Protein AF-A0A1Q5UCV0-F1 (afdb_monomer_lite)

Sequence (835 aa):
MKFILSGFEKQEELCDQLVTILPVLKEQLCLHGATSSASCKGLSLNFPKIMKTVRSFEDIYGRLDFDNLDSWLEQIKQTIRHHKETLQQNMQLMTDLGLDLNALSDWDWKTGNPETLVEKASRNAPRHKLMRSFYGPNWSSHAYTFNVLYGLTKLLSKKQLPMKIFKPKINTIATEIFDLWETLRRLDSQGRVRSFQAQWSQLHPEARNRWLQQFRELHRRPDLAICILAQNSKTASAQEPFLSPLLNIEDLAQANVLPEFLQNRSAIHPKAFLFADSRFVALGYWHCFFKKIEVEGRISFFSDTDANASNSPYGIQFELDTVKNLHMTNPVTGYYSLMAQKMTYEFLVSCLSAPIEPCVEPTAGPRRDSPNQLLPILSLSAQQQYGRPDHIDWRNLKNISKASADEALDDLWQLRNDAEYWNMRFTDMKKKTLPFLSAVFGRIDVLHTIYRKLDSCRTDQQTSYGDDLSVIQVPSDDAQIKDAIYMHSMFRSILDEMLSSIQNNEWLRRDRENRTLHYLFNLMAENHPTIRLMGFGPMLRTIDRELSDGSDQEALPLPIAQALHDMSVVSACTQATAKHYNLISSIDDNYARLALDATLEWQKRERPWLFPISGFLNKIKSREYEFNRQARIDSVSLVDRHRRFWNSIDDCMLLWDNTNPIVHMIFSQAPVPRASTSKPASIMVEAGWGSPDASSRPTATQKRKSRRQKPSKISESSSLAAVWSTEDEPRIRPNVYITEESDIEYWSRFREKGQESFDTWVTFLSHIGFSWERSLGSIHTFQLEGPEGDAHKILYHGPHGRNGEKLPHDLARRKWVNRLKRHFNVIVSEKGVSV

Organism: NCBI:txid1316194

Foldseek 3Di:
DVVVLVVLVVLVVLLVVCVVPVVVCCVVQVDFFWCPDPSNPVCCVPPVPNVVSQVVLCVPQNTDGSVCNVVSSVSSVVVSVVVSVVVVLVVVVCVLLVFQLVQDDPVCVVPPDQLSSSCRSCVPRLSVVVQCLLQNSCVSVVVVLVCLQLVSSPPDDPDADEVVVLVVLLVVLLVLLLVLLVLLLVCVVVVLLVVLLVQLLLDALVLLLVVLVVDPLAAQDLLVLLVCVLVVDQDLVSCSSQLASPRYSVLCSPRCLLSQLSVQSNQEDLLLLLCLLNLSLSVCSSSVSDDSHGHFWFKDWDFDPPVVDPPTGGDIDTGGDDSVCSVGGRSVSSSSSSSSSSSSSVVSSVSSVDDSDRDPDPDPDDDSPDPPADDFLLSVLNSCSSHHLPDFPLQVLLQLLVQQLLVLLLLLQCLQEPLQSVLLQCVLVVVFDLLSVCLSLVSNLLSVVLNVLSVVLVVPDPDDDDPNNHDLADELPDPNLLSLLLLLLLLSLVLSVLLVSCLPPVVLCDDDPPSSSVVLSVCSNVVGSSCSSSALSSSLVSNQVVVVVDDDPAADRPSVQSSSQSSSSSSSSNSSSVSSCSSHPDNPPSSSVSSVVSSVCSVVDVSVRCVLVVQLSVVCVVVRVVLSCLLPPPVDDSLVSSLVSVVVSLVSSCVRDVPRVVNVVCCVSRNHDHPDCPPDPDDDDDDDDDDDDDDDDDDPPPPPDPDDDDDDDDDDDDDDDDDDPPPPPPPPFAEQEDECVQQVVLVVLLPDWDFDFVVNVQVNLVSSAWDWDDYRHQKIWTWHQDPVRDINIHMDGGDDDRPRDTHGPVVVCVSVVVSCVVRHNYHYDDPDDDD

Structure (mmCIF, N/CA/C/O backbone):
data_AF-A0A1Q5UCV0-F1
#
_entry.id   AF-A0A1Q5UCV0-F1
#
loop_
_atom_site.group_PDB
_atom_site.id
_atom_site.type_symbol
_atom_site.label_atom_id
_atom_site.label_alt_id
_atom_site.label_comp_id
_atom_site.label_asym_id
_atom_site.label_entity_id
_atom_site.label_seq_id
_atom_site.pdbx_PDB_ins_code
_atom_site.Cartn_x
_atom_site.Cartn_y
_atom_site.Cartn_z
_atom_site.occupancy
_atom_site.B_iso_or_equiv
_atom_site.auth_seq_id
_atom_site.auth_comp_id
_atom_site.auth_asym_id
_atom_site.auth_atom_id
_atom_site.pdbx_PDB_model_num
ATOM 1 N N . MET A 1 1 ? 28.681 22.911 12.269 1.00 53.62 1 MET A N 1
ATOM 2 C CA . MET A 1 1 ? 27.843 23.914 12.981 1.00 53.62 1 MET A CA 1
ATOM 3 C C . MET A 1 1 ? 28.446 25.319 12.957 1.00 53.62 1 MET A C 1
ATOM 5 O O . MET A 1 1 ? 27.890 26.165 12.269 1.00 53.62 1 MET A O 1
ATOM 9 N N . LYS A 1 2 ? 29.585 25.573 13.627 1.00 59.94 2 LYS A N 1
ATOM 10 C CA . LYS A 1 2 ? 30.211 26.915 13.686 1.00 59.94 2 LYS A CA 1
ATOM 11 C C . LYS A 1 2 ? 30.421 27.557 12.306 1.00 59.94 2 LYS A C 1
ATOM 13 O O . LYS A 1 2 ? 30.137 28.731 12.141 1.00 59.94 2 LYS A O 1
ATOM 18 N N . PHE A 1 3 ? 30.825 26.772 11.303 1.00 57.94 3 PHE A N 1
ATOM 19 C CA . PHE A 1 3 ? 31.075 27.271 9.948 1.00 57.94 3 PHE A CA 1
ATOM 20 C C . PHE A 1 3 ? 29.816 27.803 9.222 1.00 57.94 3 PHE A C 1
ATOM 22 O O . PHE A 1 3 ? 29.858 28.882 8.642 1.00 57.94 3 PHE A O 1
ATOM 29 N N . ILE A 1 4 ? 28.673 27.108 9.272 1.00 58.56 4 ILE A N 1
ATOM 30 C CA . ILE A 1 4 ? 27.445 27.585 8.599 1.00 58.56 4 ILE A CA 1
ATOM 31 C C . ILE A 1 4 ? 26.790 28.725 9.374 1.00 58.56 4 ILE A C 1
ATOM 33 O O . ILE A 1 4 ? 26.330 29.686 8.764 1.00 58.56 4 ILE A O 1
ATOM 37 N N . LEU A 1 5 ? 26.801 28.659 10.710 1.00 66.62 5 LEU A N 1
ATOM 38 C CA . LEU A 1 5 ? 26.355 29.787 11.528 1.00 66.62 5 LEU A CA 1
ATOM 39 C C . LEU A 1 5 ? 27.190 31.033 11.232 1.00 66.62 5 LEU A C 1
ATOM 41 O O . LEU A 1 5 ? 26.604 32.085 11.018 1.00 66.62 5 LEU A O 1
ATOM 45 N N . SER A 1 6 ? 28.505 30.882 11.039 1.00 69.88 6 SER A N 1
ATOM 46 C CA . SER A 1 6 ? 29.362 31.982 10.583 1.00 69.88 6 SER A CA 1
ATOM 47 C C . SER A 1 6 ? 29.042 32.461 9.159 1.00 69.88 6 SER A C 1
ATOM 49 O O . SER A 1 6 ? 29.241 33.627 8.837 1.00 69.88 6 SER A O 1
ATOM 51 N N . GLY A 1 7 ? 28.511 31.587 8.296 1.00 71.44 7 GLY A N 1
ATOM 52 C CA . GLY A 1 7 ? 28.029 31.949 6.961 1.00 71.44 7 GLY A CA 1
ATOM 53 C C . GLY A 1 7 ? 26.773 32.821 7.006 1.00 71.44 7 GLY A C 1
ATOM 54 O O . GLY A 1 7 ? 26.716 33.835 6.312 1.00 71.44 7 GLY A O 1
ATOM 55 N N . PHE A 1 8 ? 25.803 32.471 7.856 1.00 72.50 8 PHE A N 1
ATOM 56 C CA . PHE A 1 8 ? 24.617 33.297 8.100 1.00 72.50 8 PHE A CA 1
ATOM 57 C C . PHE A 1 8 ? 24.957 34.588 8.843 1.00 72.50 8 PHE A C 1
ATOM 59 O O . PHE A 1 8 ? 24.455 35.634 8.460 1.00 72.50 8 PHE A O 1
ATOM 66 N N . GLU A 1 9 ? 25.852 34.550 9.832 1.00 78.69 9 GLU A N 1
ATOM 67 C CA . GLU A 1 9 ? 26.367 35.752 10.508 1.00 78.69 9 GLU A CA 1
ATOM 68 C C . GLU A 1 9 ? 27.040 36.699 9.508 1.00 78.69 9 GLU A C 1
ATOM 70 O O . GLU A 1 9 ? 26.811 37.901 9.545 1.00 78.69 9 GLU A O 1
ATOM 75 N N . LYS A 1 10 ? 27.790 36.161 8.538 1.00 79.88 10 LYS A N 1
ATOM 76 C CA . LYS A 1 10 ? 28.377 36.952 7.453 1.00 79.88 10 LYS A CA 1
ATOM 77 C C . LYS A 1 10 ? 27.326 37.516 6.493 1.00 79.88 10 LYS A C 1
ATOM 79 O O . LYS A 1 10 ? 27.506 38.613 5.976 1.00 79.88 10 LYS A O 1
ATOM 84 N N . GLN A 1 11 ? 26.242 36.789 6.219 1.00 77.00 11 GLN A N 1
ATOM 85 C CA . GLN A 1 11 ? 25.122 37.314 5.428 1.00 77.00 11 GLN A CA 1
ATOM 86 C C . GLN A 1 11 ? 24.339 38.395 6.182 1.00 77.00 11 GLN A C 1
ATOM 88 O O . GLN A 1 11 ? 23.957 39.381 5.560 1.00 77.00 11 GLN A O 1
ATOM 93 N N . GLU A 1 12 ? 24.137 38.242 7.494 1.00 82.50 12 GLU A N 1
ATOM 94 C CA . GLU A 1 12 ? 23.558 39.266 8.375 1.00 82.50 12 GLU A CA 1
ATOM 95 C C . GLU A 1 12 ? 24.442 40.518 8.385 1.00 82.50 12 GLU A C 1
ATOM 97 O O . GLU A 1 12 ? 23.947 41.606 8.115 1.00 82.50 12 GLU A O 1
ATOM 102 N N . GLU A 1 13 ? 25.758 40.360 8.553 1.00 84.31 13 GLU A N 1
ATOM 103 C CA . GLU A 1 13 ? 26.726 41.461 8.513 1.00 84.31 13 GLU A CA 1
ATOM 104 C C . GLU A 1 13 ? 26.702 42.193 7.161 1.00 84.31 13 GLU A C 1
ATOM 106 O O . GLU A 1 13 ? 26.654 43.422 7.110 1.00 84.31 13 GLU A O 1
ATOM 111 N N . LEU A 1 14 ? 26.688 41.453 6.047 1.00 83.06 14 LEU A N 1
ATOM 112 C CA . LEU A 1 14 ? 26.575 42.037 4.708 1.00 83.06 14 LEU A CA 1
ATOM 113 C C . LEU A 1 14 ? 25.223 42.733 4.498 1.00 83.06 14 LEU A C 1
ATOM 115 O O . LEU A 1 14 ? 25.177 43.782 3.858 1.00 83.06 14 LEU A O 1
ATOM 119 N N . CYS A 1 15 ? 24.132 42.181 5.030 1.00 84.12 15 CYS A N 1
ATOM 120 C CA . CYS A 1 15 ? 22.812 42.800 4.970 1.00 84.12 15 CYS A CA 1
ATOM 121 C C . CYS A 1 15 ? 22.772 44.101 5.784 1.00 84.12 15 CYS A C 1
ATOM 123 O O . CYS A 1 15 ? 22.291 45.112 5.281 1.00 84.12 15 CYS A O 1
ATOM 125 N N . ASP A 1 16 ? 23.346 44.127 6.986 1.00 86.56 16 ASP A N 1
ATOM 126 C CA . ASP A 1 16 ? 23.423 45.329 7.823 1.00 86.56 16 ASP A CA 1
ATOM 127 C C . ASP A 1 16 ? 24.313 46.417 7.201 1.00 86.56 16 ASP A C 1
ATOM 129 O O . ASP A 1 16 ? 23.982 47.608 7.252 1.00 86.56 16 ASP A O 1
ATOM 133 N N . GLN A 1 17 ? 25.388 46.023 6.508 1.00 85.44 17 GLN A N 1
ATOM 134 C CA . GLN A 1 17 ? 26.164 46.941 5.670 1.00 85.44 17 GLN A CA 1
ATOM 135 C C . GLN A 1 17 ? 25.303 47.537 4.546 1.00 85.44 17 GLN A C 1
ATOM 137 O O . GLN A 1 17 ? 25.332 48.749 4.334 1.00 85.44 17 GLN A O 1
ATOM 142 N N . LEU A 1 18 ? 24.499 46.727 3.847 1.00 86.56 18 LEU A N 1
ATOM 143 C CA . LEU A 1 18 ? 23.596 47.218 2.799 1.00 86.56 18 LEU A CA 1
ATOM 144 C C . LEU A 1 18 ? 22.494 48.131 3.350 1.00 86.56 18 LEU A C 1
ATOM 146 O O . LEU A 1 18 ? 22.195 49.143 2.722 1.00 86.56 18 LEU A O 1
ATOM 150 N N . VAL A 1 19 ? 21.943 47.829 4.527 1.00 88.12 19 VAL A N 1
ATOM 151 C CA . VAL A 1 19 ? 20.938 48.664 5.213 1.00 88.12 19 VAL A CA 1
ATOM 152 C C . VAL A 1 19 ? 21.495 50.042 5.540 1.00 88.12 19 VAL A C 1
ATOM 154 O O . VAL A 1 19 ? 20.775 51.028 5.476 1.00 88.12 19 VAL A O 1
ATOM 157 N N . THR A 1 20 ? 22.786 50.122 5.850 1.00 86.81 20 THR A N 1
ATOM 158 C CA . THR A 1 20 ? 23.442 51.398 6.147 1.00 86.81 20 THR A CA 1
ATOM 159 C C . THR A 1 20 ? 23.789 52.164 4.867 1.00 86.81 20 THR A C 1
ATOM 161 O O . THR A 1 20 ? 23.658 53.383 4.809 1.00 86.81 20 THR A O 1
ATOM 164 N N . ILE A 1 21 ? 24.244 51.460 3.827 1.00 86.19 21 ILE A N 1
ATOM 165 C CA . ILE A 1 21 ? 24.853 52.078 2.642 1.00 86.19 21 ILE A CA 1
ATOM 166 C C . ILE A 1 21 ? 23.828 52.399 1.545 1.00 86.19 21 ILE A C 1
ATOM 168 O O . ILE A 1 21 ? 23.910 53.459 0.923 1.00 86.19 21 ILE A O 1
ATOM 172 N N . LEU A 1 22 ? 22.871 51.508 1.269 1.00 87.19 22 LEU A N 1
ATOM 173 C CA . LEU A 1 22 ? 21.946 51.668 0.141 1.00 87.19 22 LEU A CA 1
ATOM 174 C C . LEU A 1 22 ? 20.986 52.858 0.292 1.00 87.19 22 LEU A C 1
ATOM 176 O O . LEU A 1 22 ? 20.790 53.537 -0.715 1.00 87.19 22 LEU A O 1
ATOM 180 N N . PRO A 1 23 ? 20.434 53.182 1.480 1.00 88.81 23 PRO A N 1
ATOM 181 C CA . PRO A 1 23 ? 19.611 54.382 1.646 1.00 88.81 23 PRO A CA 1
ATOM 182 C C . PRO A 1 23 ? 20.393 55.674 1.379 1.00 88.81 23 PRO A C 1
ATOM 184 O O . PRO A 1 23 ? 19.910 56.547 0.662 1.00 88.81 23 PRO A O 1
ATOM 187 N N . VAL A 1 24 ? 21.641 55.752 1.858 1.00 87.06 24 VAL A N 1
ATOM 188 C CA . VAL A 1 24 ? 22.530 56.904 1.625 1.00 87.06 24 VAL A CA 1
ATOM 189 C C . VAL A 1 24 ? 22.859 57.048 0.139 1.00 87.06 24 VAL A C 1
ATOM 191 O O . VAL A 1 24 ? 22.794 58.146 -0.407 1.00 87.06 24 VAL A O 1
ATOM 194 N N . LEU A 1 25 ? 23.165 55.942 -0.549 1.00 83.94 25 LEU A N 1
ATOM 195 C CA . LEU A 1 25 ? 23.418 55.960 -1.992 1.00 83.94 25 LEU A CA 1
ATOM 196 C C . LEU A 1 25 ? 22.161 56.301 -2.799 1.00 83.94 25 LEU A C 1
ATOM 198 O O . LEU A 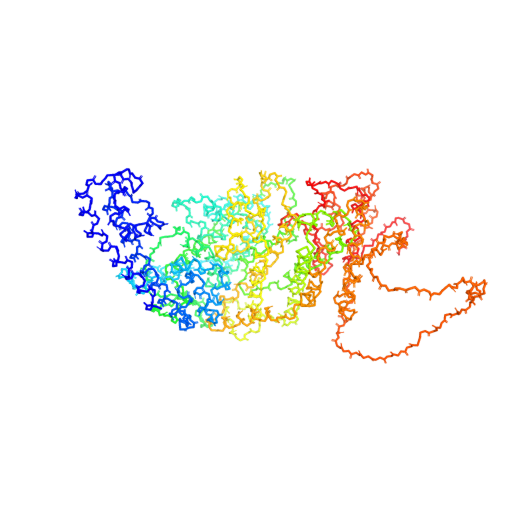1 25 ? 22.264 57.012 -3.797 1.00 83.94 25 LEU A O 1
ATOM 202 N N . LYS A 1 26 ? 20.986 55.824 -2.372 1.00 85.88 26 LYS A N 1
ATOM 203 C CA . LYS A 1 26 ? 19.698 56.156 -2.990 1.00 85.88 26 LYS A CA 1
ATOM 204 C C . LYS A 1 26 ? 19.443 57.659 -2.939 1.00 85.88 26 LYS A C 1
ATOM 206 O O . LYS A 1 26 ? 19.077 58.233 -3.962 1.00 85.88 26 LYS A O 1
ATOM 211 N N . GLU A 1 27 ? 19.676 58.281 -1.787 1.00 86.06 27 GLU A N 1
ATOM 212 C CA . GLU A 1 27 ? 19.488 59.717 -1.579 1.00 86.06 27 GLU A CA 1
ATOM 213 C C . GLU A 1 27 ? 20.533 60.550 -2.340 1.00 86.06 27 GLU A C 1
ATOM 215 O O . GLU A 1 27 ? 20.176 61.431 -3.119 1.00 86.06 27 GLU A O 1
ATOM 220 N N . GLN A 1 28 ? 21.822 60.224 -2.204 1.00 84.81 28 GLN A N 1
ATOM 221 C CA . GLN A 1 28 ? 22.914 60.989 -2.823 1.00 84.81 28 GLN A CA 1
ATOM 222 C C . GLN A 1 28 ? 22.935 60.909 -4.353 1.00 84.81 28 GLN A C 1
ATOM 224 O O . GLN A 1 28 ? 23.383 61.848 -5.010 1.00 84.81 28 GLN A O 1
ATOM 229 N N . LEU A 1 29 ? 22.485 59.790 -4.927 1.00 80.56 29 LEU A N 1
ATOM 230 C CA . LEU A 1 29 ? 22.525 59.543 -6.371 1.00 80.56 29 LEU A CA 1
ATOM 231 C C . LEU A 1 29 ? 21.138 59.585 -7.031 1.00 80.56 29 LEU A C 1
ATOM 233 O O . LEU A 1 29 ? 21.043 59.305 -8.225 1.00 80.56 29 LEU A O 1
ATOM 237 N N . CYS A 1 30 ? 20.081 59.928 -6.283 1.00 82.81 30 CYS A N 1
ATOM 238 C CA . CYS A 1 30 ? 18.693 59.986 -6.764 1.00 82.81 30 CYS A CA 1
ATOM 239 C C . CYS A 1 30 ? 18.262 58.699 -7.499 1.00 82.81 30 CYS A C 1
ATOM 241 O O . CYS A 1 30 ? 17.761 58.733 -8.624 1.00 82.81 30 CYS A O 1
ATOM 243 N N . LEU A 1 31 ? 18.506 57.539 -6.881 1.00 82.94 31 LEU A N 1
ATOM 244 C CA . LEU A 1 31 ? 18.268 56.232 -7.510 1.00 82.94 31 LEU A CA 1
ATOM 245 C C . LEU A 1 31 ? 16.803 55.836 -7.446 1.00 82.94 31 LEU A C 1
ATOM 247 O O . LEU A 1 31 ? 16.228 55.789 -6.357 1.00 82.94 31 LEU A O 1
ATOM 251 N N . HIS A 1 32 ? 16.215 55.544 -8.604 1.00 80.56 32 HIS A N 1
ATOM 252 C CA . HIS A 1 32 ? 14.811 55.150 -8.755 1.00 80.56 32 HIS A CA 1
ATOM 253 C C . HIS A 1 32 ? 14.700 53.926 -9.682 1.00 80.56 32 HIS A C 1
ATOM 255 O O . HIS A 1 32 ? 15.512 53.762 -10.611 1.00 80.56 32 HIS A O 1
ATOM 261 N N . GLY A 1 33 ? 13.687 53.093 -9.439 1.00 81.50 33 GLY A N 1
ATOM 262 C CA . GLY A 1 33 ? 13.404 51.853 -10.165 1.00 81.50 33 GLY A CA 1
ATOM 263 C C . GLY A 1 33 ? 14.381 50.694 -9.907 1.00 81.50 33 GLY A C 1
ATOM 264 O O . GLY A 1 33 ? 15.234 50.731 -9.019 1.00 81.50 33 GLY A O 1
ATOM 265 N N . ALA A 1 34 ? 14.270 49.641 -10.723 1.00 80.94 34 ALA A N 1
ATOM 266 C CA . ALA A 1 34 ? 15.066 48.417 -10.589 1.00 80.94 34 ALA A CA 1
ATOM 267 C C . ALA A 1 34 ? 16.567 48.618 -10.868 1.00 80.94 34 ALA A C 1
ATOM 269 O O . ALA A 1 34 ? 16.952 49.469 -11.665 1.00 80.94 34 ALA A O 1
ATOM 270 N N . THR A 1 35 ? 17.421 47.744 -10.333 1.00 74.50 35 THR A N 1
ATOM 271 C CA . THR A 1 35 ? 18.889 47.735 -10.551 1.00 74.50 35 THR A CA 1
ATOM 272 C C . THR A 1 35 ? 19.346 47.708 -12.018 1.00 74.50 35 THR A C 1
ATOM 274 O O . THR A 1 35 ? 20.501 48.027 -12.312 1.00 74.50 35 THR A O 1
ATOM 277 N N . SER A 1 36 ? 18.461 47.361 -12.960 1.00 71.38 36 SER A N 1
ATOM 278 C CA . SER A 1 36 ? 18.692 47.408 -14.411 1.00 71.38 36 SER A CA 1
ATOM 279 C C . SER A 1 36 ? 18.412 48.770 -15.065 1.00 71.38 36 SER A C 1
ATOM 281 O O . SER A 1 36 ? 18.624 48.920 -16.271 1.00 71.38 36 SER A O 1
ATOM 283 N N . SER A 1 37 ? 17.900 49.748 -14.318 1.00 71.69 37 SER A N 1
ATOM 284 C CA . SER A 1 37 ? 17.558 51.076 -14.824 1.00 71.69 37 SER A CA 1
ATOM 285 C C . SER A 1 37 ? 18.807 51.896 -15.174 1.00 71.69 37 SER A C 1
ATOM 287 O O . SER A 1 37 ? 19.919 51.650 -14.693 1.00 71.69 37 SER A O 1
ATOM 289 N N . ALA A 1 38 ? 18.641 52.894 -16.047 1.00 67.44 38 ALA A N 1
ATOM 290 C CA . ALA A 1 38 ? 19.743 53.760 -16.468 1.00 67.44 38 ALA A CA 1
ATOM 291 C C . ALA A 1 38 ? 20.372 54.534 -15.291 1.00 67.44 38 ALA A C 1
ATOM 293 O O . ALA A 1 38 ? 21.583 54.756 -15.302 1.00 67.44 38 ALA A O 1
ATOM 294 N N . SER A 1 39 ? 19.579 54.863 -14.262 1.00 62.72 39 SER A N 1
ATOM 295 C CA . SER A 1 39 ? 20.020 55.520 -13.022 1.00 62.72 39 SER A CA 1
ATOM 296 C C . SER A 1 39 ? 20.967 54.649 -12.185 1.00 62.72 39 SER A C 1
ATOM 298 O O . SER A 1 39 ? 21.832 55.178 -11.494 1.00 62.72 39 SER A O 1
ATOM 300 N N . CYS A 1 40 ? 20.902 53.318 -12.306 1.00 65.88 40 CYS A N 1
ATOM 301 C CA . CYS A 1 40 ? 21.723 52.391 -11.519 1.00 65.88 40 CYS A CA 1
ATOM 302 C C . CYS A 1 40 ? 23.063 52.006 -12.176 1.00 65.88 40 CYS A C 1
ATOM 304 O O . CYS A 1 40 ? 23.939 51.436 -11.515 1.00 65.88 40 CYS A O 1
ATOM 306 N N . LYS A 1 41 ? 23.285 52.339 -13.459 1.00 72.56 41 LYS A N 1
ATOM 307 C CA . LYS A 1 41 ? 24.542 52.008 -14.168 1.00 72.56 41 LYS A CA 1
ATOM 308 C C . LYS A 1 41 ? 25.773 52.619 -13.488 1.00 72.56 41 LYS A C 1
ATOM 310 O O . LYS A 1 41 ? 26.805 51.951 -13.395 1.00 72.56 41 LYS A O 1
ATOM 315 N N . GLY A 1 42 ? 25.647 53.833 -12.948 1.00 69.88 42 GLY A N 1
ATOM 316 C CA . GLY A 1 42 ? 26.719 54.522 -12.220 1.00 69.88 42 GLY A CA 1
ATOM 317 C C . GLY A 1 42 ? 27.178 53.791 -10.952 1.00 69.88 42 GLY A C 1
ATOM 318 O O . GLY A 1 42 ? 28.371 53.787 -10.651 1.00 69.88 42 GLY A O 1
ATOM 319 N N . LEU A 1 43 ? 26.280 53.083 -10.252 1.00 76.12 43 LEU A N 1
ATOM 320 C CA . LEU A 1 43 ? 26.659 52.306 -9.063 1.00 76.12 43 LEU A CA 1
ATOM 321 C C . LEU A 1 43 ? 27.523 51.103 -9.394 1.00 76.12 43 LEU A C 1
ATOM 323 O O . LEU A 1 43 ? 28.428 50.774 -8.634 1.00 76.12 43 LEU A O 1
ATOM 327 N N . SER A 1 44 ? 27.263 50.445 -10.523 1.00 76.50 44 SER A N 1
ATOM 328 C CA . SER A 1 44 ? 28.045 49.273 -10.921 1.00 76.50 44 SER A CA 1
ATOM 329 C C . SER A 1 44 ? 29.510 49.605 -11.212 1.00 76.50 44 SER A C 1
ATOM 331 O O . SER A 1 44 ? 30.376 48.762 -10.988 1.00 76.50 44 SER A O 1
ATOM 333 N N . LEU A 1 45 ? 29.782 50.840 -11.646 1.00 76.69 45 LEU A N 1
ATOM 334 C CA . LEU A 1 45 ? 31.125 51.349 -11.921 1.00 76.69 45 LEU A CA 1
ATOM 335 C C . LEU A 1 45 ? 31.806 51.884 -10.656 1.00 76.69 45 LEU A C 1
ATOM 337 O O . LEU A 1 45 ? 32.962 51.557 -10.402 1.00 76.69 45 LEU A O 1
ATOM 341 N N . ASN A 1 46 ? 31.084 52.662 -9.845 1.00 78.25 46 ASN A N 1
ATOM 342 C CA . ASN A 1 46 ? 31.661 53.361 -8.692 1.00 78.25 46 ASN A CA 1
ATOM 343 C C . ASN A 1 46 ? 31.713 52.497 -7.422 1.00 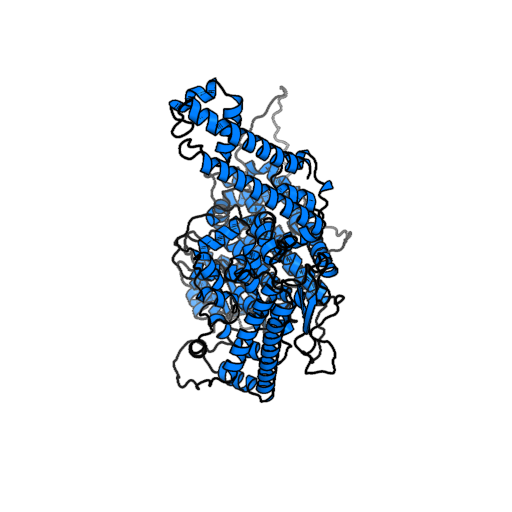78.25 46 ASN A C 1
ATOM 345 O O . ASN A 1 46 ? 32.593 52.675 -6.583 1.00 78.25 46 ASN A O 1
ATOM 349 N N . PHE A 1 47 ? 30.804 51.525 -7.289 1.00 84.69 47 PHE A N 1
ATOM 350 C CA . PHE A 1 47 ? 30.665 50.669 -6.107 1.00 84.69 47 PHE A CA 1
ATOM 351 C C . PHE A 1 47 ? 30.568 49.175 -6.475 1.00 84.69 47 PHE A C 1
ATOM 353 O O . PHE A 1 47 ? 29.627 48.481 -6.071 1.00 84.69 47 PHE A O 1
ATOM 360 N N . PRO A 1 48 ? 31.558 48.617 -7.199 1.00 81.00 48 PRO A N 1
ATOM 361 C CA . PRO A 1 48 ? 31.485 47.256 -7.735 1.00 81.00 48 PRO A CA 1
ATOM 362 C C . PRO A 1 48 ? 31.379 46.180 -6.645 1.00 81.00 48 PRO A C 1
ATOM 364 O O . PRO A 1 48 ? 30.739 45.151 -6.852 1.00 81.00 48 PRO A O 1
ATOM 367 N N . LYS A 1 49 ? 31.966 46.415 -5.461 1.00 81.19 49 LYS A N 1
ATOM 368 C CA . LYS A 1 49 ? 31.871 45.490 -4.317 1.00 81.19 49 LYS A CA 1
ATOM 369 C C . LYS A 1 49 ? 30.453 45.430 -3.744 1.00 81.19 49 LYS A C 1
ATOM 371 O O . LYS A 1 49 ? 29.950 44.336 -3.526 1.00 81.19 49 LYS A O 1
ATOM 376 N N . ILE A 1 50 ? 29.804 46.583 -3.565 1.00 83.19 50 ILE A N 1
ATOM 377 C CA . ILE A 1 50 ? 28.426 46.674 -3.057 1.00 83.19 50 ILE A CA 1
ATOM 378 C C . ILE A 1 50 ? 27.466 46.048 -4.068 1.00 83.19 50 ILE A C 1
ATOM 380 O O . ILE A 1 50 ? 26.648 45.216 -3.695 1.00 83.19 50 ILE A O 1
ATOM 384 N N . MET A 1 51 ? 27.632 46.344 -5.360 1.00 84.50 51 MET A N 1
ATOM 385 C CA . MET A 1 51 ? 26.787 45.765 -6.407 1.00 84.50 51 MET A CA 1
ATOM 386 C C . MET A 1 51 ? 26.982 44.259 -6.584 1.00 84.50 51 MET A C 1
ATOM 388 O O . MET A 1 51 ? 26.029 43.561 -6.919 1.00 84.50 51 MET A O 1
ATOM 392 N N . LYS A 1 52 ? 28.183 43.726 -6.328 1.00 84.19 52 LYS A N 1
ATOM 393 C CA . LYS A 1 52 ? 28.400 42.274 -6.276 1.00 84.19 52 LYS A CA 1
ATOM 394 C C . LYS A 1 52 ? 27.599 41.634 -5.138 1.00 84.19 52 LYS A C 1
ATOM 396 O O . LYS A 1 52 ? 26.984 40.595 -5.354 1.00 84.19 52 LYS A O 1
ATOM 401 N N . THR A 1 53 ? 27.579 42.265 -3.963 1.00 82.81 53 THR A N 1
ATOM 402 C CA . THR A 1 53 ? 26.771 41.818 -2.821 1.00 82.81 53 THR A CA 1
ATOM 403 C C . THR A 1 53 ? 25.276 41.920 -3.134 1.00 82.81 53 THR A C 1
ATOM 405 O O . THR A 1 53 ? 24.569 40.932 -2.974 1.00 82.81 53 THR A O 1
ATOM 408 N N . VAL A 1 54 ? 24.802 43.051 -3.671 1.00 83.69 54 VAL A N 1
ATOM 409 C CA . VAL A 1 54 ? 23.397 43.232 -4.083 1.00 83.69 54 VAL A CA 1
ATOM 410 C C . VAL A 1 54 ? 22.974 42.144 -5.068 1.00 83.69 54 VAL A C 1
ATOM 412 O O . VAL A 1 54 ? 22.001 41.456 -4.797 1.00 83.69 54 VAL A O 1
ATOM 415 N N . ARG A 1 55 ? 23.747 41.887 -6.132 1.00 83.19 55 ARG A N 1
ATOM 416 C CA . ARG A 1 55 ? 23.432 40.826 -7.107 1.00 83.19 55 ARG A CA 1
ATOM 417 C C . ARG A 1 55 ? 23.345 39.438 -6.476 1.00 83.19 55 ARG A C 1
ATOM 419 O O . ARG A 1 55 ? 22.444 38.682 -6.806 1.00 83.19 55 ARG A O 1
ATOM 426 N N . SER A 1 56 ? 24.231 39.124 -5.527 1.00 80.25 56 SER A N 1
ATOM 427 C CA . SER A 1 56 ? 24.157 37.844 -4.810 1.00 80.25 56 SER A CA 1
ATOM 428 C C . SER A 1 56 ? 22.891 37.700 -3.958 1.00 80.25 56 SER A C 1
ATOM 430 O O . SER A 1 56 ? 22.420 36.585 -3.762 1.00 80.25 56 SER A O 1
ATOM 432 N N . PHE A 1 57 ? 22.323 38.812 -3.479 1.00 82.00 57 PHE A N 1
ATOM 433 C CA . PHE A 1 57 ? 21.009 38.827 -2.840 1.00 82.00 57 PHE A CA 1
ATOM 434 C C . PHE A 1 57 ? 19.878 38.777 -3.881 1.00 82.00 57 PHE A C 1
ATOM 436 O O . PHE A 1 57 ? 18.904 38.065 -3.670 1.00 82.00 57 PHE A O 1
ATOM 443 N N . GLU A 1 58 ? 20.002 39.444 -5.029 1.00 82.44 58 GLU A N 1
ATOM 444 C CA . GLU A 1 58 ? 18.978 39.412 -6.085 1.00 82.44 58 GLU A CA 1
ATOM 445 C C . GLU A 1 58 ? 18.753 38.013 -6.671 1.00 82.44 58 GLU A C 1
ATOM 447 O O . GLU A 1 58 ? 17.609 37.645 -6.942 1.00 82.44 58 GLU A O 1
ATOM 452 N N . ASP A 1 59 ? 19.820 37.222 -6.812 1.00 74.50 59 ASP A N 1
ATOM 453 C CA . ASP A 1 59 ? 19.757 35.834 -7.292 1.00 74.50 59 ASP A CA 1
ATOM 454 C C . ASP A 1 59 ? 18.928 34.926 -6.365 1.00 74.50 59 ASP A C 1
ATOM 456 O O . ASP A 1 59 ? 18.404 33.903 -6.803 1.00 74.50 59 ASP A O 1
ATOM 460 N N . ILE A 1 60 ? 18.805 35.294 -5.084 1.00 70.81 60 ILE A N 1
ATOM 461 C CA . ILE A 1 60 ? 18.157 34.479 -4.048 1.00 70.81 60 ILE A CA 1
ATOM 462 C C . ILE A 1 60 ? 16.788 35.052 -3.655 1.00 70.81 60 ILE A C 1
ATOM 464 O O . ILE A 1 60 ? 15.842 34.297 -3.441 1.00 70.81 60 ILE A O 1
ATOM 468 N N . TYR A 1 61 ? 16.664 36.377 -3.563 1.00 76.94 61 TYR A N 1
ATOM 469 C CA . TYR A 1 61 ? 15.518 37.060 -2.951 1.00 76.94 61 TYR A CA 1
ATOM 470 C C . TYR A 1 61 ? 14.715 37.919 -3.938 1.00 76.94 61 TYR A C 1
ATOM 472 O O . TYR A 1 61 ? 13.752 38.574 -3.545 1.00 76.94 61 TYR A O 1
ATOM 480 N N . GLY A 1 62 ? 15.073 37.889 -5.224 1.00 79.88 62 GLY A N 1
ATOM 481 C CA . GLY A 1 62 ? 14.439 38.692 -6.265 1.00 79.88 62 GLY A CA 1
ATOM 482 C C . GLY A 1 62 ? 15.109 40.053 -6.451 1.00 79.88 62 GLY A C 1
ATOM 483 O O . GLY A 1 62 ? 15.849 40.536 -5.593 1.00 79.88 62 GLY A O 1
ATOM 484 N N . ARG A 1 63 ? 14.872 40.667 -7.614 1.00 86.31 63 ARG A N 1
ATOM 485 C CA . ARG A 1 63 ? 15.540 41.914 -8.020 1.00 86.31 63 ARG A CA 1
ATOM 486 C C . ARG A 1 63 ? 15.227 43.069 -7.071 1.00 86.31 63 ARG A C 1
ATOM 488 O O . ARG A 1 63 ? 14.078 43.244 -6.674 1.00 86.31 63 ARG A O 1
ATOM 495 N N . LEU A 1 64 ? 16.243 43.876 -6.775 1.00 85.81 64 LEU A N 1
ATOM 496 C CA . LEU A 1 64 ? 16.098 45.087 -5.983 1.00 85.81 64 LEU A CA 1
ATOM 497 C C . LEU A 1 64 ? 15.420 46.170 -6.830 1.00 85.81 64 LEU A C 1
ATOM 499 O O . LEU A 1 64 ? 15.898 46.532 -7.909 1.00 85.81 64 LEU A O 1
ATOM 503 N N . ASP A 1 65 ? 14.331 46.710 -6.294 1.00 86.38 65 ASP A N 1
ATOM 504 C CA . ASP A 1 65 ? 13.726 47.960 -6.735 1.00 86.38 65 ASP A CA 1
ATOM 505 C C . ASP A 1 65 ? 14.035 49.043 -5.702 1.00 86.38 65 ASP A C 1
ATOM 507 O O . ASP A 1 65 ? 13.643 48.927 -4.538 1.00 86.38 65 ASP A O 1
ATOM 511 N N . PHE A 1 66 ? 14.757 50.090 -6.110 1.00 84.75 66 PHE A N 1
ATOM 512 C CA . PHE A 1 66 ? 15.098 51.183 -5.204 1.00 84.75 66 PHE A CA 1
ATOM 513 C C . PHE A 1 66 ? 13.856 51.932 -4.721 1.00 84.75 66 PHE A C 1
ATOM 515 O O . PHE A 1 66 ? 13.896 52.488 -3.621 1.00 84.75 66 PHE A O 1
ATOM 522 N N . ASP A 1 67 ? 12.741 51.887 -5.454 1.00 85.50 67 ASP A N 1
ATOM 523 C CA . ASP A 1 67 ? 11.473 52.482 -5.024 1.00 85.50 67 ASP A CA 1
ATOM 524 C C . ASP A 1 67 ? 10.859 51.714 -3.839 1.00 85.50 67 ASP A C 1
ATOM 526 O O . ASP A 1 67 ? 10.117 52.296 -3.052 1.00 85.50 67 ASP A O 1
ATOM 530 N N . ASN A 1 68 ? 11.260 50.451 -3.635 1.00 88.00 68 ASN A N 1
ATOM 531 C CA . ASN A 1 68 ? 10.816 49.583 -2.541 1.00 88.00 68 ASN A CA 1
ATOM 532 C C . ASN A 1 68 ? 11.981 49.007 -1.702 1.00 88.00 68 ASN A C 1
ATOM 534 O O . ASN A 1 68 ? 11.905 47.893 -1.175 1.00 88.00 68 ASN A O 1
ATOM 538 N N . LEU A 1 69 ? 13.078 49.766 -1.589 1.00 87.19 69 LEU A N 1
ATOM 539 C CA . LEU A 1 69 ? 14.323 49.340 -0.938 1.00 87.19 69 LEU A CA 1
ATOM 540 C C . LEU A 1 69 ? 14.107 48.814 0.492 1.00 87.19 69 LEU A C 1
ATOM 542 O O . LEU A 1 69 ? 14.645 47.764 0.839 1.00 87.19 69 LEU A O 1
ATOM 546 N N . ASP A 1 70 ? 13.306 49.507 1.304 1.00 86.31 70 ASP A N 1
ATOM 547 C CA . ASP A 1 70 ? 13.094 49.143 2.711 1.00 86.31 70 ASP A CA 1
ATOM 548 C C . ASP A 1 70 ? 12.368 47.798 2.852 1.00 86.31 70 ASP A C 1
ATOM 550 O O . ASP A 1 70 ? 12.748 46.962 3.671 1.00 86.31 70 ASP A O 1
ATOM 554 N N . SER A 1 71 ? 11.367 47.545 2.001 1.00 85.88 71 SER A N 1
ATOM 555 C CA . SER A 1 71 ? 10.647 46.267 1.978 1.00 85.88 71 SER A CA 1
ATOM 556 C C . SER A 1 71 ? 11.550 45.120 1.527 1.00 85.88 71 SER A C 1
ATOM 558 O O . SER A 1 71 ? 11.521 44.047 2.127 1.00 85.88 71 SER A O 1
ATOM 560 N N . TRP A 1 72 ? 12.394 45.353 0.516 1.00 88.31 72 TRP A N 1
ATOM 561 C CA . TRP A 1 72 ? 13.351 44.360 0.024 1.00 88.31 72 TRP A CA 1
ATOM 562 C C . TRP A 1 72 ? 14.407 44.007 1.084 1.00 88.31 72 TRP A C 1
ATOM 564 O O . TRP A 1 72 ? 14.696 42.832 1.314 1.00 88.31 72 TRP A O 1
ATOM 574 N N . LEU A 1 73 ? 14.941 45.008 1.794 1.00 86.75 73 LEU A N 1
ATOM 575 C CA . LEU A 1 73 ? 15.893 44.799 2.889 1.00 86.75 73 LEU A CA 1
ATOM 576 C C . LEU A 1 73 ? 15.264 44.046 4.070 1.00 86.75 73 LEU A C 1
ATOM 578 O O . LEU A 1 73 ? 15.879 43.116 4.598 1.00 86.75 73 LEU A O 1
ATOM 582 N N . GLU A 1 74 ? 14.035 44.391 4.460 1.00 86.00 74 GLU A N 1
ATOM 583 C CA . GLU A 1 74 ? 13.308 43.665 5.507 1.00 86.00 74 GLU A CA 1
ATOM 584 C C . GLU A 1 74 ? 12.994 42.222 5.101 1.00 86.00 74 GLU A C 1
ATOM 586 O O . GLU A 1 74 ? 13.169 41.304 5.904 1.00 86.00 74 GLU A O 1
ATOM 591 N N . GLN A 1 75 ? 12.620 41.982 3.842 1.00 81.25 75 GLN A N 1
ATOM 592 C CA . GLN A 1 75 ? 12.408 40.633 3.321 1.00 81.25 75 GLN A CA 1
ATOM 593 C C . GLN A 1 75 ? 13.685 39.786 3.419 1.00 81.25 75 GLN A C 1
ATOM 595 O O . GLN A 1 75 ? 13.624 38.637 3.865 1.00 81.25 75 GLN A O 1
ATOM 600 N N . ILE A 1 76 ? 14.848 40.342 3.068 1.00 81.44 76 ILE A N 1
ATOM 601 C CA . ILE A 1 76 ? 16.141 39.652 3.193 1.00 81.44 76 ILE A CA 1
ATOM 602 C C . ILE A 1 76 ? 16.447 39.327 4.655 1.00 81.44 76 ILE A C 1
ATOM 604 O O . ILE A 1 76 ? 16.773 38.180 4.965 1.00 81.44 76 ILE A O 1
ATOM 608 N N . LYS A 1 77 ? 16.295 40.295 5.566 1.00 82.25 77 LYS A N 1
ATOM 609 C CA . LYS A 1 77 ? 16.531 40.092 7.005 1.00 82.25 77 LYS A CA 1
ATOM 610 C C . LYS A 1 77 ? 15.635 39.011 7.589 1.00 82.25 77 LYS A C 1
ATOM 612 O O . LYS A 1 77 ? 16.122 38.111 8.275 1.00 82.25 77 LYS A O 1
ATOM 617 N N . GLN A 1 78 ? 14.335 39.081 7.310 1.00 77.94 78 GLN A N 1
ATOM 618 C CA . GLN A 1 78 ? 13.366 38.095 7.780 1.00 77.94 78 GLN A CA 1
ATOM 619 C C . GLN A 1 78 ? 13.681 36.708 7.226 1.00 77.94 78 GLN A C 1
ATOM 621 O O . GLN A 1 78 ? 13.643 35.728 7.968 1.00 77.94 78 GLN A O 1
ATOM 626 N N . THR A 1 79 ? 14.063 36.626 5.953 1.00 70.75 79 THR A N 1
ATOM 627 C CA . THR A 1 79 ? 14.372 35.350 5.309 1.00 70.75 79 THR A CA 1
ATOM 628 C C . THR A 1 79 ? 15.670 34.746 5.844 1.00 70.75 79 THR A C 1
ATOM 630 O O . THR A 1 79 ? 15.669 33.564 6.186 1.00 70.75 79 THR A O 1
ATOM 633 N N . ILE A 1 80 ? 16.750 35.524 5.999 1.00 73.62 80 ILE A N 1
ATOM 634 C CA . ILE A 1 80 ? 18.004 35.060 6.621 1.00 73.62 80 ILE A CA 1
ATOM 635 C C . ILE A 1 80 ? 17.739 34.547 8.037 1.00 73.62 80 ILE A C 1
ATOM 637 O O . ILE A 1 80 ? 18.135 33.427 8.367 1.00 73.62 80 ILE A O 1
ATOM 641 N N . ARG A 1 81 ? 17.036 35.336 8.860 1.00 74.81 81 ARG A N 1
ATOM 642 C CA . ARG A 1 81 ? 16.711 34.963 10.241 1.00 74.81 81 ARG A CA 1
ATOM 643 C C . ARG A 1 81 ? 15.907 33.666 10.281 1.00 74.81 81 ARG A C 1
ATOM 645 O O . ARG A 1 81 ? 16.278 32.745 11.002 1.00 74.81 81 ARG A O 1
ATOM 652 N N . HIS A 1 82 ? 14.876 33.557 9.445 1.00 69.88 82 HIS A N 1
ATOM 653 C CA . HIS A 1 82 ? 14.053 32.356 9.342 1.00 69.88 82 HIS A CA 1
ATOM 654 C C . HIS A 1 82 ? 14.867 31.115 8.939 1.00 69.88 82 HIS A C 1
ATOM 656 O O . HIS A 1 82 ? 14.711 30.052 9.542 1.00 69.88 82 HIS A O 1
ATOM 662 N N . HIS A 1 83 ? 15.774 31.235 7.964 1.00 62.53 83 HIS A N 1
ATOM 663 C CA . HIS A 1 83 ? 16.634 30.126 7.535 1.00 62.53 83 HIS A CA 1
ATOM 664 C C . HIS A 1 83 ? 17.651 29.729 8.610 1.00 62.53 83 HIS A C 1
ATOM 666 O O . HIS A 1 83 ? 17.847 28.536 8.850 1.00 62.53 83 HIS A O 1
ATOM 672 N N . LYS A 1 84 ? 18.265 30.707 9.286 1.00 71.25 84 LYS A N 1
ATOM 673 C CA . LYS A 1 84 ? 19.202 30.484 10.395 1.00 71.25 84 LYS A CA 1
ATOM 674 C C . LYS A 1 84 ? 18.521 29.753 11.551 1.00 71.25 84 LYS A C 1
ATOM 676 O O . LYS A 1 84 ? 19.039 28.738 12.015 1.00 71.25 84 LYS A O 1
ATOM 681 N N . GLU A 1 85 ? 17.344 30.219 11.965 1.00 67.88 85 GLU A N 1
ATOM 682 C CA . GLU A 1 85 ? 16.533 29.591 13.013 1.00 67.88 85 GLU A CA 1
ATOM 683 C C . GLU A 1 85 ? 16.111 28.171 12.619 1.00 67.88 85 GLU A C 1
ATOM 685 O O . GLU A 1 85 ? 16.304 27.237 13.395 1.00 67.88 85 GLU A O 1
ATOM 690 N N . THR A 1 86 ? 15.617 27.975 11.394 1.00 57.06 86 THR A N 1
ATOM 691 C CA . THR A 1 86 ? 15.208 26.655 10.884 1.00 57.06 86 THR A CA 1
ATOM 692 C C . THR A 1 86 ? 16.383 25.677 10.835 1.00 57.06 86 THR A C 1
ATOM 694 O O . THR A 1 86 ? 16.250 24.514 11.218 1.00 57.06 86 THR A O 1
ATOM 697 N N . LEU A 1 87 ? 17.565 26.128 10.407 1.00 62.75 87 LEU A N 1
ATOM 698 C CA . LEU A 1 87 ? 18.759 25.289 10.372 1.00 62.75 87 LEU A CA 1
ATOM 699 C C . LEU A 1 87 ? 19.238 24.923 11.782 1.00 62.75 87 LEU A C 1
ATOM 701 O O . LEU A 1 87 ? 19.562 23.762 12.024 1.00 62.75 87 LEU A O 1
ATOM 705 N N . GLN A 1 88 ? 19.265 25.879 12.714 1.00 66.50 88 GLN A N 1
ATOM 706 C CA . GLN A 1 88 ? 19.604 25.611 14.116 1.00 66.50 88 GLN A CA 1
ATOM 707 C C . GLN A 1 88 ? 18.632 24.607 14.743 1.00 66.50 88 GLN A C 1
ATOM 709 O O . GLN A 1 88 ? 19.072 23.666 15.402 1.00 66.50 88 GLN A O 1
ATOM 714 N N . GLN A 1 89 ? 17.332 24.759 14.477 1.00 60.50 89 GLN A N 1
ATOM 715 C CA . GLN A 1 89 ? 16.293 23.829 14.920 1.00 60.50 89 GLN A CA 1
ATOM 716 C C . GLN A 1 89 ? 16.518 22.423 14.356 1.00 60.50 89 GLN A C 1
ATOM 718 O O . GLN A 1 89 ? 16.533 21.453 15.112 1.00 60.50 89 GLN A O 1
ATOM 723 N N . ASN A 1 90 ? 16.764 22.308 13.050 1.00 57.62 90 ASN A N 1
ATOM 724 C CA . ASN A 1 90 ? 17.036 21.025 12.408 1.00 57.62 90 ASN A CA 1
ATOM 725 C C . ASN A 1 90 ? 18.316 20.375 12.958 1.00 57.62 90 ASN A C 1
ATOM 727 O O . ASN A 1 90 ? 18.330 19.173 13.194 1.00 57.62 90 ASN A O 1
ATOM 731 N N . MET A 1 91 ? 19.380 21.146 13.211 1.00 63.56 91 MET A N 1
ATOM 732 C CA . MET A 1 91 ? 20.646 20.637 13.757 1.00 63.56 91 MET A CA 1
ATOM 733 C C . MET A 1 91 ? 20.534 20.147 15.203 1.00 63.56 91 MET A C 1
ATOM 735 O O . MET A 1 91 ? 21.072 19.087 15.532 1.00 63.56 91 MET A O 1
ATOM 739 N N . GLN A 1 92 ? 19.846 20.897 16.066 1.00 64.94 92 GLN A N 1
ATOM 740 C CA . GLN A 1 92 ? 19.621 20.481 17.450 1.00 64.94 92 GLN A CA 1
ATOM 741 C C . GLN A 1 92 ? 18.816 19.180 17.482 1.00 64.94 92 GLN A C 1
ATOM 743 O O . GLN A 1 92 ? 19.230 18.208 18.104 1.00 64.94 92 GLN A O 1
ATOM 748 N N . LEU A 1 93 ? 17.750 19.119 16.686 1.00 56.69 93 LEU A N 1
ATOM 749 C CA . LEU A 1 93 ? 16.947 17.919 16.509 1.00 56.69 93 LEU A CA 1
ATOM 750 C C . LEU A 1 93 ? 17.771 16.731 16.002 1.00 56.69 93 LEU A C 1
ATOM 752 O O . LEU A 1 93 ? 17.603 15.619 16.484 1.00 56.69 93 LEU A O 1
ATOM 756 N N . MET A 1 94 ? 18.656 16.943 15.027 1.00 61.00 94 MET A N 1
ATOM 757 C CA . MET A 1 94 ? 19.529 15.882 14.521 1.00 61.00 94 MET A CA 1
ATOM 758 C C . MET A 1 94 ? 20.413 15.321 15.638 1.00 61.00 94 MET A C 1
ATOM 760 O O . MET A 1 94 ? 20.540 14.107 15.773 1.00 61.00 94 MET A O 1
ATOM 764 N N . THR A 1 95 ? 20.952 16.194 16.484 1.00 64.69 95 THR A N 1
ATOM 765 C CA . THR A 1 95 ? 21.722 15.790 17.668 1.00 64.69 95 THR A CA 1
ATOM 766 C C . THR A 1 95 ? 20.852 14.985 18.641 1.00 64.69 95 THR A C 1
ATOM 768 O O . THR A 1 95 ? 21.249 13.906 19.078 1.00 64.69 95 THR A O 1
ATOM 771 N N . ASP A 1 96 ? 19.624 15.440 18.902 1.00 58.22 96 ASP A N 1
ATOM 772 C CA . ASP A 1 96 ? 18.666 14.770 19.793 1.00 58.22 96 ASP A CA 1
ATOM 773 C C . ASP A 1 96 ? 18.164 13.424 19.222 1.00 58.22 96 ASP A C 1
ATOM 775 O O . ASP A 1 96 ? 17.856 12.480 19.953 1.00 58.22 96 ASP A O 1
ATOM 779 N N . LEU A 1 97 ? 18.141 13.272 17.898 1.00 56.16 97 LEU A N 1
ATOM 780 C CA . LEU A 1 97 ? 17.860 12.009 17.210 1.00 56.16 97 LEU A CA 1
ATOM 781 C C . LEU A 1 97 ? 19.056 11.037 17.222 1.00 56.16 97 LEU A C 1
ATOM 783 O O . LEU A 1 97 ? 18.956 9.949 16.650 1.00 56.16 97 LEU A O 1
ATOM 787 N N . GLY A 1 98 ? 20.154 11.390 17.900 1.00 58.56 98 GLY A N 1
ATOM 788 C CA . GLY A 1 98 ? 21.357 10.567 18.023 1.00 58.56 98 GLY A CA 1
ATOM 789 C C . GLY A 1 98 ? 22.222 10.570 16.764 1.00 58.56 98 GLY A C 1
ATOM 790 O O . GLY A 1 98 ? 22.931 9.596 16.512 1.00 58.56 98 GLY A O 1
ATOM 791 N N . LEU A 1 99 ? 22.129 11.617 15.937 1.00 64.19 99 LEU A N 1
ATOM 792 C CA . LEU A 1 99 ? 22.960 11.770 14.745 1.00 64.19 99 LEU A CA 1
ATOM 793 C C . LEU A 1 99 ? 24.317 12.353 15.138 1.00 64.19 99 LEU A C 1
ATOM 795 O O . LEU A 1 99 ? 24.392 13.403 15.776 1.00 64.19 99 LEU A O 1
ATOM 799 N N . ASP A 1 100 ? 25.395 11.687 14.727 1.00 65.94 100 ASP A N 1
ATOM 800 C CA . ASP A 1 100 ? 26.747 12.181 14.964 1.00 65.94 100 ASP A CA 1
ATOM 801 C C . ASP A 1 100 ? 27.092 13.264 13.938 1.00 65.94 100 ASP A C 1
ATOM 803 O O . ASP A 1 100 ? 27.598 13.002 12.846 1.00 65.94 100 ASP A O 1
ATOM 807 N N . LEU A 1 101 ? 26.807 14.517 14.291 1.00 66.88 101 LEU A N 1
ATOM 808 C CA . LEU A 1 101 ? 27.141 15.671 13.457 1.00 66.88 101 LEU A CA 1
ATOM 809 C C . LEU A 1 101 ? 28.656 15.870 13.285 1.00 66.88 101 LEU A C 1
ATOM 811 O O . LEU A 1 101 ? 29.058 16.631 12.402 1.00 66.88 101 LEU A O 1
ATOM 815 N N . ASN A 1 102 ? 29.493 15.196 14.085 1.00 67.00 102 ASN A N 1
ATOM 816 C CA . ASN A 1 102 ? 30.950 15.228 13.937 1.00 67.00 102 ASN A CA 1
ATOM 817 C C . ASN A 1 102 ? 31.442 14.318 12.804 1.00 67.00 102 ASN A C 1
ATOM 819 O O . ASN A 1 102 ? 32.579 14.464 12.362 1.00 67.00 102 ASN A O 1
ATOM 823 N N . ALA A 1 103 ? 30.590 13.427 12.286 1.00 65.69 103 ALA A N 1
ATOM 824 C CA . ALA A 1 103 ? 30.891 12.607 11.115 1.00 65.69 103 ALA A CA 1
ATOM 825 C C . ALA A 1 103 ? 30.881 13.405 9.793 1.00 65.69 103 ALA A C 1
ATOM 827 O O . ALA A 1 103 ? 31.252 12.870 8.748 1.00 65.69 103 ALA A O 1
ATOM 828 N N . LEU A 1 104 ? 30.448 14.673 9.815 1.00 64.62 104 LEU A N 1
ATOM 829 C CA . LEU A 1 104 ? 30.395 15.554 8.648 1.00 64.62 104 LEU A CA 1
ATOM 830 C C . LEU A 1 104 ? 31.665 16.400 8.525 1.00 64.62 104 LEU A C 1
ATOM 832 O O . LEU A 1 104 ? 32.016 17.143 9.443 1.00 64.62 104 LEU A O 1
ATOM 836 N N . SER A 1 105 ? 32.315 16.346 7.361 1.00 71.75 105 SER A N 1
ATOM 837 C CA . SER A 1 105 ? 33.502 17.154 7.076 1.00 71.75 105 SER A CA 1
ATOM 838 C C . SER A 1 105 ? 33.155 18.622 6.805 1.00 71.75 105 SER A C 1
ATOM 840 O O . SER A 1 105 ? 32.046 18.957 6.385 1.00 71.75 105 SER A O 1
ATOM 842 N N . ASP A 1 106 ? 34.132 19.520 6.950 1.00 62.84 106 ASP A N 1
ATOM 843 C CA . ASP A 1 106 ? 33.980 20.935 6.573 1.00 62.84 106 ASP A CA 1
ATOM 844 C C . ASP A 1 106 ? 33.580 21.125 5.100 1.00 62.84 106 ASP A C 1
ATOM 846 O O . ASP A 1 106 ? 32.938 22.117 4.751 1.00 62.84 106 ASP A O 1
ATOM 850 N N . TRP A 1 107 ? 33.945 20.181 4.228 1.00 63.34 107 TRP A N 1
ATOM 851 C CA . TRP A 1 107 ? 33.539 20.176 2.824 1.00 63.34 107 TRP A CA 1
ATOM 852 C C . TRP A 1 107 ? 32.059 19.828 2.651 1.00 63.34 107 TRP A C 1
ATOM 854 O O . TRP A 1 107 ? 31.367 20.475 1.860 1.00 63.34 107 TRP A O 1
ATOM 864 N N . ASP A 1 108 ? 31.558 18.862 3.425 1.00 59.03 108 ASP A N 1
ATOM 865 C CA . ASP A 1 108 ? 30.144 18.487 3.426 1.00 59.03 108 ASP A CA 1
ATOM 866 C C . ASP A 1 108 ? 29.281 19.687 3.823 1.00 59.03 108 ASP A C 1
ATOM 868 O O . ASP A 1 108 ? 28.308 19.997 3.144 1.00 59.03 108 ASP A O 1
ATOM 872 N N . TRP A 1 109 ? 29.690 20.442 4.846 1.00 60.38 109 TRP A N 1
ATOM 873 C CA . TRP A 1 109 ? 28.990 21.658 5.276 1.00 60.38 109 TRP A CA 1
ATOM 874 C C . TRP A 1 109 ? 29.054 22.813 4.268 1.00 60.38 109 TRP A C 1
ATOM 876 O O . TRP A 1 109 ? 28.153 23.646 4.241 1.00 60.38 109 TRP A O 1
ATOM 886 N N . LYS A 1 110 ? 30.118 22.896 3.460 1.00 54.75 110 LYS A N 1
ATOM 887 C CA . LYS A 1 110 ? 30.310 23.957 2.454 1.00 54.75 110 LYS A CA 1
ATOM 888 C C . LYS A 1 110 ? 29.532 23.725 1.163 1.00 54.75 110 LYS A C 1
ATOM 890 O O . LYS A 1 110 ? 29.239 24.690 0.465 1.00 54.75 110 LYS A O 1
ATOM 895 N N . THR A 1 111 ? 29.275 22.467 0.816 1.00 51.41 111 THR A N 1
ATOM 896 C CA . THR A 1 111 ? 28.776 22.081 -0.516 1.00 51.41 111 THR A CA 1
ATOM 897 C C . THR A 1 111 ? 27.495 21.257 -0.482 1.00 51.41 111 THR A C 1
ATOM 899 O O . THR A 1 111 ? 26.809 21.159 -1.497 1.00 51.41 111 THR A O 1
ATOM 902 N N . GLY A 1 112 ? 27.160 20.669 0.665 1.00 54.41 112 GLY A N 1
ATOM 903 C CA . GLY A 1 112 ? 25.972 19.854 0.839 1.00 54.41 112 GLY A CA 1
ATOM 904 C C . GLY A 1 112 ? 24.733 20.711 1.044 1.00 54.41 112 GLY A C 1
ATOM 905 O O . GLY A 1 112 ? 24.705 21.605 1.891 1.00 54.41 112 GLY A O 1
ATOM 906 N N . ASN A 1 113 ? 23.673 20.403 0.302 1.00 58.00 113 ASN A N 1
ATOM 907 C CA . ASN A 1 113 ? 22.342 20.833 0.707 1.00 58.00 113 ASN A CA 1
ATOM 908 C C . ASN A 1 113 ? 21.986 20.178 2.071 1.00 58.00 113 ASN A C 1
ATOM 910 O O . ASN A 1 113 ? 22.559 19.142 2.432 1.00 58.00 113 ASN A O 1
ATOM 914 N N . PRO A 1 114 ? 21.051 20.744 2.855 1.00 54.59 114 PRO A N 1
ATOM 915 C CA . PRO A 1 114 ? 20.671 20.193 4.159 1.00 54.59 114 PRO A CA 1
ATOM 916 C C . PRO A 1 114 ? 20.310 18.698 4.121 1.00 54.59 114 PRO A C 1
ATOM 918 O O . PRO A 1 114 ? 20.628 17.964 5.049 1.00 54.59 114 PRO A O 1
ATOM 921 N N . GLU A 1 115 ? 19.716 18.228 3.025 1.00 55.53 115 GLU A N 1
ATOM 922 C CA . GLU A 1 115 ? 19.299 16.836 2.822 1.00 55.53 115 GLU A CA 1
ATOM 923 C C . GLU A 1 115 ? 20.482 15.858 2.732 1.00 55.53 115 GLU A C 1
ATOM 925 O O . GLU A 1 115 ? 20.480 14.820 3.393 1.00 55.53 115 GLU A O 1
ATOM 930 N N . THR A 1 116 ? 21.520 16.198 1.963 1.00 63.34 116 THR A N 1
ATOM 931 C CA . THR A 1 116 ? 22.738 15.379 1.814 1.00 63.34 116 THR A CA 1
ATOM 932 C C . THR A 1 116 ? 23.581 15.367 3.085 1.00 63.34 116 THR A C 1
ATOM 934 O O . THR A 1 116 ? 24.240 14.369 3.385 1.00 63.34 116 THR A O 1
ATOM 937 N N . LEU A 1 117 ? 23.533 16.454 3.858 1.00 63.03 117 LEU A N 1
ATOM 938 C CA . LEU A 1 117 ? 24.155 16.560 5.175 1.00 63.03 117 LEU A CA 1
ATOM 939 C C . LEU A 1 117 ? 23.454 15.671 6.200 1.00 63.03 117 LEU A C 1
ATOM 941 O O . LEU A 1 117 ? 24.124 14.925 6.913 1.00 63.03 117 LEU A O 1
ATOM 945 N N . VAL A 1 118 ? 22.116 15.710 6.231 1.00 59.56 118 VAL A N 1
ATOM 946 C CA . VAL A 1 118 ? 21.298 14.793 7.034 1.00 59.56 118 VAL A CA 1
ATOM 947 C C . VAL A 1 118 ? 21.666 13.365 6.675 1.00 59.56 118 VAL A C 1
ATOM 949 O O . VAL A 1 118 ? 22.137 12.656 7.552 1.00 59.56 118 VAL A O 1
ATOM 952 N N . GLU A 1 119 ? 21.566 12.971 5.403 1.00 63.16 119 GLU A N 1
ATOM 953 C CA . GLU A 1 119 ? 21.816 11.593 4.960 1.00 63.16 119 GLU A CA 1
ATOM 954 C C . GLU A 1 119 ? 23.226 11.079 5.306 1.00 63.16 119 GLU A C 1
ATOM 956 O O . GLU A 1 119 ? 23.387 9.906 5.655 1.00 63.16 119 GLU A O 1
ATOM 961 N N . LYS A 1 120 ? 24.255 11.933 5.238 1.00 66.69 120 LYS A N 1
ATOM 962 C CA . LYS A 1 120 ? 25.632 11.566 5.605 1.00 66.69 120 LYS A CA 1
ATOM 963 C C . LYS A 1 120 ? 25.831 11.435 7.116 1.00 66.69 120 LYS A C 1
ATOM 965 O O . LYS A 1 120 ? 26.394 10.430 7.543 1.00 66.69 120 LYS A O 1
ATOM 970 N N . ALA A 1 121 ? 25.344 12.389 7.915 1.00 62.38 121 ALA A N 1
ATOM 971 C CA . ALA A 1 121 ? 25.437 12.341 9.382 1.00 62.38 121 ALA A CA 1
ATOM 972 C C . ALA A 1 121 ? 24.640 11.178 9.984 1.00 62.38 121 ALA A C 1
ATOM 974 O O . ALA A 1 121 ? 24.900 10.723 11.096 1.00 62.38 121 ALA A O 1
ATOM 975 N N . SER A 1 122 ? 23.635 10.707 9.251 1.00 60.97 122 SER A N 1
ATOM 976 C CA . SER A 1 122 ? 22.609 9.820 9.769 1.00 60.97 122 SER A CA 1
ATOM 977 C C . SER A 1 122 ? 22.639 8.406 9.219 1.00 60.97 122 SER A C 1
ATOM 979 O O . SER A 1 122 ? 21.891 7.547 9.695 1.00 60.97 122 SER A O 1
ATOM 981 N N . ARG A 1 123 ? 23.517 8.138 8.246 1.00 63.59 123 ARG A N 1
ATOM 982 C CA . ARG A 1 123 ? 23.584 6.868 7.514 1.00 63.59 123 ARG A CA 1
ATOM 983 C C . ARG A 1 123 ? 23.651 5.645 8.432 1.00 63.59 123 ARG A C 1
ATOM 985 O O . ARG A 1 123 ? 23.163 4.578 8.063 1.00 63.59 123 ARG A O 1
ATOM 992 N N . ASN A 1 124 ? 24.200 5.810 9.636 1.00 60.94 124 ASN A N 1
ATOM 993 C CA . ASN A 1 124 ? 24.356 4.751 10.630 1.00 60.94 124 ASN A CA 1
ATOM 994 C C . ASN A 1 124 ? 23.443 4.873 11.857 1.00 60.94 124 ASN A C 1
ATOM 996 O O . ASN A 1 124 ? 23.362 3.915 12.622 1.00 60.94 124 ASN A O 1
ATOM 1000 N N . ALA A 1 125 ? 22.721 5.980 12.033 1.00 67.62 125 ALA A N 1
ATOM 1001 C CA . ALA A 1 125 ? 21.871 6.168 13.200 1.00 67.62 125 ALA A CA 1
ATOM 1002 C C . ALA A 1 125 ? 20.606 5.287 13.114 1.00 67.62 125 ALA A C 1
ATOM 1004 O O . ALA A 1 125 ? 19.866 5.389 12.126 1.00 67.62 125 ALA A O 1
ATOM 1005 N N . PRO A 1 126 ? 20.304 4.459 14.137 1.00 64.62 126 PRO A N 1
ATOM 1006 C CA . PRO A 1 126 ? 19.138 3.572 14.134 1.00 64.62 126 PRO A CA 1
ATOM 1007 C C . PRO A 1 126 ? 17.825 4.311 13.861 1.00 64.62 126 PRO A C 1
ATOM 1009 O O . PRO A 1 126 ? 17.036 3.881 13.025 1.00 64.62 126 PRO A O 1
ATOM 1012 N N . ARG A 1 127 ? 17.637 5.485 14.477 1.00 66.75 127 ARG A N 1
ATOM 1013 C CA . ARG A 1 127 ? 16.438 6.318 14.303 1.00 66.75 127 ARG A CA 1
ATOM 1014 C C . ARG A 1 127 ? 16.285 6.869 12.888 1.00 66.75 127 ARG A C 1
ATOM 1016 O O . ARG A 1 127 ? 15.175 6.901 12.376 1.00 66.75 127 ARG A O 1
ATOM 1023 N N . HIS A 1 128 ? 17.366 7.251 12.210 1.00 72.25 128 HIS A N 1
ATOM 1024 C CA . HIS A 1 128 ? 17.264 7.697 10.817 1.00 72.25 128 HIS A CA 1
ATOM 1025 C C . HIS A 1 128 ? 16.908 6.547 9.876 1.00 72.25 128 HIS A C 1
ATOM 1027 O O . HIS A 1 128 ? 16.091 6.721 8.975 1.00 72.25 128 HIS A O 1
ATOM 1033 N N . LYS A 1 129 ? 17.494 5.362 10.088 1.00 71.06 129 LYS A N 1
ATOM 1034 C CA . LYS A 1 129 ? 17.117 4.158 9.335 1.00 71.06 129 LYS A CA 1
ATOM 1035 C C . LYS A 1 129 ? 15.655 3.791 9.581 1.00 71.06 129 LYS A C 1
ATOM 1037 O O . LYS A 1 129 ? 14.958 3.453 8.629 1.00 71.06 129 LYS A O 1
ATOM 1042 N N . LEU A 1 130 ? 15.188 3.944 10.819 1.00 71.25 130 LEU A N 1
ATOM 1043 C CA . LEU A 1 130 ? 13.789 3.773 11.193 1.00 71.25 130 LEU A CA 1
ATOM 1044 C C . LEU A 1 130 ? 12.897 4.773 10.447 1.00 71.25 130 LEU A C 1
ATOM 1046 O O . LEU A 1 130 ? 12.006 4.350 9.725 1.00 71.25 130 LEU A O 1
ATOM 1050 N N . MET A 1 131 ? 13.177 6.077 10.518 1.00 75.38 131 MET A N 1
ATOM 1051 C CA . MET A 1 131 ? 12.403 7.108 9.807 1.00 75.38 131 MET A CA 1
ATOM 1052 C C . MET A 1 131 ? 12.406 6.889 8.292 1.00 75.38 131 MET A C 1
ATOM 1054 O O . MET A 1 131 ? 11.358 6.973 7.660 1.00 75.38 131 MET A O 1
ATOM 1058 N N . ARG A 1 132 ? 13.552 6.521 7.709 1.00 78.12 132 ARG A N 1
ATOM 1059 C CA . ARG A 1 132 ? 13.656 6.159 6.289 1.00 78.12 132 ARG A CA 1
ATOM 1060 C C . ARG A 1 132 ? 12.807 4.940 5.945 1.00 78.12 132 ARG A C 1
ATOM 1062 O O . ARG A 1 132 ? 12.152 4.952 4.913 1.00 78.12 132 ARG A O 1
ATOM 1069 N N . SER A 1 133 ? 12.781 3.924 6.803 1.00 75.19 133 SER A N 1
ATOM 1070 C CA . SER A 1 133 ? 11.900 2.763 6.639 1.00 75.19 133 SER A CA 1
ATOM 1071 C C . SER A 1 133 ? 10.423 3.160 6.757 1.00 75.19 133 SER A C 1
ATOM 1073 O O . SER A 1 133 ? 9.592 2.725 5.957 1.00 75.19 133 SER A O 1
ATOM 1075 N N . PHE A 1 134 ? 10.089 4.049 7.703 1.00 76.69 134 PHE A N 1
ATOM 1076 C CA . PHE A 1 134 ? 8.717 4.492 7.947 1.00 76.69 134 PHE A CA 1
ATOM 1077 C C . PHE A 1 134 ? 8.154 5.396 6.844 1.00 76.69 134 PHE A C 1
ATOM 1079 O O . PHE A 1 134 ? 6.980 5.275 6.492 1.00 76.69 134 PHE A O 1
ATOM 1086 N N . TYR A 1 135 ? 8.997 6.251 6.269 1.00 81.62 135 TYR A N 1
ATOM 1087 C CA . TYR A 1 135 ? 8.578 7.387 5.448 1.00 81.62 135 TYR A CA 1
ATOM 1088 C C . TYR A 1 135 ? 9.237 7.466 4.072 1.00 81.62 135 TYR A C 1
ATOM 1090 O O . TYR A 1 135 ? 8.902 8.346 3.279 1.00 81.62 135 TYR A O 1
ATOM 1098 N N . GLY A 1 136 ? 10.090 6.502 3.740 1.00 85.00 136 GLY A N 1
ATOM 1099 C CA . GLY A 1 136 ? 10.744 6.399 2.444 1.00 85.00 136 GLY A CA 1
ATOM 1100 C C . GLY A 1 136 ? 12.027 7.221 2.356 1.00 85.00 136 GLY A C 1
ATOM 1101 O O . GLY A 1 136 ? 12.386 7.936 3.290 1.00 85.00 136 GLY A O 1
ATOM 1102 N N . PRO A 1 137 ? 12.747 7.148 1.226 1.00 81.50 137 PRO A N 1
ATOM 1103 C CA . PRO A 1 137 ? 14.054 7.788 1.061 1.00 81.50 137 PRO A CA 1
ATOM 1104 C C . PRO A 1 137 ? 14.001 9.319 1.128 1.00 81.50 137 PRO A C 1
ATOM 1106 O O . PRO A 1 137 ? 14.956 9.929 1.597 1.00 81.50 137 PRO A O 1
ATOM 1109 N N . ASN A 1 138 ? 12.878 9.924 0.735 1.00 82.25 138 ASN A N 1
ATOM 1110 C CA . ASN A 1 138 ? 12.721 11.378 0.646 1.00 82.25 138 ASN A CA 1
ATOM 1111 C C . ASN A 1 138 ? 12.149 12.007 1.924 1.00 82.25 138 ASN A C 1
ATOM 1113 O O . ASN A 1 138 ? 11.753 13.171 1.922 1.00 82.25 138 ASN A O 1
ATOM 1117 N N . TRP A 1 139 ? 12.104 11.268 3.034 1.00 81.06 139 TRP A N 1
ATOM 1118 C CA . TRP A 1 139 ? 11.550 11.771 4.290 1.00 81.06 139 TRP A CA 1
ATOM 1119 C C . TRP A 1 139 ? 12.293 13.001 4.832 1.00 81.06 139 TRP A C 1
ATOM 1121 O O . TRP A 1 139 ? 11.667 13.895 5.399 1.00 81.06 139 TRP A O 1
ATOM 1131 N N . SER A 1 140 ? 13.612 13.075 4.636 1.00 73.69 140 SER A N 1
ATOM 1132 C CA . SER A 1 140 ? 14.459 14.151 5.165 1.00 73.69 140 SER A CA 1
ATOM 1133 C C . SER A 1 140 ? 14.113 15.516 4.567 1.00 73.69 140 SER A C 1
ATOM 1135 O O . SER A 1 140 ? 14.093 16.505 5.297 1.00 73.69 140 SER A O 1
ATOM 1137 N N . SER A 1 141 ? 13.736 15.565 3.284 1.00 74.25 141 SER A N 1
ATOM 1138 C CA . SER A 1 141 ? 13.226 16.783 2.626 1.00 74.25 141 SER A CA 1
ATOM 1139 C C . SER A 1 141 ? 11.934 17.319 3.270 1.00 74.25 141 SER A C 1
ATOM 1141 O O . SER A 1 141 ? 11.609 18.496 3.155 1.00 74.25 141 SER A O 1
ATOM 1143 N N . HIS A 1 142 ? 11.234 16.477 4.038 1.00 75.31 142 HIS A N 1
ATOM 1144 C CA . HIS A 1 142 ? 10.001 16.803 4.754 1.00 75.31 142 HIS A CA 1
ATOM 1145 C C . HIS A 1 142 ? 10.186 16.832 6.280 1.00 75.31 142 HIS A C 1
ATOM 1147 O O . HIS A 1 142 ? 9.200 16.786 7.022 1.00 75.31 142 HIS A O 1
ATOM 1153 N N . ALA A 1 143 ? 11.429 16.914 6.773 1.00 68.06 143 ALA A N 1
ATOM 1154 C CA . ALA A 1 143 ? 11.750 16.874 8.203 1.00 68.06 143 ALA A CA 1
ATOM 1155 C C . ALA A 1 143 ? 10.960 17.906 9.025 1.00 68.06 143 ALA A C 1
ATOM 1157 O O . ALA A 1 143 ? 10.488 17.593 10.114 1.00 68.06 143 ALA A O 1
ATOM 1158 N N . TYR A 1 144 ? 10.727 19.107 8.487 1.00 66.50 144 TYR A N 1
ATOM 1159 C CA . TYR A 1 144 ? 9.905 20.117 9.158 1.00 66.50 144 TYR A CA 1
ATOM 1160 C C . TYR A 1 144 ? 8.466 19.634 9.412 1.00 66.50 144 TYR A C 1
ATOM 1162 O O . TYR A 1 144 ? 7.937 19.776 10.515 1.00 66.50 144 TYR A O 1
ATOM 1170 N N . THR A 1 145 ? 7.831 19.011 8.420 1.00 68.50 145 THR A N 1
ATOM 1171 C CA . THR A 1 145 ? 6.471 18.475 8.559 1.00 68.50 145 THR A CA 1
ATOM 1172 C C . THR A 1 145 ? 6.439 17.282 9.517 1.00 68.50 145 THR A C 1
ATOM 1174 O O . THR A 1 145 ? 5.510 17.166 10.319 1.00 68.50 145 THR A O 1
ATOM 1177 N N . PHE A 1 146 ? 7.493 16.456 9.529 1.00 70.62 146 PHE A N 1
ATOM 1178 C CA . PHE A 1 146 ? 7.683 15.426 10.558 1.00 70.62 146 PHE A CA 1
ATOM 1179 C C . PHE A 1 146 ? 7.754 16.017 11.958 1.00 70.62 146 PHE A C 1
ATOM 1181 O O . PHE A 1 146 ? 7.105 15.510 12.871 1.00 70.62 146 PHE A O 1
ATOM 1188 N N . ASN A 1 147 ? 8.476 17.120 12.126 1.00 66.38 147 ASN A N 1
ATOM 1189 C CA . ASN A 1 147 ? 8.588 17.782 13.417 1.00 66.38 147 ASN A CA 1
ATOM 1190 C C . ASN A 1 147 ? 7.232 18.256 13.914 1.00 66.38 147 ASN A C 1
ATOM 1192 O O . ASN A 1 147 ? 6.925 18.107 15.092 1.00 66.38 147 ASN A O 1
ATOM 1196 N N . VAL A 1 148 ? 6.388 18.756 13.017 1.00 65.69 148 VAL A N 1
ATOM 1197 C CA . VAL A 1 148 ? 5.017 19.115 13.367 1.00 65.69 148 VAL A CA 1
ATOM 1198 C C . VAL A 1 148 ? 4.230 17.877 13.807 1.00 65.69 148 VAL A C 1
ATOM 1200 O O . VAL A 1 148 ? 3.628 17.914 14.880 1.00 65.69 148 VAL A O 1
ATOM 1203 N N . LEU A 1 149 ? 4.263 16.784 13.035 1.00 68.19 149 LEU A N 1
ATOM 1204 C CA . LEU A 1 149 ? 3.534 15.542 13.337 1.00 68.19 149 LEU A CA 1
ATOM 1205 C C . LEU A 1 149 ? 3.928 14.953 14.698 1.00 68.19 149 LEU A C 1
ATOM 1207 O O . LEU A 1 149 ? 3.071 14.623 15.514 1.00 68.19 149 LEU A O 1
ATOM 1211 N N . TYR A 1 150 ? 5.228 14.873 14.964 1.00 66.62 150 TYR A N 1
ATOM 1212 C CA . TYR A 1 150 ? 5.764 14.312 16.197 1.00 66.62 150 TYR A CA 1
ATOM 1213 C C . TYR A 1 150 ? 5.878 15.331 17.332 1.00 66.62 150 TYR A C 1
ATOM 1215 O O . TYR A 1 150 ? 6.352 14.973 18.406 1.00 66.62 150 TYR A O 1
ATOM 1223 N N . GLY A 1 151 ? 5.463 16.586 17.130 1.00 59.62 151 GLY A N 1
ATOM 1224 C CA . GLY A 1 151 ? 5.604 17.649 18.128 1.00 59.62 151 GLY A CA 1
ATOM 1225 C C . GLY A 1 151 ? 7.059 17.928 18.526 1.00 59.62 151 GLY A C 1
ATOM 1226 O O . GLY A 1 151 ? 7.319 18.197 19.691 1.00 59.62 151 GLY A O 1
ATOM 1227 N N . LEU A 1 152 ? 8.006 17.822 17.589 1.00 58.91 152 LEU A N 1
ATOM 1228 C CA . LEU A 1 152 ? 9.449 18.025 17.793 1.00 58.91 152 LEU A CA 1
ATOM 1229 C C . LEU A 1 152 ? 9.935 19.429 17.445 1.00 58.91 152 LEU A C 1
ATOM 1231 O O . LEU A 1 152 ? 11.017 19.821 17.866 1.00 58.91 152 LEU A O 1
ATOM 1235 N N . THR A 1 153 ? 9.114 20.246 16.788 1.00 51.22 153 THR A N 1
ATOM 1236 C CA . THR A 1 153 ? 9.356 21.687 16.557 1.00 51.22 153 THR A CA 1
ATOM 1237 C C . THR A 1 153 ? 9.454 22.511 17.859 1.00 51.22 153 THR A C 1
ATOM 1239 O O . THR A 1 153 ? 9.592 23.729 17.833 1.00 51.22 153 THR A O 1
ATOM 1242 N N . LYS A 1 154 ? 9.369 21.847 19.014 1.00 53.78 154 LYS A N 1
ATOM 1243 C CA . LYS A 1 154 ? 8.847 22.339 20.288 1.00 53.78 154 LYS A CA 1
ATOM 1244 C C . LYS A 1 154 ? 9.842 22.399 21.439 1.00 53.78 154 LYS A C 1
ATOM 1246 O O . LYS A 1 154 ? 9.438 22.804 22.525 1.00 53.78 154 LYS A O 1
ATOM 1251 N N . LEU A 1 155 ? 11.125 22.107 21.233 1.00 48.91 155 LEU A N 1
ATOM 1252 C CA . LEU A 1 155 ? 12.135 22.402 22.261 1.00 48.91 155 LEU A CA 1
ATOM 1253 C C . LEU A 1 155 ? 12.266 23.918 22.562 1.00 48.91 155 LEU A C 1
ATOM 1255 O O . LEU A 1 155 ? 13.001 24.285 23.471 1.00 48.91 155 LEU A O 1
ATOM 1259 N N . LEU A 1 156 ? 11.555 24.809 21.843 1.00 43.34 156 LEU A N 1
ATOM 1260 C CA . LEU A 1 156 ? 11.732 26.270 21.923 1.00 43.34 156 LEU A CA 1
ATOM 1261 C C . LEU A 1 156 ? 10.431 27.123 21.971 1.00 43.34 156 LEU A C 1
ATOM 1263 O O . LEU A 1 156 ? 10.515 28.345 22.095 1.00 43.34 156 LEU A O 1
ATOM 1267 N N . SER A 1 157 ? 9.226 26.536 21.909 1.00 48.00 157 SER A N 1
ATOM 1268 C CA . SER A 1 157 ? 7.945 27.282 21.966 1.00 48.00 157 SER A CA 1
ATOM 1269 C C . SER A 1 157 ? 7.487 27.523 23.416 1.00 48.00 157 SER A C 1
ATOM 1271 O O . SER A 1 157 ? 7.231 26.575 24.155 1.00 48.00 157 SER A O 1
ATOM 1273 N N . LYS A 1 158 ? 7.338 28.795 23.832 1.00 54.31 158 LYS A N 1
ATOM 1274 C CA . LYS A 1 158 ? 6.911 29.193 25.198 1.00 54.31 158 LYS A CA 1
ATOM 1275 C C . LYS A 1 158 ? 5.391 29.127 25.454 1.00 54.31 158 LYS A C 1
ATOM 1277 O O . LYS A 1 158 ? 4.960 29.463 26.554 1.00 54.31 158 LYS A O 1
ATOM 1282 N N . LYS A 1 159 ? 4.558 28.755 24.471 1.00 65.00 159 LYS A N 1
ATOM 1283 C CA . LYS A 1 159 ? 3.079 28.817 24.566 1.00 65.00 159 LYS A CA 1
ATOM 1284 C C . LYS A 1 159 ? 2.412 27.448 24.386 1.00 65.00 159 LYS A C 1
ATOM 1286 O O . LYS A 1 159 ? 1.488 27.306 23.591 1.00 65.00 159 LYS A O 1
ATOM 1291 N N . GLN A 1 160 ? 2.869 26.439 25.123 1.00 72.44 160 GLN A N 1
ATOM 1292 C CA . GLN A 1 160 ? 2.206 25.134 25.130 1.00 72.44 160 GLN A CA 1
ATOM 1293 C C . GLN A 1 160 ? 1.039 25.111 26.123 1.00 72.44 160 GLN A C 1
ATOM 1295 O O . GLN A 1 160 ? 1.106 25.715 27.195 1.00 72.44 160 GLN A O 1
ATOM 1300 N N . LEU A 1 161 ? -0.031 24.399 25.773 1.00 82.62 161 LEU A N 1
ATOM 1301 C CA . LEU A 1 161 ? -1.117 24.095 26.692 1.00 82.62 161 LEU A CA 1
ATOM 1302 C C . LEU A 1 161 ? -0.613 23.073 27.729 1.00 82.62 161 LEU A C 1
ATOM 1304 O O . LEU A 1 161 ? -0.182 21.986 27.333 1.00 82.62 161 LEU A O 1
ATOM 1308 N N . PRO A 1 162 ? -0.696 23.377 29.037 1.00 83.81 162 PRO A N 1
ATOM 1309 C CA . PRO A 1 162 ? -0.278 22.450 30.081 1.00 83.81 162 PRO A CA 1
ATOM 1310 C C . PRO A 1 162 ? -1.042 21.125 30.016 1.00 83.81 162 PRO A C 1
ATOM 1312 O O . PRO A 1 162 ? -2.277 21.126 29.919 1.00 83.81 162 PRO A O 1
ATOM 1315 N N . MET A 1 163 ? -0.336 19.999 30.176 1.00 83.75 163 MET A N 1
ATOM 1316 C CA . MET A 1 163 ? -0.939 18.655 30.131 1.00 83.75 163 MET A CA 1
ATOM 1317 C C . MET A 1 163 ? -2.110 18.506 31.114 1.00 83.75 163 MET A C 1
ATOM 1319 O O . MET A 1 163 ? -3.124 17.893 30.794 1.00 83.75 163 MET A O 1
ATOM 1323 N N . LYS A 1 164 ? -2.031 19.144 32.289 1.00 84.69 164 LYS A N 1
ATOM 1324 C CA . LYS A 1 164 ? -3.102 19.147 33.305 1.00 84.69 164 LYS A CA 1
ATOM 1325 C C . LYS A 1 164 ? -4.460 19.658 32.799 1.00 84.69 164 LYS A C 1
ATOM 1327 O O . LYS A 1 164 ? -5.484 19.261 33.339 1.00 84.69 164 LYS A O 1
ATOM 1332 N N . ILE A 1 165 ? -4.477 20.523 31.780 1.00 86.75 165 ILE A N 1
ATOM 1333 C CA . ILE A 1 165 ? -5.712 21.049 31.168 1.00 86.75 165 ILE A CA 1
ATOM 1334 C C . ILE A 1 165 ? -6.231 20.092 30.090 1.00 86.75 165 ILE A C 1
ATOM 1336 O O . ILE A 1 165 ? -7.436 19.984 29.872 1.00 86.75 165 ILE A O 1
ATOM 1340 N N . PHE A 1 166 ? -5.324 19.401 29.402 1.00 85.50 166 PHE A N 1
ATOM 1341 C CA . PHE A 1 166 ? -5.663 18.531 28.282 1.00 85.50 166 PHE A CA 1
ATOM 1342 C C . PHE A 1 166 ? -6.053 17.114 28.723 1.00 85.50 166 PHE A C 1
ATOM 1344 O O . PHE A 1 166 ? -6.982 16.531 28.165 1.00 85.50 166 PHE A O 1
ATOM 1351 N N . LYS A 1 167 ? -5.407 16.593 29.773 1.00 88.69 167 LYS A N 1
ATOM 1352 C CA . LYS A 1 167 ? -5.633 15.259 30.346 1.00 88.69 167 LYS A CA 1
ATOM 1353 C C . LYS A 1 167 ? -7.111 14.953 30.646 1.00 88.69 167 LYS A C 1
ATOM 1355 O O . LYS A 1 167 ? -7.554 13.885 30.233 1.00 88.69 167 LYS A O 1
ATOM 1360 N N . PRO A 1 168 ? -7.907 15.853 31.265 1.00 90.62 168 PRO A N 1
ATOM 1361 C CA . PRO A 1 168 ? -9.331 15.600 31.477 1.00 90.62 168 PRO A CA 1
ATOM 1362 C C . PRO A 1 168 ? -10.094 15.319 30.178 1.00 90.62 168 PRO A C 1
ATOM 1364 O O . PRO A 1 168 ? -10.891 14.395 30.145 1.00 90.62 168 PRO A O 1
ATOM 1367 N N . LYS A 1 169 ? -9.803 16.046 29.087 1.00 89.94 169 LYS A N 1
ATOM 1368 C CA . LYS A 1 169 ? -10.483 15.853 27.794 1.00 89.94 169 LYS A CA 1
ATOM 1369 C C . LYS A 1 169 ? -10.183 14.492 27.174 1.00 89.94 169 LYS A C 1
ATOM 1371 O O . LYS A 1 169 ? -11.086 13.860 26.640 1.00 89.94 169 LYS A O 1
ATOM 1376 N N . ILE A 1 170 ? -8.921 14.064 27.234 1.00 90.25 170 ILE A N 1
ATOM 1377 C CA . ILE A 1 170 ? -8.507 12.734 26.771 1.00 90.25 170 ILE A CA 1
ATOM 1378 C C . ILE A 1 170 ? -9.223 11.655 27.589 1.00 90.25 170 ILE A C 1
ATOM 1380 O O . ILE A 1 170 ? -9.818 10.749 27.014 1.00 90.25 170 ILE A O 1
ATOM 1384 N N . ASN A 1 171 ? -9.198 11.782 28.918 1.00 90.00 171 ASN A N 1
ATOM 1385 C CA . ASN A 1 171 ? -9.805 10.803 29.812 1.00 90.00 171 ASN A CA 1
ATOM 1386 C C . ASN A 1 171 ? -11.323 10.704 29.614 1.00 90.00 171 ASN A C 1
ATOM 1388 O O . ASN A 1 171 ? -11.838 9.597 29.585 1.00 90.00 171 ASN A O 1
ATOM 1392 N N . THR A 1 172 ? -12.027 11.825 29.419 1.00 93.69 172 THR A N 1
ATOM 1393 C CA . THR A 1 172 ? -13.471 11.815 29.135 1.00 93.69 172 THR A CA 1
ATOM 1394 C C . THR A 1 172 ? -13.795 10.990 27.892 1.00 93.69 172 THR A C 1
ATOM 1396 O O . THR A 1 172 ? -14.652 10.118 27.959 1.00 93.69 172 THR A O 1
ATOM 1399 N N . ILE A 1 173 ? -13.080 11.201 26.782 1.00 93.81 173 ILE A N 1
ATOM 1400 C CA . ILE A 1 173 ? -13.321 10.428 25.553 1.00 93.81 173 ILE A CA 1
ATOM 1401 C C . ILE A 1 173 ? -12.983 8.948 25.765 1.00 93.81 173 ILE A C 1
ATOM 1403 O O . ILE A 1 173 ? -13.703 8.082 25.284 1.00 93.81 173 ILE A O 1
ATOM 1407 N N . ALA A 1 174 ? -11.908 8.646 26.497 1.00 91.44 174 ALA A N 1
ATOM 1408 C CA . ALA A 1 174 ? -11.533 7.270 26.809 1.00 91.44 174 ALA A CA 1
ATOM 1409 C C . ALA A 1 174 ? -12.616 6.541 27.622 1.00 91.44 174 ALA A C 1
ATOM 1411 O O . ALA A 1 174 ? -12.935 5.393 27.318 1.00 91.44 174 ALA A O 1
ATOM 1412 N N . THR A 1 175 ? -13.217 7.217 28.608 1.00 91.62 175 THR A N 1
ATOM 1413 C CA . THR A 1 175 ? -14.371 6.705 29.361 1.00 91.62 175 THR A CA 1
ATOM 1414 C C . THR A 1 175 ? -15.574 6.484 28.449 1.00 91.62 175 THR A C 1
ATOM 1416 O O . THR A 1 175 ? -16.142 5.402 28.466 1.00 91.62 175 THR A O 1
ATOM 1419 N N . GLU A 1 176 ? -15.908 7.442 27.581 1.00 95.38 176 GLU A N 1
ATOM 1420 C CA . GLU A 1 176 ? -17.028 7.298 26.640 1.00 95.38 176 GLU A CA 1
ATOM 1421 C C . GLU A 1 176 ? -16.844 6.109 25.679 1.00 95.38 176 GLU A C 1
ATOM 1423 O O . GLU A 1 176 ? -17.789 5.365 25.428 1.00 95.38 176 GLU A O 1
ATOM 1428 N N . ILE A 1 177 ? -15.630 5.892 25.157 1.00 95.12 177 ILE A N 1
ATOM 1429 C CA . ILE A 1 177 ? -15.310 4.717 24.326 1.00 95.12 177 ILE A CA 1
ATOM 1430 C C . ILE A 1 177 ? -15.537 3.430 25.115 1.00 95.12 177 ILE A C 1
ATOM 1432 O O . ILE A 1 177 ? -16.101 2.472 24.586 1.00 95.12 177 ILE A O 1
ATOM 1436 N N . PHE A 1 178 ? -15.089 3.402 26.369 1.00 91.31 178 PHE A N 1
ATOM 1437 C CA . PHE A 1 178 ? -15.236 2.241 27.232 1.00 91.31 178 PHE A CA 1
ATOM 1438 C C . PHE A 1 178 ? -16.712 1.939 27.531 1.00 91.31 178 PHE A C 1
ATOM 1440 O O . PHE A 1 178 ? -17.138 0.799 27.369 1.00 91.31 178 PHE A O 1
ATOM 1447 N N . ASP A 1 179 ? -17.517 2.957 27.837 1.00 93.94 179 ASP A N 1
ATOM 1448 C CA . ASP A 1 179 ? -18.960 2.823 28.073 1.00 93.94 179 ASP A CA 1
ATOM 1449 C C . ASP A 1 179 ? -19.707 2.314 26.822 1.00 93.94 179 ASP A C 1
ATOM 1451 O O . ASP A 1 179 ? -20.614 1.473 26.904 1.00 93.94 179 ASP A O 1
ATOM 1455 N N . LEU A 1 180 ? -19.318 2.794 25.634 1.00 96.25 180 LEU A N 1
ATOM 1456 C CA . LEU A 1 180 ? -19.856 2.315 24.356 1.00 96.25 180 LEU A CA 1
ATOM 1457 C C . LEU A 1 180 ? -19.458 0.861 24.086 1.00 96.25 180 LEU A C 1
ATOM 1459 O O . LEU A 1 180 ? -20.287 0.071 23.629 1.00 96.25 180 LEU A O 1
ATOM 1463 N N . TRP A 1 181 ? -18.215 0.487 24.389 1.00 94.38 181 TRP A N 1
ATOM 1464 C CA . TRP A 1 181 ? -17.743 -0.890 24.281 1.00 94.38 181 TRP A CA 1
ATOM 1465 C C . TRP A 1 181 ? -18.483 -1.827 25.240 1.00 94.38 181 TRP A C 1
ATOM 1467 O O . TRP A 1 181 ? -18.969 -2.872 24.808 1.00 94.38 181 TRP A O 1
ATOM 1477 N N . GLU A 1 182 ? -18.661 -1.447 26.507 1.00 92.50 182 GLU A N 1
ATOM 1478 C CA . GLU A 1 182 ? -19.457 -2.220 27.466 1.00 92.50 182 GLU A CA 1
ATOM 1479 C C . GLU A 1 182 ? -20.911 -2.363 27.008 1.00 92.50 182 GLU A C 1
ATOM 1481 O O . GLU A 1 182 ? -21.509 -3.438 27.128 1.00 92.50 182 GLU A O 1
ATOM 1486 N N . THR A 1 183 ? -21.476 -1.303 26.424 1.00 95.31 183 THR A N 1
ATOM 1487 C CA . THR A 1 183 ? -22.810 -1.340 25.820 1.00 95.31 183 THR A CA 1
ATOM 1488 C C . THR A 1 183 ? -22.867 -2.340 24.672 1.00 95.31 183 THR A C 1
ATOM 1490 O O . THR A 1 183 ? -23.776 -3.172 24.647 1.00 95.31 183 THR A O 1
ATOM 1493 N N . LEU A 1 184 ? -21.894 -2.311 23.760 1.00 94.88 184 LEU A N 1
ATOM 1494 C CA . LEU A 1 184 ? -21.802 -3.236 22.633 1.00 94.88 184 LEU A CA 1
ATOM 1495 C C . LEU A 1 184 ? -21.647 -4.691 23.108 1.00 94.88 184 LEU A C 1
ATOM 1497 O O . LEU A 1 184 ? -22.380 -5.569 22.654 1.00 94.88 184 LEU A O 1
ATOM 1501 N N . ARG A 1 185 ? -20.771 -4.936 24.089 1.00 93.06 185 ARG A N 1
ATOM 1502 C CA . ARG A 1 185 ? -20.555 -6.246 24.725 1.00 93.06 185 ARG A CA 1
ATOM 1503 C C . ARG A 1 185 ? -21.826 -6.779 25.391 1.00 93.06 185 ARG A C 1
ATOM 1505 O O . ARG A 1 185 ? -22.145 -7.959 25.270 1.00 93.06 185 ARG A O 1
ATOM 1512 N N . ARG A 1 186 ? -22.590 -5.913 26.064 1.00 93.94 186 ARG A N 1
ATOM 1513 C CA . ARG A 1 186 ? -23.890 -6.260 26.661 1.00 93.94 186 ARG A CA 1
ATOM 1514 C C . ARG A 1 186 ? -24.945 -6.591 25.602 1.00 93.94 186 ARG A C 1
ATOM 1516 O O . ARG A 1 186 ? -25.739 -7.502 25.807 1.00 93.94 186 ARG A O 1
ATOM 1523 N N . LEU A 1 187 ? -24.990 -5.861 24.488 1.00 93.75 187 LEU A N 1
ATOM 1524 C CA . LEU A 1 187 ? -25.916 -6.169 23.391 1.00 93.75 187 LEU A CA 1
ATOM 1525 C C . LEU A 1 187 ? -25.568 -7.513 22.736 1.00 93.75 187 LEU A C 1
ATOM 1527 O O . LEU A 1 187 ? -26.462 -8.297 22.413 1.00 93.75 187 LEU A O 1
ATOM 1531 N N . ASP A 1 188 ? -24.279 -7.810 22.589 1.00 92.00 188 ASP A N 1
ATOM 1532 C CA . ASP A 1 188 ? -23.805 -9.100 22.092 1.00 92.00 188 ASP A CA 1
ATOM 1533 C C . ASP A 1 188 ? -24.173 -10.258 23.033 1.00 92.00 188 ASP A C 1
ATOM 1535 O O . ASP A 1 188 ? -24.761 -11.246 22.590 1.00 92.00 188 ASP A O 1
ATOM 1539 N N . SER A 1 189 ? -23.970 -10.107 24.348 1.00 89.75 189 SER A N 1
ATOM 1540 C CA . SER A 1 189 ? -24.362 -11.134 25.329 1.00 89.75 189 SER A CA 1
ATOM 1541 C C . SER A 1 189 ? -25.876 -11.383 25.384 1.00 89.75 189 SER A C 1
ATOM 1543 O O . SER A 1 189 ? -26.311 -12.486 25.710 1.00 89.75 189 SER A O 1
ATOM 1545 N N . GLN A 1 190 ? -26.687 -10.399 24.986 1.00 92.25 190 GLN A N 1
ATOM 1546 C CA . GLN A 1 190 ? -28.135 -10.537 24.778 1.00 92.25 190 GLN A CA 1
ATOM 1547 C C . GLN A 1 190 ? -28.509 -11.210 23.441 1.00 92.25 190 GLN A C 1
ATOM 1549 O O . GLN A 1 190 ? -29.691 -11.337 23.124 1.00 92.25 190 GLN A O 1
ATOM 1554 N N . GLY A 1 191 ? -27.534 -11.617 22.624 1.00 90.81 191 GLY A N 1
ATOM 1555 C CA . GLY A 1 191 ? -27.743 -12.264 21.329 1.00 90.81 191 GLY A CA 1
ATOM 1556 C C . GLY A 1 191 ? -28.114 -11.309 20.189 1.00 90.81 191 GLY A C 1
ATOM 1557 O O . GLY A 1 191 ? -28.525 -11.774 19.119 1.00 90.81 191 GLY A O 1
ATOM 1558 N N . ARG A 1 192 ? -27.975 -9.985 20.371 1.00 91.81 192 ARG A N 1
ATOM 1559 C CA . ARG A 1 192 ? -28.328 -8.994 19.336 1.00 91.81 192 ARG A CA 1
ATOM 1560 C C . ARG A 1 192 ? -27.415 -9.077 18.120 1.00 91.81 192 ARG A C 1
ATOM 1562 O O . ARG A 1 192 ? -27.927 -9.008 17.011 1.00 91.81 192 ARG A O 1
ATOM 1569 N N . VAL A 1 193 ? -26.110 -9.293 18.305 1.00 91.69 193 VAL A N 1
ATOM 1570 C CA . VAL A 1 193 ? -25.154 -9.439 17.189 1.00 91.69 193 VAL A CA 1
ATOM 1571 C C . VAL A 1 193 ? -25.482 -10.672 16.346 1.00 91.69 193 VAL A C 1
ATOM 1573 O O . VAL A 1 193 ? -25.572 -10.574 15.127 1.00 91.69 193 VAL A O 1
ATOM 1576 N N . ARG A 1 194 ? -25.766 -11.820 16.979 1.00 91.38 194 ARG A N 1
ATOM 1577 C CA . ARG A 1 194 ? -26.180 -13.044 16.264 1.00 91.38 194 ARG A CA 1
ATOM 1578 C C . ARG A 1 194 ? -27.495 -12.856 15.508 1.00 91.38 194 ARG A C 1
ATOM 1580 O O . ARG A 1 194 ? -27.620 -13.290 14.366 1.00 91.38 194 ARG A O 1
ATOM 1587 N N . SER A 1 195 ? -28.462 -12.184 16.131 1.00 91.06 195 SER A N 1
ATOM 1588 C CA . SER A 1 195 ? -29.745 -11.858 15.495 1.00 91.06 195 SER A CA 1
ATOM 1589 C C . SER A 1 195 ? -29.552 -10.925 14.295 1.00 91.06 195 SER A C 1
ATOM 1591 O O . SER A 1 195 ? -30.115 -11.169 13.230 1.00 91.06 195 SER A O 1
ATOM 1593 N N . PHE A 1 196 ? -28.702 -9.906 14.445 1.00 92.69 196 PHE A N 1
ATOM 1594 C CA . PHE A 1 196 ? -28.315 -8.993 13.374 1.00 92.69 196 PHE A CA 1
ATOM 1595 C C . PHE A 1 196 ? -27.640 -9.745 12.224 1.00 92.69 196 PHE A C 1
ATOM 1597 O O . PHE A 1 196 ? -28.048 -9.591 11.082 1.00 92.69 196 PHE A O 1
ATOM 1604 N N . GLN A 1 197 ? -26.670 -10.619 12.504 1.00 91.50 197 GLN A N 1
ATOM 1605 C CA . GLN A 1 197 ? -25.985 -11.432 11.494 1.00 91.50 197 GLN A CA 1
ATOM 1606 C C . GLN A 1 197 ? -26.959 -12.337 10.719 1.00 91.50 197 GLN A C 1
ATOM 1608 O O . GLN A 1 197 ? -26.877 -12.447 9.492 1.00 91.50 197 GLN A O 1
ATOM 1613 N N . ALA A 1 198 ? -27.919 -12.952 11.414 1.00 89.19 198 ALA A N 1
ATOM 1614 C CA . ALA A 1 198 ? -28.951 -13.774 10.788 1.00 89.19 198 ALA A CA 1
ATOM 1615 C C . ALA A 1 198 ? -29.853 -12.961 9.844 1.00 89.19 198 ALA A C 1
ATOM 1617 O O . ALA A 1 198 ? -30.212 -13.452 8.778 1.00 89.19 198 ALA A O 1
ATOM 1618 N N . GLN A 1 199 ? -30.187 -11.717 10.195 1.00 90.25 199 GLN A N 1
ATOM 1619 C CA . GLN A 1 199 ? -30.948 -10.813 9.325 1.00 90.25 199 GLN A CA 1
ATOM 1620 C C . GLN A 1 199 ? -30.091 -10.281 8.168 1.00 90.25 199 GLN A C 1
ATOM 1622 O O . GLN A 1 199 ? -30.516 -10.293 7.018 1.00 90.25 199 GLN A O 1
ATOM 1627 N N . TRP A 1 200 ? -28.857 -9.872 8.454 1.00 90.12 200 TRP A N 1
ATOM 1628 C CA . TRP A 1 200 ? -27.911 -9.308 7.495 1.00 90.12 200 TRP A CA 1
ATOM 1629 C C . TRP A 1 200 ? -27.563 -10.275 6.360 1.00 90.12 200 TRP A C 1
ATOM 1631 O O . TRP A 1 200 ? -27.546 -9.893 5.187 1.00 90.12 200 TRP A O 1
ATOM 1641 N N . SER A 1 201 ? -27.344 -11.548 6.697 1.00 87.38 201 SER A N 1
ATOM 1642 C CA . SER A 1 201 ? -27.065 -12.612 5.724 1.00 87.38 201 SER A CA 1
ATOM 1643 C C . SER A 1 201 ? -28.231 -12.886 4.766 1.00 87.38 201 SER A C 1
ATOM 1645 O O . SER A 1 201 ? -28.012 -13.412 3.676 1.00 87.38 201 SER A O 1
ATOM 1647 N N . GLN A 1 202 ? -29.459 -12.493 5.124 1.00 86.88 202 GLN A N 1
ATOM 1648 C CA . GLN A 1 202 ? -30.633 -12.598 4.252 1.00 86.88 202 GLN A CA 1
ATOM 1649 C C . GLN A 1 202 ? -30.763 -11.418 3.279 1.00 86.88 202 GLN A C 1
ATOM 1651 O O . GLN A 1 202 ? -31.492 -11.528 2.294 1.00 86.88 202 GLN A O 1
ATOM 1656 N N . LEU A 1 203 ? -30.067 -10.303 3.529 1.00 85.81 203 LEU A N 1
ATOM 1657 C CA . LEU A 1 203 ? -30.108 -9.119 2.673 1.00 85.81 203 LEU A CA 1
ATOM 1658 C C . LEU A 1 203 ? -29.200 -9.279 1.449 1.00 85.81 203 LEU A C 1
ATOM 1660 O O . LEU A 1 203 ? -28.071 -9.757 1.559 1.00 85.81 203 LEU A O 1
ATOM 1664 N N . HIS A 1 204 ? -29.675 -8.795 0.301 1.00 83.69 204 HIS A N 1
ATOM 1665 C CA . HIS A 1 204 ? -28.856 -8.591 -0.896 1.00 83.69 204 HIS A CA 1
ATOM 1666 C C . HIS A 1 204 ? -27.940 -7.358 -0.750 1.00 83.69 204 HIS A C 1
ATOM 1668 O O . HIS A 1 204 ? -28.278 -6.445 0.018 1.00 83.69 204 HIS A O 1
ATOM 1674 N N . PRO A 1 205 ? -26.822 -7.276 -1.497 1.00 83.38 205 PRO A N 1
ATOM 1675 C CA . PRO A 1 205 ? -25.898 -6.138 -1.454 1.00 83.38 205 PRO A CA 1
ATOM 1676 C C . PRO A 1 205 ? -26.574 -4.769 -1.597 1.00 83.38 205 PRO A C 1
ATOM 1678 O O . PRO A 1 205 ? -26.270 -3.841 -0.850 1.00 83.38 205 PRO A O 1
ATOM 1681 N N . GLU A 1 206 ? -27.550 -4.618 -2.495 1.00 86.25 206 GLU A N 1
ATOM 1682 C CA . GLU A 1 206 ? -28.268 -3.354 -2.700 1.00 86.25 206 GLU A CA 1
ATOM 1683 C C . GLU A 1 206 ? -29.138 -2.977 -1.498 1.00 86.25 206 GLU A C 1
ATOM 1685 O O . GLU A 1 206 ? -29.298 -1.792 -1.198 1.00 86.25 206 GLU A O 1
ATOM 1690 N N . ALA A 1 207 ? -29.710 -3.967 -0.810 1.00 87.94 207 ALA A N 1
ATOM 1691 C CA . ALA A 1 207 ? -30.495 -3.748 0.400 1.00 87.94 207 ALA A CA 1
ATOM 1692 C C . ALA A 1 207 ? -29.590 -3.359 1.577 1.00 87.94 207 ALA A C 1
ATOM 1694 O O . ALA A 1 207 ? -29.913 -2.421 2.302 1.00 87.94 207 ALA A O 1
ATOM 1695 N N . ARG A 1 208 ? -28.422 -4.002 1.711 1.00 90.81 208 ARG A N 1
ATOM 1696 C CA . ARG A 1 208 ? -27.388 -3.621 2.689 1.00 90.81 208 ARG A CA 1
ATOM 1697 C C . ARG A 1 208 ? -26.907 -2.191 2.455 1.00 90.81 208 ARG A C 1
ATOM 1699 O O . ARG A 1 208 ? -26.886 -1.394 3.386 1.00 90.81 208 ARG A O 1
ATOM 1706 N N . ASN A 1 209 ? -26.615 -1.838 1.202 1.00 90.88 209 ASN A N 1
ATOM 1707 C CA . ASN A 1 209 ? -26.243 -0.479 0.807 1.00 90.88 209 ASN A CA 1
ATOM 1708 C C . ASN A 1 209 ? -27.320 0.546 1.189 1.00 90.88 209 ASN A C 1
ATOM 1710 O O . ASN A 1 209 ? -27.008 1.565 1.799 1.00 90.88 209 ASN A O 1
ATOM 1714 N N . ARG A 1 210 ? -28.592 0.278 0.862 1.00 90.44 210 ARG A N 1
ATOM 1715 C CA . ARG A 1 210 ? -29.718 1.158 1.219 1.00 90.44 210 ARG A CA 1
ATOM 1716 C C . ARG A 1 210 ? -29.897 1.293 2.729 1.00 90.44 210 ARG A C 1
ATOM 1718 O O . ARG A 1 210 ? -30.100 2.402 3.207 1.00 90.44 210 ARG A O 1
ATOM 1725 N N . TRP A 1 211 ? -29.782 0.196 3.475 1.00 92.56 211 TRP A N 1
ATOM 1726 C CA . TRP A 1 211 ? -29.860 0.230 4.934 1.00 92.56 211 TRP A CA 1
ATOM 1727 C C . TRP A 1 211 ? -28.723 1.064 5.531 1.00 92.56 211 TRP A C 1
ATOM 1729 O O . TRP A 1 211 ? -28.963 1.878 6.413 1.00 92.56 211 TRP A O 1
ATOM 1739 N N . LEU A 1 212 ? -27.498 0.945 5.015 1.00 93.38 212 LEU A N 1
ATOM 1740 C CA . LEU A 1 212 ? -26.364 1.746 5.484 1.00 93.38 212 LEU A CA 1
ATOM 1741 C C . LEU A 1 212 ? -26.518 3.244 5.169 1.00 93.38 212 LEU A C 1
ATOM 1743 O O . LEU A 1 212 ? -26.069 4.079 5.945 1.00 93.38 212 LEU A O 1
ATOM 1747 N N . GLN A 1 213 ? -27.204 3.615 4.086 1.00 91.31 213 GLN A N 1
ATOM 1748 C CA . GLN A 1 213 ? -27.426 5.024 3.723 1.00 91.31 213 GLN A CA 1
ATOM 1749 C C . GLN A 1 213 ? -28.263 5.818 4.738 1.00 91.31 213 GLN A C 1
ATOM 1751 O O . GLN A 1 213 ? -28.283 7.046 4.662 1.00 91.31 213 GLN A O 1
ATOM 1756 N N . GLN A 1 214 ? -28.942 5.157 5.683 1.00 89.75 214 GLN A N 1
ATOM 1757 C CA . GLN A 1 214 ? -29.676 5.853 6.746 1.00 89.75 214 GLN A CA 1
ATOM 1758 C C . GLN A 1 214 ? -28.745 6.524 7.774 1.00 89.75 214 GLN A C 1
ATOM 1760 O O . GLN A 1 214 ? -29.159 7.467 8.449 1.00 89.75 214 GLN A O 1
ATOM 1765 N N . PHE A 1 215 ? -27.494 6.061 7.882 1.00 90.19 215 PHE A N 1
ATOM 1766 C CA . PHE A 1 215 ? -26.490 6.597 8.798 1.00 90.19 215 PHE A CA 1
ATOM 1767 C C . PHE A 1 215 ? -25.740 7.748 8.123 1.00 90.19 215 PHE A C 1
ATOM 1769 O O . PHE A 1 215 ? -25.106 7.572 7.080 1.00 90.19 215 PHE A O 1
ATOM 1776 N N . ARG A 1 216 ? -25.818 8.947 8.709 1.00 83.94 216 ARG A N 1
ATOM 1777 C CA . ARG A 1 216 ? -25.209 10.165 8.141 1.00 83.94 216 ARG A CA 1
ATOM 1778 C C . ARG A 1 216 ? -23.687 10.171 8.258 1.00 83.94 216 ARG A C 1
ATOM 1780 O O . ARG A 1 216 ? -23.027 10.906 7.535 1.00 83.94 216 ARG A O 1
ATOM 1787 N N . GLU A 1 217 ? -23.160 9.364 9.165 1.00 82.25 217 GLU A N 1
ATOM 1788 C CA . GLU A 1 217 ? -21.751 9.234 9.512 1.00 82.25 217 GLU A CA 1
ATOM 1789 C C . GLU A 1 217 ? -20.962 8.432 8.466 1.00 82.25 217 GLU A C 1
ATOM 1791 O O . GLU A 1 217 ? -19.732 8.473 8.462 1.00 82.25 217 GLU A O 1
ATOM 1796 N N . LEU A 1 218 ? -21.651 7.686 7.591 1.00 88.88 218 LEU A N 1
ATOM 1797 C CA . LEU A 1 218 ? -21.012 6.805 6.622 1.00 88.88 218 LEU A CA 1
ATOM 1798 C C . LEU A 1 218 ? -20.652 7.524 5.327 1.00 88.88 218 LEU A C 1
ATOM 1800 O O . LEU A 1 218 ? -21.497 8.074 4.614 1.00 88.88 218 LEU A O 1
ATOM 1804 N N . HIS A 1 219 ? -19.386 7.395 4.942 1.00 89.69 219 HIS A N 1
ATOM 1805 C CA . HIS A 1 219 ? -18.931 7.819 3.624 1.00 89.69 219 HIS A CA 1
ATOM 1806 C C . HIS A 1 219 ? -19.401 6.829 2.566 1.00 89.69 219 HIS A C 1
ATOM 1808 O O . HIS A 1 219 ? -19.456 5.621 2.788 1.00 89.69 219 HIS A O 1
ATOM 1814 N N . ARG A 1 220 ? -19.669 7.307 1.349 1.00 86.00 220 ARG A N 1
ATOM 1815 C CA . ARG A 1 220 ? -19.968 6.391 0.235 1.00 86.00 220 ARG A CA 1
ATOM 1816 C C . ARG A 1 220 ? -18.773 5.523 -0.154 1.00 86.00 220 ARG A C 1
ATOM 1818 O O . ARG A 1 220 ? -18.971 4.423 -0.646 1.00 86.00 220 ARG A O 1
ATOM 1825 N N . ARG A 1 221 ? -17.556 6.045 0.019 1.00 83.31 221 ARG A N 1
ATOM 1826 C CA . ARG A 1 221 ? -16.307 5.475 -0.495 1.00 83.31 221 ARG A CA 1
ATOM 1827 C C . ARG A 1 221 ? -15.255 5.415 0.630 1.00 83.31 221 ARG A C 1
ATOM 1829 O O . ARG A 1 221 ? -15.151 6.395 1.370 1.00 83.31 221 ARG A O 1
ATOM 1836 N N . PRO A 1 222 ? -14.455 4.337 0.734 1.00 80.75 222 PRO A N 1
ATOM 1837 C CA . PRO A 1 222 ? -13.482 4.114 1.818 1.00 80.75 222 PRO A CA 1
ATOM 1838 C C . PRO A 1 222 ? -12.336 5.130 1.821 1.00 80.75 222 PRO A C 1
ATOM 1840 O O . PRO A 1 222 ? -11.836 5.530 2.868 1.00 80.75 222 PRO A O 1
ATOM 1843 N N . ASP A 1 223 ? -11.954 5.592 0.634 1.00 83.50 223 ASP A N 1
ATOM 1844 C CA . ASP A 1 223 ? -10.771 6.424 0.421 1.00 83.50 223 ASP A CA 1
ATOM 1845 C C . ASP A 1 223 ? -11.110 7.911 0.206 1.00 83.50 223 ASP A C 1
ATOM 1847 O O . ASP A 1 223 ? -10.368 8.656 -0.436 1.00 83.50 223 ASP A O 1
ATOM 1851 N N . LEU A 1 224 ? -12.254 8.376 0.727 1.00 88.56 224 LEU A N 1
ATOM 1852 C CA . LEU A 1 224 ? -12.729 9.754 0.532 1.00 88.56 224 LEU A CA 1
ATOM 1853 C C . LEU A 1 224 ? -11.703 10.809 0.988 1.00 88.56 224 LEU A C 1
ATOM 1855 O O . LEU A 1 224 ? -11.554 11.843 0.334 1.00 88.56 224 LEU A O 1
ATOM 1859 N N . ALA A 1 225 ? -10.948 10.529 2.054 1.00 90.25 225 ALA A N 1
ATOM 1860 C CA . ALA A 1 225 ? -9.863 11.392 2.520 1.00 90.25 225 ALA A CA 1
ATOM 1861 C C . ALA A 1 225 ? -8.811 11.656 1.425 1.00 90.25 225 ALA A C 1
ATOM 1863 O O . ALA A 1 225 ? -8.347 12.784 1.270 1.00 90.25 225 ALA A O 1
ATOM 1864 N N . ILE A 1 226 ? -8.476 10.645 0.617 1.00 91.94 226 ILE A N 1
ATOM 1865 C CA . ILE A 1 226 ? -7.497 10.749 -0.474 1.00 91.94 226 ILE A CA 1
ATOM 1866 C C . ILE A 1 226 ? -8.027 11.663 -1.583 1.00 91.94 226 ILE A C 1
ATOM 1868 O O . ILE A 1 226 ? -7.304 12.530 -2.079 1.00 91.94 226 ILE A O 1
ATOM 1872 N N . CYS A 1 227 ? -9.305 11.526 -1.939 1.00 89.38 227 CYS A N 1
ATOM 1873 C CA . CYS A 1 227 ? -9.947 12.397 -2.924 1.00 89.38 227 CYS A CA 1
ATOM 1874 C C . CYS A 1 227 ? -9.963 13.863 -2.464 1.00 89.38 227 CYS A C 1
ATOM 1876 O O . CYS A 1 227 ? -9.652 14.755 -3.252 1.00 89.38 227 CYS A O 1
ATOM 1878 N N . ILE A 1 228 ? -10.258 14.112 -1.185 1.00 89.75 228 ILE A N 1
ATOM 1879 C CA . ILE A 1 228 ? -10.229 15.456 -0.584 1.00 89.75 228 ILE A CA 1
ATOM 1880 C C . ILE A 1 228 ? -8.823 16.062 -0.651 1.00 89.75 228 ILE A C 1
ATOM 1882 O O . ILE A 1 228 ? -8.678 17.240 -0.989 1.00 89.75 228 ILE A O 1
ATOM 1886 N N . LEU A 1 229 ? -7.782 15.265 -0.372 1.00 89.69 229 LEU A N 1
ATOM 1887 C CA . LEU A 1 229 ? -6.390 15.704 -0.500 1.00 89.69 229 LEU A CA 1
ATOM 1888 C C . LEU A 1 229 ? -6.060 16.117 -1.931 1.00 89.69 229 LEU A C 1
ATOM 1890 O O . LEU A 1 229 ? -5.548 17.213 -2.144 1.00 89.69 229 LEU A O 1
ATOM 1894 N N . ALA A 1 230 ? -6.406 15.283 -2.909 1.00 88.94 230 ALA A N 1
ATOM 1895 C CA . ALA A 1 230 ? -6.153 15.579 -4.314 1.00 88.94 230 ALA A CA 1
ATOM 1896 C C . ALA A 1 230 ? -6.872 16.848 -4.803 1.00 88.94 230 ALA A C 1
ATOM 1898 O O . ALA A 1 230 ? -6.378 17.556 -5.678 1.00 88.94 230 ALA A O 1
ATOM 1899 N N . GLN A 1 231 ? -8.040 17.151 -4.236 1.00 85.75 231 GLN A N 1
ATOM 1900 C CA . GLN A 1 231 ? -8.825 18.336 -4.582 1.00 85.75 231 GLN A CA 1
ATOM 1901 C C . GLN A 1 231 ? -8.371 19.603 -3.842 1.00 85.75 231 GLN A C 1
ATOM 1903 O O . GLN A 1 231 ? -8.819 20.694 -4.194 1.00 85.75 231 GLN A O 1
ATOM 1908 N N . ASN A 1 232 ? -7.494 19.486 -2.836 1.00 77.00 232 ASN A N 1
ATOM 1909 C CA . ASN A 1 232 ? -7.085 20.577 -1.945 1.00 77.00 232 ASN A CA 1
ATOM 1910 C C . ASN A 1 232 ? -8.269 21.328 -1.292 1.00 77.00 232 ASN A C 1
ATOM 1912 O O . ASN A 1 232 ? -8.149 22.500 -0.924 1.00 77.00 232 ASN A O 1
ATOM 1916 N N . SER A 1 233 ? -9.421 20.672 -1.115 1.00 68.12 233 SER A N 1
ATOM 1917 C CA . SER A 1 233 ? -10.621 21.295 -0.549 1.00 68.12 233 SER A CA 1
ATOM 1918 C C . SER A 1 233 ? -10.548 21.330 0.982 1.00 68.12 233 SER A C 1
ATOM 1920 O O . SER A 1 233 ? -10.799 20.330 1.653 1.00 68.12 233 SER A O 1
ATOM 1922 N N . LYS A 1 234 ? -10.214 22.490 1.556 1.00 65.06 234 LYS A N 1
ATOM 1923 C CA . LYS A 1 234 ? -10.163 22.698 3.015 1.00 65.06 234 LYS A CA 1
ATOM 1924 C C . LYS A 1 234 ? -11.477 23.283 3.543 1.00 65.06 234 LYS A C 1
ATOM 1926 O O . LYS A 1 234 ? -11.525 24.443 3.945 1.00 65.06 234 LYS A O 1
ATOM 1931 N N . THR A 1 235 ? -12.554 22.502 3.521 1.00 63.66 235 THR A N 1
ATOM 1932 C CA . THR A 1 235 ? -13.820 22.860 4.189 1.00 63.66 235 THR A CA 1
ATOM 1933 C C . THR A 1 235 ? -13.855 22.302 5.615 1.00 63.66 235 THR A C 1
ATOM 1935 O O . THR A 1 235 ? -13.150 21.348 5.930 1.00 63.66 235 THR A O 1
ATOM 1938 N N . ALA A 1 236 ? -14.674 22.871 6.508 1.00 55.84 236 ALA A N 1
ATOM 1939 C CA . ALA A 1 236 ? -14.807 22.362 7.881 1.00 55.84 236 ALA A CA 1
ATOM 1940 C C . ALA A 1 236 ? -15.324 20.906 7.932 1.00 55.84 236 ALA A C 1
ATOM 1942 O O . ALA A 1 236 ? -14.901 20.140 8.792 1.00 55.84 236 ALA A O 1
ATOM 1943 N N . SER A 1 237 ? -16.155 20.505 6.961 1.00 64.19 237 SER A N 1
ATOM 1944 C CA . SER A 1 237 ? -16.628 19.124 6.768 1.00 64.19 237 SER A CA 1
ATOM 1945 C C . SER A 1 237 ? -15.544 18.153 6.279 1.00 64.19 237 SER A C 1
ATOM 1947 O O . SER A 1 237 ? -15.766 16.949 6.232 1.00 64.19 237 SER A O 1
ATOM 1949 N N . ALA A 1 238 ? -14.356 18.643 5.915 1.00 75.44 238 ALA A N 1
ATOM 1950 C CA . ALA A 1 238 ? -13.291 17.810 5.372 1.00 75.44 238 ALA A CA 1
ATOM 1951 C C . ALA A 1 238 ? -12.517 17.021 6.444 1.00 75.44 238 ALA A C 1
ATOM 1953 O O . ALA A 1 238 ? -11.627 16.260 6.088 1.00 75.44 238 ALA A O 1
ATOM 1954 N N . GLN A 1 239 ? -12.816 17.195 7.739 1.00 86.12 239 GLN A N 1
ATOM 1955 C CA . GLN A 1 239 ? -12.147 16.468 8.829 1.00 86.12 239 GLN A CA 1
ATOM 1956 C C . GLN A 1 239 ? -12.675 15.042 9.014 1.00 86.12 239 GLN A C 1
ATOM 1958 O O . GLN A 1 239 ? -11.893 14.139 9.310 1.00 86.12 239 GLN A O 1
ATOM 1963 N N . GLU A 1 240 ? -13.982 14.837 8.838 1.00 88.75 240 GLU A N 1
ATOM 1964 C CA . GLU A 1 240 ? -14.657 13.568 9.144 1.00 88.75 240 GLU A CA 1
ATOM 1965 C C . GLU A 1 240 ? -14.043 12.368 8.408 1.00 88.75 240 GLU A C 1
ATOM 1967 O O . GLU A 1 240 ? -13.768 11.366 9.074 1.00 88.75 240 GLU A O 1
ATOM 1972 N N . PRO A 1 241 ? -13.695 12.446 7.105 1.00 90.94 241 PRO A N 1
ATOM 1973 C CA . PRO A 1 241 ? -13.107 11.308 6.392 1.00 90.94 241 PRO A CA 1
ATOM 1974 C C . PRO A 1 241 ? -11.731 10.875 6.919 1.00 90.94 241 PRO A C 1
ATOM 1976 O O . PRO A 1 241 ? -11.322 9.737 6.707 1.00 90.94 241 PRO A O 1
ATOM 1979 N N . PHE A 1 242 ? -11.012 11.754 7.629 1.00 92.12 242 PHE A N 1
ATOM 1980 C CA . PHE A 1 242 ? -9.748 11.407 8.289 1.00 92.12 242 PHE A CA 1
ATOM 1981 C C . PHE A 1 242 ? -9.953 10.763 9.669 1.00 92.12 242 PHE A C 1
ATOM 1983 O O . PHE A 1 242 ? -9.047 10.089 10.156 1.00 92.12 242 PHE A O 1
ATOM 1990 N N . LEU A 1 243 ? -11.115 10.975 10.298 1.00 92.88 243 LEU A N 1
ATOM 1991 C CA . LEU A 1 243 ? -11.488 10.400 11.599 1.00 92.88 243 LEU A CA 1
ATOM 1992 C C . LEU A 1 243 ? -12.301 9.110 11.477 1.00 92.88 243 LEU A C 1
ATOM 1994 O O . LEU A 1 243 ? -12.445 8.388 12.450 1.00 92.88 243 LEU A O 1
ATOM 1998 N N . SER A 1 244 ? -12.847 8.804 10.306 1.00 91.81 244 SER A N 1
ATOM 1999 C CA . SER A 1 244 ? -13.742 7.656 10.133 1.00 91.81 244 SER A CA 1
ATOM 2000 C C . SER A 1 244 ? -13.377 6.807 8.909 1.00 91.81 244 SER A C 1
ATOM 2002 O O . SER A 1 244 ? -14.229 6.486 8.082 1.00 91.81 244 SER A O 1
ATOM 2004 N N . PRO A 1 245 ? -12.100 6.391 8.775 1.00 88.94 245 PRO A N 1
ATOM 2005 C CA . PRO A 1 245 ? -11.613 5.734 7.567 1.00 88.94 245 PRO A CA 1
ATOM 2006 C C . PRO A 1 245 ? -12.153 4.307 7.374 1.00 88.94 245 PRO A C 1
ATOM 2008 O O . PRO A 1 245 ? -11.967 3.740 6.302 1.00 88.94 245 PRO A O 1
ATOM 2011 N N . LEU A 1 246 ? -12.763 3.708 8.402 1.00 91.69 246 LEU A N 1
ATOM 2012 C CA . LEU A 1 246 ? -13.441 2.406 8.338 1.00 91.69 246 LEU A CA 1
ATOM 2013 C C . LEU A 1 246 ? -14.959 2.550 8.138 1.00 91.69 246 LEU A C 1
ATOM 2015 O O . LEU A 1 246 ? -15.644 1.582 7.835 1.00 91.69 246 LEU A O 1
ATOM 2019 N N . LEU A 1 247 ? -15.514 3.753 8.298 1.00 94.12 247 LEU A N 1
ATOM 2020 C CA . LEU A 1 247 ? -16.956 3.971 8.241 1.00 94.12 247 LEU A CA 1
ATOM 2021 C C . LEU A 1 247 ? -17.363 4.346 6.821 1.00 94.12 247 LEU A C 1
ATOM 2023 O O . LEU A 1 247 ? -17.523 5.517 6.473 1.00 94.12 247 LEU A O 1
ATOM 2027 N N . ASN A 1 248 ? -17.497 3.329 5.975 1.00 93.44 248 ASN A N 1
ATOM 2028 C CA . ASN A 1 248 ? -17.905 3.516 4.594 1.00 93.44 248 ASN A CA 1
ATOM 2029 C C . ASN A 1 248 ? -18.877 2.434 4.121 1.00 93.44 248 ASN A C 1
ATOM 2031 O O . ASN A 1 248 ? -18.788 1.276 4.516 1.00 93.44 248 ASN A O 1
ATOM 2035 N N . ILE A 1 249 ? -19.803 2.830 3.254 1.00 92.62 249 ILE A N 1
ATOM 2036 C CA . ILE A 1 249 ? -20.873 1.963 2.759 1.00 92.62 249 ILE A CA 1
ATOM 2037 C C . ILE A 1 249 ? -20.300 0.809 1.925 1.00 92.62 249 ILE A C 1
ATOM 2039 O O . ILE A 1 249 ? -20.727 -0.328 2.093 1.00 92.62 249 ILE A O 1
ATOM 2043 N N . GLU A 1 250 ? -19.322 1.096 1.062 1.00 89.19 250 GLU A N 1
ATOM 2044 C CA . GLU A 1 250 ? -18.757 0.137 0.105 1.00 89.19 250 GLU A CA 1
ATOM 2045 C C . GLU A 1 250 ? -18.144 -1.100 0.775 1.00 89.19 250 GLU A C 1
ATOM 2047 O O . GLU A 1 250 ? -18.367 -2.211 0.303 1.00 89.19 250 GLU A O 1
ATOM 2052 N N . ASP A 1 251 ? -17.392 -0.926 1.864 1.00 91.31 251 ASP A N 1
ATOM 2053 C CA . ASP A 1 251 ? -16.806 -2.040 2.615 1.00 91.31 251 ASP A CA 1
ATOM 2054 C C . ASP A 1 251 ? -17.836 -2.708 3.522 1.00 91.31 251 ASP A C 1
ATOM 2056 O O . ASP A 1 251 ? -17.949 -3.931 3.537 1.00 91.31 251 ASP A O 1
ATOM 2060 N N . LEU A 1 252 ? -18.601 -1.914 4.279 1.00 93.38 252 LEU A N 1
ATOM 2061 C CA . LEU A 1 252 ? -19.510 -2.438 5.299 1.00 93.38 252 LEU A CA 1
ATOM 2062 C C . LEU A 1 252 ? -20.672 -3.236 4.698 1.00 93.38 252 LEU A C 1
ATOM 2064 O O . LEU A 1 252 ? -21.189 -4.131 5.362 1.00 93.38 252 LEU A O 1
ATOM 2068 N N . ALA A 1 253 ? -21.073 -2.946 3.456 1.00 91.06 253 ALA A N 1
ATOM 2069 C CA . ALA A 1 253 ? -22.112 -3.689 2.746 1.00 91.06 253 ALA A CA 1
ATOM 2070 C C . ALA A 1 253 ? -21.663 -5.087 2.276 1.00 91.06 253 ALA A C 1
ATOM 2072 O O . ALA A 1 253 ? -22.515 -5.922 1.948 1.00 91.06 253 ALA A O 1
ATOM 2073 N N . GLN A 1 254 ? -20.354 -5.355 2.219 1.00 87.00 254 GLN A N 1
ATOM 2074 C CA . GLN A 1 254 ? -19.821 -6.606 1.679 1.00 87.00 254 GLN A CA 1
ATOM 2075 C C . GLN A 1 254 ? -20.024 -7.762 2.653 1.00 87.00 254 GLN A C 1
ATOM 2077 O O . GLN A 1 254 ? -19.565 -7.704 3.794 1.00 87.00 254 GLN A O 1
ATOM 2082 N N . ALA A 1 255 ? -20.657 -8.835 2.167 1.00 82.69 255 ALA A N 1
ATOM 2083 C CA . ALA A 1 255 ? -20.787 -10.124 2.846 1.00 82.69 255 ALA A CA 1
ATOM 2084 C C . ALA A 1 255 ? -20.959 -9.998 4.377 1.00 82.69 255 ALA A C 1
ATOM 2086 O O . ALA A 1 255 ? -21.950 -9.437 4.846 1.00 82.69 255 ALA A O 1
ATOM 2087 N N . ASN A 1 256 ? -19.984 -10.492 5.147 1.00 87.00 256 ASN A N 1
ATOM 2088 C CA . ASN A 1 256 ? -19.992 -10.498 6.609 1.00 87.00 256 ASN A CA 1
ATOM 2089 C C . ASN A 1 256 ? -19.133 -9.394 7.243 1.00 87.00 256 ASN A C 1
ATOM 2091 O O . ASN A 1 256 ? -18.924 -9.444 8.450 1.00 87.00 256 ASN A O 1
ATOM 2095 N N . VAL A 1 257 ? -18.676 -8.384 6.492 1.00 91.75 257 VAL A N 1
ATOM 2096 C CA . VAL A 1 257 ? -17.770 -7.350 7.024 1.00 91.75 257 VAL A CA 1
ATOM 2097 C C . VAL A 1 257 ? -18.375 -6.644 8.235 1.00 91.75 257 VAL A C 1
ATOM 2099 O O . VAL A 1 257 ? -17.750 -6.625 9.289 1.00 91.75 257 VAL A O 1
ATOM 2102 N N . LEU A 1 258 ? -19.595 -6.104 8.133 1.00 94.75 258 LEU A N 1
ATOM 2103 C CA . LEU A 1 258 ? -20.242 -5.435 9.269 1.00 94.75 258 LEU A CA 1
ATOM 2104 C C . LEU A 1 258 ? -20.564 -6.394 10.439 1.00 94.75 258 LEU A C 1
ATOM 2106 O O . LEU A 1 258 ? -20.262 -6.036 11.579 1.00 94.75 258 LEU A O 1
ATOM 2110 N N . PRO A 1 259 ? -21.131 -7.598 10.222 1.00 93.50 259 PRO A N 1
ATOM 2111 C CA . PRO A 1 259 ? -21.279 -8.586 11.292 1.00 93.50 259 PRO A CA 1
ATOM 2112 C C . PRO A 1 259 ? -19.970 -8.954 12.007 1.00 93.50 259 PRO A C 1
ATOM 2114 O O . PRO A 1 259 ? -19.931 -8.951 13.236 1.00 93.50 259 PRO A O 1
ATOM 2117 N N . GLU A 1 260 ? -18.893 -9.228 11.267 1.00 92.06 260 GLU A N 1
ATOM 2118 C CA . GLU A 1 260 ? -17.572 -9.518 11.839 1.00 92.06 260 GLU A CA 1
ATOM 2119 C C . GLU A 1 2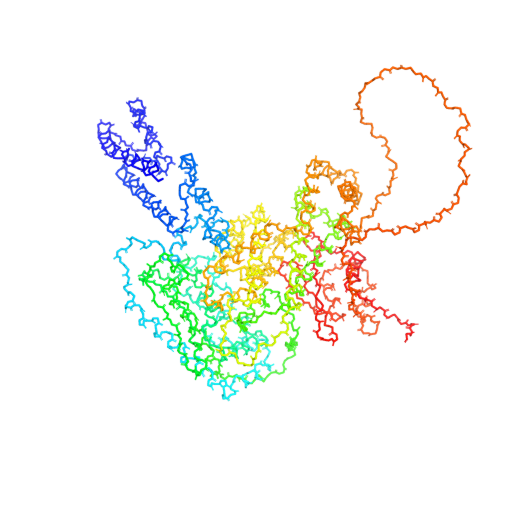60 ? -17.017 -8.305 12.579 1.00 92.06 260 GLU A C 1
ATOM 2121 O O . GLU A 1 260 ? -16.427 -8.445 13.649 1.00 92.06 260 GLU A O 1
ATOM 2126 N N . PHE A 1 261 ? -17.246 -7.104 12.049 1.00 95.19 261 PHE A N 1
ATOM 2127 C CA . PHE A 1 261 ? -16.851 -5.868 12.701 1.00 95.19 261 PHE A CA 1
ATOM 2128 C C . PHE A 1 261 ? -17.536 -5.726 14.063 1.00 95.19 261 PHE A C 1
ATOM 2130 O O . PHE A 1 261 ? -16.863 -5.501 15.063 1.00 95.19 261 PHE A O 1
ATOM 2137 N N . LEU A 1 262 ? -18.853 -5.942 14.132 1.00 95.56 262 LEU A N 1
ATOM 2138 C CA . LEU A 1 262 ? -19.616 -5.935 15.382 1.00 95.56 262 LEU A CA 1
ATOM 2139 C C . LEU A 1 262 ? -19.106 -6.990 16.370 1.00 95.56 262 LEU A C 1
ATOM 2141 O O . LEU A 1 262 ? -18.847 -6.658 17.525 1.00 95.56 262 LEU A O 1
ATOM 2145 N N . GLN A 1 263 ? -18.922 -8.229 15.910 1.00 93.00 263 GLN A N 1
ATOM 2146 C CA . GLN A 1 263 ? -18.482 -9.351 16.740 1.00 93.00 263 GLN A CA 1
ATOM 2147 C C . GLN A 1 263 ? -17.070 -9.147 17.305 1.00 93.00 263 GLN A C 1
ATOM 2149 O O . GLN A 1 263 ? -16.820 -9.365 18.488 1.00 93.00 263 GLN A O 1
ATOM 2154 N N . ASN A 1 264 ? -16.119 -8.715 16.478 1.00 91.81 264 ASN A N 1
ATOM 2155 C CA . ASN A 1 264 ? -14.750 -8.495 16.938 1.00 91.81 264 ASN A CA 1
ATOM 2156 C C . ASN A 1 264 ? -14.681 -7.315 17.915 1.00 91.81 264 ASN A C 1
ATOM 2158 O O . ASN A 1 264 ? -13.924 -7.354 18.885 1.00 91.81 264 ASN A O 1
ATOM 2162 N N . ARG A 1 265 ? -15.488 -6.273 17.685 1.00 92.94 265 ARG A N 1
ATOM 2163 C CA . ARG A 1 265 ? -15.510 -5.061 18.512 1.00 92.94 265 ARG A CA 1
ATOM 2164 C C . ARG A 1 265 ? -16.268 -5.232 19.820 1.00 92.94 265 ARG A C 1
ATOM 2166 O O . ARG A 1 265 ? -15.949 -4.508 20.759 1.00 92.94 265 ARG A O 1
ATOM 2173 N N . SER A 1 266 ? -17.223 -6.160 19.908 1.00 92.31 266 SER A N 1
ATOM 2174 C CA . SER A 1 266 ? -17.860 -6.547 21.173 1.00 92.31 266 SER A CA 1
ATOM 2175 C C . SER A 1 266 ? -16.945 -7.426 22.029 1.00 92.31 266 SER A C 1
ATOM 2177 O O . SER A 1 266 ? -16.947 -7.295 23.253 1.00 92.31 266 SER A O 1
ATOM 2179 N N . ALA A 1 267 ? -16.150 -8.294 21.394 1.00 88.31 267 ALA A N 1
ATOM 2180 C CA . ALA A 1 267 ? -15.336 -9.295 22.080 1.00 88.31 267 ALA A CA 1
ATOM 2181 C C . ALA A 1 267 ? -13.975 -8.775 22.574 1.00 88.31 267 ALA A C 1
ATOM 2183 O O . ALA A 1 267 ? -13.520 -9.175 23.643 1.00 88.31 267 ALA A O 1
ATOM 2184 N N . ILE A 1 268 ? -13.314 -7.901 21.811 1.00 86.50 268 ILE A N 1
ATOM 2185 C CA . ILE A 1 268 ? -11.918 -7.505 22.057 1.00 86.50 268 ILE A CA 1
ATOM 2186 C C . ILE A 1 268 ? -11.850 -6.075 22.610 1.00 86.50 268 ILE A C 1
ATOM 2188 O O . ILE A 1 268 ? -12.603 -5.194 22.192 1.00 86.50 268 ILE A O 1
ATOM 2192 N N . HIS A 1 269 ? -10.917 -5.832 23.539 1.00 86.88 269 HIS A N 1
ATOM 2193 C CA . HIS A 1 269 ? -10.723 -4.525 24.169 1.00 86.88 269 HIS A CA 1
ATOM 2194 C C . HIS A 1 269 ? -10.413 -3.412 23.132 1.00 86.88 269 HIS A C 1
ATOM 2196 O O . HIS A 1 269 ? -9.534 -3.605 22.281 1.00 86.88 269 HIS A O 1
ATOM 2202 N N . PRO A 1 270 ? -11.024 -2.208 23.231 1.00 89.38 270 PRO A N 1
ATOM 2203 C CA . PRO A 1 270 ? -10.893 -1.137 22.232 1.00 89.38 270 PRO A CA 1
ATOM 2204 C C . PRO A 1 270 ? -9.452 -0.728 21.892 1.00 89.38 270 PRO A C 1
ATOM 2206 O O . PRO A 1 270 ? -9.138 -0.460 20.730 1.00 89.38 270 PRO A O 1
ATOM 2209 N N . LYS A 1 271 ? -8.533 -0.755 22.871 1.00 86.31 271 LYS A N 1
ATOM 2210 C CA . LYS A 1 271 ? -7.095 -0.480 22.651 1.00 86.31 271 LYS A CA 1
ATOM 2211 C C . LYS A 1 271 ? -6.499 -1.287 21.492 1.00 86.31 271 LYS A C 1
ATOM 2213 O O . LYS A 1 271 ? -5.630 -0.776 20.789 1.00 86.31 271 LYS A O 1
ATOM 2218 N N . ALA A 1 272 ? -6.935 -2.531 21.282 1.00 83.94 272 ALA A N 1
ATOM 2219 C CA . ALA A 1 272 ? -6.378 -3.399 20.243 1.00 83.94 272 ALA A CA 1
ATOM 2220 C C . ALA A 1 272 ? -6.651 -2.879 18.820 1.00 83.94 272 ALA A C 1
ATOM 2222 O O . ALA A 1 272 ? -5.917 -3.205 17.889 1.00 83.94 272 ALA A O 1
ATOM 2223 N N . PHE A 1 273 ? -7.668 -2.033 18.657 1.00 88.75 273 PHE A N 1
ATOM 2224 C CA . PHE A 1 273 ? -8.088 -1.504 17.365 1.00 88.75 273 PHE A CA 1
ATOM 2225 C C . PHE A 1 273 ? -7.719 -0.041 17.118 1.00 88.75 273 PHE A C 1
ATOM 2227 O O . PHE A 1 273 ? -7.951 0.464 16.019 1.00 88.75 273 PHE A O 1
ATOM 2234 N N . LEU A 1 274 ? -7.115 0.636 18.100 1.00 87.38 274 LEU A N 1
ATOM 2235 C CA . LEU A 1 274 ? -6.837 2.071 18.034 1.00 87.38 274 LEU A CA 1
ATOM 2236 C C . LEU A 1 274 ? -6.097 2.470 16.749 1.00 87.38 274 LEU A C 1
ATOM 2238 O O . LEU A 1 274 ? -6.428 3.480 16.132 1.00 87.38 274 LEU A O 1
ATOM 2242 N N . PHE A 1 275 ? -5.115 1.676 16.317 1.00 86.00 275 PHE A N 1
ATOM 2243 C CA . PHE A 1 275 ? -4.397 1.923 15.066 1.00 86.00 275 PHE A CA 1
ATOM 2244 C C . PHE A 1 275 ? -5.282 1.824 13.819 1.00 86.00 275 PHE A C 1
ATOM 2246 O O . PHE A 1 275 ? -5.188 2.677 12.940 1.00 86.00 275 PHE A O 1
ATOM 2253 N N . ALA A 1 276 ? -6.133 0.797 13.732 1.00 88.62 276 ALA A N 1
ATOM 2254 C CA . ALA A 1 276 ? -7.021 0.622 12.587 1.00 88.62 276 ALA A CA 1
ATOM 2255 C C . ALA A 1 276 ? -8.003 1.799 12.475 1.00 88.62 276 ALA A C 1
ATOM 2257 O O . ALA A 1 276 ? -8.178 2.351 11.388 1.00 88.62 276 ALA A O 1
ATOM 2258 N N . ASP A 1 277 ? -8.558 2.233 13.611 1.00 91.56 277 ASP A N 1
ATOM 2259 C CA . ASP A 1 277 ? -9.516 3.342 13.684 1.00 91.56 277 ASP A CA 1
ATOM 2260 C C . ASP A 1 277 ? -8.862 4.685 13.332 1.00 91.56 277 ASP A C 1
ATOM 2262 O O . ASP A 1 277 ? -9.452 5.521 12.652 1.00 91.56 277 ASP A O 1
ATOM 2266 N N . SER A 1 278 ? -7.610 4.883 13.754 1.00 90.12 278 SER A N 1
ATOM 2267 C CA . SER A 1 278 ? -6.886 6.151 13.617 1.00 90.12 278 SER A CA 1
ATOM 2268 C C . SER A 1 278 ? -5.944 6.232 12.411 1.00 90.12 278 SER A C 1
ATOM 2270 O O . SER A 1 278 ? -5.187 7.198 12.292 1.00 90.12 278 SER A O 1
ATOM 2272 N N . ARG A 1 279 ? -5.990 5.270 11.477 1.00 88.38 279 ARG A N 1
ATOM 2273 C CA . ARG A 1 279 ? -5.001 5.142 10.384 1.00 88.38 279 ARG A CA 1
ATOM 2274 C C . ARG A 1 279 ? -4.804 6.408 9.534 1.00 88.38 279 ARG A C 1
ATOM 2276 O O . ARG A 1 279 ? -3.699 6.653 9.063 1.00 88.38 279 ARG A O 1
ATOM 2283 N N . PHE A 1 280 ? -5.836 7.242 9.365 1.00 91.81 280 PHE A N 1
ATOM 2284 C CA . PHE A 1 280 ? -5.758 8.506 8.611 1.00 91.81 280 PHE A CA 1
ATOM 2285 C C . PHE A 1 280 ? -5.578 9.757 9.483 1.00 91.81 280 PHE A C 1
ATOM 2287 O O . PHE A 1 280 ? -5.434 10.859 8.949 1.00 91.81 280 PHE A O 1
ATOM 2294 N N . VAL A 1 281 ? -5.493 9.625 10.809 1.00 91.19 281 VAL A N 1
ATOM 2295 C CA . VAL A 1 281 ? -5.318 10.772 11.712 1.00 91.19 281 VAL A CA 1
ATOM 2296 C C . VAL A 1 281 ? -3.976 11.462 11.465 1.00 91.19 281 VAL A C 1
ATOM 2298 O O . VAL A 1 281 ? -3.913 12.687 11.334 1.00 91.19 281 VAL A O 1
ATOM 2301 N N . ALA A 1 282 ? -2.897 10.684 11.332 1.00 87.12 282 ALA A N 1
ATOM 2302 C CA . ALA A 1 282 ? -1.575 11.225 11.019 1.00 87.12 282 ALA A CA 1
ATOM 2303 C C . ALA A 1 282 ? -1.568 11.965 9.671 1.00 87.12 282 ALA A C 1
ATOM 2305 O O . ALA A 1 282 ? -0.974 13.037 9.559 1.00 87.12 282 ALA A O 1
ATOM 2306 N N . LEU A 1 283 ? -2.287 11.438 8.675 1.00 89.62 283 LEU A N 1
ATOM 2307 C CA . LEU A 1 283 ? -2.442 12.050 7.356 1.00 89.62 283 LEU A CA 1
ATOM 2308 C C . LEU A 1 283 ? -3.216 13.380 7.424 1.00 89.62 283 LEU A C 1
ATOM 2310 O O . LEU A 1 283 ? -2.770 14.386 6.868 1.00 89.62 283 LEU A O 1
ATOM 2314 N N . GLY A 1 284 ? -4.338 13.419 8.148 1.00 89.38 284 GLY A N 1
ATOM 2315 C CA . GLY A 1 284 ? -5.119 14.644 8.346 1.00 89.38 284 GLY A CA 1
ATOM 2316 C C . GLY A 1 284 ? -4.330 15.718 9.097 1.00 89.38 284 GLY A C 1
ATOM 2317 O O . GLY A 1 284 ? -4.400 16.904 8.764 1.00 89.38 284 GLY A O 1
ATOM 2318 N N . TYR A 1 285 ? -3.504 15.315 10.064 1.00 85.31 285 TYR A N 1
ATOM 2319 C CA . TYR A 1 285 ? -2.628 16.234 10.787 1.00 85.31 285 TYR A CA 1
ATOM 2320 C C . TYR A 1 285 ? -1.495 16.761 9.893 1.00 85.31 285 TYR A C 1
ATOM 2322 O O . TYR A 1 285 ? -1.244 17.969 9.862 1.00 85.31 285 TYR A O 1
ATOM 2330 N N . TRP A 1 286 ? -0.869 15.878 9.106 1.00 85.00 286 TRP A N 1
ATOM 2331 C CA . TRP A 1 286 ? 0.177 16.206 8.132 1.00 85.00 286 TRP A CA 1
ATOM 2332 C C . TRP A 1 286 ? -0.281 17.275 7.135 1.00 85.00 286 TRP A C 1
ATOM 2334 O O . TRP A 1 286 ? 0.411 18.269 6.916 1.00 85.00 286 TRP A O 1
ATOM 2344 N N . HIS A 1 287 ? -1.494 17.134 6.598 1.00 84.19 287 HIS A N 1
ATOM 2345 C CA . HIS A 1 287 ? -2.069 18.078 5.636 1.00 84.19 287 HIS A CA 1
ATOM 2346 C C . HIS A 1 287 ? -2.863 19.234 6.271 1.00 84.19 287 HIS A C 1
ATOM 2348 O O . HIS A 1 287 ? -3.503 20.013 5.562 1.00 84.19 287 HIS A O 1
ATOM 2354 N N . CYS A 1 288 ? -2.756 19.418 7.593 1.00 83.44 288 CYS A N 1
ATOM 2355 C CA . CYS A 1 288 ? -3.368 20.522 8.341 1.00 83.44 288 CYS A CA 1
ATOM 2356 C C . CYS A 1 288 ? -4.910 20.558 8.293 1.00 83.44 288 CYS A C 1
ATOM 2358 O O . CYS A 1 288 ? -5.492 21.639 8.383 1.00 83.44 288 CYS A O 1
ATOM 2360 N N . PHE A 1 289 ? -5.574 19.408 8.159 1.00 85.50 289 PHE A N 1
ATOM 2361 C CA . PHE A 1 289 ? -7.032 19.310 8.308 1.00 85.50 289 PHE A CA 1
ATOM 2362 C C . PHE A 1 289 ? -7.450 19.439 9.771 1.00 85.50 289 PHE A C 1
ATOM 2364 O O . PHE A 1 289 ? -8.497 20.009 10.069 1.00 85.50 289 PHE A O 1
ATOM 2371 N N . PHE A 1 290 ? -6.604 18.982 10.692 1.00 86.31 290 PHE A N 1
ATOM 2372 C CA . PHE A 1 290 ? -6.804 19.165 12.124 1.00 86.31 290 PHE A CA 1
ATOM 2373 C C . PHE A 1 290 ? -6.146 20.442 12.641 1.00 86.31 290 PHE A C 1
ATOM 2375 O O . PHE A 1 290 ? -5.111 20.891 12.140 1.00 86.31 290 PHE A O 1
ATOM 2382 N N . LYS A 1 291 ? -6.726 21.016 13.703 1.00 81.44 291 LYS A N 1
ATOM 2383 C CA . LYS A 1 291 ? -6.127 22.165 14.389 1.00 81.44 291 LYS A CA 1
ATOM 2384 C C . LYS A 1 291 ? -4.802 21.739 15.016 1.00 81.44 291 LYS A C 1
ATOM 2386 O O . LYS A 1 291 ? -4.772 20.818 15.835 1.00 81.44 291 LYS A O 1
ATOM 2391 N N . LYS A 1 292 ? -3.728 22.447 14.663 1.00 75.88 292 LYS A N 1
ATOM 2392 C CA . LYS A 1 292 ? -2.408 22.303 15.283 1.00 75.88 292 LYS A CA 1
ATOM 2393 C C . LYS A 1 292 ? -2.452 22.942 16.667 1.00 75.88 292 LYS A C 1
ATOM 2395 O O . LYS A 1 292 ? -2.321 24.154 16.803 1.00 75.88 292 LYS A O 1
ATOM 2400 N N . ILE A 1 293 ? -2.725 22.122 17.674 1.00 79.75 293 ILE A N 1
ATOM 2401 C CA . ILE A 1 293 ? -2.695 22.523 19.079 1.00 79.75 293 ILE A CA 1
ATOM 2402 C C . ILE A 1 293 ? -1.377 22.023 19.659 1.00 79.75 293 ILE A C 1
ATOM 2404 O O . ILE A 1 293 ? -0.950 20.899 19.411 1.00 79.75 293 ILE A O 1
ATOM 2408 N N . GLU A 1 294 ? -0.714 22.865 20.435 1.00 77.56 294 GLU A N 1
ATOM 2409 C CA . GLU A 1 294 ? 0.519 22.503 21.111 1.00 77.56 294 GLU A CA 1
ATOM 2410 C C . GLU A 1 294 ? 0.212 22.108 22.557 1.00 77.56 294 GLU A C 1
ATOM 2412 O O . GLU A 1 294 ? -0.060 22.973 23.377 1.00 77.56 294 GLU A O 1
ATOM 2417 N N . VAL A 1 295 ? 0.295 20.815 22.886 1.00 80.69 295 VAL A N 1
ATOM 2418 C CA . VAL A 1 295 ? 0.130 20.297 24.262 1.00 80.69 295 VAL A CA 1
ATOM 2419 C C . VAL A 1 295 ? 1.459 19.757 24.786 1.00 80.69 295 VAL A C 1
ATOM 2421 O O . VAL A 1 295 ? 2.180 19.120 24.020 1.00 80.69 295 VAL A O 1
ATOM 2424 N N . GLU A 1 296 ? 1.791 20.061 26.039 1.00 80.19 296 GLU A N 1
ATOM 2425 C CA . GLU A 1 296 ? 2.979 19.542 26.734 1.00 80.19 296 GLU A CA 1
ATOM 2426 C C . GLU A 1 296 ? 2.863 18.036 26.984 1.00 80.19 296 GLU A C 1
ATOM 2428 O O . GLU A 1 296 ? 1.803 17.573 27.396 1.00 80.19 296 GLU A O 1
ATOM 2433 N N . GLY A 1 297 ? 3.959 17.297 26.824 1.00 79.25 297 GLY A N 1
ATOM 2434 C CA . GLY A 1 297 ? 4.066 15.898 27.218 1.00 79.25 297 GLY A CA 1
ATOM 2435 C C . GLY A 1 297 ? 3.697 14.915 26.111 1.00 79.25 297 GLY A C 1
ATOM 2436 O O . GLY A 1 297 ? 3.439 15.269 24.963 1.00 79.25 297 GLY A O 1
ATOM 2437 N N . ARG A 1 298 ? 3.668 13.641 26.484 1.00 82.44 298 ARG A N 1
ATOM 2438 C CA . ARG A 1 298 ? 3.455 12.488 25.611 1.00 82.44 298 ARG A CA 1
ATOM 2439 C C . ARG A 1 298 ? 2.401 11.569 26.187 1.00 82.44 298 ARG A C 1
ATOM 2441 O O . ARG A 1 298 ? 2.228 11.529 27.406 1.00 82.44 298 ARG A O 1
ATOM 2448 N N . ILE A 1 299 ? 1.732 10.812 25.318 1.00 83.56 299 ILE A N 1
ATOM 2449 C CA . ILE A 1 299 ? 0.783 9.790 25.755 1.00 83.56 299 ILE A CA 1
ATOM 2450 C C . ILE A 1 299 ? 1.048 8.428 25.116 1.00 83.56 299 ILE A C 1
ATOM 2452 O O . ILE A 1 299 ? 1.449 8.333 23.954 1.00 83.56 299 ILE A O 1
ATOM 2456 N N . SER A 1 300 ? 0.785 7.372 25.874 1.00 81.06 300 SER A N 1
ATOM 2457 C CA . SER A 1 300 ? 0.731 5.992 25.394 1.00 81.06 300 SER A CA 1
ATOM 2458 C C . SER A 1 300 ? -0.564 5.337 25.856 1.00 81.06 300 SER A C 1
ATOM 2460 O O . SER A 1 300 ? -1.205 5.776 26.814 1.00 81.06 300 SER A O 1
ATOM 2462 N N . PHE A 1 301 ? -0.958 4.298 25.127 1.00 80.69 301 PHE A N 1
ATOM 2463 C CA . PHE A 1 301 ? -2.205 3.579 25.331 1.00 80.69 301 PHE A CA 1
ATOM 2464 C C . PHE A 1 301 ? -1.904 2.132 25.698 1.00 80.69 301 PHE A C 1
ATOM 2466 O O . PHE A 1 301 ? -1.106 1.475 25.025 1.00 80.69 301 PHE A O 1
ATOM 2473 N N . PHE A 1 302 ? -2.565 1.625 26.729 1.00 75.81 302 PHE A N 1
ATOM 2474 C CA . PHE A 1 302 ? -2.403 0.256 27.201 1.00 75.81 302 PHE A CA 1
ATOM 2475 C C . PHE A 1 302 ? -3.752 -0.343 27.612 1.00 75.81 302 PHE A C 1
ATOM 2477 O O . PHE A 1 302 ? -4.771 0.343 27.683 1.00 75.81 302 PHE A O 1
ATOM 2484 N N . SER A 1 303 ? -3.760 -1.652 27.822 1.00 68.69 303 SER A N 1
ATOM 2485 C CA . SER A 1 303 ? -4.846 -2.380 28.479 1.00 68.69 303 SER A CA 1
ATOM 2486 C C . SER A 1 303 ? -4.268 -2.936 29.778 1.00 68.69 303 SER A C 1
ATOM 2488 O O . SER A 1 303 ? -3.206 -3.562 29.708 1.00 68.69 303 SER A O 1
ATOM 2490 N N . ASP A 1 304 ? -4.893 -2.691 30.934 1.00 59.94 304 ASP A N 1
ATOM 2491 C CA . ASP A 1 304 ? -4.412 -3.284 32.187 1.00 59.94 304 ASP A CA 1
ATOM 2492 C C . ASP A 1 304 ? -4.559 -4.811 32.119 1.00 59.94 304 ASP A C 1
ATOM 2494 O O . ASP A 1 304 ? -5.570 -5.352 31.671 1.00 59.94 304 ASP A O 1
ATOM 2498 N N . THR A 1 305 ? -3.490 -5.505 32.505 1.00 50.28 305 THR A N 1
ATOM 2499 C CA . THR A 1 305 ? -3.294 -6.955 32.340 1.00 50.28 305 THR A CA 1
ATOM 2500 C C . THR A 1 305 ? -3.761 -7.784 33.530 1.00 50.28 305 THR A C 1
ATOM 2502 O O . THR A 1 305 ? -3.469 -8.978 33.581 1.00 50.28 305 THR A O 1
ATOM 2505 N N . ASP A 1 306 ? -4.458 -7.194 34.500 1.00 49.88 306 ASP A N 1
ATOM 2506 C CA . ASP A 1 306 ? -4.974 -7.968 35.625 1.00 49.88 306 ASP A CA 1
ATOM 2507 C C . ASP A 1 306 ? -6.091 -8.894 35.128 1.00 49.88 306 ASP A C 1
ATOM 2509 O O . ASP A 1 306 ? -7.256 -8.516 35.027 1.00 49.88 306 ASP A O 1
ATOM 2513 N N . ALA A 1 307 ? -5.705 -10.140 34.830 1.00 39.44 307 ALA A N 1
ATOM 2514 C CA . ALA A 1 307 ? -6.509 -11.230 34.268 1.00 39.44 307 ALA A CA 1
ATOM 2515 C C . ALA A 1 307 ? -7.793 -11.572 35.056 1.00 39.44 307 ALA A C 1
ATOM 2517 O O . ALA A 1 307 ? -8.608 -12.367 34.603 1.00 39.44 307 ALA A O 1
ATOM 2518 N N . ASN A 1 308 ? -7.998 -10.956 36.223 1.00 41.78 308 ASN A N 1
ATOM 2519 C CA . ASN A 1 308 ? -9.189 -11.114 37.055 1.00 41.78 308 ASN A CA 1
ATOM 2520 C C . ASN A 1 308 ? -10.185 -9.944 36.941 1.00 41.78 308 ASN A C 1
ATOM 2522 O O . ASN A 1 308 ? -11.245 -9.992 37.564 1.00 41.78 308 ASN A O 1
ATOM 2526 N N . ALA A 1 309 ? -9.878 -8.893 36.175 1.00 44.62 309 ALA A N 1
ATOM 2527 C CA . ALA A 1 309 ? -10.735 -7.726 36.018 1.00 44.62 309 ALA A CA 1
ATOM 2528 C C . ALA A 1 309 ? -11.254 -7.626 34.578 1.00 44.62 309 ALA A C 1
ATOM 2530 O O . ALA A 1 309 ? -10.722 -6.897 33.746 1.00 44.62 309 ALA A O 1
ATOM 2531 N N . SER A 1 310 ? -12.398 -8.257 34.306 1.00 44.50 310 SER A N 1
ATOM 2532 C CA . SER A 1 310 ? -13.207 -8.058 33.086 1.00 44.50 310 SER A CA 1
ATOM 2533 C C . SER A 1 310 ? -13.687 -6.603 32.855 1.00 44.50 310 SER A C 1
ATOM 2535 O O . SER A 1 310 ? -14.447 -6.349 31.914 1.00 44.50 310 SER A O 1
ATOM 2537 N N . ASN A 1 311 ? -13.243 -5.673 33.712 1.00 50.22 311 ASN A N 1
ATOM 2538 C CA . ASN A 1 311 ? -13.553 -4.245 33.785 1.00 50.22 311 ASN A CA 1
ATOM 2539 C C . ASN A 1 311 ? -12.270 -3.377 33.799 1.00 50.22 311 ASN A C 1
ATOM 2541 O O . ASN A 1 311 ? -12.269 -2.294 34.383 1.00 50.22 311 ASN A O 1
ATOM 2545 N N . SER A 1 312 ? -11.155 -3.854 33.229 1.00 56.91 312 SER A N 1
ATOM 2546 C CA . SER A 1 312 ? -9.941 -3.037 33.070 1.00 56.91 312 SER A CA 1
ATOM 2547 C C . SER A 1 312 ? -10.276 -1.742 32.313 1.00 56.91 312 SER A C 1
ATOM 2549 O O . SER A 1 312 ? -10.747 -1.842 31.181 1.00 56.91 312 SER A O 1
ATOM 2551 N N . PRO A 1 313 ? -10.007 -0.546 32.865 1.00 66.38 313 PRO A N 1
ATOM 2552 C CA . PRO A 1 313 ? -10.291 0.713 32.187 1.00 66.38 313 PRO A CA 1
ATOM 2553 C C . PRO A 1 313 ? -9.415 0.902 30.940 1.00 66.38 313 PRO A C 1
ATOM 2555 O O . PRO A 1 313 ? -8.373 0.265 30.770 1.00 66.38 313 PRO A O 1
ATOM 2558 N N . TYR A 1 314 ? -9.815 1.841 30.080 1.00 73.44 314 TYR A N 1
ATOM 2559 C CA . TYR A 1 314 ? -9.007 2.266 28.939 1.00 73.44 314 TYR A CA 1
ATOM 2560 C C . TYR A 1 314 ? -7.722 2.964 29.432 1.00 73.44 314 TYR A C 1
ATOM 2562 O O . TYR A 1 314 ? -7.743 4.131 29.832 1.00 73.44 314 TYR A O 1
ATOM 2570 N N . GLY A 1 315 ? -6.603 2.235 29.438 1.00 74.62 315 GLY A N 1
ATOM 2571 C CA . GLY A 1 315 ? -5.337 2.673 30.020 1.00 74.62 315 GLY A CA 1
ATOM 2572 C C . GLY A 1 315 ? -4.649 3.769 29.207 1.00 74.62 315 GLY A C 1
ATOM 2573 O O . GLY A 1 315 ? -4.333 3.581 28.028 1.00 74.62 315 GLY A O 1
ATOM 2574 N N . ILE A 1 316 ? -4.389 4.918 29.841 1.00 81.19 316 ILE A N 1
ATOM 2575 C CA . ILE A 1 316 ? -3.639 6.034 29.247 1.00 81.19 316 ILE A CA 1
ATOM 2576 C C . ILE A 1 316 ? -2.545 6.491 30.203 1.00 81.19 316 ILE A C 1
ATOM 2578 O O . ILE A 1 316 ? -2.815 6.943 31.319 1.00 81.19 316 ILE A O 1
ATOM 2582 N N . GLN A 1 317 ? -1.304 6.423 29.734 1.00 82.50 317 GLN A N 1
ATOM 2583 C CA . GLN A 1 317 ? -0.136 6.901 30.460 1.00 82.50 317 GLN A CA 1
ATOM 2584 C C . GLN A 1 317 ? 0.308 8.238 29.879 1.00 82.50 317 GLN A C 1
ATOM 2586 O O . GLN A 1 317 ? 0.328 8.436 28.666 1.00 82.50 317 GLN A O 1
ATOM 2591 N N . PHE A 1 318 ? 0.637 9.164 30.776 1.00 82.62 318 PHE A N 1
ATOM 2592 C CA . PHE A 1 318 ? 1.063 10.518 30.449 1.00 82.62 318 PHE A CA 1
ATOM 2593 C C . PHE A 1 318 ? 2.488 10.705 30.941 1.00 82.62 318 PHE A C 1
ATOM 2595 O O . PHE A 1 318 ? 2.755 10.511 32.126 1.00 82.62 318 PHE A O 1
ATOM 2602 N N . GLU A 1 319 ? 3.376 11.132 30.056 1.00 78.38 319 GLU A N 1
ATOM 2603 C CA . GLU A 1 319 ? 4.772 11.389 30.393 1.00 78.38 319 GLU A CA 1
ATOM 2604 C C . GLU A 1 319 ? 5.206 12.785 29.968 1.00 78.38 319 GLU A C 1
ATOM 2606 O O . GLU A 1 319 ? 4.600 13.413 29.099 1.00 78.38 319 GLU A O 1
ATOM 2611 N N . LEU A 1 320 ? 6.269 13.284 30.597 1.00 72.00 320 LEU A N 1
ATOM 2612 C CA . LEU A 1 320 ? 6.903 14.527 30.176 1.00 72.00 320 LEU A CA 1
ATOM 2613 C C . LEU A 1 320 ? 7.605 14.329 28.827 1.00 72.00 320 LEU A C 1
ATOM 2615 O O . LEU A 1 320 ? 8.084 13.236 28.508 1.00 72.00 320 LEU A O 1
ATOM 2619 N N . ASP A 1 321 ? 7.672 15.403 28.040 1.00 62.09 321 ASP A N 1
ATOM 2620 C CA . ASP A 1 321 ? 8.382 15.408 26.764 1.00 62.09 321 ASP A CA 1
ATOM 2621 C C . ASP A 1 321 ? 9.878 15.198 27.016 1.00 62.09 321 ASP A C 1
ATOM 2623 O O . ASP A 1 321 ? 10.603 16.109 27.416 1.00 62.09 321 ASP A O 1
ATOM 2627 N N . THR A 1 322 ? 10.351 13.978 26.777 1.00 59.72 322 THR A N 1
ATOM 2628 C CA . THR A 1 322 ? 11.776 13.661 26.768 1.00 59.72 322 THR A CA 1
ATOM 2629 C C . THR A 1 322 ? 12.149 13.018 25.439 1.00 59.72 322 THR A C 1
ATOM 2631 O O . THR A 1 322 ? 11.356 12.308 24.823 1.00 59.72 322 THR A O 1
ATOM 2634 N N . VAL A 1 323 ? 13.397 13.214 25.006 1.00 55.12 323 VAL A N 1
ATOM 2635 C CA . VAL A 1 323 ? 13.970 12.582 23.799 1.00 55.12 323 VAL A CA 1
ATOM 2636 C C . VAL A 1 323 ? 13.942 11.041 23.876 1.00 55.12 323 VAL A C 1
ATOM 2638 O O . VAL A 1 323 ? 14.053 10.350 22.859 1.00 55.12 323 VAL A O 1
ATOM 2641 N N . LYS A 1 324 ? 13.776 10.476 25.078 1.00 55.62 324 LYS A N 1
ATOM 2642 C CA . LYS A 1 324 ? 13.627 9.033 25.302 1.00 55.62 324 LYS A CA 1
ATOM 2643 C C . LYS A 1 324 ? 12.220 8.517 24.960 1.00 55.62 324 LYS A C 1
ATOM 2645 O O . LYS A 1 324 ? 12.093 7.360 24.592 1.00 55.62 324 LYS A O 1
ATOM 2650 N N . ASN A 1 325 ? 11.207 9.386 24.954 1.00 55.34 325 ASN A N 1
ATOM 2651 C CA . ASN A 1 325 ? 9.788 9.021 24.831 1.00 55.34 325 ASN A CA 1
ATOM 2652 C C . ASN A 1 325 ? 9.200 9.318 23.439 1.00 55.34 325 ASN A C 1
ATOM 2654 O O . ASN A 1 325 ? 8.001 9.534 23.285 1.00 55.34 325 ASN A O 1
ATOM 2658 N N . LEU A 1 326 ? 10.045 9.373 22.407 1.00 55.53 326 LEU A N 1
ATOM 2659 C CA . LEU A 1 326 ? 9.661 9.721 21.030 1.00 55.53 326 LEU A CA 1
ATOM 2660 C C . LEU A 1 326 ? 8.643 8.759 20.397 1.00 55.53 326 LEU A C 1
ATOM 2662 O O . LEU A 1 326 ? 7.925 9.149 19.479 1.00 55.53 326 LEU A O 1
ATOM 2666 N N . HIS A 1 327 ? 8.584 7.525 20.886 1.00 60.00 327 HIS A N 1
ATOM 2667 C CA . HIS A 1 327 ? 7.613 6.515 20.477 1.00 60.00 327 HIS A CA 1
ATOM 2668 C C . HIS A 1 327 ? 6.209 6.741 20.992 1.00 60.00 327 HIS A C 1
ATOM 2670 O O . HIS A 1 327 ? 5.237 6.232 20.433 1.00 60.00 327 HIS A O 1
ATOM 2676 N N . MET A 1 328 ? 6.101 7.502 22.074 1.00 72.19 328 MET A N 1
ATOM 2677 C CA . MET A 1 328 ? 4.822 7.894 22.605 1.00 72.19 328 MET A CA 1
ATOM 2678 C C . MET A 1 328 ? 4.192 8.923 21.669 1.00 72.19 328 MET A C 1
ATOM 2680 O O . MET A 1 328 ? 4.845 9.783 21.061 1.00 72.19 328 MET A O 1
ATOM 2684 N N . THR A 1 329 ? 2.877 8.833 21.555 1.00 77.56 329 THR A N 1
ATOM 2685 C CA . THR A 1 329 ? 2.112 9.640 20.616 1.00 77.56 329 THR A CA 1
ATOM 2686 C C . THR A 1 329 ? 2.018 11.077 21.123 1.00 77.56 329 THR A C 1
ATOM 2688 O O . THR A 1 329 ? 1.918 11.334 22.327 1.00 77.56 329 THR A O 1
ATOM 2691 N N . ASN A 1 330 ? 2.042 12.037 20.195 1.00 82.19 330 ASN A N 1
ATOM 2692 C CA . ASN A 1 330 ? 1.709 13.423 20.509 1.00 82.19 330 ASN A CA 1
ATOM 2693 C C . ASN A 1 330 ? 0.293 13.467 21.127 1.00 82.19 330 ASN A C 1
ATOM 2695 O O . ASN A 1 330 ? -0.628 12.902 20.531 1.00 82.19 330 ASN A O 1
ATOM 2699 N N . PRO A 1 331 ? 0.073 14.152 22.265 1.00 87.19 331 PRO A N 1
ATOM 2700 C CA . PRO A 1 331 ? -1.223 14.171 22.942 1.00 87.19 331 PRO A CA 1
ATOM 2701 C C . PRO A 1 331 ? -2.388 14.569 22.032 1.00 87.19 331 PRO A C 1
ATOM 2703 O O . PRO A 1 331 ? -3.476 14.013 22.137 1.00 87.19 331 PRO A O 1
ATOM 2706 N N . VAL A 1 332 ? -2.167 15.500 21.104 1.00 87.81 332 VAL A N 1
ATOM 2707 C CA . VAL A 1 332 ? -3.190 15.975 20.165 1.00 87.81 332 VAL A CA 1
ATOM 2708 C C . VAL A 1 332 ? -3.502 14.930 19.101 1.00 87.81 332 VAL A C 1
ATOM 2710 O O . VAL A 1 332 ? -4.671 14.675 18.825 1.00 87.81 332 VAL A O 1
ATOM 2713 N N . THR A 1 333 ? -2.487 14.274 18.540 1.00 87.00 333 THR A N 1
ATOM 2714 C CA . THR A 1 333 ? -2.687 13.138 17.625 1.00 87.00 333 THR A CA 1
ATOM 2715 C C . THR A 1 333 ? -3.424 12.002 18.328 1.00 87.00 333 THR A C 1
ATOM 2717 O O . THR A 1 333 ? -4.353 11.427 17.766 1.00 87.00 333 THR A O 1
ATOM 2720 N N . GLY A 1 334 ? -3.067 11.720 19.580 1.00 89.25 334 GLY A N 1
ATOM 2721 C CA . GLY A 1 334 ? -3.741 10.723 20.397 1.00 89.25 334 GLY A CA 1
ATOM 2722 C C . GLY A 1 334 ? -5.192 11.091 20.715 1.00 89.25 334 GLY A C 1
ATOM 2723 O O . GLY A 1 334 ? -6.068 10.241 20.614 1.00 89.25 334 GLY A O 1
ATOM 2724 N N . TYR A 1 335 ? -5.480 12.366 20.982 1.00 92.12 335 TYR A N 1
ATOM 2725 C CA . TYR A 1 335 ? -6.847 12.871 21.143 1.00 92.12 335 TYR A CA 1
ATOM 2726 C C . TYR A 1 335 ? -7.704 12.625 19.894 1.00 92.12 335 TYR A C 1
ATOM 2728 O O . TYR A 1 335 ? -8.788 12.057 20.003 1.00 92.12 335 TYR A O 1
ATOM 2736 N N . TYR A 1 336 ? -7.212 12.974 18.700 1.00 93.19 336 TYR A N 1
ATOM 2737 C CA . TYR A 1 336 ? -7.937 12.691 17.454 1.00 93.19 336 TYR A CA 1
ATOM 2738 C C . TYR A 1 336 ? -8.046 11.187 17.162 1.00 93.19 336 TYR A C 1
ATOM 2740 O O . TYR A 1 336 ? -9.036 10.751 16.584 1.00 93.19 336 TYR A O 1
ATOM 2748 N N . SER A 1 337 ? -7.072 10.385 17.602 1.00 92.81 337 SER A N 1
ATOM 2749 C CA . SER A 1 337 ? -7.132 8.921 17.492 1.00 92.81 337 SER A CA 1
ATOM 2750 C C . SER A 1 337 ? -8.262 8.336 18.344 1.00 92.81 337 SER A C 1
ATOM 2752 O O . SER A 1 337 ? -9.007 7.483 17.870 1.00 92.81 337 SER A O 1
ATOM 2754 N N . LEU A 1 338 ? -8.449 8.846 19.566 1.00 94.19 338 LEU A N 1
ATOM 2755 C CA . LEU A 1 338 ? -9.593 8.485 20.404 1.00 94.19 338 LEU A CA 1
ATOM 2756 C C . LEU A 1 338 ? -10.915 8.983 19.810 1.00 94.19 338 LEU A C 1
ATOM 2758 O O . LEU A 1 338 ? -11.892 8.247 19.823 1.00 94.19 338 LEU A O 1
ATOM 2762 N N . MET A 1 339 ? -10.961 10.189 19.234 1.00 94.88 339 MET A N 1
ATOM 2763 C CA . MET A 1 339 ? -12.170 10.657 18.541 1.00 94.88 339 MET A CA 1
ATOM 2764 C C . MET A 1 339 ? -12.573 9.724 17.393 1.00 94.88 339 MET A C 1
ATOM 2766 O O . MET A 1 339 ? -13.746 9.383 17.276 1.00 94.88 339 MET A O 1
ATOM 2770 N N . ALA A 1 340 ? -11.609 9.283 16.581 1.00 95.12 340 ALA A N 1
ATOM 2771 C CA . ALA A 1 340 ? -11.848 8.345 15.487 1.00 95.12 340 ALA A CA 1
ATOM 2772 C C . ALA A 1 340 ? -12.424 7.005 15.981 1.00 95.12 340 ALA A C 1
ATOM 2774 O O . ALA A 1 340 ? -13.408 6.482 15.447 1.00 95.12 340 ALA A O 1
ATOM 2775 N N . GLN A 1 341 ? -11.851 6.475 17.063 1.00 94.81 341 GLN A N 1
ATOM 2776 C CA . GLN A 1 341 ? -12.346 5.261 17.701 1.00 94.81 341 GLN A CA 1
ATOM 2777 C C . GLN A 1 341 ? -13.744 5.448 18.306 1.00 94.81 341 GLN A C 1
ATOM 2779 O O . GLN A 1 341 ? -14.609 4.595 18.116 1.00 94.81 341 GLN A O 1
ATOM 2784 N N . LYS A 1 342 ? -14.002 6.575 18.978 1.00 95.88 342 LYS A N 1
ATOM 2785 C CA . LYS A 1 342 ? -15.322 6.900 19.529 1.00 95.88 342 LYS A CA 1
ATOM 2786 C C . LYS A 1 342 ? -16.396 6.891 18.441 1.00 95.88 342 LYS A C 1
ATOM 2788 O O . LYS A 1 342 ? -17.384 6.183 18.600 1.00 95.88 342 LYS A O 1
ATOM 2793 N N . MET A 1 343 ? -16.168 7.585 17.322 1.00 95.31 343 MET A N 1
ATOM 2794 C CA . MET A 1 343 ? -17.104 7.599 16.186 1.00 95.31 343 MET A CA 1
ATOM 2795 C C . MET A 1 343 ? -17.417 6.185 15.684 1.00 95.31 343 MET A C 1
ATOM 2797 O O . MET A 1 343 ? -18.558 5.868 15.355 1.00 95.31 343 MET A O 1
ATOM 2801 N N . THR A 1 344 ? -16.405 5.315 15.660 1.00 96.06 344 THR A N 1
ATOM 2802 C CA . THR A 1 344 ? -16.572 3.912 15.267 1.00 96.06 344 THR A CA 1
ATOM 2803 C C . THR A 1 344 ? -17.500 3.169 16.229 1.00 96.06 344 THR A C 1
ATOM 2805 O O . THR A 1 344 ? -18.452 2.530 15.790 1.00 96.06 344 THR A O 1
ATOM 2808 N N . TYR A 1 345 ? -17.279 3.277 17.540 1.00 96.50 345 TYR A N 1
ATOM 2809 C CA . TYR A 1 345 ? -18.127 2.614 18.534 1.00 96.50 345 TYR A CA 1
ATOM 2810 C C . TYR A 1 345 ? -19.551 3.190 18.595 1.00 96.50 345 TYR A C 1
ATOM 2812 O O . TYR A 1 345 ? -20.504 2.421 18.726 1.00 96.50 345 TYR A O 1
ATOM 2820 N N . GLU A 1 346 ? -19.723 4.506 18.435 1.00 96.25 346 GLU A N 1
ATOM 2821 C CA . GLU A 1 346 ? -21.044 5.148 18.336 1.00 96.25 346 GLU A CA 1
ATOM 2822 C C . GLU A 1 346 ? -21.850 4.585 17.158 1.00 96.25 346 GLU A C 1
ATOM 2824 O O . GLU A 1 346 ? -23.019 4.215 17.316 1.00 96.25 346 GLU A O 1
ATOM 2829 N N . PHE A 1 347 ? -21.212 4.443 15.993 1.00 96.38 347 PHE A N 1
ATOM 2830 C CA . PHE A 1 347 ? -21.826 3.831 14.818 1.00 96.38 347 PHE A CA 1
ATOM 2831 C C . PHE A 1 347 ? -22.229 2.368 15.070 1.00 96.38 347 PHE A C 1
ATOM 2833 O O . PHE A 1 347 ? -23.357 1.976 14.766 1.00 96.38 347 PHE A O 1
ATOM 2840 N N . LEU A 1 348 ? -21.349 1.558 15.666 1.00 96.56 348 LEU A N 1
ATOM 2841 C CA . LEU A 1 348 ? -21.614 0.135 15.918 1.00 96.56 348 LEU A CA 1
ATOM 2842 C C . LEU A 1 348 ? -22.764 -0.091 16.908 1.00 96.56 348 LEU A C 1
ATOM 2844 O O . LEU A 1 348 ? -23.621 -0.947 16.681 1.00 96.56 348 LEU A O 1
ATOM 2848 N N . VAL A 1 349 ? -22.831 0.702 17.980 1.00 96.06 349 VAL A N 1
ATOM 2849 C CA . VAL A 1 349 ? -23.961 0.666 18.923 1.00 96.06 349 VAL A CA 1
ATOM 2850 C C . VAL A 1 349 ? -25.261 1.090 18.229 1.00 96.06 349 VAL A C 1
ATOM 2852 O O . VAL A 1 349 ? -26.312 0.474 18.441 1.00 96.06 349 VAL A O 1
ATOM 2855 N N . SER A 1 350 ? -25.191 2.095 17.352 1.00 94.81 350 SER A N 1
ATOM 2856 C CA . SER A 1 350 ? -26.338 2.554 16.562 1.00 94.81 350 SER A CA 1
ATOM 2857 C C . SER A 1 350 ? -26.837 1.477 15.593 1.00 94.81 350 SER A C 1
ATOM 2859 O O . SER A 1 350 ? -28.046 1.290 15.470 1.00 94.81 350 SER A O 1
ATOM 2861 N N . CYS A 1 351 ? -25.937 0.695 14.986 1.00 94.00 351 CYS A N 1
ATOM 2862 C CA . CYS A 1 351 ? -26.293 -0.413 14.094 1.00 94.00 351 CYS A CA 1
ATOM 2863 C C . CYS A 1 351 ? -27.164 -1.470 14.777 1.00 94.00 351 CYS A C 1
ATOM 2865 O O . CYS A 1 351 ? -28.157 -1.905 14.203 1.00 94.00 351 CYS A O 1
ATOM 2867 N N . LEU A 1 352 ? -26.823 -1.869 16.008 1.00 92.44 352 LEU A N 1
ATOM 2868 C CA . LEU A 1 352 ? -27.597 -2.869 16.759 1.00 92.44 352 LEU A CA 1
ATOM 2869 C C . LEU A 1 352 ? -28.920 -2.328 17.314 1.00 92.44 352 LEU A C 1
ATOM 2871 O O . LEU A 1 352 ? -29.782 -3.109 17.724 1.00 92.44 352 LEU A O 1
ATOM 2875 N N . SER A 1 353 ? -29.066 -1.005 17.353 1.00 88.00 353 SER A N 1
ATOM 2876 C CA . SER A 1 353 ? -30.284 -0.325 17.794 1.00 88.00 353 SER A CA 1
ATOM 2877 C C . SER A 1 353 ? -31.246 -0.050 16.634 1.00 88.00 353 SER A C 1
ATOM 2879 O O . SER A 1 353 ? -32.450 0.079 16.853 1.00 88.00 353 SER A O 1
ATOM 2881 N N . ALA A 1 354 ? -30.731 0.028 15.405 1.00 89.62 354 ALA A N 1
ATOM 2882 C CA . ALA A 1 354 ? -31.516 0.277 14.207 1.00 89.62 354 ALA A CA 1
ATOM 2883 C C . ALA A 1 354 ? -32.243 -0.999 13.736 1.00 89.62 354 ALA A C 1
ATOM 2885 O O . ALA A 1 354 ? -31.638 -2.072 13.666 1.00 89.62 354 ALA A O 1
ATOM 2886 N N . PRO A 1 355 ? -33.536 -0.916 13.383 1.00 83.88 355 PRO A N 1
ATOM 2887 C CA . PRO A 1 355 ? -34.249 -2.055 12.824 1.00 83.88 355 PRO A CA 1
ATOM 2888 C C . PRO A 1 355 ? -33.712 -2.400 11.426 1.00 83.88 355 PRO A C 1
ATOM 2890 O O . PRO A 1 355 ? -33.480 -1.521 10.593 1.00 83.88 355 PRO A O 1
ATOM 2893 N N . ILE A 1 356 ? -33.543 -3.694 11.145 1.00 83.12 356 ILE A N 1
ATOM 2894 C CA . ILE A 1 356 ? -33.424 -4.198 9.773 1.00 83.12 356 ILE A CA 1
ATOM 2895 C C . ILE A 1 356 ? -34.840 -4.524 9.304 1.00 83.12 356 ILE A C 1
ATOM 2897 O O . ILE A 1 356 ? -35.471 -5.448 9.820 1.00 83.12 356 ILE A O 1
ATOM 2901 N N . GLU A 1 357 ? -35.356 -3.758 8.344 1.00 71.00 357 GLU A N 1
ATOM 2902 C CA . GLU A 1 357 ? -36.637 -4.086 7.721 1.00 71.00 357 GLU A CA 1
ATOM 2903 C C . GLU A 1 357 ? -36.507 -5.407 6.938 1.00 71.00 357 GLU A C 1
ATOM 2905 O O . GLU A 1 357 ? -35.582 -5.555 6.132 1.00 71.00 357 GLU A O 1
ATOM 2910 N N . PRO A 1 358 ? -37.402 -6.390 7.156 1.00 59.22 358 PRO A N 1
ATOM 2911 C CA . PRO A 1 358 ? -37.399 -7.620 6.378 1.00 59.22 358 PRO A CA 1
ATOM 2912 C C . PRO A 1 358 ? -37.687 -7.286 4.912 1.00 59.22 358 PRO A C 1
ATOM 2914 O O . PRO A 1 358 ? -38.708 -6.683 4.587 1.00 59.22 358 PRO A O 1
ATOM 2917 N N . CYS A 1 359 ? -36.775 -7.665 4.017 1.00 54.91 359 CYS A N 1
ATOM 2918 C CA . CYS A 1 359 ? -36.930 -7.393 2.595 1.00 54.91 359 CYS A CA 1
ATOM 2919 C C . CYS A 1 359 ? -38.060 -8.264 2.018 1.00 54.91 359 CYS A C 1
ATOM 2921 O O . CYS A 1 359 ? -37.920 -9.481 1.908 1.00 54.91 359 CYS A O 1
ATOM 2923 N N . VAL A 1 360 ? -39.183 -7.637 1.659 1.00 49.41 360 VAL A N 1
ATOM 2924 C CA . VAL A 1 360 ? -40.309 -8.263 0.950 1.00 49.41 360 VAL A CA 1
ATOM 2925 C C . VAL A 1 360 ? -40.196 -7.938 -0.541 1.00 49.41 360 VAL A C 1
ATOM 2927 O O . VAL A 1 360 ? -41.042 -7.244 -1.085 1.00 49.41 360 VAL A O 1
ATOM 2930 N N . GLU A 1 361 ? -39.149 -8.397 -1.227 1.00 50.94 361 GLU A N 1
ATOM 2931 C CA . GLU A 1 361 ? -39.166 -8.416 -2.697 1.00 50.94 361 GLU A CA 1
ATOM 2932 C C . GLU A 1 361 ? -38.535 -9.699 -3.257 1.00 50.94 361 GLU A C 1
ATOM 2934 O O . GLU A 1 361 ? -37.345 -9.943 -3.055 1.00 50.94 361 GLU A O 1
ATOM 2939 N N . PRO A 1 362 ? -39.303 -10.515 -4.005 1.00 47.47 362 PRO A N 1
ATOM 2940 C CA . PRO A 1 362 ? -38.766 -11.518 -4.903 1.00 47.47 362 PRO A CA 1
ATOM 2941 C C . PRO A 1 362 ? -38.559 -10.865 -6.273 1.00 47.47 362 PRO A C 1
ATOM 2943 O O . PRO A 1 362 ? -39.399 -10.985 -7.163 1.00 47.47 362 PRO A O 1
ATOM 2946 N N . THR A 1 363 ? -37.457 -10.146 -6.463 1.00 44.84 363 THR A N 1
ATOM 2947 C CA . THR A 1 363 ? -37.027 -9.747 -7.808 1.00 44.84 363 THR A CA 1
ATOM 2948 C C . THR A 1 363 ? -35.808 -10.561 -8.213 1.00 44.84 363 THR A C 1
ATOM 2950 O O . THR A 1 363 ? -34.887 -10.783 -7.432 1.00 44.84 363 THR A O 1
ATOM 2953 N N . ALA A 1 364 ? -35.857 -11.068 -9.446 1.00 43.06 364 ALA A N 1
ATOM 2954 C CA . ALA A 1 364 ? -34.867 -11.919 -10.099 1.00 43.06 364 ALA A CA 1
ATOM 2955 C C . ALA A 1 364 ? -33.543 -11.172 -10.384 1.00 43.06 364 ALA A C 1
ATOM 2957 O O . ALA A 1 364 ? -33.122 -11.044 -11.531 1.00 43.06 364 ALA A O 1
ATOM 2958 N N . GLY A 1 365 ? -32.918 -10.633 -9.336 1.00 41.66 365 GLY A N 1
ATOM 2959 C CA . GLY A 1 365 ? -31.584 -10.040 -9.351 1.00 41.66 365 GLY A CA 1
ATOM 2960 C C . GLY A 1 365 ? -30.488 -11.092 -9.137 1.00 41.66 365 GLY A C 1
ATOM 2961 O O . GLY A 1 365 ? -30.776 -12.200 -8.671 1.00 41.66 365 GLY A O 1
ATOM 2962 N N . PRO A 1 366 ? -29.232 -10.783 -9.508 1.00 41.12 366 PRO A N 1
ATOM 2963 C CA . PRO A 1 366 ? -28.136 -11.742 -9.482 1.00 41.12 366 PRO A CA 1
ATOM 2964 C C . PRO A 1 366 ? -27.872 -12.272 -8.062 1.00 41.12 366 PRO A C 1
ATOM 2966 O O . PRO A 1 366 ? -28.182 -11.626 -7.063 1.00 41.12 366 PRO A O 1
ATOM 2969 N N . ARG A 1 367 ? -27.346 -13.506 -8.029 1.00 47.38 367 ARG A N 1
ATOM 2970 C CA . ARG A 1 367 ? -27.051 -14.372 -6.870 1.00 47.38 367 ARG A CA 1
ATOM 2971 C C . ARG A 1 367 ? -26.831 -13.626 -5.543 1.00 47.38 367 ARG A C 1
ATOM 2973 O O . ARG A 1 367 ? -26.003 -12.727 -5.474 1.00 47.38 367 ARG A O 1
ATOM 2980 N N . ARG A 1 368 ? -27.474 -14.119 -4.466 1.00 50.16 368 ARG A N 1
ATOM 2981 C CA . ARG A 1 368 ? -26.993 -13.929 -3.080 1.00 50.16 368 ARG A CA 1
ATOM 2982 C C . ARG A 1 368 ? -25.476 -14.112 -3.067 1.00 50.16 368 ARG A C 1
ATOM 2984 O O . ARG A 1 368 ? -25.023 -15.107 -3.638 1.00 50.16 368 ARG A O 1
ATOM 2991 N N . ASP A 1 369 ? -24.741 -13.209 -2.417 1.00 46.78 369 ASP A N 1
ATOM 2992 C CA . ASP A 1 369 ? -23.301 -13.365 -2.204 1.00 46.78 369 ASP A CA 1
ATOM 2993 C C . ASP A 1 369 ? -23.061 -14.777 -1.672 1.00 46.78 369 ASP A C 1
ATOM 2995 O O . ASP A 1 369 ? -23.449 -15.116 -0.549 1.00 46.78 369 ASP A O 1
ATOM 2999 N N . SER A 1 370 ? -22.483 -15.647 -2.500 1.00 49.09 370 SER A N 1
ATOM 3000 C CA . SER A 1 370 ? -21.942 -16.879 -1.957 1.00 49.09 370 SER A CA 1
ATOM 3001 C C . SER A 1 370 ? -20.863 -16.458 -0.960 1.00 49.09 370 SER A C 1
ATOM 3003 O O . SER A 1 370 ? -20.114 -15.531 -1.279 1.00 49.09 370 SER A O 1
ATOM 3005 N N . PRO A 1 371 ? -20.693 -17.146 0.179 1.00 46.12 371 PRO A N 1
ATOM 3006 C CA . PRO A 1 371 ? -19.542 -16.921 1.061 1.00 46.12 371 PRO A CA 1
ATOM 3007 C C . PRO A 1 371 ? -18.185 -17.006 0.326 1.00 46.12 371 PRO A C 1
ATOM 3009 O O . PRO A 1 371 ? -17.177 -16.551 0.852 1.00 46.12 371 PRO A O 1
ATOM 3012 N N . ASN A 1 372 ? -18.180 -17.512 -0.914 1.00 48.81 372 ASN A N 1
ATOM 3013 C CA . ASN A 1 372 ? -17.032 -17.631 -1.803 1.00 48.81 372 ASN A CA 1
ATOM 3014 C C . ASN A 1 372 ? -16.953 -16.550 -2.903 1.00 48.81 372 ASN A C 1
ATOM 3016 O O . ASN A 1 372 ? -16.273 -16.750 -3.912 1.00 48.81 372 ASN A O 1
ATOM 3020 N N . GLN A 1 373 ? -17.662 -15.422 -2.773 1.00 59.69 373 GLN A N 1
ATOM 3021 C CA . GLN A 1 373 ? -17.520 -14.328 -3.735 1.00 59.69 373 GLN A CA 1
ATOM 3022 C C . GLN A 1 373 ? -16.071 -13.829 -3.716 1.00 59.69 373 GLN A C 1
ATOM 3024 O O . GLN A 1 373 ? -15.553 -13.411 -2.680 1.00 59.69 373 GLN A O 1
ATOM 3029 N N . LEU A 1 374 ? -15.404 -13.914 -4.868 1.00 67.88 374 LEU A N 1
ATOM 3030 C CA . LEU A 1 374 ? -14.058 -13.389 -5.021 1.00 67.88 374 LEU A CA 1
ATOM 3031 C C . LEU A 1 374 ? -14.084 -11.876 -4.868 1.00 67.88 374 LEU A C 1
ATOM 3033 O O . LEU A 1 374 ? -14.861 -11.196 -5.526 1.00 67.88 374 LEU A O 1
ATOM 3037 N N . LEU A 1 375 ? -13.203 -11.362 -4.019 1.00 74.12 375 LEU A N 1
ATOM 3038 C CA . LEU A 1 375 ? -12.986 -9.932 -3.873 1.00 74.12 375 LEU A CA 1
ATOM 3039 C C . LEU A 1 375 ? -11.618 -9.556 -4.440 1.00 74.12 375 LEU A C 1
ATOM 3041 O O . LEU A 1 375 ? -10.670 -10.348 -4.316 1.00 74.12 375 LEU A O 1
ATOM 3045 N N . PRO A 1 376 ? -11.475 -8.344 -5.009 1.00 81.25 376 PRO A N 1
ATOM 3046 C CA . PRO A 1 376 ? -10.177 -7.832 -5.418 1.00 81.25 376 PRO A CA 1
ATOM 3047 C C . PRO A 1 376 ? -9.187 -7.894 -4.254 1.00 81.25 376 PRO A C 1
ATOM 3049 O O . PRO A 1 376 ? -9.560 -7.666 -3.101 1.00 81.25 376 PRO A O 1
ATOM 3052 N N . ILE A 1 377 ? -7.909 -8.154 -4.546 1.00 84.88 377 ILE A N 1
ATOM 3053 C CA . ILE A 1 377 ? -6.851 -8.322 -3.529 1.00 84.88 377 ILE A CA 1
ATOM 3054 C C . ILE A 1 377 ? -6.831 -7.152 -2.531 1.00 84.88 377 ILE A C 1
ATOM 3056 O O . ILE A 1 377 ? -6.682 -7.367 -1.330 1.00 84.88 377 ILE A O 1
ATOM 3060 N N . LEU A 1 378 ? -7.021 -5.925 -3.024 1.00 85.62 378 LEU A N 1
ATOM 3061 C CA . LEU A 1 378 ? -7.029 -4.705 -2.213 1.00 85.62 378 LEU A CA 1
ATOM 3062 C C . LEU A 1 378 ? -8.297 -4.552 -1.359 1.00 85.62 378 LEU A C 1
ATOM 3064 O O . LEU A 1 378 ? -8.228 -4.029 -0.248 1.00 85.62 378 LEU A O 1
ATOM 3068 N N . SER A 1 379 ? -9.445 -5.032 -1.841 1.00 84.12 379 SER A N 1
ATOM 3069 C CA . SER A 1 379 ? -10.683 -5.080 -1.054 1.00 84.12 379 SER A CA 1
ATOM 3070 C C . SER A 1 379 ? -10.563 -6.127 0.050 1.00 84.12 379 SER A C 1
ATOM 3072 O O . SER A 1 379 ? -10.827 -5.835 1.213 1.00 84.12 379 SER A O 1
ATOM 3074 N N . LEU A 1 380 ? -10.046 -7.314 -0.278 1.00 81.38 380 LEU A N 1
ATOM 3075 C CA . LEU A 1 380 ? -9.791 -8.375 0.695 1.00 81.38 380 LEU A CA 1
ATOM 3076 C C . LEU A 1 380 ? -8.774 -7.937 1.762 1.00 81.38 380 LEU A C 1
ATOM 3078 O O . LEU A 1 380 ? -8.955 -8.215 2.945 1.00 81.38 380 LEU A O 1
ATOM 3082 N N . SER A 1 381 ? -7.717 -7.213 1.379 1.00 83.69 381 SER A N 1
ATOM 3083 C CA . SER A 1 381 ? -6.764 -6.672 2.353 1.00 83.69 381 SER A CA 1
ATOM 3084 C C . SER A 1 381 ? -7.390 -5.584 3.226 1.00 83.69 381 SER A C 1
ATOM 3086 O O . SER A 1 381 ? -7.093 -5.522 4.420 1.00 83.69 381 SER A O 1
ATOM 3088 N N . ALA A 1 382 ? -8.278 -4.749 2.675 1.00 84.31 382 ALA A N 1
ATOM 3089 C CA . ALA A 1 382 ? -9.034 -3.760 3.441 1.00 84.31 382 ALA A CA 1
ATOM 3090 C C . ALA A 1 382 ? -9.941 -4.419 4.491 1.00 84.31 382 ALA A C 1
ATOM 3092 O O . ALA A 1 382 ? -9.934 -3.979 5.642 1.00 84.31 382 ALA A O 1
ATOM 3093 N N . GLN A 1 383 ? -10.618 -5.520 4.147 1.00 85.12 383 GLN A N 1
ATOM 3094 C CA . GLN A 1 383 ? -11.485 -6.268 5.068 1.00 85.12 383 GLN A CA 1
ATOM 3095 C C . GLN A 1 383 ? -10.762 -6.735 6.334 1.00 85.12 383 GLN A C 1
ATOM 3097 O O . GLN A 1 383 ? -11.336 -6.756 7.422 1.00 85.12 383 GLN A O 1
ATOM 3102 N N . GLN A 1 384 ? -9.462 -7.013 6.234 1.00 82.19 384 GLN A N 1
ATOM 3103 C CA . GLN A 1 384 ? -8.672 -7.392 7.397 1.00 82.19 384 GLN A CA 1
ATOM 3104 C C . GLN A 1 384 ? -8.709 -6.327 8.506 1.00 82.19 384 GLN A C 1
ATOM 3106 O O . GLN A 1 384 ? -8.541 -6.681 9.666 1.00 82.19 384 GLN A O 1
ATOM 3111 N N . GLN A 1 385 ? -8.938 -5.047 8.209 1.00 86.25 385 GLN A N 1
ATOM 3112 C CA . GLN A 1 385 ? -8.989 -3.991 9.231 1.00 86.25 385 GLN A CA 1
ATOM 3113 C C . GLN A 1 385 ? -10.253 -4.017 10.102 1.00 86.25 385 GLN A C 1
ATOM 3115 O O . GLN A 1 385 ? -10.250 -3.435 11.186 1.00 86.25 385 GLN A O 1
ATOM 3120 N N . TYR A 1 386 ? -11.299 -4.708 9.651 1.00 89.75 386 TYR A N 1
ATOM 3121 C CA . TYR A 1 386 ? -12.534 -4.948 10.405 1.00 89.75 386 TYR A CA 1
ATOM 3122 C C . TYR A 1 386 ? -12.457 -6.239 11.232 1.00 89.75 386 TYR A C 1
ATOM 3124 O O . TYR A 1 386 ? -13.202 -6.421 12.196 1.00 89.75 386 TYR A O 1
ATOM 3132 N N . GLY A 1 387 ? -11.537 -7.125 10.845 1.00 85.12 387 GLY A N 1
ATOM 3133 C CA . GLY A 1 387 ? -11.274 -8.399 11.490 1.00 85.12 387 GLY A CA 1
ATOM 3134 C C . GLY A 1 387 ? -10.460 -8.289 12.781 1.00 85.12 387 GLY A C 1
ATOM 3135 O O . GLY A 1 387 ? -10.201 -7.215 13.327 1.00 85.12 387 GLY A O 1
ATOM 3136 N N . ARG A 1 388 ? -9.988 -9.445 13.241 1.00 83.12 388 ARG A N 1
ATOM 3137 C CA . ARG A 1 388 ? -9.146 -9.566 14.431 1.00 83.12 388 ARG A CA 1
ATOM 3138 C C . ARG A 1 388 ? -7.772 -8.880 14.268 1.00 83.12 388 ARG A C 1
ATOM 3140 O O . ARG A 1 388 ? -7.161 -8.977 13.192 1.00 83.12 388 ARG A O 1
ATOM 3147 N N . PRO A 1 389 ? -7.263 -8.193 15.311 1.00 78.88 389 PRO A N 1
ATOM 3148 C CA . PRO A 1 389 ? -5.972 -7.505 15.273 1.00 78.88 389 PRO A CA 1
ATOM 3149 C C . PRO A 1 389 ? -4.775 -8.450 15.472 1.00 78.88 389 PRO A C 1
ATOM 3151 O O . PRO A 1 389 ? -3.676 -8.132 15.032 1.00 78.88 389 PRO A O 1
ATOM 3154 N N . ASP A 1 390 ? -4.987 -9.611 16.091 1.00 74.75 390 ASP A N 1
ATOM 3155 C CA . ASP A 1 390 ? -3.983 -10.637 16.403 1.00 74.75 390 ASP A CA 1
ATOM 3156 C C . ASP A 1 390 ? -3.835 -11.720 15.330 1.00 74.75 390 ASP A C 1
ATOM 3158 O O . ASP A 1 390 ? -2.879 -12.491 15.349 1.00 74.75 390 ASP A O 1
ATOM 3162 N N . HIS A 1 391 ? -4.739 -11.763 14.355 1.00 80.56 391 HIS A N 1
ATOM 3163 C CA . HIS A 1 391 ? -4.760 -12.813 13.346 1.00 80.56 391 HIS A CA 1
ATOM 3164 C C . HIS A 1 391 ? -4.108 -12.381 12.022 1.00 80.56 391 HIS A C 1
ATOM 3166 O O . HIS A 1 391 ? -4.457 -11.340 11.454 1.00 80.56 391 HIS A O 1
ATOM 3172 N N . ILE A 1 392 ? -3.208 -13.225 11.502 1.00 81.06 392 ILE A N 1
ATOM 3173 C CA . ILE A 1 392 ? -2.695 -13.165 10.125 1.00 81.06 392 ILE A CA 1
ATOM 3174 C C . ILE A 1 392 ? -3.143 -14.426 9.396 1.00 81.06 392 ILE A C 1
ATOM 3176 O O . ILE A 1 392 ? -2.782 -15.538 9.777 1.00 81.06 392 ILE A O 1
ATOM 3180 N N . ASP A 1 393 ? -3.867 -14.249 8.295 1.00 81.25 393 ASP A N 1
ATOM 3181 C CA . ASP A 1 393 ? -4.180 -15.351 7.390 1.00 81.25 393 ASP A CA 1
ATOM 3182 C C . ASP A 1 393 ? -2.980 -15.649 6.475 1.00 81.25 393 ASP A C 1
ATOM 3184 O O . ASP A 1 393 ? -2.922 -15.255 5.303 1.00 81.25 393 ASP A O 1
ATOM 3188 N N . TRP A 1 394 ? -1.983 -16.347 7.026 1.00 83.00 394 TRP A N 1
ATOM 3189 C CA . TRP A 1 394 ? -0.786 -16.762 6.293 1.00 83.00 394 TRP A CA 1
ATOM 3190 C C . TRP A 1 394 ? -1.111 -17.632 5.075 1.00 83.00 394 TRP A C 1
ATOM 3192 O O . TRP A 1 394 ? -0.386 -17.587 4.077 1.00 83.00 394 TRP A O 1
ATOM 3202 N N . ARG A 1 395 ? -2.209 -18.403 5.120 1.00 81.38 395 ARG A N 1
ATOM 3203 C CA . ARG A 1 395 ? -2.637 -19.271 4.013 1.00 81.38 395 ARG A CA 1
ATOM 3204 C C . ARG A 1 395 ? -3.036 -18.423 2.813 1.00 81.38 395 ARG A C 1
ATOM 3206 O O . ARG A 1 395 ? -2.526 -18.652 1.715 1.00 81.38 395 ARG A O 1
ATOM 3213 N N . ASN A 1 396 ? -3.879 -17.414 3.013 1.00 82.69 396 ASN A N 1
ATOM 3214 C CA . ASN A 1 396 ? -4.286 -16.521 1.935 1.00 82.69 396 ASN A CA 1
ATOM 3215 C C . ASN A 1 396 ? -3.107 -15.696 1.394 1.00 82.69 396 ASN A C 1
ATOM 3217 O O . ASN A 1 396 ? -2.948 -15.607 0.175 1.00 82.69 396 ASN A O 1
ATOM 3221 N N . LEU A 1 397 ? -2.230 -15.170 2.262 1.00 86.69 397 LEU A N 1
ATOM 3222 C CA . LEU A 1 397 ? -1.031 -14.442 1.817 1.00 86.69 397 LEU A CA 1
ATOM 3223 C C . LEU A 1 397 ? -0.104 -15.321 0.966 1.00 86.69 397 LEU A C 1
ATOM 3225 O O . LEU A 1 397 ? 0.372 -14.879 -0.086 1.00 86.69 397 LEU A O 1
ATOM 3229 N N . LYS A 1 398 ? 0.122 -16.576 1.382 1.00 86.81 398 LYS A N 1
ATOM 3230 C CA . LYS A 1 398 ? 0.887 -17.567 0.611 1.00 86.81 398 LYS A CA 1
ATOM 3231 C C . LYS A 1 398 ? 0.235 -17.816 -0.745 1.00 86.81 398 LYS A C 1
ATOM 3233 O O . LYS A 1 398 ? 0.935 -17.788 -1.752 1.00 86.81 398 LYS A O 1
ATOM 3238 N N . ASN A 1 399 ? -1.079 -18.027 -0.790 1.00 83.62 399 ASN A N 1
ATOM 3239 C CA . ASN A 1 399 ? -1.798 -18.334 -2.028 1.00 83.62 399 ASN A CA 1
ATOM 3240 C C . ASN A 1 399 ? -1.745 -17.174 -3.034 1.00 83.62 399 ASN A C 1
ATOM 3242 O O . ASN A 1 399 ? -1.474 -17.404 -4.211 1.00 83.62 399 ASN A O 1
ATOM 3246 N N . ILE A 1 400 ? -1.936 -15.930 -2.582 1.00 86.38 400 ILE A N 1
ATOM 3247 C CA . ILE A 1 400 ? -1.841 -14.741 -3.448 1.00 86.38 400 ILE A CA 1
ATOM 3248 C C . ILE A 1 400 ? -0.399 -14.543 -3.939 1.00 86.38 400 ILE A C 1
ATOM 3250 O O . ILE A 1 400 ? -0.168 -14.302 -5.127 1.00 86.38 400 ILE A O 1
ATOM 3254 N N . SER A 1 401 ? 0.587 -14.704 -3.054 1.00 89.44 401 SER A N 1
ATOM 3255 C CA . SER A 1 401 ? 2.005 -14.565 -3.414 1.00 89.44 401 SER A CA 1
ATOM 3256 C C . SER A 1 401 ? 2.467 -15.659 -4.376 1.00 89.44 401 SER A C 1
ATOM 3258 O O . SER A 1 401 ? 3.201 -15.377 -5.320 1.00 89.44 401 SER A O 1
ATOM 3260 N N . LYS A 1 402 ? 1.993 -16.897 -4.183 1.00 88.12 402 LYS A N 1
ATOM 3261 C CA . LYS A 1 402 ? 2.235 -18.025 -5.088 1.00 88.12 402 LYS A CA 1
ATOM 3262 C C . LYS A 1 402 ? 1.676 -17.739 -6.473 1.00 88.12 402 LYS A C 1
ATOM 3264 O O . LYS A 1 402 ? 2.416 -17.845 -7.442 1.00 88.12 402 LYS A O 1
ATOM 3269 N N . ALA A 1 403 ? 0.405 -17.338 -6.551 1.00 86.88 403 ALA A N 1
ATOM 3270 C CA . ALA A 1 403 ? -0.236 -17.009 -7.818 1.00 86.88 403 ALA A CA 1
ATOM 3271 C C . ALA A 1 403 ? 0.545 -15.916 -8.563 1.00 86.88 403 ALA A C 1
ATOM 3273 O O . ALA A 1 403 ? 0.753 -16.032 -9.765 1.00 86.88 403 ALA A O 1
ATOM 3274 N N . SER A 1 404 ? 1.042 -14.904 -7.846 1.00 90.00 404 SER A N 1
ATOM 3275 C CA . SER A 1 404 ? 1.836 -13.805 -8.416 1.00 90.00 404 SER A CA 1
ATOM 3276 C C . SER A 1 404 ? 3.221 -14.255 -8.892 1.00 90.00 404 SER A C 1
ATOM 3278 O O . SER A 1 404 ? 3.676 -13.844 -9.957 1.00 90.00 404 SER A O 1
ATOM 3280 N N . ALA A 1 405 ? 3.894 -15.128 -8.140 1.00 89.88 405 ALA A N 1
ATOM 3281 C CA . ALA A 1 405 ? 5.178 -15.702 -8.544 1.00 89.88 405 ALA A CA 1
ATOM 3282 C C . ALA A 1 405 ? 5.038 -16.605 -9.782 1.00 89.88 405 ALA A C 1
ATOM 3284 O O . ALA A 1 405 ? 5.837 -16.510 -10.713 1.00 89.88 405 ALA A O 1
ATOM 3285 N N . ASP A 1 406 ? 3.999 -17.440 -9.808 1.00 86.50 406 ASP A N 1
ATOM 3286 C CA . ASP A 1 406 ? 3.646 -18.290 -10.945 1.00 86.50 406 ASP A CA 1
ATOM 3287 C C . ASP A 1 406 ? 3.315 -17.443 -12.190 1.00 86.50 406 ASP A C 1
ATOM 3289 O O . ASP A 1 406 ? 3.752 -17.757 -13.296 1.00 86.50 406 ASP A O 1
ATOM 3293 N N . GLU A 1 407 ? 2.610 -16.324 -12.006 1.00 87.62 407 GLU A N 1
ATOM 3294 C CA . GLU A 1 407 ? 2.323 -15.342 -13.053 1.00 87.62 407 GLU A CA 1
ATOM 3295 C C . GLU A 1 407 ? 3.613 -14.725 -13.618 1.00 87.62 407 GLU A C 1
ATOM 3297 O O . GLU A 1 407 ? 3.793 -14.693 -14.830 1.00 87.62 407 GLU A O 1
ATOM 3302 N N . ALA A 1 408 ? 4.554 -14.301 -12.770 1.00 89.31 408 ALA A N 1
ATOM 3303 C CA . ALA A 1 408 ? 5.828 -13.737 -13.223 1.00 89.31 408 ALA A CA 1
ATOM 3304 C C . ALA A 1 408 ? 6.707 -14.743 -13.995 1.00 89.31 408 ALA A C 1
ATOM 3306 O O . ALA A 1 408 ? 7.455 -14.358 -14.897 1.00 89.31 408 ALA A O 1
ATOM 3307 N N . LEU A 1 409 ? 6.614 -16.034 -13.674 1.00 86.62 409 LEU A N 1
ATOM 3308 C CA . LEU A 1 409 ? 7.273 -17.095 -14.441 1.00 86.62 409 LEU A CA 1
ATOM 3309 C C . LEU A 1 409 ? 6.583 -17.337 -15.788 1.00 86.62 409 LEU A C 1
ATOM 3311 O O . LEU A 1 409 ? 7.259 -17.491 -16.810 1.00 86.62 409 LEU A O 1
ATOM 3315 N N . ASP A 1 410 ? 5.249 -17.338 -15.810 1.00 83.75 410 ASP A N 1
ATOM 3316 C CA . ASP A 1 410 ? 4.480 -17.441 -17.051 1.00 83.75 410 ASP A CA 1
ATOM 3317 C C . ASP A 1 410 ? 4.755 -16.255 -17.986 1.00 83.75 410 ASP A C 1
ATOM 3319 O O . ASP A 1 410 ? 4.932 -16.431 -19.189 1.00 83.75 410 ASP A O 1
ATOM 3323 N N . ASP A 1 411 ? 4.890 -15.062 -17.422 1.00 85.81 411 ASP A N 1
ATOM 3324 C CA . ASP A 1 411 ? 5.264 -13.836 -18.112 1.00 85.81 411 ASP A CA 1
ATOM 3325 C C . ASP A 1 411 ? 6.609 -13.972 -18.858 1.00 85.81 411 ASP A C 1
ATOM 3327 O O . ASP A 1 411 ? 6.707 -13.702 -20.061 1.00 85.81 411 ASP A O 1
ATOM 3331 N N . LEU A 1 412 ? 7.643 -14.501 -18.190 1.00 89.50 412 LEU A N 1
ATOM 3332 C CA . LEU A 1 412 ? 8.922 -14.835 -18.830 1.00 89.50 412 LEU A CA 1
ATOM 3333 C C . LEU A 1 412 ? 8.748 -15.876 -19.941 1.00 89.50 412 LEU A C 1
ATOM 3335 O O . LEU A 1 412 ? 9.347 -15.741 -21.014 1.00 89.50 412 LEU A O 1
ATOM 3339 N N . TRP A 1 413 ? 7.930 -16.904 -19.707 1.00 86.06 413 TRP A N 1
ATOM 3340 C CA . TRP A 1 413 ? 7.638 -17.904 -20.728 1.00 86.06 413 TRP A CA 1
ATOM 3341 C C . TRP A 1 413 ? 7.004 -17.271 -21.971 1.00 86.06 413 TRP A C 1
ATOM 3343 O O . TRP A 1 413 ? 7.431 -17.570 -23.091 1.00 86.06 413 TRP A O 1
ATOM 3353 N N . GLN A 1 414 ? 6.033 -16.373 -21.796 1.00 83.06 414 GLN A N 1
ATOM 3354 C CA . GLN A 1 414 ? 5.376 -15.677 -22.900 1.00 83.06 414 GLN A CA 1
ATOM 3355 C C . GLN A 1 414 ? 6.365 -14.806 -23.668 1.00 83.06 414 GLN A C 1
ATOM 3357 O O . GLN A 1 414 ? 6.443 -14.916 -24.890 1.00 83.06 414 GLN A O 1
ATOM 3362 N N . LEU A 1 415 ? 7.195 -14.019 -22.978 1.00 88.38 415 LEU A N 1
ATOM 3363 C CA . LEU A 1 415 ? 8.230 -13.205 -23.625 1.00 88.38 415 LEU A CA 1
ATOM 3364 C C . LEU A 1 415 ? 9.202 -14.039 -24.461 1.00 88.38 415 LEU A C 1
ATOM 3366 O O . LEU A 1 415 ? 9.725 -13.557 -25.464 1.00 88.38 415 LEU A O 1
ATOM 3370 N N . ARG A 1 416 ? 9.447 -15.290 -24.071 1.00 89.94 416 ARG A N 1
ATOM 3371 C CA . ARG A 1 416 ? 10.364 -16.213 -24.754 1.00 89.94 416 ARG A CA 1
ATOM 3372 C C . ARG A 1 416 ? 9.712 -17.023 -25.874 1.00 89.94 416 ARG A C 1
ATOM 3374 O O . ARG A 1 416 ? 10.435 -17.569 -26.703 1.00 89.94 416 ARG A O 1
ATOM 3381 N N . ASN A 1 417 ? 8.380 -17.057 -25.956 1.00 83.94 417 ASN A N 1
ATOM 3382 C CA . ASN A 1 417 ? 7.636 -17.843 -26.950 1.00 83.94 417 ASN A CA 1
ATOM 3383 C C . ASN A 1 417 ? 6.790 -17.004 -27.918 1.00 83.94 417 ASN A C 1
ATOM 3385 O O . ASN A 1 417 ? 6.424 -17.497 -28.984 1.00 83.94 417 ASN A O 1
ATOM 3389 N N . ASP A 1 418 ? 6.513 -15.746 -27.587 1.00 82.75 418 ASP A N 1
ATOM 3390 C CA . ASP A 1 418 ? 5.713 -14.834 -28.395 1.00 82.75 418 ASP A CA 1
ATOM 3391 C C . ASP A 1 418 ? 6.520 -13.593 -28.794 1.00 82.75 418 ASP A C 1
ATOM 3393 O O . ASP A 1 418 ? 6.873 -12.746 -27.969 1.00 82.75 418 ASP A O 1
ATOM 3397 N N . ALA A 1 419 ? 6.802 -13.496 -30.093 1.00 86.75 419 ALA A N 1
ATOM 3398 C CA . ALA A 1 419 ? 7.598 -12.423 -30.666 1.00 86.75 419 ALA A CA 1
ATOM 3399 C C . ALA A 1 419 ? 6.874 -11.066 -30.667 1.00 86.75 419 ALA A C 1
ATOM 3401 O O . ALA A 1 419 ? 7.532 -10.040 -30.496 1.00 86.75 419 ALA A O 1
ATOM 3402 N N . GLU A 1 420 ? 5.546 -11.045 -30.818 1.00 84.25 420 GLU A N 1
ATOM 3403 C CA . GLU A 1 420 ? 4.760 -9.805 -30.773 1.00 84.25 420 GLU A CA 1
ATOM 3404 C C . GLU A 1 420 ? 4.690 -9.276 -29.344 1.00 84.25 420 GLU A C 1
ATOM 3406 O O . GLU A 1 420 ? 4.972 -8.102 -29.095 1.00 84.25 420 GLU A O 1
ATOM 3411 N N . TYR A 1 421 ? 4.420 -10.166 -28.385 1.00 81.62 421 TYR A N 1
ATOM 3412 C CA . TYR A 1 421 ? 4.400 -9.811 -26.969 1.00 81.62 421 TYR A CA 1
ATOM 3413 C C . TYR A 1 421 ? 5.754 -9.275 -26.489 1.00 81.62 421 TYR A C 1
ATOM 3415 O O . TYR A 1 421 ? 5.831 -8.221 -25.849 1.00 81.62 421 TYR A O 1
ATOM 3423 N N . TRP A 1 422 ? 6.841 -9.956 -26.864 1.00 89.94 422 TRP A N 1
ATOM 3424 C CA . TRP A 1 422 ? 8.198 -9.481 -26.614 1.00 89.94 422 TRP A CA 1
ATOM 3425 C C . TRP A 1 422 ? 8.452 -8.108 -27.235 1.00 89.94 422 TRP A C 1
ATOM 3427 O O . TRP A 1 422 ? 8.941 -7.219 -26.545 1.00 89.94 422 TRP A O 1
ATOM 3437 N N . ASN A 1 423 ? 8.114 -7.906 -28.510 1.00 88.69 423 ASN A N 1
ATOM 3438 C CA . ASN A 1 423 ? 8.370 -6.646 -29.206 1.00 88.69 423 ASN A CA 1
ATOM 3439 C C . ASN A 1 423 ? 7.590 -5.477 -28.606 1.00 88.69 423 ASN A C 1
ATOM 3441 O O . ASN A 1 423 ? 8.148 -4.388 -28.446 1.00 88.69 423 ASN A O 1
ATOM 3445 N N . MET A 1 424 ? 6.326 -5.707 -28.250 1.00 85.00 424 MET A N 1
ATOM 3446 C CA . MET A 1 424 ? 5.483 -4.741 -27.554 1.00 85.00 424 MET A CA 1
ATOM 3447 C C . MET A 1 424 ? 6.158 -4.301 -26.253 1.00 85.00 424 MET A C 1
ATOM 3449 O O . MET A 1 424 ? 6.477 -3.123 -26.090 1.00 85.00 424 MET A O 1
ATOM 3453 N N . ARG A 1 425 ? 6.493 -5.248 -25.370 1.00 84.69 425 ARG A N 1
ATOM 3454 C CA . ARG A 1 425 ? 7.088 -4.921 -24.069 1.00 84.69 425 ARG A CA 1
ATOM 3455 C C . ARG A 1 425 ? 8.497 -4.353 -24.174 1.00 84.69 425 ARG A C 1
ATOM 3457 O O . ARG A 1 425 ? 8.868 -3.446 -23.432 1.00 84.69 425 ARG A O 1
ATOM 3464 N N . PHE A 1 426 ? 9.291 -4.853 -25.112 1.00 89.44 426 PHE A N 1
ATOM 3465 C CA . PHE A 1 426 ? 10.617 -4.315 -25.376 1.00 89.44 426 PHE A CA 1
ATOM 3466 C C . PHE A 1 426 ? 10.530 -2.868 -25.873 1.00 89.44 426 PHE A C 1
ATOM 3468 O O . PHE A 1 426 ? 11.354 -2.038 -25.494 1.00 89.44 426 PHE A O 1
ATOM 3475 N N . THR A 1 427 ? 9.507 -2.539 -26.666 1.00 87.69 427 THR A N 1
ATOM 3476 C CA . THR A 1 427 ? 9.234 -1.172 -27.125 1.00 87.69 427 THR A CA 1
ATOM 3477 C C . THR A 1 427 ? 8.804 -0.258 -25.980 1.00 87.69 427 THR A C 1
ATOM 3479 O O . THR A 1 427 ? 9.367 0.832 -25.872 1.00 87.69 427 THR A O 1
ATOM 3482 N N . ASP A 1 428 ? 7.915 -0.708 -25.089 1.00 83.81 428 ASP A N 1
ATOM 3483 C CA . ASP A 1 428 ? 7.517 0.044 -23.884 1.00 83.81 428 ASP A CA 1
ATOM 3484 C C . ASP A 1 428 ? 8.726 0.368 -22.990 1.00 83.81 428 ASP A C 1
ATOM 3486 O O . ASP A 1 428 ? 8.828 1.447 -22.411 1.00 83.81 428 ASP A O 1
ATOM 3490 N N . MET A 1 429 ? 9.716 -0.527 -22.968 1.00 86.62 429 MET A N 1
ATOM 3491 C CA . MET A 1 429 ? 10.995 -0.354 -22.270 1.00 86.62 429 MET A CA 1
ATOM 3492 C C . MET A 1 429 ? 12.055 0.385 -23.114 1.00 86.62 429 MET A C 1
ATOM 3494 O O . MET A 1 429 ? 13.263 0.232 -22.908 1.00 86.62 429 MET A O 1
ATOM 3498 N N . LYS A 1 430 ? 11.624 1.188 -24.098 1.00 89.12 430 LYS A N 1
ATOM 3499 C CA . LYS A 1 430 ? 12.469 2.003 -24.994 1.00 89.12 430 LYS A CA 1
ATOM 3500 C C . LYS A 1 430 ? 13.529 1.189 -25.757 1.00 89.12 430 LYS A C 1
ATOM 3502 O O . LYS A 1 430 ? 14.596 1.703 -26.108 1.00 89.12 430 LYS A O 1
ATOM 3507 N N . LYS A 1 431 ? 13.243 -0.090 -26.026 1.00 88.31 431 LYS A N 1
ATOM 3508 C CA . LYS A 1 431 ? 14.110 -1.060 -26.716 1.00 88.31 431 LYS A CA 1
ATOM 3509 C C . LYS A 1 431 ? 15.513 -1.139 -26.107 1.00 88.31 431 LYS A C 1
ATOM 3511 O O . LYS A 1 431 ? 16.501 -1.112 -26.850 1.00 88.31 431 LYS A O 1
ATOM 3516 N N . LYS A 1 432 ? 15.604 -1.152 -24.773 1.00 90.75 432 LYS A N 1
ATOM 3517 C CA . LYS A 1 432 ? 16.859 -1.313 -24.025 1.00 90.75 432 LYS A CA 1
ATOM 3518 C C . LYS A 1 432 ? 16.887 -2.670 -23.324 1.00 90.75 432 LYS A C 1
ATOM 3520 O O . LYS A 1 432 ? 16.026 -2.962 -22.499 1.00 90.75 432 LYS A O 1
ATOM 3525 N N . THR A 1 433 ? 17.895 -3.478 -23.643 1.00 92.25 433 THR A N 1
ATOM 3526 C CA . THR A 1 433 ? 18.053 -4.856 -23.149 1.00 92.25 433 THR A CA 1
ATOM 3527 C C . THR A 1 433 ? 18.202 -4.911 -21.637 1.00 92.25 433 THR A C 1
ATOM 3529 O O . THR A 1 433 ? 17.505 -5.691 -20.993 1.00 92.25 433 THR A O 1
ATOM 3532 N N . LEU A 1 434 ? 19.069 -4.077 -21.054 1.00 91.31 434 LEU A N 1
ATOM 3533 C CA . LEU A 1 434 ? 19.365 -4.165 -19.627 1.00 91.31 434 LEU A CA 1
ATOM 3534 C C . LEU A 1 434 ? 18.144 -3.809 -18.751 1.00 91.31 434 LEU A C 1
ATOM 3536 O O . LEU A 1 434 ? 17.765 -4.647 -17.939 1.00 91.31 434 LEU A O 1
ATOM 3540 N N . PRO A 1 435 ? 17.451 -2.664 -18.939 1.00 90.00 435 PRO A N 1
ATOM 3541 C CA . PRO A 1 435 ? 16.220 -2.368 -18.200 1.00 90.00 435 PRO A CA 1
ATOM 3542 C C . PRO A 1 435 ? 15.121 -3.418 -18.390 1.00 90.00 435 PRO A C 1
ATOM 3544 O O . PRO A 1 435 ? 14.428 -3.749 -17.434 1.00 90.00 435 PRO A O 1
ATOM 3547 N N . PHE A 1 436 ? 14.973 -3.956 -19.606 1.00 91.81 436 PHE A N 1
ATOM 3548 C CA . PHE A 1 436 ? 13.988 -4.996 -19.906 1.00 91.81 436 PHE A CA 1
ATOM 3549 C C . PHE A 1 436 ? 14.245 -6.277 -19.100 1.00 91.81 436 PHE A C 1
ATOM 3551 O O . PHE A 1 436 ? 13.347 -6.757 -18.413 1.00 91.81 436 PHE A O 1
ATOM 3558 N N . LEU A 1 437 ? 15.472 -6.804 -19.128 1.00 92.19 437 LEU A N 1
ATOM 3559 C CA . LEU A 1 437 ? 15.814 -8.032 -18.403 1.00 92.19 437 LEU A CA 1
ATOM 3560 C C . LEU A 1 437 ? 15.831 -7.824 -16.887 1.00 92.19 437 LEU A C 1
ATOM 3562 O O . LEU A 1 437 ? 15.349 -8.689 -16.160 1.00 92.19 437 LEU A O 1
ATOM 3566 N N . SER A 1 438 ? 16.323 -6.677 -16.409 1.00 89.75 438 SER A N 1
ATOM 3567 C CA . SER A 1 438 ? 16.282 -6.337 -14.983 1.00 89.75 438 SER A CA 1
ATOM 3568 C C . SER A 1 438 ? 14.850 -6.291 -14.448 1.00 89.75 438 SER A C 1
ATOM 3570 O O . SER A 1 438 ? 14.606 -6.793 -13.357 1.00 89.75 438 SER A O 1
ATOM 3572 N N . ALA A 1 439 ? 13.900 -5.740 -15.212 1.00 89.62 439 ALA A N 1
ATOM 3573 C CA . ALA A 1 439 ? 12.494 -5.703 -14.811 1.00 89.62 439 ALA A CA 1
ATOM 3574 C C . ALA A 1 439 ? 11.878 -7.110 -14.746 1.00 89.62 439 ALA A C 1
ATOM 3576 O O . ALA A 1 439 ? 11.248 -7.457 -13.751 1.00 89.62 439 ALA A O 1
ATOM 3577 N N . VAL A 1 440 ? 12.100 -7.939 -15.773 1.00 90.56 440 VAL A N 1
ATOM 3578 C CA . VAL A 1 440 ? 11.544 -9.303 -15.840 1.00 90.56 440 VAL A CA 1
ATOM 3579 C C . VAL A 1 440 ? 12.107 -10.190 -14.728 1.00 90.56 440 VAL A C 1
ATOM 3581 O O . VAL A 1 440 ? 11.349 -10.800 -13.979 1.00 90.56 440 VAL A O 1
ATOM 3584 N N . PHE A 1 441 ? 13.432 -10.243 -14.576 1.00 90.44 441 PHE A N 1
ATOM 3585 C CA . PHE A 1 441 ? 14.053 -11.098 -13.564 1.00 90.44 441 PHE A CA 1
ATOM 3586 C C . PHE A 1 441 ? 13.901 -10.555 -12.145 1.00 90.44 441 PHE A C 1
ATOM 3588 O O . PHE A 1 441 ? 13.731 -11.345 -11.222 1.00 90.44 441 PHE A O 1
ATOM 3595 N N . GLY A 1 442 ? 13.916 -9.231 -11.963 1.00 89.38 442 GLY A N 1
ATOM 3596 C CA . GLY A 1 442 ? 13.679 -8.608 -10.660 1.00 89.38 442 GLY A CA 1
ATOM 3597 C C . GLY A 1 442 ? 12.276 -8.903 -10.131 1.00 89.38 442 GLY A C 1
ATOM 3598 O O . GLY A 1 442 ? 12.112 -9.209 -8.953 1.00 89.38 442 GLY A O 1
ATOM 3599 N N . ARG A 1 443 ? 11.270 -8.908 -11.012 1.00 90.81 443 ARG A N 1
ATOM 3600 C CA . ARG A 1 443 ? 9.897 -9.276 -10.656 1.00 90.81 443 ARG A CA 1
ATOM 3601 C C . ARG A 1 443 ? 9.789 -10.718 -10.156 1.00 90.81 443 ARG A C 1
ATOM 3603 O O . ARG A 1 443 ? 9.207 -10.958 -9.099 1.00 90.81 443 ARG A O 1
ATOM 3610 N N . ILE A 1 444 ? 10.382 -11.664 -10.889 1.00 90.81 444 ILE A N 1
ATOM 3611 C CA . ILE A 1 444 ? 10.400 -13.082 -10.498 1.00 90.81 444 ILE A CA 1
ATOM 3612 C C . ILE A 1 444 ? 11.128 -13.258 -9.165 1.00 90.81 444 ILE A C 1
ATOM 3614 O O . ILE A 1 444 ? 10.607 -13.920 -8.271 1.00 90.81 444 ILE A O 1
ATOM 3618 N N . ASP A 1 445 ? 12.301 -12.638 -9.016 1.00 88.62 445 ASP A N 1
ATOM 3619 C CA . ASP A 1 445 ? 13.098 -12.695 -7.793 1.00 88.62 445 ASP A CA 1
ATOM 3620 C C . ASP A 1 445 ? 12.281 -12.288 -6.565 1.00 88.62 445 ASP A C 1
ATOM 3622 O O . ASP A 1 445 ? 12.197 -13.040 -5.591 1.00 88.62 445 ASP A O 1
ATOM 3626 N N . VAL A 1 446 ? 11.633 -11.125 -6.631 1.00 89.44 446 VAL A N 1
ATOM 3627 C CA . VAL A 1 446 ? 10.882 -10.562 -5.511 1.00 89.44 446 VAL A CA 1
ATOM 3628 C C . VAL A 1 446 ? 9.685 -11.438 -5.148 1.00 89.44 446 VAL A C 1
ATOM 3630 O O . VAL A 1 446 ? 9.572 -11.864 -3.997 1.00 89.44 446 VAL A O 1
ATOM 3633 N N . LEU A 1 447 ? 8.809 -11.748 -6.108 1.00 91.44 447 LEU A N 1
ATOM 3634 C CA . LEU A 1 447 ? 7.569 -12.483 -5.834 1.00 91.44 447 LEU A CA 1
ATOM 3635 C C . LEU A 1 447 ? 7.848 -13.924 -5.396 1.00 91.44 447 LEU A C 1
ATOM 3637 O O . LEU A 1 447 ? 7.235 -14.418 -4.447 1.00 91.44 447 LEU A O 1
ATOM 3641 N N . HIS A 1 448 ? 8.826 -14.582 -6.020 1.00 88.75 448 HIS A N 1
ATOM 3642 C CA . HIS A 1 448 ? 9.234 -15.926 -5.628 1.00 88.75 448 HIS A CA 1
ATOM 3643 C C . HIS A 1 448 ? 9.877 -15.940 -4.233 1.00 88.75 448 HIS A C 1
ATOM 3645 O O . HIS A 1 448 ? 9.631 -16.855 -3.446 1.00 88.75 448 HIS A O 1
ATOM 3651 N N . THR A 1 449 ? 10.665 -14.917 -3.885 1.00 86.88 449 THR A N 1
ATOM 3652 C CA . THR A 1 449 ? 11.258 -14.801 -2.543 1.00 86.88 449 THR A CA 1
ATOM 3653 C C . THR A 1 449 ? 10.195 -14.571 -1.475 1.00 86.88 449 THR A C 1
ATOM 3655 O O . THR A 1 449 ? 10.247 -15.218 -0.428 1.00 86.88 449 THR A O 1
ATOM 3658 N N . ILE A 1 450 ? 9.206 -13.711 -1.741 1.00 89.62 450 ILE A N 1
ATOM 3659 C CA . ILE A 1 450 ? 8.056 -13.513 -0.849 1.00 89.62 450 ILE A CA 1
ATOM 3660 C C . ILE A 1 450 ? 7.326 -14.836 -0.624 1.00 89.62 450 ILE A C 1
ATOM 3662 O O . ILE A 1 450 ? 7.118 -15.225 0.524 1.00 89.62 450 ILE A O 1
ATOM 3666 N N . TYR A 1 451 ? 6.978 -15.537 -1.708 1.00 90.19 451 TYR A N 1
ATOM 3667 C CA . TYR A 1 451 ? 6.296 -16.826 -1.638 1.00 90.19 451 TYR A CA 1
ATOM 3668 C C . TYR A 1 451 ? 7.062 -17.820 -0.759 1.00 90.19 451 TYR A C 1
ATOM 3670 O O . TYR A 1 451 ? 6.481 -18.370 0.172 1.00 90.19 451 TYR A O 1
ATOM 3678 N N . ARG A 1 452 ? 8.371 -17.996 -0.985 1.00 86.38 452 ARG A N 1
ATOM 3679 C CA . ARG A 1 452 ? 9.198 -18.917 -0.187 1.00 86.38 452 ARG A CA 1
ATOM 3680 C C . ARG A 1 452 ? 9.264 -18.539 1.290 1.00 86.38 452 ARG A C 1
ATOM 3682 O O . ARG A 1 452 ? 9.288 -19.424 2.136 1.00 86.38 452 ARG A O 1
ATOM 3689 N N . LYS A 1 453 ? 9.314 -17.243 1.605 1.00 85.56 453 LYS A N 1
ATOM 3690 C CA . LYS A 1 453 ? 9.368 -16.774 2.996 1.00 85.56 453 LYS A CA 1
ATOM 3691 C C . LYS A 1 453 ? 8.039 -16.981 3.719 1.00 85.56 453 LYS A C 1
ATOM 3693 O O . LYS A 1 453 ? 8.035 -17.455 4.848 1.00 85.56 453 LYS A O 1
ATOM 3698 N N . LEU A 1 454 ? 6.921 -16.714 3.047 1.00 86.50 454 LEU A N 1
ATOM 3699 C CA . LEU A 1 454 ? 5.593 -17.032 3.576 1.00 86.50 454 LEU A CA 1
ATOM 3700 C C . LEU A 1 454 ? 5.381 -18.541 3.739 1.00 86.50 454 LEU A C 1
ATOM 3702 O O . LEU A 1 454 ? 4.714 -18.966 4.677 1.00 86.50 454 LEU A O 1
ATOM 3706 N N . ASP A 1 455 ? 5.960 -19.347 2.849 1.00 83.50 455 ASP A N 1
ATOM 3707 C CA . ASP A 1 455 ? 5.917 -20.803 2.948 1.00 83.50 455 ASP A CA 1
ATOM 3708 C C . ASP A 1 455 ? 6.652 -21.310 4.195 1.00 83.50 455 ASP A C 1
ATOM 3710 O O . ASP A 1 455 ? 6.089 -22.106 4.942 1.00 83.50 455 ASP A O 1
ATOM 3714 N N . SER A 1 456 ? 7.839 -20.765 4.495 1.00 79.56 456 SER A N 1
ATOM 3715 C CA . SER A 1 456 ? 8.573 -21.112 5.721 1.00 79.56 456 SER A CA 1
ATOM 3716 C C . SER A 1 456 ? 7.852 -20.699 7.007 1.00 79.56 456 SER A C 1
ATOM 3718 O O . SER A 1 456 ? 7.925 -21.427 7.988 1.00 79.56 456 SER A O 1
ATOM 3720 N N . CYS A 1 457 ? 7.110 -19.584 7.007 1.00 72.69 457 CYS A N 1
ATOM 3721 C CA . CYS A 1 457 ? 6.333 -19.161 8.180 1.00 72.69 457 CYS A CA 1
ATOM 3722 C C . CYS A 1 457 ? 5.130 -20.082 8.464 1.00 72.69 457 CYS A C 1
ATOM 3724 O O . CYS A 1 457 ? 4.646 -20.136 9.591 1.00 72.69 457 CYS A O 1
ATOM 3726 N N . ARG A 1 458 ? 4.625 -20.812 7.456 1.00 64.31 458 ARG A N 1
ATOM 3727 C CA . ARG A 1 458 ? 3.441 -21.679 7.593 1.00 64.31 458 ARG A CA 1
ATOM 3728 C C . ARG A 1 458 ? 3.739 -22.976 8.347 1.00 64.31 458 ARG A C 1
ATOM 3730 O O . ARG A 1 458 ? 2.841 -23.491 9.009 1.00 64.31 458 ARG A O 1
ATOM 3737 N N . THR A 1 459 ? 4.951 -23.513 8.230 1.00 51.72 459 THR A N 1
ATOM 3738 C CA . THR A 1 459 ? 5.324 -24.812 8.816 1.00 51.72 459 THR A CA 1
ATOM 3739 C C . THR A 1 459 ? 5.326 -24.822 10.347 1.00 51.72 459 THR A C 1
ATOM 3741 O O . THR A 1 459 ? 5.143 -25.888 10.927 1.00 51.72 459 THR A O 1
ATOM 3744 N N . ASP A 1 460 ? 5.415 -23.655 10.995 1.00 47.53 460 ASP A N 1
ATOM 3745 C CA . ASP A 1 460 ? 5.690 -23.566 12.436 1.00 47.53 460 ASP A CA 1
ATOM 3746 C C . ASP A 1 460 ? 4.500 -23.085 13.302 1.00 47.53 460 ASP A C 1
ATOM 3748 O O . ASP A 1 460 ? 4.628 -23.022 14.523 1.00 47.53 460 ASP A O 1
ATOM 3752 N N . GLN A 1 461 ? 3.339 -22.726 12.725 1.00 53.97 461 GLN A N 1
ATOM 3753 C CA . GLN A 1 461 ? 2.373 -21.830 13.407 1.00 53.97 461 GLN A CA 1
ATOM 3754 C C . GLN A 1 461 ? 0.918 -22.334 13.569 1.00 53.97 461 GLN A C 1
ATOM 3756 O O . GLN A 1 461 ? 0.022 -21.544 13.863 1.00 53.97 461 GLN A O 1
ATOM 3761 N N . GLN A 1 462 ? 0.640 -23.638 13.453 1.00 44.72 462 GLN A N 1
ATOM 3762 C CA . GLN A 1 462 ? -0.655 -24.212 13.877 1.00 44.72 462 GLN A CA 1
ATOM 3763 C C . GLN A 1 462 ? -0.673 -24.537 15.383 1.00 44.72 462 GLN A C 1
ATOM 3765 O O . GLN A 1 462 ? -0.840 -25.684 15.788 1.00 44.72 462 GLN A O 1
ATOM 3770 N N . THR A 1 463 ? -0.535 -23.524 16.237 1.00 39.97 463 THR A N 1
ATOM 3771 C CA . THR A 1 463 ? -0.846 -23.647 17.669 1.00 39.97 463 THR A CA 1
ATOM 3772 C C . THR A 1 463 ? -1.902 -22.621 18.055 1.00 39.97 463 THR A C 1
ATOM 3774 O O . THR A 1 463 ? -1.692 -21.414 18.020 1.00 39.97 463 THR A O 1
ATOM 3777 N N . SER A 1 464 ? -3.080 -23.159 18.369 1.00 41.59 464 SER A N 1
ATOM 3778 C CA . SER A 1 464 ? -4.274 -22.482 18.869 1.00 41.59 464 SER A CA 1
ATOM 3779 C C . SER A 1 464 ? -3.941 -21.537 20.026 1.00 41.59 464 SER A C 1
ATOM 3781 O O . SER A 1 464 ? -3.599 -22.002 21.112 1.00 41.59 464 SER A O 1
ATOM 3783 N N . TYR A 1 465 ? -4.120 -20.226 19.841 1.00 45.69 465 TYR A N 1
ATOM 3784 C CA . TYR A 1 465 ? -4.448 -19.371 20.984 1.00 45.69 465 TYR A CA 1
ATOM 3785 C C . TYR A 1 465 ? -5.790 -19.863 21.544 1.00 45.69 465 TYR A C 1
ATOM 3787 O O . TYR A 1 465 ? -6.706 -20.166 20.778 1.00 45.69 465 TYR A O 1
ATOM 3795 N N . GLY A 1 466 ? -5.870 -20.046 22.863 1.00 44.78 466 GLY A N 1
ATOM 3796 C CA . GLY A 1 466 ? -7.106 -20.443 23.539 1.00 44.78 466 GLY A CA 1
ATOM 3797 C C . GLY A 1 466 ? -8.215 -19.395 23.383 1.00 44.78 466 GLY A C 1
ATOM 3798 O O . GLY A 1 466 ? -7.953 -18.252 23.017 1.00 44.78 466 GLY A O 1
ATOM 3799 N N . ASP A 1 467 ? -9.450 -19.795 23.691 1.00 43.91 467 ASP A N 1
ATOM 3800 C CA . ASP A 1 467 ? -10.694 -19.020 23.519 1.00 43.91 467 ASP A CA 1
ATOM 3801 C C . ASP A 1 467 ? -10.766 -17.670 24.270 1.00 43.91 467 ASP A C 1
ATOM 3803 O O . ASP A 1 467 ? -11.725 -16.919 24.081 1.00 43.91 467 ASP A O 1
ATOM 3807 N N . ASP A 1 468 ? -9.787 -17.322 25.112 1.00 44.41 468 ASP A N 1
ATOM 3808 C CA . ASP A 1 468 ? -9.818 -16.074 25.881 1.00 44.41 468 ASP A CA 1
ATOM 3809 C C . ASP A 1 468 ? -9.196 -14.904 25.100 1.00 44.41 468 ASP A C 1
ATOM 3811 O O . ASP A 1 468 ? -8.005 -14.602 25.178 1.00 44.41 468 ASP A O 1
ATOM 3815 N N . LEU A 1 469 ? -10.041 -14.245 24.307 1.00 51.34 469 LEU A N 1
ATOM 3816 C CA . LEU A 1 469 ? -9.691 -13.130 23.418 1.00 51.34 469 LEU A CA 1
ATOM 3817 C C . LEU A 1 469 ? -9.528 -11.782 24.137 1.00 51.34 469 LEU A C 1
ATOM 3819 O O . LEU A 1 469 ? -9.312 -10.755 23.487 1.00 51.34 469 LEU A O 1
ATOM 3823 N N . SER A 1 470 ? -9.670 -11.762 25.463 1.00 44.25 470 SER A N 1
ATOM 3824 C CA . SER A 1 470 ? -9.736 -10.530 26.250 1.00 44.25 470 SER A CA 1
ATOM 3825 C C . SER A 1 470 ? -8.366 -9.887 26.514 1.00 44.25 470 SER A C 1
ATOM 3827 O O . SER A 1 470 ? -8.298 -8.673 26.718 1.00 44.25 470 SER A O 1
ATOM 3829 N N . VAL A 1 471 ? -7.268 -10.652 26.424 1.00 50.88 471 VAL A N 1
ATOM 3830 C CA . VAL A 1 471 ? -5.898 -10.183 26.705 1.00 50.88 471 VAL A CA 1
ATOM 3831 C C . VAL A 1 471 ? -4.976 -10.453 25.514 1.00 50.88 471 VAL A C 1
ATOM 3833 O O . VAL A 1 471 ? -4.240 -11.434 25.471 1.00 50.88 471 VAL A O 1
ATOM 3836 N N . ILE A 1 472 ? -4.970 -9.551 24.530 1.00 53.41 472 ILE A N 1
ATOM 3837 C CA . ILE A 1 472 ? -4.004 -9.607 23.422 1.00 53.41 472 ILE A CA 1
ATOM 3838 C C . ILE A 1 472 ? -2.774 -8.771 23.800 1.00 53.41 472 ILE A C 1
ATOM 3840 O O . ILE A 1 472 ? -2.577 -7.647 23.331 1.00 53.41 472 ILE A O 1
ATOM 3844 N N . GLN A 1 473 ? -1.949 -9.314 24.691 1.00 52.53 473 GLN A N 1
ATOM 3845 C CA . GLN A 1 473 ? -0.559 -8.894 24.852 1.00 52.53 473 GLN A CA 1
ATOM 3846 C C . GLN A 1 473 ? 0.308 -10.134 24.719 1.00 52.53 473 GLN A C 1
ATOM 3848 O O . GLN A 1 473 ? 0.294 -11.015 25.575 1.00 52.53 473 GLN A O 1
ATOM 3853 N N . VAL A 1 474 ? 1.031 -10.215 23.609 1.00 53.09 474 VAL A N 1
ATOM 3854 C CA . VAL A 1 474 ? 1.894 -11.354 23.326 1.00 53.09 474 VAL A CA 1
ATOM 3855 C C . VAL A 1 474 ? 3.327 -10.956 23.719 1.00 53.09 474 VAL A C 1
ATOM 3857 O O . VAL A 1 474 ? 3.745 -9.835 23.403 1.00 53.09 474 VAL A O 1
ATOM 3860 N N . PRO A 1 475 ? 4.078 -11.804 24.451 1.00 53.41 475 PRO A N 1
ATOM 3861 C CA . PRO A 1 475 ? 5.445 -11.496 24.860 1.00 53.41 475 PRO A CA 1
ATOM 3862 C C . PRO A 1 475 ? 6.308 -11.059 23.672 1.00 53.41 475 PRO A C 1
ATOM 3864 O O . PRO A 1 475 ? 6.212 -11.625 22.586 1.00 53.41 475 PRO A O 1
ATOM 3867 N N . SER A 1 476 ? 7.210 -10.094 23.878 1.00 53.91 476 SER A N 1
ATOM 3868 C CA . SER A 1 476 ? 8.131 -9.614 22.831 1.00 53.91 476 SER A CA 1
ATOM 3869 C C . SER A 1 476 ? 9.053 -10.708 22.273 1.00 53.91 476 SER A C 1
ATOM 3871 O O . SER A 1 476 ? 9.659 -10.527 21.214 1.00 53.91 476 SER A O 1
ATOM 3873 N N . ASP A 1 477 ? 9.144 -11.844 22.970 1.00 58.09 477 ASP A N 1
ATOM 3874 C CA . ASP A 1 477 ? 9.927 -12.998 22.558 1.00 58.09 477 ASP A CA 1
ATOM 3875 C C . ASP A 1 477 ? 9.203 -14.015 21.674 1.00 58.09 477 ASP A C 1
ATOM 3877 O O . ASP A 1 477 ? 9.868 -14.922 21.165 1.00 58.09 477 ASP A O 1
ATOM 3881 N N . ASP A 1 478 ? 7.906 -13.832 21.426 1.00 69.06 478 ASP A N 1
ATOM 3882 C CA . ASP A 1 478 ? 7.105 -14.722 20.591 1.00 69.06 478 ASP A CA 1
ATOM 3883 C C . ASP A 1 478 ? 7.631 -14.773 19.147 1.00 69.06 478 ASP A C 1
ATOM 3885 O O . ASP A 1 478 ? 7.807 -13.747 18.475 1.00 69.06 478 ASP A O 1
ATOM 3889 N N . ALA A 1 479 ? 7.902 -15.991 18.675 1.00 73.00 479 ALA A N 1
ATOM 3890 C CA . ALA A 1 479 ? 8.411 -16.242 17.334 1.00 73.00 479 ALA A CA 1
ATOM 3891 C C . ALA A 1 479 ? 7.451 -15.728 16.248 1.00 73.00 479 ALA A C 1
ATOM 3893 O O . ALA A 1 479 ? 7.908 -15.153 15.264 1.00 73.00 479 ALA A O 1
ATOM 3894 N N . GLN A 1 480 ? 6.134 -15.828 16.455 1.00 72.81 480 GLN A N 1
ATOM 3895 C CA . GLN A 1 480 ? 5.130 -15.378 15.489 1.00 72.81 480 GLN A CA 1
ATOM 3896 C C . GLN A 1 480 ? 5.142 -13.861 15.329 1.00 72.81 480 GLN A C 1
ATOM 3898 O O . GLN A 1 480 ? 5.054 -13.351 14.210 1.00 72.81 480 GLN A O 1
ATOM 3903 N N . ILE A 1 481 ? 5.298 -13.119 16.431 1.00 73.62 481 ILE A N 1
ATOM 3904 C CA . ILE A 1 481 ? 5.436 -11.663 16.353 1.00 73.62 481 ILE A CA 1
ATOM 3905 C C . ILE A 1 481 ? 6.748 -11.294 15.665 1.00 73.62 481 ILE A C 1
ATOM 3907 O O . ILE A 1 481 ? 6.758 -10.404 14.814 1.00 73.62 481 ILE A O 1
ATOM 3911 N N . LYS A 1 482 ? 7.856 -11.959 16.016 1.00 77.81 482 LYS A N 1
ATOM 3912 C CA . LYS A 1 482 ? 9.160 -11.715 15.384 1.00 77.81 482 LYS A CA 1
ATOM 3913 C C . LYS A 1 482 ? 9.076 -11.936 13.874 1.00 77.81 482 LYS A C 1
ATOM 3915 O O . LYS A 1 482 ? 9.513 -11.061 13.127 1.00 77.81 482 LYS A O 1
ATOM 3920 N N . ASP A 1 483 ? 8.431 -13.013 13.434 1.00 80.31 483 ASP A N 1
ATOM 3921 C CA . ASP A 1 483 ? 8.174 -13.298 12.021 1.00 80.31 483 ASP A CA 1
ATOM 3922 C C . ASP A 1 483 ? 7.262 -12.247 11.378 1.00 80.31 483 ASP A C 1
ATOM 3924 O O . ASP A 1 483 ? 7.551 -11.761 10.286 1.00 80.31 483 ASP A O 1
ATOM 3928 N N . ALA A 1 484 ? 6.193 -11.814 12.050 1.00 82.62 484 ALA A N 1
ATOM 3929 C CA . ALA A 1 484 ? 5.314 -10.764 11.539 1.00 82.62 484 ALA A CA 1
ATOM 3930 C 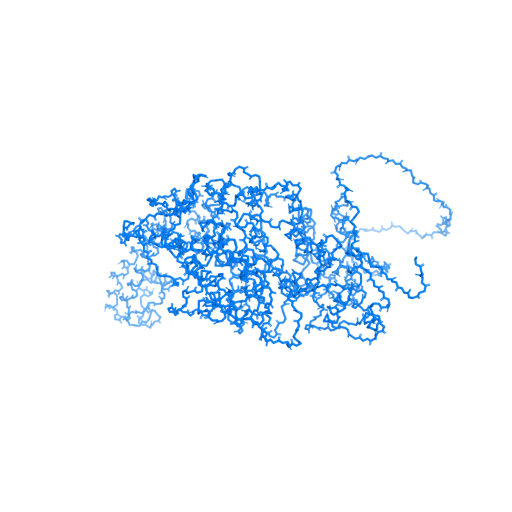C . ALA A 1 484 ? 6.052 -9.423 11.362 1.00 82.62 484 ALA A C 1
ATOM 3932 O O . ALA A 1 484 ? 5.935 -8.798 10.306 1.00 82.62 484 ALA A O 1
ATOM 3933 N N . ILE A 1 485 ? 6.863 -9.000 12.342 1.00 81.50 485 ILE A N 1
ATOM 3934 C CA . ILE A 1 485 ? 7.710 -7.792 12.263 1.00 81.50 485 ILE A CA 1
ATOM 3935 C C . ILE A 1 485 ? 8.721 -7.924 11.128 1.00 81.50 485 ILE A C 1
ATOM 3937 O O . ILE A 1 485 ? 8.929 -6.982 10.351 1.00 81.50 485 ILE A O 1
ATOM 3941 N N . TYR A 1 486 ? 9.359 -9.091 11.047 1.00 84.69 486 TYR A N 1
ATOM 3942 C CA . TYR A 1 486 ? 10.332 -9.413 10.023 1.00 84.69 486 TYR A CA 1
ATOM 3943 C C . TYR A 1 486 ? 9.717 -9.243 8.633 1.00 84.69 486 TYR A C 1
ATOM 3945 O O . TYR A 1 486 ? 10.217 -8.482 7.799 1.00 84.69 486 TYR A O 1
ATOM 3953 N N . MET A 1 487 ? 8.589 -9.916 8.405 1.00 87.56 487 MET A N 1
ATOM 3954 C CA . MET A 1 487 ? 7.882 -9.915 7.133 1.00 87.56 487 MET A CA 1
ATOM 3955 C C . MET A 1 487 ? 7.347 -8.523 6.806 1.00 87.56 487 MET A C 1
ATOM 3957 O O . MET A 1 487 ? 7.541 -8.059 5.685 1.00 87.56 487 MET A O 1
ATOM 3961 N N . HIS A 1 488 ? 6.782 -7.805 7.779 1.00 88.69 488 HIS A N 1
ATOM 3962 C CA . HIS A 1 488 ? 6.350 -6.419 7.604 1.00 88.69 488 HIS A CA 1
ATOM 3963 C C . HIS A 1 488 ? 7.495 -5.524 7.102 1.00 88.69 488 HIS A C 1
ATOM 3965 O O . HIS A 1 488 ? 7.355 -4.819 6.101 1.00 88.69 488 HIS A O 1
ATOM 3971 N N . SER A 1 489 ? 8.658 -5.591 7.752 1.00 85.31 489 SER A N 1
ATOM 3972 C CA . SER A 1 489 ? 9.838 -4.787 7.401 1.00 85.31 489 SER A CA 1
ATOM 3973 C C . SER A 1 489 ? 10.399 -5.148 6.023 1.00 85.31 489 SER A C 1
ATOM 3975 O O . SER A 1 489 ? 10.777 -4.269 5.240 1.00 85.31 489 SER A O 1
ATOM 3977 N N . MET A 1 490 ? 10.401 -6.442 5.695 1.00 87.81 490 MET A N 1
ATOM 3978 C CA . MET A 1 490 ? 10.769 -6.943 4.374 1.00 87.81 490 MET A CA 1
ATOM 3979 C C . MET A 1 490 ? 9.817 -6.411 3.295 1.00 87.81 490 MET A C 1
ATOM 3981 O O . MET A 1 490 ? 10.275 -5.867 2.292 1.00 87.81 490 MET A O 1
ATOM 3985 N N . PHE A 1 491 ? 8.500 -6.502 3.499 1.00 91.56 491 PHE A N 1
ATOM 3986 C CA . PHE A 1 491 ? 7.518 -6.042 2.517 1.00 91.56 491 PHE A CA 1
ATOM 3987 C C . PHE A 1 491 ? 7.587 -4.536 2.268 1.00 91.56 491 PHE A C 1
ATOM 3989 O O . PHE A 1 491 ? 7.499 -4.103 1.120 1.00 91.56 491 PHE A O 1
ATOM 3996 N N . ARG A 1 492 ? 7.837 -3.731 3.305 1.00 89.44 492 ARG A N 1
ATOM 3997 C CA . ARG A 1 492 ? 8.092 -2.291 3.142 1.00 89.44 492 ARG A CA 1
ATOM 3998 C C . ARG A 1 492 ? 9.309 -2.016 2.268 1.00 89.44 492 ARG A C 1
ATOM 4000 O O . ARG A 1 492 ? 9.236 -1.189 1.366 1.00 89.44 492 ARG A O 1
ATOM 4007 N N . SER A 1 493 ? 10.403 -2.739 2.508 1.00 87.81 493 SER A N 1
ATOM 4008 C CA . SER A 1 493 ? 11.628 -2.610 1.710 1.00 87.81 493 SER A CA 1
ATOM 4009 C C . SER A 1 493 ? 11.380 -2.956 0.239 1.00 87.81 493 SER A C 1
ATOM 4011 O O . SER A 1 493 ? 11.911 -2.298 -0.654 1.00 87.81 493 SER A O 1
ATOM 4013 N N . ILE A 1 494 ? 10.533 -3.955 -0.017 1.00 90.69 494 ILE A N 1
ATOM 4014 C CA . ILE A 1 494 ? 10.123 -4.353 -1.366 1.00 90.69 494 ILE A CA 1
ATOM 4015 C C . ILE A 1 494 ? 9.256 -3.276 -2.028 1.00 90.69 494 ILE A C 1
ATOM 4017 O O . ILE A 1 494 ? 9.498 -2.931 -3.182 1.00 90.69 494 ILE A O 1
ATOM 4021 N N . LEU A 1 495 ? 8.277 -2.712 -1.314 1.00 92.94 495 LEU A N 1
ATOM 4022 C CA . LEU A 1 495 ? 7.454 -1.611 -1.830 1.00 92.94 495 LEU A CA 1
ATOM 4023 C C . LEU A 1 495 ? 8.308 -0.392 -2.189 1.00 92.94 495 LEU A C 1
ATOM 4025 O O . LEU A 1 495 ? 8.080 0.231 -3.224 1.00 92.94 495 LEU A O 1
ATOM 4029 N N . ASP A 1 496 ? 9.320 -0.078 -1.378 1.00 89.69 496 ASP A N 1
ATOM 4030 C CA . ASP A 1 496 ? 10.264 1.004 -1.655 1.00 89.69 496 ASP A CA 1
ATOM 4031 C C . ASP A 1 496 ? 11.099 0.734 -2.917 1.00 89.69 496 ASP A C 1
ATOM 4033 O O . ASP A 1 496 ? 11.304 1.647 -3.724 1.00 89.69 496 ASP A O 1
ATOM 4037 N N . GLU A 1 497 ? 11.557 -0.506 -3.119 1.00 88.75 497 GLU A N 1
ATOM 4038 C CA . GLU A 1 497 ? 12.269 -0.932 -4.330 1.00 88.75 497 GLU A CA 1
ATOM 4039 C C . GLU A 1 497 ? 11.371 -0.830 -5.572 1.00 88.75 497 GLU A C 1
ATOM 4041 O O . GLU A 1 497 ? 11.766 -0.222 -6.571 1.00 88.75 497 GLU A O 1
ATOM 4046 N N . MET A 1 498 ? 10.140 -1.346 -5.492 1.00 91.38 498 MET A N 1
ATOM 4047 C CA . MET A 1 498 ? 9.151 -1.274 -6.572 1.00 91.38 498 MET A CA 1
ATOM 4048 C C . MET A 1 498 ? 8.824 0.173 -6.936 1.00 91.38 498 MET A C 1
ATOM 4050 O O . MET A 1 498 ? 8.882 0.538 -8.111 1.00 91.38 498 MET A O 1
ATOM 4054 N N . LEU A 1 499 ? 8.561 1.023 -5.943 1.00 92.25 499 LEU A N 1
ATOM 4055 C CA . LEU A 1 499 ? 8.263 2.435 -6.161 1.00 92.25 499 LEU A CA 1
ATOM 4056 C C . LEU A 1 499 ? 9.451 3.174 -6.795 1.00 92.25 499 LEU A C 1
ATOM 4058 O O . LEU A 1 499 ? 9.277 3.933 -7.748 1.00 92.25 499 LEU A O 1
ATOM 4062 N N . SER A 1 500 ? 10.672 2.893 -6.334 1.00 89.62 500 SER A N 1
ATOM 4063 C CA . SER A 1 500 ? 11.896 3.462 -6.916 1.00 89.62 500 SER A CA 1
ATOM 4064 C C . SER A 1 500 ? 12.101 3.022 -8.371 1.00 89.62 500 SER A C 1
ATOM 4066 O O . SER A 1 500 ? 12.588 3.802 -9.191 1.00 89.62 500 SER A O 1
ATOM 4068 N N . SER A 1 501 ? 11.698 1.794 -8.719 1.00 86.94 501 SER A N 1
ATOM 4069 C CA . SER A 1 501 ? 11.836 1.257 -10.079 1.00 86.94 501 SER A CA 1
ATOM 4070 C C . SER A 1 501 ? 10.952 1.975 -11.107 1.00 86.94 501 SER A C 1
ATOM 4072 O O . SER A 1 501 ? 11.354 2.134 -12.261 1.00 86.94 501 SER A O 1
ATOM 4074 N N . ILE A 1 502 ? 9.782 2.467 -10.686 1.00 88.19 502 ILE A N 1
ATOM 4075 C CA . ILE A 1 502 ? 8.828 3.161 -11.562 1.00 88.19 502 ILE A CA 1
ATOM 4076 C C . ILE A 1 502 ? 8.956 4.686 -11.514 1.00 88.19 502 ILE A C 1
ATOM 4078 O O . ILE A 1 502 ? 8.452 5.360 -12.407 1.00 88.19 502 ILE A O 1
ATOM 4082 N N . GLN A 1 503 ? 9.680 5.241 -10.538 1.00 87.19 503 GLN A N 1
ATOM 4083 C CA . GLN A 1 503 ? 9.783 6.682 -10.281 1.00 87.19 503 GLN A CA 1
ATOM 4084 C C . GLN A 1 503 ? 10.218 7.528 -11.500 1.00 87.19 503 GLN A C 1
ATOM 4086 O O . GLN A 1 503 ? 9.777 8.666 -11.681 1.00 87.19 503 GLN A O 1
ATOM 4091 N N . ASN A 1 504 ? 11.078 6.967 -12.354 1.00 83.50 504 ASN A N 1
ATOM 4092 C CA . ASN A 1 504 ? 11.606 7.630 -13.552 1.00 83.50 504 ASN A CA 1
ATOM 4093 C C . ASN A 1 504 ? 10.748 7.413 -14.808 1.00 83.50 504 ASN A C 1
ATOM 4095 O O . ASN A 1 504 ? 11.166 7.766 -15.913 1.00 83.50 504 ASN A O 1
ATOM 4099 N N . ASN A 1 505 ? 9.574 6.799 -14.672 1.00 85.75 505 ASN A N 1
ATOM 4100 C CA . ASN A 1 505 ? 8.688 6.566 -15.796 1.00 85.75 505 ASN A CA 1
ATOM 4101 C C . ASN A 1 505 ? 7.977 7.869 -16.194 1.00 85.75 505 ASN A C 1
ATOM 4103 O O . ASN A 1 505 ? 7.191 8.426 -15.432 1.00 85.75 505 ASN A O 1
ATOM 4107 N N . GLU A 1 506 ? 8.237 8.337 -17.417 1.00 87.19 506 GLU A N 1
ATOM 4108 C CA . GLU A 1 506 ? 7.638 9.557 -17.978 1.00 87.19 506 GLU A CA 1
ATOM 4109 C C . GLU A 1 506 ? 6.105 9.512 -17.994 1.00 87.19 506 GLU A C 1
ATOM 4111 O O . GLU A 1 506 ? 5.474 10.556 -17.890 1.00 87.19 506 GLU A O 1
ATOM 4116 N N . TRP A 1 507 ? 5.498 8.324 -18.085 1.00 87.38 507 TRP A N 1
ATOM 4117 C CA . TRP A 1 507 ? 4.043 8.166 -18.097 1.00 87.38 507 TRP A CA 1
ATOM 4118 C C . TRP A 1 507 ? 3.389 8.547 -16.760 1.00 87.38 507 TRP A C 1
ATOM 4120 O O . TRP A 1 507 ? 2.272 9.065 -16.751 1.00 87.38 507 TRP A O 1
ATOM 4130 N N . LEU A 1 508 ? 4.082 8.340 -15.631 1.00 87.00 508 LEU A N 1
ATOM 4131 C CA . LEU A 1 508 ? 3.575 8.742 -14.312 1.00 87.00 508 LEU A CA 1
ATOM 4132 C C . LEU A 1 508 ? 3.525 10.266 -14.154 1.00 87.00 508 LEU A C 1
ATOM 4134 O O . LEU A 1 508 ? 2.666 10.768 -13.445 1.00 87.00 508 LEU A O 1
ATOM 4138 N N . ARG A 1 509 ? 4.417 10.997 -14.834 1.00 86.88 509 ARG A N 1
ATOM 4139 C CA . ARG A 1 509 ? 4.548 12.463 -14.733 1.00 86.88 509 ARG A CA 1
ATOM 4140 C C . ARG A 1 509 ? 3.676 13.232 -15.723 1.00 86.88 509 ARG A C 1
ATOM 4142 O O . ARG A 1 509 ? 3.830 14.441 -15.858 1.00 86.88 509 ARG A O 1
ATOM 4149 N N . ARG A 1 510 ? 2.826 12.539 -16.479 1.00 86.75 510 ARG A N 1
ATOM 4150 C CA . ARG A 1 510 ? 1.931 13.187 -17.437 1.00 86.75 510 ARG A CA 1
ATOM 4151 C C . ARG A 1 510 ? 0.809 13.907 -16.703 1.00 86.75 510 ARG A C 1
ATOM 4153 O O . ARG A 1 510 ? 0.272 13.399 -15.715 1.00 86.75 510 ARG A O 1
ATOM 4160 N N . ASP A 1 511 ? 0.431 15.058 -17.237 1.00 83.62 511 ASP A N 1
ATOM 4161 C CA . ASP A 1 511 ? -0.786 15.739 -16.819 1.00 83.62 511 ASP A CA 1
ATOM 4162 C C . ASP A 1 511 ? -2.003 14.885 -17.180 1.00 83.62 511 ASP A C 1
ATOM 4164 O O . ASP A 1 511 ? -2.047 14.256 -18.240 1.00 83.62 511 ASP A O 1
ATOM 4168 N N . ARG A 1 512 ? -2.974 14.832 -16.267 1.00 85.50 512 ARG A N 1
ATOM 4169 C CA . ARG A 1 512 ? -4.214 14.060 -16.421 1.00 85.50 512 ARG A CA 1
ATOM 4170 C C . ARG A 1 512 ? -5.402 14.916 -16.048 1.00 85.50 512 ARG A C 1
ATOM 4172 O O . ARG A 1 512 ? -5.302 15.766 -15.163 1.00 85.50 512 ARG A O 1
ATOM 4179 N N . GLU A 1 513 ? -6.536 14.638 -16.677 1.00 86.12 513 GLU A N 1
ATOM 4180 C CA . GLU A 1 513 ? -7.797 15.300 -16.340 1.00 86.12 513 GLU A CA 1
ATOM 4181 C C . GLU A 1 513 ? -8.292 14.868 -14.955 1.00 86.12 513 GLU A C 1
ATOM 4183 O O . GLU A 1 513 ? -8.758 15.696 -14.164 1.00 86.12 513 GLU A O 1
ATOM 4188 N N . ASN A 1 514 ? -8.120 13.584 -14.613 1.00 89.44 514 ASN A N 1
ATOM 4189 C CA . ASN A 1 514 ? -8.418 13.091 -13.276 1.00 89.44 514 ASN A CA 1
ATOM 4190 C C . ASN A 1 514 ? -7.380 13.616 -12.266 1.00 89.44 514 ASN A C 1
ATOM 4192 O O . ASN A 1 514 ? -6.267 13.097 -12.137 1.00 89.44 514 ASN A O 1
ATOM 4196 N N . ARG A 1 515 ? -7.779 14.643 -11.502 1.00 89.94 515 ARG A N 1
ATOM 4197 C CA . ARG A 1 515 ? -6.947 15.284 -10.469 1.00 89.94 515 ARG A CA 1
ATOM 4198 C C . ARG A 1 515 ? -6.465 14.312 -9.394 1.00 89.94 515 ARG A C 1
ATOM 4200 O O . ARG A 1 515 ? -5.358 14.480 -8.892 1.00 89.94 515 ARG A O 1
ATOM 4207 N N . THR A 1 516 ? -7.268 13.308 -9.036 1.00 91.56 516 THR A N 1
ATOM 4208 C CA . THR A 1 516 ? -6.891 12.301 -8.037 1.00 91.56 516 THR A CA 1
ATOM 4209 C C . THR A 1 516 ? -5.796 11.387 -8.565 1.00 91.56 516 THR A C 1
ATOM 4211 O O . THR A 1 516 ? -4.783 11.228 -7.887 1.00 91.56 516 THR A O 1
ATOM 4214 N N . LEU A 1 517 ? -5.924 10.871 -9.790 1.00 91.62 517 LEU A N 1
ATOM 4215 C CA . LEU A 1 517 ? -4.855 10.088 -10.421 1.00 91.62 517 LEU A CA 1
ATOM 4216 C C . LEU A 1 517 ? -3.581 10.909 -10.615 1.00 91.62 517 LEU A C 1
ATOM 4218 O O . LEU A 1 517 ? -2.499 10.430 -10.285 1.00 91.62 517 LEU A O 1
ATOM 4222 N N . HIS A 1 518 ? -3.699 12.148 -11.098 1.00 91.81 518 HIS A N 1
ATOM 4223 C CA . HIS A 1 518 ? -2.549 13.039 -11.260 1.00 91.81 518 HIS A CA 1
ATOM 4224 C C . HIS A 1 518 ? -1.820 13.263 -9.927 1.00 91.81 518 HIS A C 1
ATOM 4226 O O . HIS A 1 518 ? -0.608 13.079 -9.841 1.00 91.81 518 HIS A O 1
ATOM 4232 N N . TYR A 1 519 ? -2.563 13.580 -8.862 1.00 93.88 519 TYR A N 1
ATOM 4233 C CA . TYR A 1 519 ? -2.007 13.754 -7.523 1.00 93.88 519 TYR A CA 1
ATOM 4234 C C . TYR A 1 519 ? -1.273 12.497 -7.036 1.00 93.88 519 TYR A C 1
ATOM 4236 O O . TYR A 1 519 ? -0.117 12.582 -6.624 1.00 93.88 519 TYR A O 1
ATOM 4244 N N . LEU A 1 520 ? -1.908 11.325 -7.119 1.00 94.56 520 LEU A N 1
ATOM 4245 C CA . LEU A 1 520 ? -1.320 10.074 -6.636 1.00 94.56 520 LEU A CA 1
ATOM 4246 C C . LEU A 1 520 ? -0.084 9.660 -7.443 1.00 94.56 520 LEU A C 1
ATOM 4248 O O . LEU A 1 520 ? 0.921 9.265 -6.853 1.00 94.56 520 LEU A O 1
ATOM 4252 N N . PHE A 1 521 ? -0.105 9.798 -8.770 1.00 94.38 521 PHE A N 1
ATOM 4253 C CA . PHE A 1 521 ? 1.062 9.481 -9.590 1.00 94.38 521 PHE A CA 1
ATOM 4254 C C . PHE A 1 521 ? 2.215 10.468 -9.398 1.00 94.38 521 PHE A C 1
ATOM 4256 O O . PHE A 1 521 ? 3.364 10.027 -9.405 1.00 94.38 521 PHE A O 1
ATOM 4263 N N . ASN A 1 522 ? 1.944 11.749 -9.129 1.00 93.31 522 ASN A N 1
ATOM 4264 C CA . ASN A 1 522 ? 2.988 12.702 -8.743 1.00 93.31 522 ASN A CA 1
ATOM 4265 C C . ASN A 1 522 ? 3.646 12.292 -7.425 1.00 93.31 522 ASN A C 1
ATOM 4267 O O . ASN A 1 522 ? 4.870 12.199 -7.361 1.00 93.31 522 ASN A O 1
ATOM 4271 N N . LEU A 1 523 ? 2.853 11.931 -6.406 1.00 94.00 523 LEU A N 1
ATOM 4272 C CA . LEU A 1 523 ? 3.406 11.405 -5.156 1.00 94.00 523 LEU A CA 1
ATOM 4273 C C . LEU A 1 523 ? 4.283 10.172 -5.411 1.00 94.00 523 LEU A C 1
ATOM 4275 O O . LEU A 1 523 ? 5.338 10.032 -4.790 1.00 94.00 523 LEU A O 1
ATOM 4279 N N . MET A 1 524 ? 3.874 9.274 -6.316 1.00 94.56 524 MET A N 1
ATOM 4280 C CA . MET A 1 524 ? 4.651 8.077 -6.652 1.00 94.56 524 MET A CA 1
ATOM 4281 C C . MET A 1 524 ? 5.952 8.421 -7.387 1.00 94.56 524 MET A C 1
ATOM 4283 O O . MET A 1 524 ? 7.012 7.899 -7.037 1.00 94.56 524 MET A O 1
ATOM 4287 N N . ALA A 1 525 ? 5.896 9.333 -8.358 1.00 92.25 525 ALA A N 1
ATOM 4288 C CA . ALA A 1 525 ? 7.047 9.826 -9.114 1.00 92.25 525 ALA A CA 1
ATOM 4289 C C . ALA A 1 525 ? 8.031 10.642 -8.255 1.00 92.25 525 ALA A C 1
ATOM 4291 O O . ALA A 1 525 ? 9.214 10.756 -8.583 1.00 92.25 525 ALA A O 1
ATOM 4292 N N . GLU A 1 526 ? 7.569 11.191 -7.139 1.00 90.25 526 GLU A N 1
ATOM 4293 C CA . GLU A 1 526 ? 8.396 11.867 -6.140 1.00 90.25 526 GLU A CA 1
ATOM 4294 C C . GLU A 1 526 ? 8.802 10.945 -4.991 1.00 90.25 526 GLU A C 1
ATOM 4296 O O . GLU A 1 526 ? 9.580 11.351 -4.131 1.00 90.25 526 GLU A O 1
ATOM 4301 N N . ASN A 1 527 ? 8.293 9.710 -4.951 1.00 91.19 527 ASN A N 1
ATOM 4302 C CA . ASN A 1 527 ? 8.439 8.805 -3.814 1.00 91.19 527 ASN A CA 1
ATOM 4303 C C . ASN A 1 527 ? 8.108 9.511 -2.475 1.00 91.19 527 ASN A C 1
ATOM 4305 O O . ASN A 1 527 ? 8.842 9.425 -1.485 1.00 91.19 527 ASN A O 1
ATOM 4309 N N . HIS A 1 528 ? 7.014 10.274 -2.483 1.00 91.62 528 HIS A N 1
ATOM 4310 C CA . HIS A 1 528 ? 6.667 11.234 -1.444 1.00 91.62 528 HIS A CA 1
ATOM 4311 C C . HIS A 1 528 ? 6.256 10.531 -0.129 1.00 91.62 528 HIS A C 1
ATOM 4313 O O . HIS A 1 528 ? 5.515 9.538 -0.166 1.00 91.62 528 HIS A O 1
ATOM 4319 N N . PRO A 1 529 ? 6.654 11.036 1.058 1.00 90.44 529 PRO A N 1
ATOM 4320 C CA . PRO A 1 529 ? 6.330 10.408 2.347 1.00 90.44 529 PRO A CA 1
ATOM 4321 C C . PRO A 1 529 ? 4.832 10.214 2.621 1.00 90.44 529 PRO A C 1
ATOM 4323 O O . PRO A 1 529 ? 4.442 9.249 3.279 1.00 90.44 529 PRO A O 1
ATOM 4326 N N . THR A 1 530 ? 3.985 11.090 2.072 1.00 91.50 530 THR A N 1
ATOM 4327 C CA . THR A 1 530 ? 2.514 10.995 2.146 1.00 91.50 530 THR A CA 1
ATOM 4328 C C . THR A 1 530 ? 1.974 9.629 1.723 1.00 91.50 530 THR A C 1
ATOM 4330 O O . THR A 1 530 ? 1.011 9.174 2.331 1.00 91.50 530 THR A O 1
ATOM 4333 N N . ILE A 1 531 ? 2.603 8.930 0.769 1.00 93.31 531 ILE A N 1
ATOM 4334 C CA . ILE A 1 531 ? 2.173 7.579 0.360 1.00 93.31 531 ILE A CA 1
ATOM 4335 C C . ILE A 1 531 ? 2.154 6.621 1.553 1.00 93.31 531 ILE A C 1
ATOM 4337 O O . ILE A 1 531 ? 1.239 5.819 1.708 1.00 93.31 531 ILE A O 1
ATOM 4341 N N . ARG A 1 532 ? 3.153 6.721 2.434 1.00 90.12 532 ARG A N 1
ATOM 4342 C CA . ARG A 1 532 ? 3.301 5.826 3.588 1.00 90.12 532 ARG A CA 1
ATOM 4343 C C . ARG A 1 532 ? 2.398 6.227 4.749 1.00 90.12 532 ARG A C 1
ATOM 4345 O O . ARG A 1 532 ? 1.955 5.351 5.480 1.00 90.12 532 ARG A O 1
ATOM 4352 N N . LEU A 1 533 ? 2.085 7.518 4.878 1.00 88.31 533 LEU A N 1
ATOM 4353 C CA . LEU A 1 533 ? 1.070 8.015 5.817 1.00 88.31 533 LEU A CA 1
ATOM 4354 C C . LEU A 1 533 ? -0.350 7.620 5.399 1.00 88.31 533 LEU A C 1
ATOM 4356 O O . LEU A 1 533 ? -1.182 7.325 6.246 1.00 88.31 533 LEU A O 1
ATOM 4360 N N . MET A 1 534 ? -0.617 7.625 4.095 1.00 90.62 534 MET A N 1
ATOM 4361 C CA . MET A 1 534 ? -1.873 7.172 3.503 1.00 90.62 534 MET A CA 1
ATOM 4362 C C . MET A 1 534 ? -1.998 5.644 3.532 1.00 90.62 534 MET A C 1
ATOM 4364 O O . MET A 1 534 ? -3.089 5.107 3.680 1.00 90.62 534 MET A O 1
ATOM 4368 N N . GLY A 1 535 ? -0.873 4.941 3.417 1.00 90.88 535 GLY A N 1
ATOM 4369 C CA . GLY A 1 535 ? -0.828 3.499 3.229 1.00 90.88 535 GLY A CA 1
ATOM 4370 C C . GLY A 1 535 ? -0.960 3.126 1.752 1.00 90.88 535 GLY A C 1
ATOM 4371 O O . GLY A 1 535 ? -1.798 3.656 1.020 1.00 90.88 535 GLY A O 1
ATOM 4372 N N . PHE A 1 536 ? -0.138 2.169 1.313 1.00 92.56 536 PHE A N 1
ATOM 4373 C CA . PHE A 1 536 ? -0.137 1.707 -0.077 1.00 92.56 536 PHE A CA 1
ATOM 4374 C C . PHE A 1 536 ? -1.476 1.081 -0.489 1.00 92.56 536 PHE A C 1
ATOM 4376 O O . PHE A 1 536 ? -1.910 1.302 -1.612 1.00 92.56 536 PHE A O 1
ATOM 4383 N N . GLY A 1 537 ? -2.159 0.364 0.409 1.00 91.88 537 GLY A N 1
ATOM 4384 C CA . GLY A 1 537 ? -3.434 -0.299 0.111 1.00 91.88 537 GLY A CA 1
ATOM 4385 C C . GLY A 1 537 ? -4.528 0.693 -0.299 1.00 91.88 537 GLY A C 1
ATOM 4386 O O . GLY A 1 537 ? -4.999 0.616 -1.433 1.00 91.88 537 GLY A O 1
ATOM 4387 N N . PRO A 1 538 ? -4.878 1.666 0.566 1.00 91.94 538 PRO A N 1
ATOM 4388 C CA . PRO A 1 538 ? -5.806 2.754 0.237 1.00 91.94 538 PRO A CA 1
ATOM 4389 C C . PRO A 1 538 ? -5.437 3.527 -1.035 1.00 91.94 538 PRO A C 1
ATOM 4391 O O . PRO A 1 538 ? -6.283 3.784 -1.893 1.00 91.94 538 PRO A O 1
ATOM 4394 N N . MET A 1 539 ? -4.151 3.854 -1.200 1.00 94.38 539 MET A N 1
ATOM 4395 C CA . MET A 1 539 ? -3.657 4.548 -2.391 1.00 94.38 539 MET A CA 1
ATOM 4396 C C . MET A 1 539 ? -3.912 3.733 -3.666 1.00 94.38 539 MET A C 1
ATOM 4398 O O . MET A 1 539 ? -4.486 4.245 -4.625 1.00 94.38 539 MET A O 1
ATOM 4402 N N . LEU A 1 540 ? -3.491 2.467 -3.685 1.00 94.25 540 LEU A N 1
ATOM 4403 C CA . LEU A 1 540 ? -3.620 1.582 -4.843 1.00 94.25 540 LEU A CA 1
ATOM 4404 C C . LEU A 1 540 ? -5.086 1.270 -5.150 1.00 94.25 540 LEU A C 1
ATOM 4406 O O . LEU A 1 540 ? -5.449 1.198 -6.320 1.00 94.25 540 LEU A O 1
ATOM 4410 N N . ARG A 1 541 ? -5.936 1.152 -4.124 1.00 91.06 541 ARG A N 1
ATOM 4411 C CA . ARG A 1 541 ? -7.383 0.962 -4.288 1.00 91.06 541 ARG A CA 1
ATOM 4412 C C . ARG A 1 541 ? -8.036 2.192 -4.912 1.00 91.06 541 ARG A C 1
ATOM 4414 O O . ARG A 1 541 ? -8.861 2.059 -5.812 1.00 91.06 541 ARG A O 1
ATOM 4421 N N . THR A 1 542 ? -7.613 3.385 -4.494 1.00 92.00 542 THR A N 1
ATOM 4422 C CA . THR A 1 542 ? -8.052 4.638 -5.120 1.00 92.00 542 THR A CA 1
ATOM 4423 C C . THR A 1 542 ? -7.622 4.686 -6.583 1.00 92.00 542 THR A C 1
ATOM 4425 O O . THR A 1 542 ? -8.449 4.974 -7.439 1.00 92.00 542 THR A O 1
ATOM 4428 N N . ILE A 1 543 ? -6.364 4.350 -6.891 1.00 91.81 543 ILE A N 1
ATOM 4429 C CA . ILE A 1 543 ? -5.876 4.287 -8.278 1.00 91.81 543 ILE A CA 1
ATOM 4430 C C . ILE A 1 543 ? -6.722 3.314 -9.108 1.00 91.81 543 ILE A C 1
ATOM 4432 O O . ILE A 1 543 ? -7.149 3.678 -10.198 1.00 91.81 543 ILE A O 1
ATOM 4436 N N . ASP A 1 544 ? -6.998 2.113 -8.596 1.00 88.81 544 ASP A N 1
ATOM 4437 C CA . ASP A 1 544 ? -7.780 1.095 -9.310 1.00 88.81 544 ASP A CA 1
ATOM 4438 C C . ASP A 1 544 ? -9.181 1.589 -9.672 1.00 88.81 544 ASP A C 1
ATOM 4440 O O . ASP A 1 544 ? -9.637 1.477 -10.814 1.00 88.81 544 ASP A O 1
ATOM 4444 N N . ARG A 1 545 ? -9.845 2.214 -8.697 1.00 87.19 545 ARG A N 1
ATOM 4445 C CA . ARG A 1 545 ? -11.183 2.770 -8.876 1.00 87.19 545 ARG A CA 1
ATOM 4446 C C . ARG A 1 545 ? -11.190 3.902 -9.894 1.00 87.19 545 ARG A C 1
ATOM 4448 O O . ARG A 1 545 ? -11.994 3.888 -10.817 1.00 87.19 545 ARG A O 1
ATOM 4455 N N . GLU A 1 546 ? -10.286 4.868 -9.752 1.00 87.94 546 GLU A N 1
ATOM 4456 C CA . GLU A 1 546 ? -10.230 6.019 -10.657 1.00 87.94 546 GLU A CA 1
ATOM 4457 C C . GLU A 1 546 ? -9.827 5.613 -12.090 1.00 87.94 546 GLU A C 1
ATOM 4459 O O . GLU A 1 546 ? -10.276 6.236 -13.050 1.00 87.94 546 GLU A O 1
ATOM 4464 N N . LEU A 1 547 ? -9.030 4.548 -12.257 1.00 85.19 547 LEU A N 1
ATOM 4465 C CA . LEU A 1 547 ? -8.743 3.951 -13.569 1.00 85.19 547 LEU A CA 1
ATOM 4466 C C . LEU A 1 547 ? -9.951 3.201 -14.154 1.00 85.19 547 LEU A C 1
ATOM 4468 O O . LEU A 1 547 ? -10.075 3.105 -15.374 1.00 85.19 547 LEU A O 1
ATOM 4472 N N . SER A 1 548 ? -10.826 2.659 -13.306 1.00 81.50 548 SER A N 1
ATOM 4473 C CA . SER A 1 548 ? -12.028 1.929 -13.723 1.00 81.50 548 SER A CA 1
ATOM 4474 C C . SER A 1 548 ? -13.198 2.852 -14.085 1.00 81.50 548 SER A C 1
ATOM 4476 O O . SER A 1 548 ? -13.970 2.510 -14.977 1.00 81.50 548 SER A O 1
ATOM 4478 N N . ASP A 1 549 ? -13.296 4.031 -13.457 1.00 76.94 549 ASP A N 1
ATOM 4479 C CA . ASP A 1 549 ? -14.383 5.007 -13.660 1.00 76.94 549 ASP A CA 1
ATOM 4480 C C . ASP A 1 549 ? -14.304 5.760 -15.022 1.00 76.94 549 ASP A C 1
ATOM 4482 O O . ASP A 1 549 ? -15.260 6.424 -15.416 1.00 76.94 549 ASP A O 1
ATOM 4486 N N . GLY A 1 550 ? -13.218 5.603 -15.796 1.00 62.28 550 GLY A N 1
ATOM 4487 C CA . GLY A 1 550 ? -13.259 5.706 -17.266 1.00 62.28 550 GLY A CA 1
ATOM 4488 C C . GLY A 1 550 ? -13.351 7.095 -17.927 1.00 62.28 550 GLY A C 1
ATOM 4489 O O . GLY A 1 550 ? -14.180 7.276 -18.819 1.00 62.28 550 GLY A O 1
ATOM 4490 N N . SER A 1 551 ? -12.458 8.043 -17.605 1.00 51.81 551 SER A N 1
ATOM 4491 C CA . SER A 1 551 ? -12.252 9.266 -18.423 1.00 51.81 551 SER A CA 1
ATOM 4492 C C . SER A 1 551 ? -10.889 9.356 -19.132 1.00 51.81 551 SER A C 1
ATOM 4494 O O . SER A 1 551 ? -10.773 10.058 -20.134 1.00 51.81 551 SER A O 1
ATOM 4496 N N . ASP A 1 552 ? -9.857 8.644 -18.664 1.00 53.03 552 ASP A N 1
ATOM 4497 C CA . ASP A 1 552 ? -8.526 8.671 -19.286 1.00 53.03 552 ASP A CA 1
ATOM 4498 C C . ASP A 1 552 ? -8.492 7.708 -20.494 1.00 53.03 552 ASP A C 1
ATOM 4500 O O . ASP A 1 552 ? -8.474 6.489 -20.341 1.00 53.03 552 ASP A O 1
ATOM 4504 N N . GLN A 1 553 ? -8.471 8.255 -21.717 1.00 54.44 553 GLN A N 1
ATOM 4505 C CA . GLN A 1 553 ? -8.448 7.486 -22.977 1.00 54.44 553 GLN A CA 1
ATOM 4506 C C . GLN A 1 553 ? -7.140 6.705 -23.217 1.00 54.44 553 GLN A C 1
ATOM 4508 O O . GLN A 1 553 ? -7.067 5.896 -24.144 1.00 54.44 553 GLN A O 1
ATOM 4513 N N . GLU A 1 554 ? -6.089 6.942 -22.427 1.00 68.44 554 GLU A N 1
ATOM 4514 C CA . GLU A 1 554 ? -4.784 6.322 -22.652 1.00 68.44 554 GLU A CA 1
ATOM 4515 C C . GLU A 1 554 ? -4.612 5.043 -21.823 1.00 68.44 554 GLU A C 1
ATOM 4517 O O . GLU A 1 554 ? -4.587 5.067 -20.592 1.00 68.44 554 GLU A O 1
ATOM 4522 N N . ALA A 1 555 ? -4.439 3.916 -22.517 1.00 74.06 555 ALA A N 1
ATOM 4523 C CA . ALA A 1 555 ? -4.171 2.632 -21.885 1.00 74.06 555 ALA A CA 1
ATOM 4524 C C . ALA A 1 555 ? -2.895 2.686 -21.026 1.00 74.06 555 ALA A C 1
ATOM 4526 O O . ALA A 1 555 ? -1.840 3.151 -21.466 1.00 74.06 555 ALA A O 1
ATOM 4527 N N . LEU A 1 556 ? -2.991 2.164 -19.802 1.00 81.69 556 LEU A N 1
ATOM 4528 C CA . LEU A 1 556 ? -1.868 2.017 -18.881 1.00 81.69 556 LEU A CA 1
ATOM 4529 C C . LEU A 1 556 ? -0.760 1.156 -19.526 1.00 81.69 556 LEU A C 1
ATOM 4531 O O . LEU A 1 556 ? -1.036 0.006 -19.883 1.00 81.69 556 LEU A O 1
ATOM 4535 N N . PRO A 1 557 ? 0.489 1.653 -19.656 1.00 83.44 557 PRO A N 1
ATOM 4536 C CA . PRO A 1 557 ? 1.596 0.855 -20.161 1.00 83.44 557 PRO A CA 1
ATOM 4537 C C . PRO A 1 557 ? 1.766 -0.411 -19.333 1.00 83.44 557 PRO A C 1
ATOM 4539 O O . PRO A 1 557 ? 1.762 -0.363 -18.099 1.00 83.44 557 PRO A O 1
ATOM 4542 N N . LEU A 1 558 ? 1.976 -1.538 -20.010 1.00 80.12 558 LEU A N 1
ATOM 4543 C CA . LEU A 1 558 ? 2.035 -2.845 -19.363 1.00 80.12 558 LEU A CA 1
ATOM 4544 C C . LEU A 1 558 ? 3.051 -2.915 -18.204 1.00 80.12 558 LEU A C 1
ATOM 4546 O O . LEU A 1 558 ? 2.684 -3.448 -17.156 1.00 80.12 558 LEU A O 1
ATOM 4550 N N . PRO A 1 559 ? 4.276 -2.349 -18.304 1.00 83.75 559 PRO A N 1
ATOM 4551 C CA . PRO A 1 559 ? 5.214 -2.360 -17.180 1.00 83.75 559 PRO A CA 1
ATOM 4552 C C . PRO A 1 559 ? 4.683 -1.651 -15.927 1.00 83.75 559 PRO A C 1
ATOM 4554 O O . PRO A 1 559 ? 5.007 -2.048 -14.812 1.00 83.75 559 PRO A O 1
ATOM 4557 N N . ILE A 1 560 ? 3.859 -0.614 -16.099 1.00 87.00 560 ILE A N 1
ATOM 4558 C CA . ILE A 1 560 ? 3.262 0.130 -14.984 1.00 87.00 560 ILE A CA 1
ATOM 4559 C C . ILE A 1 560 ? 2.088 -0.659 -14.409 1.00 87.00 560 ILE A C 1
ATOM 4561 O O . ILE A 1 560 ? 1.990 -0.777 -13.194 1.00 87.00 560 ILE A O 1
ATOM 4565 N N . ALA A 1 561 ? 1.248 -1.259 -15.259 1.00 86.50 561 ALA A N 1
ATOM 4566 C CA . ALA A 1 561 ? 0.173 -2.151 -14.821 1.00 86.50 561 ALA A CA 1
ATOM 4567 C C . ALA A 1 561 ? 0.704 -3.315 -13.971 1.00 86.50 561 ALA A C 1
ATOM 4569 O O . ALA A 1 561 ? 0.185 -3.580 -12.890 1.00 86.50 561 ALA A O 1
ATOM 4570 N N . GLN A 1 562 ? 1.784 -3.955 -14.426 1.00 86.69 562 GLN A N 1
ATOM 4571 C CA . GLN A 1 562 ? 2.470 -5.017 -13.691 1.00 86.69 562 GLN A CA 1
ATOM 4572 C C . GLN A 1 562 ? 3.030 -4.521 -12.360 1.00 86.69 562 GLN A C 1
ATOM 4574 O O . GLN A 1 562 ? 2.755 -5.126 -11.330 1.00 86.69 562 GLN A O 1
ATOM 4579 N N . ALA A 1 563 ? 3.752 -3.396 -12.360 1.00 89.94 563 ALA A N 1
ATOM 4580 C CA . ALA A 1 563 ? 4.311 -2.842 -11.132 1.00 89.94 563 ALA A CA 1
ATOM 4581 C C . ALA A 1 563 ? 3.223 -2.481 -10.108 1.00 89.94 563 ALA A C 1
ATOM 4583 O O . ALA A 1 563 ? 3.366 -2.800 -8.932 1.00 89.94 563 ALA A O 1
ATOM 4584 N N . LEU A 1 564 ? 2.118 -1.864 -10.542 1.00 91.88 564 LEU A N 1
ATOM 4585 C CA . LEU A 1 564 ? 0.988 -1.534 -9.670 1.00 91.88 564 LEU A CA 1
ATOM 4586 C C . LEU A 1 564 ? 0.330 -2.789 -9.087 1.00 91.88 564 LEU A C 1
ATOM 4588 O O . LEU A 1 564 ? 0.018 -2.815 -7.896 1.00 91.88 564 LEU A O 1
ATOM 4592 N N . HIS A 1 565 ? 0.160 -3.841 -9.889 1.00 90.69 565 HIS A N 1
ATOM 4593 C CA . HIS A 1 565 ? -0.349 -5.106 -9.379 1.00 90.69 565 HIS A CA 1
ATOM 4594 C C . HIS A 1 565 ? 0.602 -5.754 -8.373 1.00 90.69 565 HIS A C 1
ATOM 4596 O O . HIS A 1 565 ? 0.166 -6.145 -7.291 1.00 90.69 565 HIS A O 1
ATOM 4602 N N . ASP A 1 566 ? 1.891 -5.847 -8.688 1.00 92.00 566 ASP A N 1
ATOM 4603 C CA . ASP A 1 566 ? 2.862 -6.450 -7.778 1.00 92.00 566 ASP A CA 1
ATOM 4604 C C . ASP A 1 566 ? 2.907 -5.659 -6.458 1.00 92.00 566 ASP A C 1
ATOM 4606 O O . ASP A 1 566 ? 2.873 -6.245 -5.376 1.00 92.00 566 ASP A O 1
ATOM 4610 N N . MET A 1 567 ? 2.852 -4.322 -6.527 1.00 94.19 567 MET A N 1
ATOM 4611 C CA . MET A 1 567 ? 2.698 -3.462 -5.351 1.00 94.19 567 MET A CA 1
ATOM 4612 C C . MET A 1 567 ? 1.400 -3.747 -4.584 1.00 94.19 567 MET A C 1
ATOM 4614 O O . MET A 1 567 ? 1.415 -3.694 -3.358 1.00 94.19 567 MET A O 1
ATOM 4618 N N . SER A 1 568 ? 0.291 -4.076 -5.256 1.00 93.12 568 SER A N 1
ATOM 4619 C CA . SER A 1 568 ? -0.977 -4.425 -4.596 1.00 93.12 568 SER A CA 1
ATOM 4620 C C . SER A 1 568 ? -0.869 -5.712 -3.776 1.00 93.12 568 SER A C 1
ATOM 4622 O O . SER A 1 568 ? -1.329 -5.754 -2.635 1.00 93.12 568 SER A O 1
ATOM 4624 N N . VAL A 1 569 ? -0.168 -6.719 -4.304 1.00 92.12 569 VAL A N 1
ATOM 4625 C CA . VAL A 1 569 ? 0.100 -7.990 -3.618 1.00 92.12 569 VAL A CA 1
ATOM 4626 C C . VAL A 1 569 ? 0.976 -7.752 -2.393 1.00 92.12 569 VAL A C 1
ATOM 4628 O O . VAL A 1 569 ? 0.623 -8.151 -1.283 1.00 92.12 569 VAL A O 1
ATOM 4631 N N . VAL A 1 570 ? 2.093 -7.039 -2.563 1.00 94.69 570 VAL A N 1
ATOM 4632 C CA . VAL A 1 570 ? 3.007 -6.738 -1.450 1.00 94.69 570 VAL A CA 1
ATOM 4633 C C . VAL A 1 570 ? 2.329 -5.845 -0.408 1.00 94.69 570 VAL A C 1
ATOM 4635 O O . VAL A 1 570 ? 2.524 -6.038 0.793 1.00 94.69 570 VAL A O 1
ATOM 4638 N N . SER A 1 571 ? 1.494 -4.900 -0.840 1.00 93.69 571 SER A N 1
ATOM 4639 C CA . SER A 1 571 ? 0.713 -4.041 0.049 1.00 93.69 571 SER A CA 1
ATOM 4640 C C . SER A 1 571 ? -0.303 -4.836 0.863 1.00 93.69 571 SER A C 1
ATOM 4642 O O . SER A 1 571 ? -0.431 -4.580 2.058 1.00 93.69 571 SER A O 1
ATOM 4644 N N . ALA A 1 572 ? -0.991 -5.812 0.265 1.00 90.69 572 ALA A N 1
ATOM 4645 C CA . ALA A 1 572 ? -1.894 -6.697 0.998 1.00 90.69 572 ALA A CA 1
ATOM 4646 C C . ALA A 1 572 ? -1.139 -7.476 2.088 1.00 90.69 572 ALA A C 1
ATOM 4648 O O . ALA A 1 572 ? -1.567 -7.504 3.243 1.00 90.69 572 ALA A O 1
ATOM 4649 N N . CYS A 1 573 ? 0.041 -8.011 1.760 1.00 91.75 573 CYS A N 1
ATOM 4650 C CA . CYS A 1 573 ? 0.913 -8.682 2.725 1.00 91.75 573 CYS A CA 1
ATOM 4651 C C . CYS A 1 573 ? 1.434 -7.731 3.822 1.00 91.75 573 CYS A C 1
ATOM 4653 O O . CYS A 1 573 ? 1.478 -8.092 5.001 1.00 91.75 573 CYS A O 1
ATOM 4655 N N . THR A 1 574 ? 1.793 -6.495 3.462 1.00 91.69 574 THR A N 1
ATOM 4656 C CA . THR A 1 574 ? 2.233 -5.466 4.419 1.00 91.69 574 THR A CA 1
ATOM 4657 C C . THR A 1 574 ? 1.110 -5.102 5.376 1.00 91.69 574 THR A C 1
ATOM 4659 O O . THR A 1 574 ? 1.348 -5.000 6.573 1.00 91.69 574 THR A O 1
ATOM 4662 N N . GLN A 1 575 ? -0.108 -4.922 4.869 1.00 88.94 575 GLN A N 1
ATOM 4663 C CA . GLN A 1 575 ? -1.276 -4.556 5.663 1.00 88.94 575 GLN A CA 1
ATOM 4664 C C . GLN A 1 575 ? -1.668 -5.656 6.654 1.00 88.94 575 GLN A C 1
ATOM 4666 O O . GLN A 1 575 ? -1.973 -5.347 7.804 1.00 88.94 575 GLN A O 1
ATOM 4671 N N . ALA A 1 576 ? -1.599 -6.921 6.235 1.00 86.69 576 ALA A N 1
ATOM 4672 C CA . ALA A 1 576 ? -1.861 -8.068 7.099 1.00 86.69 576 ALA A CA 1
ATOM 4673 C C . ALA A 1 576 ? -0.879 -8.148 8.275 1.00 86.69 576 ALA A C 1
ATOM 4675 O O . ALA A 1 576 ? -1.286 -8.330 9.418 1.00 86.69 576 ALA A O 1
ATOM 4676 N N . THR A 1 577 ? 0.411 -7.956 7.990 1.00 86.50 577 THR A N 1
ATOM 4677 C CA . THR A 1 577 ? 1.493 -8.029 8.987 1.00 86.50 577 THR A CA 1
ATOM 4678 C C . THR A 1 577 ? 1.624 -6.761 9.839 1.00 86.50 577 THR A C 1
ATOM 4680 O O . THR A 1 577 ? 2.139 -6.812 10.952 1.00 86.50 577 THR A O 1
ATOM 4683 N N . ALA A 1 578 ? 1.123 -5.616 9.361 1.00 83.88 578 ALA A N 1
ATOM 4684 C CA . ALA A 1 578 ? 1.202 -4.332 10.059 1.00 83.88 578 ALA A CA 1
ATOM 4685 C C . ALA A 1 578 ? 0.326 -4.244 11.316 1.00 83.88 578 ALA A C 1
ATOM 4687 O O . ALA A 1 578 ? 0.420 -3.268 12.046 1.00 83.88 578 ALA A O 1
ATOM 4688 N N . LYS A 1 579 ? -0.565 -5.191 11.597 1.00 77.75 579 LYS A N 1
ATOM 4689 C CA . LYS A 1 579 ? -1.429 -5.086 12.784 1.00 77.75 579 LYS A CA 1
ATOM 4690 C C . LYS A 1 579 ? -0.684 -5.429 14.075 1.00 77.75 579 LYS A C 1
ATOM 4692 O O . LYS A 1 579 ? -0.947 -4.836 15.121 1.00 77.75 579 LYS A O 1
ATOM 4697 N N . HIS A 1 580 ? 0.298 -6.321 13.972 1.00 72.00 580 HIS A N 1
ATOM 4698 C CA . HIS A 1 580 ? 0.985 -6.944 15.102 1.00 72.00 580 HIS A CA 1
ATOM 4699 C C . HIS A 1 580 ? 1.959 -6.017 15.814 1.00 72.00 580 HIS A C 1
ATOM 4701 O O . HIS A 1 580 ? 2.262 -6.246 16.982 1.00 72.00 580 HIS A O 1
ATOM 4707 N N . TYR A 1 581 ? 2.399 -4.927 15.177 1.00 65.50 581 TYR A N 1
ATOM 4708 C CA . TYR A 1 581 ? 3.298 -3.984 15.846 1.00 65.50 581 TYR A CA 1
ATOM 4709 C C . TYR A 1 581 ? 2.637 -3.346 17.087 1.00 65.50 581 TYR A C 1
ATOM 4711 O O . TYR A 1 581 ? 3.320 -3.082 18.072 1.00 65.50 581 TYR A O 1
ATOM 4719 N N . ASN A 1 582 ? 1.310 -3.144 17.078 1.00 59.84 582 ASN A N 1
ATOM 4720 C CA . ASN A 1 582 ? 0.559 -2.546 18.197 1.00 59.84 582 ASN A CA 1
ATOM 4721 C C . ASN A 1 582 ? 0.383 -3.486 19.400 1.00 59.84 582 ASN A C 1
ATOM 4723 O O . ASN A 1 582 ? -0.089 -3.065 20.465 1.00 59.84 582 ASN A O 1
ATOM 4727 N N . LEU A 1 583 ? 0.698 -4.768 19.209 1.00 60.66 583 LEU A N 1
ATOM 4728 C CA . LEU A 1 583 ? 0.578 -5.812 20.223 1.00 60.66 583 LEU A CA 1
ATOM 4729 C C . LEU A 1 583 ? 1.871 -5.972 21.034 1.00 60.66 583 LEU A C 1
ATOM 4731 O O . LEU A 1 583 ? 1.861 -6.635 22.066 1.00 60.66 583 LEU A O 1
ATOM 4735 N N . ILE A 1 584 ? 2.962 -5.330 20.603 1.00 58.84 584 ILE A N 1
ATOM 4736 C CA . ILE A 1 584 ? 4.254 -5.352 21.288 1.00 58.84 584 ILE A CA 1
ATOM 4737 C C . ILE A 1 584 ? 4.212 -4.345 22.441 1.00 58.84 584 ILE A C 1
ATOM 4739 O O . ILE A 1 584 ? 3.990 -3.156 22.229 1.00 58.84 584 ILE A O 1
ATOM 4743 N N . SER A 1 585 ? 4.454 -4.808 23.665 1.00 46.50 585 SER A N 1
ATOM 4744 C CA . SER A 1 585 ? 4.463 -3.973 24.876 1.00 46.50 585 SER A CA 1
ATOM 4745 C C . SER A 1 585 ? 5.693 -3.054 24.992 1.00 46.50 585 SER A C 1
ATOM 4747 O O . SER A 1 585 ? 5.640 -2.050 25.695 1.00 46.50 585 SER A O 1
ATOM 4749 N N . SER A 1 586 ? 6.783 -3.350 24.270 1.00 49.94 586 SER A N 1
ATOM 4750 C CA . SER A 1 586 ? 8.029 -2.563 24.229 1.00 49.94 586 SER A CA 1
ATOM 4751 C C . SER A 1 586 ? 8.431 -2.224 22.780 1.00 49.94 586 SER A C 1
ATOM 4753 O O . SER A 1 586 ? 9.242 -2.922 22.163 1.00 49.94 586 SER A O 1
ATOM 4755 N N . ILE A 1 587 ? 7.823 -1.184 22.208 1.00 54.84 587 ILE A N 1
ATOM 4756 C CA . ILE A 1 587 ? 7.921 -0.860 20.772 1.00 54.84 587 ILE A CA 1
ATOM 4757 C C . ILE A 1 587 ? 9.304 -0.326 20.350 1.00 54.84 587 ILE A C 1
ATOM 4759 O O . ILE A 1 587 ? 9.620 -0.378 19.169 1.00 54.84 587 ILE A O 1
ATOM 4763 N N . ASP A 1 588 ? 10.182 0.112 21.251 1.00 57.97 588 ASP A N 1
ATOM 4764 C CA . ASP A 1 588 ? 11.288 0.971 20.792 1.00 57.97 588 ASP A CA 1
ATOM 4765 C C . ASP A 1 588 ? 12.539 0.252 20.332 1.00 57.97 588 ASP A C 1
ATOM 4767 O O . ASP A 1 588 ? 12.867 0.280 19.145 1.00 57.97 588 ASP A O 1
ATOM 4771 N N . ASP A 1 589 ? 13.243 -0.418 21.237 1.00 58.78 589 ASP A N 1
ATOM 4772 C CA . ASP A 1 589 ? 14.562 -0.939 20.883 1.00 58.78 589 ASP A CA 1
ATOM 4773 C C . ASP A 1 589 ? 14.469 -2.291 20.170 1.00 58.78 589 ASP A C 1
ATOM 4775 O O . ASP A 1 589 ? 15.211 -2.558 19.223 1.00 58.78 589 ASP A O 1
ATOM 4779 N N . ASN A 1 590 ? 13.514 -3.138 20.566 1.00 65.69 590 ASN A N 1
ATOM 4780 C CA . ASN A 1 590 ? 13.367 -4.470 19.985 1.00 65.69 590 ASN A CA 1
ATOM 4781 C C . ASN A 1 590 ? 12.763 -4.434 18.581 1.00 65.69 590 ASN A C 1
ATOM 4783 O O . ASN A 1 590 ? 13.309 -5.083 17.691 1.00 65.69 590 ASN A O 1
ATOM 4787 N N . TYR A 1 591 ? 11.702 -3.658 18.340 1.00 71.38 591 TYR A N 1
ATOM 4788 C CA . TYR A 1 591 ? 11.148 -3.532 16.990 1.00 71.38 591 TYR A CA 1
ATOM 4789 C C . TYR A 1 591 ? 12.138 -2.840 16.058 1.00 71.38 591 TYR A C 1
ATOM 4791 O O . TYR A 1 591 ? 12.389 -3.350 14.973 1.00 71.38 591 TYR A O 1
ATOM 4799 N N . ALA A 1 592 ? 12.734 -1.709 16.462 1.00 70.56 592 ALA A N 1
ATOM 4800 C CA . ALA A 1 592 ? 13.665 -0.991 15.594 1.00 70.56 592 ALA A CA 1
ATOM 4801 C C . ALA A 1 592 ? 14.870 -1.862 15.221 1.00 70.56 592 ALA A C 1
ATOM 4803 O O . ALA A 1 592 ? 15.292 -1.852 14.065 1.00 70.56 592 ALA A O 1
ATOM 4804 N N . ARG A 1 593 ? 15.385 -2.657 16.169 1.00 74.19 593 ARG A N 1
ATOM 4805 C CA . ARG A 1 593 ? 16.443 -3.637 15.912 1.00 74.19 593 ARG A CA 1
ATOM 4806 C C . ARG A 1 593 ? 15.972 -4.760 14.992 1.00 74.19 593 ARG A C 1
ATOM 4808 O O . ARG A 1 593 ? 16.622 -4.977 13.983 1.00 74.19 593 ARG A O 1
ATOM 4815 N N . LEU A 1 594 ? 14.844 -5.416 15.273 1.00 75.12 594 LEU A N 1
ATOM 4816 C CA . LEU A 1 594 ? 14.310 -6.498 14.431 1.00 75.12 594 LEU A CA 1
ATOM 4817 C C . LEU A 1 594 ? 13.987 -6.021 13.012 1.00 75.12 594 LEU A C 1
ATOM 4819 O O . LEU A 1 594 ? 14.318 -6.695 12.043 1.00 75.12 594 LEU A O 1
ATOM 4823 N N . ALA A 1 595 ? 13.386 -4.842 12.875 1.00 76.00 595 ALA A N 1
ATOM 4824 C CA . ALA A 1 595 ? 13.077 -4.233 11.591 1.00 76.00 595 ALA A CA 1
ATOM 4825 C C . ALA A 1 595 ? 14.350 -3.855 10.827 1.00 76.00 595 ALA A C 1
ATOM 4827 O O . ALA A 1 595 ? 14.433 -4.058 9.612 1.00 76.00 595 ALA A O 1
ATOM 4828 N N . LEU A 1 596 ? 15.361 -3.328 11.525 1.00 75.88 596 LEU A N 1
ATOM 4829 C CA . LEU A 1 596 ? 16.664 -3.037 10.940 1.00 75.88 596 LEU A CA 1
ATOM 4830 C C . LEU A 1 596 ? 17.381 -4.319 10.517 1.00 75.88 596 LEU A C 1
ATOM 4832 O O . LEU A 1 596 ? 17.891 -4.366 9.403 1.00 75.88 596 LEU A O 1
ATOM 4836 N N . ASP A 1 597 ? 17.394 -5.345 11.362 1.00 77.69 597 ASP A N 1
ATOM 4837 C CA . ASP A 1 597 ? 17.985 -6.650 11.076 1.00 77.69 597 ASP A CA 1
ATOM 4838 C C . ASP A 1 597 ? 17.282 -7.296 9.880 1.00 77.69 597 ASP A C 1
ATOM 4840 O O . ASP A 1 597 ? 17.956 -7.736 8.955 1.00 77.69 597 ASP A O 1
ATOM 4844 N N . ALA A 1 598 ? 15.950 -7.239 9.815 1.00 76.62 598 ALA A N 1
ATOM 4845 C CA . ALA A 1 598 ? 15.165 -7.717 8.680 1.00 76.62 598 ALA A CA 1
ATOM 4846 C C . ALA A 1 598 ? 15.457 -6.940 7.391 1.00 76.62 598 ALA A C 1
ATOM 4848 O O . ALA A 1 598 ? 15.619 -7.533 6.326 1.00 76.62 598 ALA A O 1
ATOM 4849 N N . THR A 1 599 ? 15.582 -5.614 7.480 1.00 77.06 599 THR A N 1
ATOM 4850 C CA . THR A 1 599 ? 15.944 -4.758 6.340 1.00 77.06 599 THR A CA 1
ATOM 4851 C C . THR A 1 599 ? 17.367 -5.052 5.866 1.00 77.06 599 THR A C 1
ATOM 4853 O O . THR A 1 599 ? 17.615 -5.172 4.669 1.00 77.06 599 THR A O 1
ATOM 4856 N N . LEU A 1 600 ? 18.317 -5.184 6.795 1.00 76.00 600 LEU A N 1
ATOM 4857 C CA . LEU A 1 600 ? 19.706 -5.510 6.496 1.00 76.00 600 LEU A CA 1
ATOM 4858 C C . LEU A 1 600 ? 19.822 -6.913 5.925 1.00 76.00 600 LEU A C 1
ATOM 4860 O O . LEU A 1 600 ? 20.580 -7.104 4.987 1.00 76.00 600 LEU A O 1
ATOM 4864 N N . GLU A 1 601 ? 19.089 -7.884 6.456 1.00 76.94 601 GLU A N 1
ATOM 4865 C CA . GLU A 1 601 ? 19.040 -9.227 5.901 1.00 76.94 601 GLU A CA 1
ATOM 4866 C C . GLU A 1 601 ? 18.436 -9.187 4.496 1.00 76.94 601 GLU A C 1
ATOM 4868 O O . GLU A 1 601 ? 19.051 -9.716 3.583 1.00 76.94 601 GLU A O 1
ATOM 4873 N N . TRP A 1 602 ? 17.323 -8.481 4.265 1.00 78.56 602 TRP A N 1
ATOM 4874 C CA . TRP A 1 602 ? 16.775 -8.273 2.918 1.00 78.56 602 TRP A CA 1
ATOM 4875 C C . TRP A 1 602 ? 17.806 -7.683 1.947 1.00 78.56 602 TRP A C 1
ATOM 4877 O O . TRP A 1 602 ? 17.961 -8.175 0.832 1.00 78.56 602 TRP A O 1
ATOM 4887 N N . GLN A 1 603 ? 18.559 -6.672 2.385 1.00 72.81 603 GLN A N 1
ATOM 4888 C CA . GLN A 1 603 ? 19.604 -6.029 1.584 1.00 72.81 603 GLN A CA 1
ATOM 4889 C C . GLN A 1 603 ? 20.848 -6.908 1.379 1.00 72.81 603 GLN A C 1
ATOM 4891 O O . GLN A 1 603 ? 21.496 -6.802 0.340 1.00 72.81 603 GLN A O 1
ATOM 4896 N N . LYS A 1 604 ? 21.200 -7.746 2.363 1.00 69.44 604 LYS A N 1
ATOM 4897 C CA . LYS A 1 604 ? 22.368 -8.645 2.345 1.00 69.44 604 LYS A CA 1
ATOM 4898 C C . LYS A 1 604 ? 22.076 -10.000 1.704 1.00 69.44 604 LYS A C 1
ATOM 4900 O O . LYS A 1 604 ? 23.021 -10.724 1.407 1.00 69.44 604 LYS A O 1
ATOM 4905 N N . ARG A 1 605 ? 20.803 -10.372 1.554 1.00 62.38 605 ARG A N 1
ATOM 4906 C CA . ARG A 1 605 ? 20.388 -11.704 1.111 1.00 62.38 605 ARG A CA 1
ATOM 4907 C C . ARG A 1 605 ? 21.004 -12.051 -0.235 1.00 62.38 605 ARG A C 1
ATOM 4909 O O . ARG A 1 605 ? 21.003 -11.250 -1.171 1.00 62.38 605 ARG A O 1
ATOM 4916 N N . GLU A 1 606 ? 21.396 -13.316 -0.341 1.00 54.06 606 GLU A N 1
ATOM 4917 C CA . GLU A 1 606 ? 21.466 -14.048 -1.600 1.00 54.06 606 GLU A CA 1
ATOM 4918 C C . GLU A 1 606 ? 20.045 -14.119 -2.164 1.00 54.06 606 GLU A C 1
ATOM 4920 O O . GLU A 1 606 ? 19.297 -15.073 -1.952 1.00 54.06 606 GLU A O 1
ATOM 4925 N N . ARG A 1 607 ? 19.618 -13.026 -2.801 1.00 67.31 607 ARG A N 1
ATOM 4926 C CA . ARG A 1 607 ? 18.369 -12.969 -3.549 1.00 67.31 607 ARG A CA 1
ATOM 4927 C C . ARG A 1 607 ? 18.468 -14.060 -4.605 1.00 67.31 607 ARG A C 1
ATOM 4929 O O . ARG A 1 607 ? 19.377 -13.966 -5.440 1.00 67.31 607 ARG A O 1
ATOM 4936 N N . PRO A 1 608 ? 17.646 -15.125 -4.492 1.00 66.50 608 PRO A N 1
ATOM 4937 C CA . PRO A 1 608 ? 17.928 -16.393 -5.133 1.00 66.50 608 PRO A CA 1
ATOM 4938 C C . PRO A 1 608 ? 18.164 -16.164 -6.610 1.00 66.50 608 PRO A C 1
ATOM 4940 O O . PRO A 1 608 ? 19.153 -16.665 -7.111 1.00 66.50 608 PRO A O 1
ATOM 4943 N N . TRP A 1 609 ? 17.365 -15.309 -7.253 1.00 75.81 609 TRP A N 1
ATOM 4944 C CA . TRP A 1 609 ? 17.533 -14.939 -8.650 1.00 75.81 609 TRP A CA 1
ATOM 4945 C C . TRP A 1 609 ? 18.478 -13.760 -8.836 1.00 75.81 609 TRP A C 1
ATOM 4947 O O . TRP A 1 609 ? 19.365 -13.835 -9.683 1.00 75.81 609 TRP A O 1
ATOM 4957 N N . LEU A 1 610 ? 18.315 -12.669 -8.081 1.00 72.44 610 LEU A N 1
ATOM 4958 C CA . LEU A 1 610 ? 19.010 -11.417 -8.385 1.00 72.44 610 LEU A CA 1
ATOM 4959 C C . LEU A 1 610 ? 20.526 -11.499 -8.175 1.00 72.44 610 LEU A C 1
ATOM 4961 O O . LEU A 1 610 ? 21.253 -10.885 -8.950 1.00 72.44 610 LEU A O 1
ATOM 4965 N N . PHE A 1 611 ? 21.035 -12.245 -7.188 1.00 70.69 611 PHE A N 1
ATOM 4966 C CA . PHE A 1 611 ? 22.486 -12.350 -6.983 1.00 70.69 611 PHE A CA 1
ATOM 4967 C C . PHE A 1 611 ? 23.170 -13.081 -8.154 1.00 70.69 611 PHE A C 1
ATOM 4969 O O . PHE A 1 611 ? 24.015 -12.457 -8.808 1.00 70.69 611 PHE A O 1
ATOM 4976 N N . PRO A 1 612 ? 22.742 -14.304 -8.530 1.00 72.94 612 PRO A N 1
ATOM 4977 C CA . PRO A 1 612 ? 23.157 -14.953 -9.774 1.00 72.94 612 PRO A CA 1
ATOM 4978 C C . PRO A 1 612 ? 22.963 -14.029 -10.994 1.00 72.94 612 PRO A C 1
ATOM 4980 O O . PRO A 1 612 ? 23.907 -13.679 -11.704 1.00 72.94 612 PRO A O 1
ATOM 4983 N N . ILE A 1 613 ? 21.751 -13.518 -11.198 1.00 78.81 613 ILE A N 1
ATOM 4984 C CA . ILE A 1 613 ? 21.407 -12.756 -12.401 1.00 78.81 613 ILE A CA 1
ATOM 4985 C C . ILE A 1 613 ? 22.151 -11.422 -12.482 1.00 78.81 613 ILE A C 1
ATOM 4987 O O . ILE A 1 613 ? 22.446 -10.979 -13.583 1.00 78.81 613 ILE A O 1
ATOM 4991 N N . SER A 1 614 ? 22.538 -10.791 -11.375 1.00 81.69 614 SER A N 1
ATOM 4992 C CA . SER A 1 614 ? 23.312 -9.543 -11.401 1.00 81.69 614 SER A CA 1
ATOM 4993 C C . SER A 1 614 ? 24.680 -9.723 -12.067 1.00 81.69 614 SER A C 1
ATOM 4995 O O . SER A 1 614 ? 25.092 -8.878 -12.865 1.00 81.69 614 SER A O 1
ATOM 4997 N N . GLY A 1 615 ? 25.357 -10.852 -11.822 1.00 83.50 615 GLY A N 1
ATOM 4998 C CA . GLY A 1 615 ? 26.607 -11.208 -12.496 1.00 83.50 615 GLY A CA 1
ATOM 4999 C C . GLY A 1 615 ? 26.407 -11.371 -14.004 1.00 83.50 615 GLY A C 1
ATOM 5000 O O . GLY A 1 615 ? 27.184 -10.849 -14.807 1.00 83.50 615 GLY A O 1
ATOM 5001 N N . PHE A 1 616 ? 25.308 -12.015 -14.389 1.00 87.38 616 PHE A N 1
ATOM 5002 C CA . PHE A 1 616 ? 24.885 -12.149 -15.779 1.00 87.38 616 PHE A CA 1
ATOM 5003 C C . PHE A 1 616 ? 24.509 -10.805 -16.434 1.00 87.38 616 PHE A C 1
ATOM 5005 O O . PHE A 1 616 ? 24.983 -10.498 -17.527 1.00 87.38 616 PHE A O 1
ATOM 5012 N N . LEU A 1 617 ? 23.722 -9.957 -15.769 1.00 89.50 617 LEU A N 1
ATOM 5013 C CA . LEU A 1 617 ? 23.326 -8.632 -16.257 1.00 89.50 617 LEU A CA 1
ATOM 5014 C C . LEU A 1 617 ? 24.543 -7.713 -16.421 1.00 89.50 617 LEU A C 1
ATOM 5016 O O . LEU A 1 617 ? 24.617 -6.957 -17.389 1.00 89.50 617 LEU A O 1
ATOM 5020 N N . ASN A 1 618 ? 25.542 -7.826 -15.542 1.00 88.81 618 ASN A N 1
ATOM 5021 C CA . ASN A 1 618 ? 26.825 -7.140 -15.696 1.00 88.81 618 ASN A CA 1
ATOM 5022 C C . ASN A 1 618 ? 27.587 -7.614 -16.945 1.00 88.81 618 ASN A C 1
ATOM 5024 O O . ASN A 1 618 ? 28.170 -6.788 -17.649 1.00 88.81 618 ASN A O 1
ATOM 5028 N N . LYS A 1 619 ? 27.540 -8.913 -17.278 1.00 87.81 619 LYS A N 1
ATOM 5029 C CA . LYS A 1 619 ? 28.074 -9.434 -18.550 1.00 87.81 619 LYS A CA 1
ATOM 5030 C C . LYS A 1 619 ? 27.265 -8.960 -19.761 1.00 87.81 619 LYS A C 1
ATOM 5032 O O . LYS A 1 619 ? 27.853 -8.663 -20.794 1.00 87.81 619 LYS A O 1
ATOM 5037 N N . ILE A 1 620 ? 25.941 -8.836 -19.658 1.00 89.69 620 ILE A N 1
ATOM 5038 C CA . ILE A 1 620 ? 25.125 -8.244 -20.732 1.00 89.69 620 ILE A CA 1
ATOM 5039 C C . ILE A 1 620 ? 25.483 -6.782 -20.943 1.00 89.69 620 ILE A C 1
ATOM 5041 O O . ILE A 1 620 ? 25.532 -6.338 -22.085 1.00 89.69 620 ILE A O 1
ATOM 5045 N N . LYS A 1 621 ? 25.750 -6.031 -19.872 1.00 91.31 621 LYS A N 1
ATOM 5046 C CA . LYS A 1 621 ? 26.055 -4.600 -19.945 1.00 91.31 621 LYS A CA 1
ATOM 5047 C C . LYS A 1 621 ? 27.215 -4.300 -20.898 1.00 91.31 621 LYS A C 1
ATOM 5049 O O . LYS A 1 621 ? 27.140 -3.331 -21.646 1.00 91.31 621 LYS A O 1
ATOM 5054 N N . SER A 1 622 ? 28.248 -5.146 -20.940 1.00 89.31 622 SER A N 1
ATOM 5055 C CA . SER A 1 622 ? 29.368 -4.975 -21.882 1.00 89.31 622 SER A CA 1
ATOM 5056 C C . SER A 1 622 ? 28.994 -5.259 -23.344 1.00 89.31 622 SER A C 1
ATOM 5058 O O . SER A 1 622 ? 29.659 -4.766 -24.251 1.00 89.31 622 SER A O 1
ATOM 5060 N N . ARG A 1 623 ? 27.909 -6.003 -23.585 1.00 90.81 623 ARG A N 1
ATOM 5061 C CA . ARG A 1 623 ? 27.383 -6.370 -24.912 1.00 90.81 623 ARG A CA 1
ATOM 5062 C C . ARG A 1 623 ? 26.027 -5.729 -25.223 1.00 90.81 623 ARG A C 1
ATOM 5064 O O . ARG A 1 623 ? 25.377 -6.103 -26.195 1.00 90.81 623 ARG A O 1
ATOM 5071 N N . GLU A 1 624 ? 25.580 -4.750 -24.437 1.00 91.38 624 GLU A N 1
ATOM 5072 C CA . GLU A 1 624 ? 24.220 -4.204 -24.538 1.00 91.38 624 GLU A CA 1
ATOM 5073 C C . GLU A 1 624 ? 23.929 -3.630 -25.935 1.00 91.38 624 GLU A C 1
ATOM 5075 O O . GLU A 1 624 ? 22.841 -3.824 -26.481 1.00 91.38 624 GLU A O 1
ATOM 5080 N N . TYR A 1 625 ? 24.919 -2.970 -26.543 1.00 91.81 625 TYR A N 1
ATOM 5081 C CA . TYR A 1 625 ? 24.814 -2.456 -27.909 1.00 91.81 625 TYR A CA 1
ATOM 5082 C C . TYR A 1 625 ? 24.521 -3.566 -28.928 1.00 91.81 625 TYR A C 1
ATOM 5084 O O . TYR A 1 625 ? 23.699 -3.375 -29.824 1.00 91.81 625 TYR A O 1
ATOM 5092 N N . GLU A 1 626 ? 25.144 -4.735 -28.776 1.00 91.44 626 GLU A N 1
ATOM 5093 C CA . GLU A 1 626 ? 24.954 -5.878 -29.669 1.00 91.44 626 GLU A CA 1
ATOM 5094 C C . GLU A 1 626 ? 23.525 -6.420 -29.572 1.00 91.44 626 GLU A C 1
ATOM 5096 O O . GLU A 1 626 ? 22.850 -6.547 -30.594 1.00 91.44 626 GLU A O 1
ATOM 5101 N N . PHE A 1 627 ? 23.028 -6.654 -28.356 1.00 91.81 627 PHE A N 1
ATOM 5102 C CA . PHE A 1 627 ? 21.660 -7.128 -28.129 1.00 91.81 627 PHE A CA 1
ATOM 5103 C C . PHE A 1 627 ? 20.613 -6.137 -28.638 1.00 91.81 627 PHE A C 1
ATOM 5105 O O . PHE A 1 627 ? 19.687 -6.514 -29.360 1.00 91.81 627 PHE A O 1
ATOM 5112 N N . ASN A 1 628 ? 20.795 -4.849 -28.330 1.00 91.44 628 ASN A N 1
ATOM 5113 C CA . ASN A 1 628 ? 19.908 -3.792 -28.807 1.00 91.44 628 ASN A CA 1
ATOM 5114 C C . ASN A 1 628 ? 19.925 -3.699 -30.337 1.00 91.44 628 ASN A C 1
ATOM 5116 O O . ASN A 1 628 ? 18.874 -3.504 -30.945 1.00 91.44 628 ASN A O 1
ATOM 5120 N N . ARG A 1 629 ? 21.095 -3.859 -30.970 1.00 89.81 629 ARG A N 1
ATOM 5121 C CA . ARG A 1 629 ? 21.222 -3.887 -32.430 1.00 89.81 629 ARG A CA 1
ATOM 5122 C C . ARG A 1 629 ? 20.476 -5.081 -33.011 1.00 89.81 629 ARG A C 1
ATOM 5124 O O . ARG A 1 629 ? 19.662 -4.868 -33.901 1.00 89.81 629 ARG A O 1
ATOM 5131 N N . GLN A 1 630 ? 20.697 -6.293 -32.498 1.00 87.00 630 GLN A N 1
ATOM 5132 C CA . GLN A 1 630 ? 20.029 -7.516 -32.964 1.00 87.00 630 GLN A CA 1
ATOM 5133 C C . GLN A 1 630 ? 18.499 -7.417 -32.874 1.00 87.00 630 GLN A C 1
ATOM 5135 O O . GLN A 1 630 ? 17.798 -7.782 -33.818 1.00 87.00 630 GLN A O 1
ATOM 5140 N N . ALA A 1 631 ? 17.981 -6.854 -31.781 1.00 88.31 631 ALA A N 1
ATOM 5141 C CA . ALA A 1 631 ? 16.548 -6.659 -31.586 1.00 88.31 631 ALA A CA 1
ATOM 5142 C C . ALA A 1 631 ? 15.930 -5.603 -32.529 1.00 88.31 631 ALA A C 1
ATOM 5144 O O . ALA A 1 631 ? 14.716 -5.578 -32.715 1.00 88.31 631 ALA A O 1
ATOM 5145 N N . ARG A 1 632 ? 16.742 -4.733 -33.147 1.00 90.25 632 ARG A N 1
ATOM 5146 C CA . ARG A 1 632 ? 16.296 -3.612 -33.998 1.00 90.25 632 ARG A CA 1
ATOM 5147 C C . ARG A 1 632 ? 16.544 -3.819 -35.495 1.00 90.25 632 ARG A C 1
ATOM 5149 O O . ARG A 1 632 ? 16.289 -2.907 -36.268 1.00 90.25 632 ARG A O 1
ATOM 5156 N N . ILE A 1 633 ? 17.032 -4.985 -35.926 1.00 89.38 633 ILE A N 1
ATOM 5157 C CA . ILE A 1 633 ? 17.332 -5.235 -37.347 1.00 89.38 633 ILE A CA 1
ATOM 5158 C C . ILE A 1 633 ? 16.030 -5.399 -38.145 1.00 89.38 633 ILE A C 1
ATOM 5160 O O . ILE A 1 633 ? 15.543 -6.512 -38.309 1.00 89.38 633 ILE A O 1
ATOM 5164 N N . ASP A 1 634 ? 15.468 -4.304 -38.652 1.00 87.25 634 ASP A N 1
ATOM 5165 C CA . ASP A 1 634 ? 14.176 -4.320 -39.358 1.00 87.25 634 ASP A CA 1
ATOM 5166 C C . ASP A 1 634 ? 14.190 -5.136 -40.664 1.00 87.25 634 ASP A C 1
ATOM 5168 O O . ASP A 1 634 ? 13.137 -5.544 -41.142 1.00 87.25 634 ASP A O 1
ATOM 5172 N N . SER A 1 635 ? 15.371 -5.456 -41.209 1.00 90.00 635 SER A N 1
ATOM 5173 C CA . SER A 1 635 ? 15.512 -6.368 -42.354 1.00 90.00 635 SER A CA 1
ATOM 5174 C C . SER A 1 635 ? 15.300 -7.850 -42.013 1.00 90.00 635 SER A C 1
ATOM 5176 O O . SER A 1 635 ? 15.284 -8.689 -42.912 1.00 90.00 635 SER A O 1
ATOM 5178 N N . VAL A 1 636 ? 15.153 -8.196 -40.731 1.00 91.31 636 VAL A N 1
ATOM 5179 C CA . VAL A 1 636 ? 14.920 -9.561 -40.245 1.00 91.31 636 VAL A CA 1
ATOM 5180 C C . VAL A 1 636 ? 13.486 -9.670 -39.732 1.00 91.31 636 VAL A C 1
ATOM 5182 O O . VAL A 1 636 ? 12.994 -8.768 -39.050 1.00 91.31 636 VAL A O 1
ATOM 5185 N N . SER A 1 637 ? 12.819 -10.792 -40.030 1.00 93.38 637 SER A N 1
ATOM 5186 C CA . SER A 1 637 ? 11.457 -11.047 -39.551 1.00 93.38 637 SER A CA 1
ATOM 5187 C C . SER A 1 637 ? 11.373 -10.904 -38.025 1.00 93.38 637 SER A C 1
ATOM 5189 O O . SER A 1 637 ? 12.340 -11.178 -37.307 1.00 93.38 637 SER A O 1
ATOM 5191 N N . LEU A 1 638 ? 10.223 -10.473 -37.499 1.00 90.06 638 LEU A N 1
ATOM 5192 C CA . LEU A 1 638 ? 10.078 -10.268 -36.057 1.00 90.06 638 LEU A CA 1
ATOM 5193 C C . LEU A 1 638 ? 10.345 -11.553 -35.254 1.00 90.06 638 LEU A C 1
ATOM 5195 O O . LEU A 1 638 ? 11.040 -11.515 -34.240 1.00 90.06 638 LEU A O 1
ATOM 5199 N N . VAL A 1 639 ? 9.860 -12.691 -35.754 1.00 90.69 639 VAL A N 1
ATOM 5200 C CA . VAL A 1 639 ? 10.071 -14.014 -35.151 1.00 90.69 639 VAL A CA 1
ATOM 5201 C C . VAL A 1 639 ? 11.556 -14.382 -35.115 1.00 90.69 639 VAL A C 1
ATOM 5203 O O . VAL A 1 639 ? 12.049 -14.878 -34.103 1.00 90.69 639 VAL A O 1
ATOM 5206 N N . ASP A 1 640 ? 12.300 -14.108 -36.187 1.00 92.00 640 ASP A N 1
ATOM 5207 C CA . ASP A 1 640 ? 13.733 -14.402 -36.224 1.00 92.00 640 ASP A CA 1
ATOM 5208 C C . ASP A 1 640 ? 14.540 -13.448 -35.339 1.00 92.00 640 ASP A C 1
ATOM 5210 O O . ASP A 1 640 ? 15.490 -13.886 -34.689 1.00 92.00 640 ASP A O 1
ATOM 5214 N N . ARG A 1 641 ? 14.162 -12.162 -35.260 1.00 93.00 641 ARG A N 1
ATOM 5215 C CA . ARG A 1 641 ? 14.762 -11.205 -34.313 1.00 93.00 641 ARG A CA 1
ATOM 5216 C C . ARG A 1 641 ? 14.587 -11.668 -32.875 1.00 93.00 641 ARG A C 1
ATOM 5218 O O . ARG A 1 641 ? 15.564 -11.718 -32.134 1.00 93.00 641 ARG A O 1
ATOM 5225 N N . HIS A 1 642 ? 13.362 -12.038 -32.515 1.00 93.69 642 HIS A N 1
ATOM 5226 C CA . HIS A 1 642 ? 13.003 -12.562 -31.201 1.00 93.69 642 HIS A CA 1
ATOM 5227 C C . HIS A 1 642 ? 13.825 -13.804 -30.838 1.00 93.69 642 HIS A C 1
ATOM 5229 O O . HIS A 1 642 ? 14.485 -13.824 -29.799 1.00 93.69 642 HIS A O 1
ATOM 5235 N N . ARG A 1 643 ? 13.886 -14.800 -31.732 1.00 92.38 643 ARG A N 1
ATOM 5236 C CA . ARG A 1 643 ? 14.708 -16.001 -31.518 1.00 92.38 643 ARG A CA 1
ATOM 5237 C C . ARG A 1 643 ? 16.189 -15.672 -31.396 1.00 92.38 643 ARG A C 1
ATOM 5239 O O . ARG A 1 643 ? 16.853 -16.228 -30.531 1.00 92.38 643 ARG A O 1
ATOM 5246 N N . ARG A 1 644 ? 16.743 -14.814 -32.258 1.00 92.94 644 ARG A N 1
ATOM 5247 C CA . ARG A 1 644 ? 18.168 -14.431 -32.194 1.00 92.94 644 ARG A CA 1
ATOM 5248 C C . ARG A 1 644 ? 18.498 -13.716 -30.891 1.00 92.94 644 ARG A C 1
ATOM 5250 O O . ARG A 1 644 ? 19.513 -14.036 -30.280 1.00 92.94 644 ARG A O 1
ATOM 5257 N N . PHE A 1 645 ? 17.627 -12.807 -30.460 1.00 94.06 645 PHE A N 1
ATOM 5258 C CA . PHE A 1 645 ? 17.764 -12.103 -29.193 1.00 94.06 645 PHE A CA 1
ATOM 5259 C C . PHE A 1 645 ? 17.825 -13.096 -28.027 1.00 94.06 645 PHE A C 1
ATOM 5261 O O . PHE A 1 645 ? 18.813 -13.119 -27.297 1.00 94.06 645 PHE A O 1
ATOM 5268 N N . TRP A 1 646 ? 16.828 -13.974 -27.900 1.00 94.06 646 TRP A N 1
ATOM 5269 C CA . TRP A 1 646 ? 16.766 -14.914 -26.782 1.00 94.06 646 TRP A CA 1
ATOM 5270 C C . TRP A 1 646 ? 17.820 -16.023 -26.836 1.00 94.06 646 TRP A C 1
ATOM 5272 O O . TRP A 1 646 ? 18.382 -16.345 -25.798 1.00 94.06 646 TRP A O 1
ATOM 5282 N N . ASN A 1 647 ? 18.168 -16.550 -28.014 1.00 92.44 647 ASN A N 1
ATOM 5283 C CA . ASN A 1 647 ? 19.278 -17.505 -28.132 1.00 92.44 647 ASN A CA 1
ATOM 5284 C C . ASN A 1 647 ? 20.612 -16.862 -27.715 1.00 92.44 647 ASN A C 1
ATOM 5286 O O . ASN A 1 647 ? 21.390 -17.490 -27.010 1.00 92.44 647 ASN A O 1
ATOM 5290 N N . SER A 1 648 ? 20.852 -15.593 -28.069 1.00 92.12 648 SER A N 1
ATOM 5291 C CA . SER A 1 648 ? 22.063 -14.880 -27.633 1.00 92.12 648 SER A CA 1
ATOM 5292 C C . SER A 1 648 ? 22.087 -14.656 -26.116 1.00 92.12 648 SER A C 1
ATOM 5294 O O . SER A 1 648 ? 23.149 -14.675 -25.496 1.00 92.12 648 SER A O 1
ATOM 5296 N N . ILE A 1 649 ? 20.916 -14.432 -25.511 1.00 92.38 649 ILE A N 1
ATOM 5297 C CA . ILE A 1 649 ? 20.750 -14.352 -24.056 1.00 92.38 649 ILE A CA 1
ATOM 5298 C C . ILE A 1 649 ? 21.050 -15.705 -23.400 1.00 92.38 649 ILE A C 1
ATOM 5300 O O . ILE A 1 649 ? 21.826 -15.745 -22.446 1.00 92.38 649 ILE A O 1
ATOM 5304 N N . ASP A 1 650 ? 20.514 -16.796 -23.945 1.00 91.56 650 ASP A N 1
ATOM 5305 C CA . ASP A 1 650 ? 20.732 -18.162 -23.457 1.00 91.56 650 ASP A CA 1
ATOM 5306 C C . ASP A 1 650 ? 22.205 -18.574 -23.560 1.00 91.56 650 ASP A C 1
ATOM 5308 O O . ASP A 1 650 ? 22.764 -19.112 -22.603 1.00 91.56 650 ASP A O 1
ATOM 5312 N N . ASP A 1 651 ? 22.864 -18.255 -24.675 1.00 90.06 651 ASP A N 1
ATOM 5313 C CA . ASP A 1 651 ? 24.296 -18.490 -24.866 1.00 90.06 651 ASP A CA 1
ATOM 5314 C C . ASP A 1 651 ? 25.119 -17.717 -23.827 1.00 90.06 651 ASP A C 1
ATOM 5316 O O . ASP A 1 651 ? 26.047 -18.261 -23.230 1.00 90.06 651 ASP A O 1
ATOM 5320 N N . CYS A 1 652 ? 24.760 -16.460 -23.546 1.00 89.38 652 CYS A N 1
ATOM 5321 C CA . CYS A 1 652 ? 25.409 -15.684 -22.493 1.00 89.38 652 CYS A CA 1
ATOM 5322 C C . CYS A 1 652 ? 25.167 -16.254 -21.090 1.00 89.38 652 CYS A C 1
ATOM 5324 O O . CYS A 1 652 ? 26.086 -16.204 -20.275 1.00 89.38 652 CYS A O 1
ATOM 5326 N N . MET A 1 653 ? 23.976 -16.785 -20.796 1.00 89.12 653 MET A N 1
ATOM 5327 C CA . MET A 1 653 ? 23.689 -17.446 -19.517 1.00 89.12 653 MET A CA 1
ATOM 5328 C C . MET A 1 653 ? 24.526 -18.719 -19.354 1.00 89.12 653 MET A C 1
ATOM 5330 O O . MET A 1 653 ? 25.181 -18.887 -18.329 1.00 89.12 653 MET A O 1
ATOM 5334 N N . LEU A 1 654 ? 24.580 -19.562 -20.391 1.00 87.88 654 LEU A N 1
ATOM 5335 C CA . LEU A 1 654 ? 25.380 -20.792 -20.415 1.00 87.88 654 LEU A CA 1
ATOM 5336 C C . LEU A 1 654 ? 26.884 -20.522 -20.295 1.00 87.88 654 LEU A C 1
ATOM 5338 O O . LEU A 1 654 ? 27.586 -21.243 -19.595 1.00 87.88 654 LEU A O 1
ATOM 5342 N N . LEU A 1 655 ? 27.389 -19.484 -20.967 1.00 87.56 655 LEU A N 1
ATOM 5343 C CA . LEU A 1 655 ? 28.789 -19.058 -20.855 1.00 87.56 655 LEU A CA 1
ATOM 5344 C C . LEU A 1 655 ? 29.097 -18.386 -19.517 1.00 87.56 655 LEU A C 1
ATOM 5346 O O . LEU A 1 655 ? 30.265 -18.243 -19.147 1.00 87.56 655 LEU A O 1
ATOM 5350 N N . TRP A 1 656 ? 28.077 -17.874 -18.832 1.00 86.62 656 TRP A N 1
ATOM 5351 C CA . TRP A 1 656 ? 28.270 -17.227 -17.552 1.00 86.62 656 TRP A CA 1
ATOM 5352 C C . TRP A 1 656 ? 28.385 -18.236 -16.422 1.00 86.62 656 TRP A C 1
ATOM 5354 O O . TRP A 1 656 ? 29.394 -18.180 -15.721 1.00 86.62 656 TRP A O 1
ATOM 5364 N N . ASP A 1 657 ? 27.399 -19.119 -16.283 1.00 84.81 657 ASP A N 1
ATOM 5365 C CA . ASP A 1 657 ? 27.380 -20.165 -15.267 1.00 84.81 657 ASP A CA 1
ATOM 5366 C C . ASP A 1 657 ? 26.394 -21.277 -15.674 1.00 84.81 657 ASP A C 1
ATOM 5368 O O . ASP A 1 657 ? 25.178 -21.162 -15.501 1.00 84.81 657 ASP A O 1
ATOM 5372 N N . ASN A 1 658 ? 26.921 -22.354 -16.259 1.00 83.44 658 ASN A N 1
ATOM 5373 C CA . ASN A 1 658 ? 26.123 -23.490 -16.721 1.00 83.44 658 ASN A CA 1
ATOM 5374 C C . ASN A 1 658 ? 25.760 -24.484 -15.611 1.00 83.44 658 ASN A C 1
ATOM 5376 O O . ASN A 1 658 ? 25.013 -25.413 -15.901 1.00 83.44 658 ASN A O 1
ATOM 5380 N N . THR A 1 659 ? 26.292 -24.329 -14.396 1.00 84.50 659 THR A N 1
ATOM 5381 C CA . THR A 1 659 ? 25.912 -25.136 -13.228 1.00 84.50 659 THR A CA 1
ATOM 5382 C C . THR A 1 659 ? 24.896 -24.410 -12.350 1.00 84.50 659 THR A C 1
ATOM 5384 O O . THR A 1 659 ? 24.379 -24.985 -11.390 1.00 84.50 659 THR A O 1
ATOM 5387 N N . ASN A 1 660 ? 24.563 -23.160 -12.690 1.00 83.00 660 ASN A N 1
ATOM 5388 C CA . ASN A 1 660 ? 23.606 -22.368 -11.942 1.00 83.00 660 ASN A CA 1
ATOM 5389 C C . ASN A 1 660 ? 22.189 -22.976 -12.008 1.00 83.00 660 ASN A C 1
ATOM 5391 O O . ASN A 1 660 ? 21.642 -23.156 -13.105 1.00 83.00 660 ASN A O 1
ATOM 5395 N N . PRO A 1 661 ? 21.518 -23.207 -10.865 1.00 81.06 661 PRO A N 1
ATOM 5396 C CA . PRO A 1 661 ? 20.180 -23.806 -10.841 1.00 81.06 661 PRO A CA 1
ATOM 5397 C C . PRO A 1 661 ? 19.149 -22.944 -11.558 1.00 81.06 661 PRO A C 1
ATOM 5399 O O . PRO A 1 661 ? 18.197 -23.456 -12.143 1.00 81.06 661 PRO A O 1
ATOM 5402 N N . ILE A 1 662 ? 19.327 -21.624 -11.524 1.00 82.62 662 ILE A N 1
ATOM 5403 C CA . ILE A 1 662 ? 18.373 -20.687 -12.112 1.00 82.62 662 ILE A CA 1
ATOM 5404 C C . ILE A 1 662 ? 18.459 -20.700 -13.620 1.00 82.62 662 ILE A C 1
ATOM 5406 O O . ILE A 1 662 ? 17.430 -20.642 -14.284 1.00 82.62 662 ILE A O 1
ATOM 5410 N N . VAL A 1 663 ? 19.663 -20.854 -14.165 1.00 84.12 663 VAL A N 1
ATOM 5411 C CA . VAL A 1 663 ? 19.855 -21.030 -15.604 1.00 84.12 663 VAL A CA 1
ATOM 5412 C C . VAL A 1 663 ? 19.140 -22.305 -16.065 1.00 84.12 663 VAL A C 1
ATOM 5414 O O . VAL A 1 663 ? 18.365 -22.265 -17.021 1.00 84.12 663 VAL A O 1
ATOM 5417 N N . HIS A 1 664 ? 19.283 -23.412 -15.329 1.00 83.69 664 HIS A N 1
ATOM 5418 C CA . HIS A 1 664 ? 18.548 -24.647 -15.615 1.00 83.69 664 HIS A CA 1
ATOM 5419 C C . HIS A 1 664 ? 17.029 -24.497 -15.489 1.00 83.69 664 HIS A C 1
ATOM 5421 O O . HIS A 1 664 ? 16.295 -24.983 -16.349 1.00 83.69 664 HIS A O 1
ATOM 5427 N N . MET A 1 665 ? 16.552 -23.811 -14.451 1.00 82.94 665 MET A N 1
ATOM 5428 C CA . MET A 1 665 ? 15.131 -23.542 -14.249 1.00 82.94 665 MET A CA 1
ATOM 5429 C C . MET A 1 665 ? 14.547 -22.669 -15.366 1.00 82.94 665 MET A C 1
ATOM 5431 O O . MET A 1 665 ? 13.466 -22.968 -15.862 1.00 82.94 665 MET A O 1
ATOM 5435 N N . ILE A 1 666 ? 15.251 -21.621 -15.805 1.00 84.38 666 ILE A N 1
ATOM 5436 C CA . ILE A 1 666 ? 14.814 -20.780 -16.929 1.00 84.38 666 ILE A CA 1
ATOM 5437 C C . ILE A 1 666 ? 14.691 -21.629 -18.197 1.00 84.38 666 ILE A C 1
ATOM 5439 O O . ILE A 1 666 ? 13.696 -21.522 -18.911 1.00 84.38 666 ILE A O 1
ATOM 5443 N N . PHE A 1 667 ? 15.657 -22.508 -18.471 1.00 84.38 667 PHE A N 1
ATOM 5444 C CA . PHE A 1 667 ? 15.603 -23.368 -19.654 1.00 84.38 667 PHE A CA 1
ATOM 5445 C C . PHE A 1 667 ? 14.533 -24.455 -19.578 1.00 84.38 667 PHE A C 1
ATOM 5447 O O . PHE A 1 667 ? 13.962 -24.799 -20.613 1.00 84.38 667 PHE A O 1
ATOM 5454 N N . SER A 1 668 ? 14.236 -24.982 -18.388 1.00 81.62 668 SER A N 1
ATOM 5455 C CA . SER A 1 668 ? 13.195 -25.998 -18.215 1.00 81.62 668 SER A CA 1
ATOM 5456 C C . SER A 1 668 ? 11.790 -25.397 -18.238 1.00 81.62 668 SER A C 1
ATOM 5458 O O . SER A 1 668 ? 10.898 -25.948 -18.881 1.00 81.62 668 SER A O 1
ATOM 5460 N N . GLN A 1 669 ? 11.591 -24.252 -17.585 1.00 77.31 669 GLN A N 1
ATOM 5461 C CA . GLN A 1 669 ? 10.280 -23.617 -17.460 1.00 77.31 669 GLN A CA 1
ATOM 5462 C C . GLN A 1 669 ? 9.948 -22.692 -18.634 1.00 77.31 669 GLN A C 1
ATOM 5464 O O . GLN A 1 669 ? 8.774 -22.543 -18.961 1.00 77.31 669 GLN A O 1
ATOM 5469 N N . ALA A 1 670 ? 10.950 -22.109 -19.301 1.00 78.19 670 ALA A N 1
ATOM 5470 C CA . ALA A 1 670 ? 10.789 -21.184 -20.422 1.00 78.19 670 ALA A CA 1
ATOM 5471 C C . ALA A 1 670 ? 11.772 -21.461 -21.581 1.00 78.19 670 ALA A C 1
ATOM 5473 O O . ALA A 1 670 ? 12.613 -20.620 -21.907 1.00 78.19 670 ALA A O 1
ATOM 5474 N N . PRO A 1 671 ? 11.680 -22.615 -22.265 1.00 82.69 671 PRO A N 1
ATOM 5475 C CA . PRO A 1 671 ? 12.559 -22.914 -23.393 1.00 82.69 671 PRO A CA 1
ATOM 5476 C C . PRO A 1 671 ? 12.302 -21.973 -24.582 1.00 82.69 671 PRO A C 1
ATOM 5478 O O . PRO A 1 671 ? 11.160 -21.602 -24.859 1.00 82.69 671 PRO A O 1
ATOM 5481 N N . VAL A 1 672 ? 13.368 -21.621 -25.308 1.00 81.31 672 VAL A N 1
ATOM 5482 C CA . VAL A 1 672 ? 13.302 -20.866 -26.572 1.00 81.31 672 VAL A CA 1
ATOM 5483 C C . VAL A 1 672 ? 13.561 -21.835 -27.725 1.00 81.31 672 VAL A C 1
ATOM 5485 O O . VAL A 1 672 ? 14.551 -22.573 -27.691 1.00 81.31 672 VAL A O 1
ATOM 5488 N N . PRO A 1 673 ? 12.723 -21.853 -28.776 1.00 74.50 673 PRO A N 1
ATOM 5489 C CA . PRO A 1 673 ? 13.026 -22.613 -29.980 1.00 74.50 673 PRO A CA 1
ATOM 5490 C C . PRO A 1 673 ? 14.339 -22.113 -30.598 1.00 74.50 673 PRO A C 1
ATOM 5492 O O . PRO A 1 673 ? 14.413 -20.978 -31.086 1.00 74.50 673 PRO A O 1
ATOM 5495 N N . ARG A 1 674 ? 15.385 -22.952 -30.591 1.00 70.88 674 ARG A N 1
ATOM 5496 C CA . ARG A 1 674 ? 16.665 -22.601 -31.220 1.00 70.88 674 ARG A CA 1
ATOM 5497 C C . ARG A 1 674 ? 16.428 -22.271 -32.687 1.00 70.88 674 ARG A C 1
ATOM 5499 O O . ARG A 1 674 ? 15.775 -23.032 -33.404 1.00 70.88 674 ARG A O 1
ATOM 5506 N N . ALA A 1 675 ? 16.943 -21.125 -33.129 1.00 58.41 675 ALA A N 1
ATOM 5507 C CA . ALA A 1 675 ? 16.874 -20.758 -34.533 1.00 58.41 675 ALA A CA 1
ATOM 5508 C C . ALA A 1 675 ? 17.541 -21.871 -35.350 1.00 58.41 675 ALA A C 1
ATOM 5510 O O . ALA A 1 675 ? 18.664 -22.278 -35.045 1.00 58.41 675 ALA A O 1
ATOM 5511 N N . SER A 1 676 ? 16.849 -22.378 -36.373 1.00 50.22 676 SER A N 1
ATOM 5512 C CA . SER A 1 676 ? 17.467 -23.260 -37.356 1.00 50.22 676 SER A CA 1
ATOM 5513 C C . SER A 1 676 ? 18.697 -22.537 -37.881 1.00 50.22 676 SER A C 1
ATOM 5515 O O . SER A 1 676 ? 18.569 -21.444 -38.435 1.00 50.22 676 SER A O 1
ATOM 5517 N N . THR A 1 677 ? 19.877 -23.105 -37.657 1.00 42.53 677 THR A N 1
ATOM 5518 C CA . THR A 1 677 ? 21.146 -22.583 -38.151 1.00 42.53 677 THR A CA 1
ATOM 5519 C C . THR A 1 677 ? 21.139 -22.660 -39.675 1.00 42.53 677 THR A C 1
ATOM 5521 O O . THR A 1 677 ? 21.721 -23.551 -40.289 1.00 42.53 677 THR A O 1
ATOM 5524 N N . SER A 1 678 ? 20.463 -21.712 -40.327 1.00 41.22 678 SER A N 1
ATOM 5525 C CA . SER A 1 678 ? 20.755 -21.384 -41.710 1.00 41.22 678 SER A CA 1
ATOM 5526 C C . SER A 1 678 ? 22.213 -20.952 -41.703 1.00 41.22 678 SER A C 1
ATOM 5528 O O . SER A 1 678 ? 22.547 -19.943 -41.077 1.00 41.22 678 SER A O 1
ATOM 5530 N N . LYS A 1 679 ? 23.081 -21.769 -42.309 1.00 35.22 679 LYS A N 1
ATOM 5531 C CA . LYS A 1 679 ? 24.501 -21.464 -42.497 1.00 35.22 679 LYS A CA 1
ATOM 5532 C C . LYS A 1 679 ? 24.642 -19.973 -42.820 1.00 35.22 679 LYS A C 1
ATOM 5534 O O . LYS A 1 679 ? 23.984 -19.527 -43.762 1.00 35.22 679 LYS A O 1
ATOM 5539 N N . PRO A 1 680 ? 25.434 -19.204 -42.059 1.00 35.81 680 PRO A N 1
ATOM 5540 C CA . PRO A 1 680 ? 25.603 -17.797 -42.359 1.00 35.81 680 PRO A CA 1
ATOM 5541 C C . PRO A 1 680 ? 26.200 -17.692 -43.762 1.00 35.81 680 PRO A C 1
ATOM 5543 O O . PRO A 1 680 ? 27.298 -18.189 -44.019 1.00 35.81 680 PRO A O 1
ATOM 5546 N N . ALA A 1 681 ? 25.456 -17.080 -44.685 1.00 36.19 681 ALA A N 1
ATOM 5547 C CA . ALA A 1 681 ? 26.067 -16.501 -45.866 1.00 36.19 681 ALA A CA 1
ATOM 5548 C C . ALA A 1 681 ? 27.084 -15.476 -45.351 1.00 36.19 681 ALA A C 1
ATOM 5550 O O . ALA A 1 681 ? 26.742 -14.605 -44.551 1.00 36.19 681 ALA A O 1
ATOM 5551 N N . SER A 1 682 ? 28.340 -15.692 -45.727 1.00 31.78 682 SER A N 1
ATOM 5552 C CA . SER A 1 682 ? 29.513 -14.927 -45.323 1.00 31.78 682 SER A CA 1
ATOM 5553 C C . SER A 1 682 ? 29.234 -13.419 -45.325 1.00 31.78 682 SER A C 1
ATOM 5555 O O . SER A 1 682 ? 29.046 -12.817 -46.378 1.00 31.78 682 SER A O 1
ATOM 5557 N N . ILE A 1 683 ? 29.210 -12.815 -44.136 1.00 33.66 683 ILE A N 1
ATOM 5558 C CA . ILE A 1 683 ? 29.456 -11.385 -43.967 1.00 33.66 683 ILE A CA 1
ATOM 5559 C C . ILE A 1 683 ? 30.906 -11.300 -43.502 1.00 33.66 683 ILE A C 1
ATOM 5561 O O . ILE A 1 683 ? 31.217 -11.616 -42.353 1.00 33.66 683 ILE A O 1
ATOM 5565 N N . MET A 1 684 ? 31.789 -10.953 -44.440 1.00 31.89 684 MET A N 1
ATOM 5566 C CA . MET A 1 684 ? 33.176 -10.589 -44.174 1.00 31.89 684 MET A CA 1
ATOM 5567 C C . MET A 1 684 ? 33.207 -9.431 -43.174 1.00 31.89 684 MET A C 1
ATOM 5569 O O . MET A 1 684 ? 32.690 -8.350 -43.449 1.00 31.89 684 MET A O 1
ATOM 5573 N N . VAL A 1 685 ? 33.842 -9.658 -42.029 1.00 33.62 685 VAL A N 1
ATOM 5574 C CA . VAL A 1 685 ? 34.453 -8.599 -41.228 1.00 33.62 685 VAL A CA 1
ATOM 5575 C C . VAL A 1 685 ? 35.954 -8.829 -41.336 1.00 33.62 685 VAL A C 1
ATOM 5577 O O . VAL A 1 685 ? 36.481 -9.805 -40.808 1.00 33.62 685 VAL A O 1
ATOM 5580 N N . GLU A 1 686 ? 36.611 -7.969 -42.108 1.00 33.62 686 GLU A N 1
ATOM 5581 C CA . GLU A 1 686 ? 38.064 -7.883 -42.220 1.00 33.62 686 GLU A CA 1
ATOM 5582 C C . GLU A 1 686 ? 38.677 -7.306 -40.941 1.00 33.62 686 GLU A C 1
ATOM 5584 O O . GLU A 1 686 ? 38.254 -6.255 -40.461 1.00 33.62 686 GLU A O 1
ATOM 5589 N N . ALA A 1 687 ? 39.736 -7.956 -40.456 1.00 31.70 687 ALA A N 1
ATOM 5590 C CA . ALA A 1 687 ? 40.828 -7.312 -39.733 1.00 31.70 687 ALA A CA 1
ATOM 5591 C C . ALA A 1 687 ? 42.118 -8.155 -39.857 1.00 31.70 687 ALA A C 1
ATOM 5593 O O . ALA A 1 687 ? 42.343 -9.082 -39.091 1.00 31.70 687 ALA A O 1
ATOM 5594 N N . GLY A 1 688 ? 42.948 -7.811 -40.848 1.00 29.05 688 GLY A N 1
ATOM 5595 C CA . GLY A 1 688 ? 44.348 -7.428 -40.623 1.00 29.05 688 GLY A CA 1
ATOM 5596 C C . GLY A 1 688 ? 45.469 -8.474 -40.452 1.00 29.05 688 GLY A C 1
ATOM 5597 O O . GLY A 1 688 ? 45.707 -8.949 -39.352 1.00 29.05 688 GLY A O 1
ATOM 5598 N N . TRP A 1 689 ? 46.277 -8.582 -41.521 1.00 29.95 689 TRP A N 1
ATOM 5599 C CA . TRP A 1 689 ? 47.758 -8.642 -41.574 1.00 29.95 689 TRP A CA 1
ATOM 5600 C C . TRP A 1 689 ? 48.534 -9.912 -41.158 1.00 29.95 689 TRP A C 1
ATOM 5602 O O . TRP A 1 689 ? 48.683 -10.226 -39.983 1.00 29.95 689 TRP A O 1
ATOM 5612 N N . GLY A 1 690 ? 49.191 -10.527 -42.159 1.00 27.70 690 GLY A N 1
ATOM 5613 C CA . GLY A 1 690 ? 50.335 -11.438 -41.990 1.00 27.70 690 GLY A CA 1
ATOM 5614 C C . GLY A 1 690 ? 50.641 -12.328 -43.210 1.00 27.70 690 GLY A C 1
ATOM 5615 O O . GLY A 1 690 ? 50.170 -13.452 -43.242 1.00 27.70 690 GLY A O 1
ATOM 5616 N N . SER A 1 691 ? 51.394 -11.771 -44.175 1.00 30.14 691 SER A N 1
ATOM 5617 C CA . SER A 1 691 ? 52.202 -12.292 -45.317 1.00 30.14 691 SER A CA 1
ATOM 5618 C C . SER A 1 691 ? 52.257 -13.787 -45.759 1.00 30.14 691 SER A C 1
ATOM 5620 O O . SER A 1 691 ? 51.940 -14.689 -44.995 1.00 30.14 691 SER A O 1
ATOM 5622 N N . PRO A 1 692 ? 52.705 -14.049 -47.015 1.00 38.41 692 PRO A N 1
ATOM 5623 C CA . PRO A 1 692 ? 52.208 -15.114 -47.891 1.00 38.41 692 PRO A CA 1
ATOM 5624 C C . PRO A 1 692 ? 53.107 -16.364 -47.988 1.00 38.41 692 PRO A C 1
ATOM 5626 O O . PRO A 1 692 ? 54.178 -16.435 -47.397 1.00 38.41 692 PRO A O 1
ATOM 5629 N N . ASP A 1 693 ? 52.645 -17.285 -48.841 1.00 27.94 693 ASP A N 1
ATOM 5630 C CA . ASP A 1 693 ? 53.279 -18.498 -49.377 1.00 27.94 693 ASP A CA 1
ATOM 5631 C C . ASP A 1 693 ? 53.076 -19.803 -48.598 1.00 27.94 693 ASP A C 1
ATOM 5633 O O . ASP A 1 693 ? 53.809 -20.162 -47.686 1.00 27.94 693 ASP A O 1
ATOM 5637 N N . ALA A 1 694 ? 52.108 -20.598 -49.062 1.00 32.34 694 ALA A N 1
ATOM 5638 C CA . ALA A 1 694 ? 52.429 -21.784 -49.858 1.00 32.34 694 ALA A CA 1
ATOM 5639 C C . ALA A 1 694 ? 51.140 -22.451 -50.356 1.00 32.34 694 ALA A C 1
ATOM 5641 O O . ALA A 1 694 ? 50.261 -22.869 -49.602 1.00 32.34 694 ALA A O 1
ATOM 5642 N N . SER A 1 695 ? 51.051 -22.571 -51.674 1.00 35.62 695 SER A N 1
ATOM 5643 C CA . SER A 1 695 ? 50.057 -23.351 -52.395 1.00 35.62 695 SER A CA 1
ATOM 5644 C C . SER A 1 695 ? 50.030 -24.816 -51.948 1.00 35.62 695 SER A C 1
ATOM 5646 O O . SER A 1 695 ? 51.036 -25.513 -52.059 1.00 35.62 695 SER A O 1
ATOM 5648 N N . SER A 1 696 ? 48.858 -25.348 -51.607 1.00 35.25 696 SER A N 1
ATOM 5649 C CA . SER A 1 696 ? 48.557 -26.749 -51.917 1.00 35.25 696 SER A CA 1
ATOM 5650 C C . SER A 1 696 ? 47.055 -26.967 -52.097 1.00 35.25 696 SER A C 1
ATOM 5652 O O . SER A 1 696 ? 46.230 -26.729 -51.218 1.00 35.25 696 SER A O 1
ATOM 5654 N N . ARG A 1 697 ? 46.700 -27.395 -53.312 1.00 38.72 697 ARG A N 1
ATOM 5655 C CA . ARG A 1 697 ? 45.373 -27.896 -53.670 1.00 38.72 697 ARG A CA 1
ATOM 5656 C C . ARG A 1 697 ? 45.083 -29.178 -52.873 1.00 38.72 697 ARG A C 1
ATOM 5658 O O . ARG A 1 697 ? 45.971 -30.025 -52.777 1.00 38.72 697 ARG A O 1
ATOM 5665 N N . PRO A 1 698 ? 43.850 -29.392 -52.390 1.00 37.09 698 PRO A N 1
ATOM 5666 C CA . PRO A 1 698 ? 43.483 -30.642 -51.744 1.00 37.09 698 PRO A CA 1
ATOM 5667 C C . PRO A 1 698 ? 43.286 -31.744 -52.795 1.00 37.09 698 PRO A C 1
ATOM 5669 O O . PRO A 1 698 ? 42.451 -31.624 -53.694 1.00 37.09 698 PRO A O 1
ATOM 5672 N N . THR A 1 699 ? 44.049 -32.832 -52.687 1.00 40.91 699 THR A N 1
ATOM 5673 C CA . THR A 1 699 ? 43.873 -34.044 -53.496 1.00 40.91 699 THR A CA 1
ATOM 5674 C C . THR A 1 699 ? 42.687 -34.884 -53.015 1.00 40.91 699 THR A C 1
ATOM 5676 O O . THR A 1 699 ? 42.313 -34.905 -51.841 1.00 40.91 699 THR A O 1
ATOM 5679 N N . ALA A 1 700 ? 42.089 -35.606 -53.965 1.00 41.44 700 ALA A N 1
ATOM 5680 C CA . ALA A 1 700 ? 40.812 -36.319 -53.892 1.00 41.44 700 ALA A CA 1
ATOM 5681 C C . ALA A 1 700 ? 40.734 -37.523 -52.917 1.00 41.44 700 ALA A C 1
ATOM 5683 O O . ALA A 1 700 ? 39.817 -38.338 -53.015 1.00 41.44 700 ALA A O 1
ATOM 5684 N N . THR A 1 701 ? 41.633 -37.633 -51.937 1.00 40.06 701 THR A N 1
ATOM 5685 C CA . THR A 1 701 ? 41.740 -38.796 -51.033 1.00 40.06 701 THR A CA 1
ATOM 5686 C C . THR A 1 701 ? 41.134 -38.550 -49.640 1.00 40.06 701 THR A C 1
ATOM 5688 O O . THR A 1 701 ? 40.869 -39.498 -48.908 1.00 40.06 701 THR A O 1
ATOM 5691 N N . GLN A 1 702 ? 40.806 -37.304 -49.270 1.00 41.69 702 GLN A N 1
ATOM 5692 C CA . GLN A 1 702 ? 40.220 -36.982 -47.951 1.00 41.69 702 GLN A CA 1
ATOM 5693 C C . GLN A 1 702 ? 38.681 -37.078 -47.877 1.00 41.69 702 GLN A C 1
ATOM 5695 O O . GLN A 1 702 ? 38.093 -36.865 -46.820 1.00 41.69 702 GLN A O 1
ATOM 5700 N N . LYS A 1 703 ? 38.002 -37.466 -48.965 1.00 40.19 703 LYS A N 1
ATOM 5701 C CA . LYS A 1 703 ? 36.528 -37.573 -49.030 1.00 40.19 703 LYS A CA 1
ATOM 5702 C C . LYS A 1 703 ? 35.953 -38.966 -48.747 1.00 40.19 703 LYS A C 1
ATOM 5704 O O . LYS A 1 703 ? 34.804 -39.236 -49.093 1.00 40.19 703 LYS A O 1
ATOM 5709 N N . ARG A 1 704 ? 36.703 -39.878 -48.120 1.00 40.97 704 ARG A N 1
ATOM 5710 C CA . ARG A 1 704 ? 36.237 -41.267 -47.967 1.00 40.97 704 ARG A CA 1
ATOM 5711 C C . ARG A 1 704 ? 36.620 -41.905 -46.635 1.00 40.97 704 ARG A C 1
ATOM 5713 O O . ARG A 1 704 ? 37.381 -42.859 -46.611 1.00 40.97 704 ARG A O 1
ATOM 5720 N N . LYS A 1 705 ? 36.061 -41.401 -45.529 1.00 35.44 705 LYS A N 1
ATOM 5721 C CA . LYS A 1 705 ? 35.924 -42.147 -44.257 1.00 35.44 705 LYS A CA 1
ATOM 5722 C C . LYS A 1 705 ? 34.783 -41.593 -43.383 1.00 35.44 705 LYS A C 1
ATOM 5724 O O . LYS A 1 705 ? 34.900 -41.457 -42.176 1.00 35.44 705 LYS A O 1
ATOM 5729 N N . SER A 1 706 ? 33.638 -41.308 -44.004 1.00 42.34 706 SER A N 1
ATOM 5730 C CA . SER A 1 706 ? 32.341 -41.219 -43.327 1.00 42.34 706 SER A CA 1
ATOM 5731 C C . SER A 1 706 ? 31.597 -42.540 -43.517 1.00 42.34 706 SER A C 1
ATOM 5733 O O . SER A 1 706 ? 30.886 -42.732 -44.499 1.00 42.34 706 SER A O 1
ATOM 5735 N N . ARG A 1 707 ? 31.802 -43.496 -42.608 1.00 44.53 707 ARG A N 1
ATOM 5736 C CA . ARG A 1 707 ? 30.824 -44.552 -42.288 1.00 44.53 707 ARG A CA 1
ATOM 5737 C C . ARG A 1 707 ? 31.405 -45.494 -41.244 1.00 44.53 707 ARG A C 1
ATOM 5739 O O . ARG A 1 707 ? 32.479 -46.044 -41.451 1.00 44.53 707 ARG A O 1
ATOM 5746 N N . ARG A 1 708 ? 30.585 -45.748 -40.221 1.00 39.53 708 ARG A N 1
ATOM 5747 C CA . ARG A 1 708 ? 30.761 -46.647 -39.068 1.00 39.53 708 ARG A CA 1
ATOM 5748 C C . ARG A 1 708 ? 31.401 -45.993 -37.847 1.00 39.53 708 ARG A C 1
ATOM 5750 O O . ARG A 1 708 ? 32.610 -46.038 -37.688 1.00 39.53 708 ARG A O 1
ATOM 5757 N N . GLN A 1 709 ? 30.550 -45.560 -36.921 1.00 31.69 709 GLN A N 1
ATOM 5758 C CA . GLN A 1 709 ? 30.637 -46.039 -35.542 1.00 31.69 709 GLN A CA 1
ATOM 5759 C C . GLN A 1 709 ? 29.248 -46.023 -34.885 1.00 31.69 709 GLN A C 1
ATOM 5761 O O . GLN A 1 709 ? 28.452 -45.111 -35.085 1.00 31.69 709 GLN A O 1
ATOM 5766 N N . LYS A 1 710 ? 28.954 -47.146 -34.226 1.00 34.97 710 LYS A N 1
ATOM 5767 C CA . LYS A 1 710 ? 27.732 -47.518 -33.497 1.00 34.97 710 LYS A CA 1
ATOM 5768 C C . LYS A 1 710 ? 27.675 -46.805 -32.129 1.00 34.97 710 LYS A C 1
ATOM 5770 O O . LYS A 1 710 ? 28.708 -46.309 -31.688 1.00 34.97 710 LYS A O 1
ATOM 5775 N N . PRO A 1 711 ? 26.515 -46.794 -31.444 1.00 31.67 711 PRO A N 1
ATOM 5776 C CA . PRO A 1 711 ? 26.336 -46.058 -30.196 1.00 31.67 711 PRO A CA 1
ATOM 5777 C C . PRO A 1 711 ? 27.068 -46.761 -29.045 1.00 31.67 711 PRO A C 1
ATOM 5779 O O . PRO A 1 711 ? 26.858 -47.955 -28.816 1.00 31.67 711 PRO A O 1
ATOM 5782 N N . SER A 1 712 ? 27.928 -46.040 -28.323 1.00 29.39 712 SER A N 1
ATOM 5783 C CA . SER A 1 712 ? 28.519 -46.529 -27.077 1.00 29.39 712 SER A CA 1
ATOM 5784 C C . SER A 1 712 ? 27.614 -46.183 -25.900 1.00 29.39 712 SER A C 1
ATOM 5786 O O . SER A 1 712 ? 27.219 -45.032 -25.718 1.00 29.39 712 SER A O 1
ATOM 5788 N N . LYS A 1 713 ? 27.314 -47.221 -25.121 1.00 30.42 713 LYS A N 1
ATOM 5789 C CA . LYS A 1 713 ? 26.622 -47.206 -23.834 1.00 30.42 713 LYS A CA 1
ATOM 5790 C C . LYS A 1 713 ? 27.181 -46.123 -22.907 1.00 30.42 713 LYS A C 1
ATOM 5792 O O . LYS A 1 713 ? 28.393 -46.016 -22.740 1.00 30.42 713 LYS A O 1
ATOM 5797 N N . ILE A 1 714 ? 26.270 -45.369 -22.302 1.00 30.39 714 ILE A N 1
ATOM 5798 C CA . ILE A 1 714 ? 26.542 -44.447 -21.203 1.00 30.39 714 ILE A CA 1
ATOM 5799 C C . ILE A 1 714 ? 26.864 -45.299 -19.974 1.00 30.39 714 ILE A C 1
ATOM 5801 O O . ILE A 1 714 ? 26.053 -46.119 -19.551 1.00 30.39 714 ILE A O 1
ATOM 5805 N N . SER A 1 715 ? 28.087 -45.139 -19.477 1.00 27.44 715 SER A N 1
ATOM 5806 C CA . SER A 1 715 ? 28.535 -45.637 -18.183 1.00 27.44 715 SER A CA 1
ATOM 5807 C C . SER A 1 715 ? 27.972 -44.725 -17.105 1.00 27.44 715 SER A C 1
ATOM 5809 O O . SER A 1 715 ? 28.197 -43.516 -17.141 1.00 27.44 715 SER A O 1
ATOM 5811 N N . GLU A 1 716 ? 27.273 -45.316 -16.145 1.00 31.34 716 GLU A N 1
ATOM 5812 C CA . GLU A 1 716 ? 27.029 -44.719 -14.841 1.00 31.34 716 GLU A CA 1
ATOM 5813 C C . GLU A 1 716 ? 28.374 -44.434 -14.162 1.00 31.34 716 GLU A C 1
ATOM 5815 O O . GLU A 1 716 ? 29.244 -45.302 -14.079 1.00 31.34 716 GLU A O 1
ATOM 5820 N N . SER A 1 717 ? 28.544 -43.212 -13.669 1.00 26.83 717 SER A N 1
ATOM 5821 C CA . SER A 1 717 ? 29.485 -42.911 -12.596 1.00 26.83 717 SER A CA 1
ATOM 5822 C C . SER A 1 717 ? 28.859 -41.850 -11.702 1.00 26.83 717 SER A C 1
ATOM 5824 O O . SER A 1 717 ? 28.847 -40.657 -12.004 1.00 26.83 717 SER A O 1
ATOM 5826 N N . SER A 1 718 ? 28.287 -42.355 -10.617 1.00 26.14 718 SER A N 1
ATOM 5827 C CA . SER A 1 718 ? 27.925 -41.643 -9.401 1.00 26.14 718 SER A CA 1
ATOM 5828 C C . SER A 1 718 ? 29.104 -40.823 -8.865 1.00 26.14 718 SER A C 1
ATOM 5830 O O . SER A 1 718 ? 30.191 -41.367 -8.708 1.00 26.14 718 SER A O 1
ATOM 5832 N N . SER A 1 719 ? 28.842 -39.555 -8.533 1.00 28.23 719 SER A N 1
ATOM 5833 C CA . SER A 1 719 ? 28.994 -38.958 -7.191 1.00 28.23 719 SER A CA 1
ATOM 5834 C C . SER A 1 719 ? 29.516 -37.522 -7.261 1.00 28.23 719 SER A C 1
ATOM 5836 O O . SER A 1 719 ? 30.671 -37.299 -7.614 1.00 28.23 719 SER A O 1
ATOM 5838 N N . LEU A 1 720 ? 28.676 -36.570 -6.855 1.00 27.89 720 LEU A N 1
ATOM 5839 C CA . LEU A 1 720 ? 28.954 -35.635 -5.757 1.00 27.89 720 LEU A CA 1
ATOM 5840 C C . LEU A 1 720 ? 27.679 -34.826 -5.505 1.00 27.89 720 LEU A C 1
ATOM 5842 O O . LEU A 1 720 ? 27.410 -33.804 -6.129 1.00 27.89 720 LEU A O 1
ATOM 5846 N N . ALA A 1 721 ? 26.862 -35.371 -4.607 1.00 29.72 721 ALA A N 1
ATOM 5847 C CA . ALA A 1 721 ? 25.728 -34.691 -4.019 1.00 29.72 721 ALA A CA 1
ATOM 5848 C C . ALA A 1 721 ? 26.238 -33.590 -3.080 1.00 29.72 721 ALA A C 1
ATOM 5850 O O . ALA A 1 721 ? 26.958 -33.868 -2.122 1.00 29.72 721 ALA A O 1
ATOM 5851 N N . ALA A 1 722 ? 25.824 -32.355 -3.346 1.00 27.19 722 ALA A N 1
ATOM 5852 C CA . ALA A 1 722 ? 25.837 -31.262 -2.390 1.00 27.19 722 ALA A CA 1
ATOM 5853 C C . ALA A 1 722 ? 24.434 -30.641 -2.387 1.00 27.19 722 ALA A C 1
ATOM 5855 O O . ALA A 1 722 ? 24.084 -29.853 -3.256 1.00 27.19 722 ALA A O 1
ATOM 5856 N N . VAL A 1 723 ? 23.621 -31.122 -1.444 1.00 29.83 723 VAL A N 1
ATOM 5857 C CA . VAL A 1 723 ? 22.471 -30.474 -0.791 1.00 29.83 723 VAL A CA 1
ATOM 5858 C C . VAL A 1 723 ? 21.762 -29.379 -1.603 1.00 29.83 723 VAL A C 1
ATOM 5860 O O . VAL A 1 723 ? 21.826 -28.206 -1.258 1.00 29.83 723 VAL A O 1
ATOM 5863 N N . TRP A 1 724 ? 20.984 -29.772 -2.610 1.00 33.53 724 TRP A N 1
ATOM 5864 C CA . TRP A 1 724 ? 19.676 -29.160 -2.848 1.00 33.53 724 TRP A CA 1
ATOM 5865 C C . TRP A 1 724 ? 18.654 -30.271 -2.693 1.00 33.53 724 TRP A C 1
ATOM 5867 O O . TRP A 1 724 ? 18.599 -31.185 -3.517 1.00 33.53 724 TRP A O 1
ATOM 5877 N N . SER A 1 725 ? 17.873 -30.209 -1.615 1.00 28.47 725 SER A N 1
ATOM 5878 C CA . SER A 1 725 ? 16.629 -30.961 -1.559 1.00 28.47 725 SER A CA 1
ATOM 5879 C C . SER A 1 725 ? 15.766 -30.477 -2.723 1.00 28.47 725 SER A C 1
ATOM 5881 O O . SER A 1 725 ? 15.217 -29.379 -2.705 1.00 28.47 725 SER A O 1
ATOM 5883 N N . THR A 1 726 ? 15.758 -31.281 -3.778 1.00 34.75 726 THR A N 1
ATOM 5884 C CA . THR A 1 726 ? 14.744 -31.305 -4.829 1.00 34.75 726 THR A CA 1
ATOM 5885 C C . THR A 1 726 ? 13.706 -32.358 -4.452 1.00 34.75 726 THR A C 1
ATOM 5887 O O . THR A 1 726 ? 13.244 -33.117 -5.293 1.00 34.75 726 THR A O 1
ATOM 5890 N N . GLU A 1 727 ? 13.298 -32.390 -3.182 1.00 30.72 727 GLU A N 1
ATOM 5891 C CA . GLU A 1 727 ? 11.929 -32.775 -2.851 1.00 30.72 727 GLU A CA 1
ATOM 5892 C C . GLU A 1 727 ? 11.017 -31.583 -3.184 1.00 30.72 727 GLU A C 1
ATOM 5894 O O . GLU A 1 727 ? 10.425 -30.950 -2.318 1.00 30.72 727 GLU A O 1
ATOM 5899 N N . ASP A 1 728 ? 10.923 -31.240 -4.472 1.00 38.47 728 ASP A N 1
ATOM 5900 C CA . ASP A 1 728 ? 9.645 -30.740 -4.960 1.00 38.47 728 ASP A CA 1
ATOM 5901 C C . ASP A 1 728 ? 8.735 -31.972 -4.891 1.00 38.47 728 ASP A C 1
ATOM 5903 O O . ASP A 1 728 ? 8.830 -32.861 -5.742 1.00 38.47 728 ASP A O 1
ATOM 5907 N N . GLU A 1 729 ? 7.895 -32.067 -3.853 1.00 32.72 729 GLU A N 1
ATOM 5908 C CA . GLU A 1 729 ? 6.723 -32.945 -3.901 1.00 32.72 729 GLU A CA 1
ATOM 5909 C C . GLU A 1 729 ? 6.101 -32.814 -5.301 1.00 32.72 729 GLU A C 1
ATOM 5911 O O . GLU A 1 729 ? 5.984 -31.687 -5.809 1.00 32.72 729 GLU A O 1
ATOM 5916 N N . PRO A 1 730 ? 5.729 -33.922 -5.971 1.00 39.12 730 PRO A N 1
ATOM 5917 C CA . PRO A 1 730 ? 5.082 -33.837 -7.269 1.00 39.12 730 PRO A CA 1
ATOM 5918 C C . PRO A 1 730 ? 3.874 -32.921 -7.112 1.00 39.12 730 PRO A C 1
ATOM 5920 O O . PRO A 1 730 ? 2.920 -33.287 -6.434 1.00 39.12 730 PRO A O 1
ATOM 5923 N N . ARG A 1 731 ? 3.945 -31.707 -7.686 1.00 54.41 731 ARG A N 1
ATOM 5924 C CA . ARG A 1 731 ? 2.878 -30.705 -7.591 1.00 54.41 731 ARG A CA 1
ATOM 5925 C C . ARG A 1 731 ? 1.585 -31.386 -8.025 1.00 54.41 731 ARG A C 1
ATOM 5927 O O . ARG A 1 731 ? 1.390 -31.587 -9.225 1.00 54.41 731 ARG A O 1
ATOM 5934 N N . ILE A 1 732 ? 0.736 -31.763 -7.070 1.00 60.22 732 ILE A N 1
ATOM 5935 C CA . ILE A 1 732 ? -0.577 -32.330 -7.356 1.00 60.22 732 ILE A CA 1
ATOM 5936 C C . ILE A 1 732 ? -1.349 -31.199 -8.022 1.00 60.22 732 ILE A C 1
ATOM 5938 O O . ILE A 1 732 ? -1.769 -30.242 -7.375 1.00 60.22 732 ILE A O 1
ATOM 5942 N N . ARG A 1 733 ? -1.430 -31.242 -9.353 1.00 73.75 733 ARG A N 1
ATOM 5943 C CA . ARG A 1 733 ? -2.181 -30.250 -10.116 1.00 73.75 733 ARG A CA 1
ATOM 5944 C C . ARG A 1 733 ? -3.661 -30.558 -9.930 1.00 73.75 733 ARG A C 1
ATOM 5946 O O . ARG A 1 733 ? -4.038 -31.720 -10.103 1.00 73.75 733 ARG A O 1
ATOM 5953 N N . PRO A 1 734 ? -4.505 -29.561 -9.626 1.00 77.06 734 PRO A N 1
ATOM 5954 C CA . PRO A 1 734 ? -5.932 -29.798 -9.519 1.00 77.06 734 PRO A CA 1
ATOM 5955 C C . PRO A 1 734 ? -6.466 -30.274 -10.865 1.00 77.06 734 PRO A C 1
ATOM 5957 O O . PRO A 1 734 ? -6.023 -29.810 -11.923 1.00 77.06 734 PRO A O 1
ATOM 5960 N N . ASN A 1 735 ? -7.415 -31.200 -10.820 1.00 81.56 735 ASN A N 1
ATOM 5961 C CA . ASN A 1 735 ? -8.091 -31.662 -12.019 1.00 81.56 735 ASN A CA 1
ATOM 5962 C C . ASN A 1 735 ? -9.154 -30.637 -12.420 1.00 81.56 735 ASN A C 1
ATOM 5964 O O . ASN A 1 735 ? -9.976 -30.236 -11.600 1.00 81.56 735 ASN A O 1
ATOM 5968 N N . VAL A 1 736 ? -9.144 -30.244 -13.689 1.00 80.38 736 VAL A N 1
ATOM 5969 C CA . VAL A 1 736 ? -10.231 -29.487 -14.315 1.00 80.38 736 VAL A CA 1
ATOM 5970 C C . VAL A 1 736 ? -10.887 -30.434 -15.300 1.00 80.38 736 VAL A C 1
ATOM 5972 O O . VAL A 1 736 ? -10.259 -30.827 -16.285 1.00 80.38 736 VAL A O 1
ATOM 5975 N N . TYR A 1 737 ? -12.118 -30.837 -15.003 1.00 78.50 737 TYR A N 1
ATOM 5976 C CA . TYR A 1 737 ? -12.896 -31.706 -15.875 1.00 78.50 737 TYR A CA 1
ATOM 5977 C C . TYR A 1 737 ? -13.657 -30.847 -16.867 1.00 78.50 737 TYR A C 1
ATOM 5979 O O . TYR A 1 737 ? -14.389 -29.948 -16.469 1.00 78.50 737 TYR A O 1
ATOM 5987 N N . ILE A 1 738 ? -13.458 -31.130 -18.148 1.00 73.62 738 ILE A N 1
ATOM 5988 C CA . ILE A 1 738 ? -14.198 -30.502 -19.232 1.00 73.62 738 ILE A CA 1
ATOM 5989 C C . ILE A 1 738 ? -14.915 -31.619 -19.979 1.00 73.62 738 ILE A C 1
ATOM 5991 O O . ILE A 1 738 ? -14.264 -32.512 -20.533 1.00 73.62 738 ILE A O 1
ATOM 5995 N N . THR A 1 739 ? -16.243 -31.604 -19.976 1.00 72.75 739 THR A N 1
ATOM 5996 C CA . THR A 1 739 ? -17.062 -32.638 -20.615 1.00 72.75 739 THR A CA 1
ATOM 5997 C C . THR A 1 739 ? -17.923 -32.047 -21.720 1.00 72.75 739 THR A C 1
ATOM 5999 O O . THR A 1 739 ? -18.367 -30.903 -21.653 1.00 72.75 739 THR A O 1
ATOM 6002 N N . GLU A 1 740 ? -18.162 -32.825 -22.775 1.00 65.56 740 GLU A N 1
ATOM 6003 C CA . GLU A 1 740 ? -19.011 -32.390 -23.895 1.00 65.56 740 GLU A CA 1
ATOM 6004 C C . GLU A 1 740 ? -20.475 -32.149 -23.502 1.00 65.56 740 GLU A C 1
ATOM 6006 O O . GLU A 1 740 ? -21.191 -31.421 -24.185 1.00 65.56 740 GLU A O 1
ATOM 6011 N N . GLU A 1 741 ? -20.903 -32.723 -22.379 1.00 64.88 741 GLU A N 1
ATOM 6012 C CA . GLU A 1 741 ? -22.289 -32.706 -21.913 1.00 64.88 741 GLU A CA 1
ATOM 6013 C C . GLU A 1 741 ? -22.568 -31.570 -20.924 1.00 64.88 741 GLU A C 1
ATOM 6015 O O . GLU A 1 741 ? -23.622 -30.942 -21.019 1.00 64.88 741 GLU A O 1
ATOM 6020 N N . SER A 1 742 ? -21.635 -31.272 -20.010 1.00 66.06 742 SER A N 1
ATOM 6021 C CA . SER A 1 742 ? -21.771 -30.152 -19.067 1.00 66.06 742 SER A CA 1
ATOM 6022 C C . SER A 1 742 ? -21.355 -28.815 -19.675 1.00 66.06 742 SER A C 1
ATOM 6024 O O . SER A 1 742 ? -21.942 -27.788 -19.344 1.00 66.06 742 SER A O 1
ATOM 6026 N N . ASP A 1 743 ? -20.396 -28.826 -20.605 1.00 70.25 743 ASP A N 1
ATOM 6027 C CA . ASP A 1 743 ? -19.732 -27.613 -21.085 1.00 70.25 743 ASP A CA 1
ATOM 6028 C C . ASP A 1 743 ? -20.054 -27.365 -22.567 1.00 70.25 743 ASP A C 1
ATOM 6030 O O . ASP A 1 743 ? -19.188 -27.101 -23.400 1.00 70.25 743 ASP A O 1
ATOM 6034 N N . ILE A 1 744 ? -21.334 -27.464 -22.931 1.00 69.06 744 ILE A N 1
ATOM 6035 C CA . ILE A 1 744 ? -21.798 -27.307 -24.322 1.00 69.06 744 ILE A CA 1
ATOM 6036 C C . ILE A 1 744 ? -21.336 -25.964 -24.908 1.00 69.06 744 ILE A C 1
ATOM 6038 O O . ILE A 1 744 ? -20.892 -25.908 -26.054 1.00 69.06 744 ILE A O 1
ATOM 6042 N N . GLU A 1 745 ? -21.376 -24.896 -24.106 1.00 66.00 745 GLU A N 1
ATOM 6043 C CA . GLU A 1 745 ? -20.930 -23.558 -24.505 1.00 66.00 745 GLU A CA 1
ATOM 6044 C C . GLU A 1 745 ? -19.400 -23.452 -24.646 1.00 66.00 745 GLU A C 1
ATOM 6046 O O . GLU A 1 745 ? -18.909 -22.743 -25.527 1.00 66.00 745 GLU A O 1
ATOM 6051 N N . TYR A 1 746 ? -18.631 -24.217 -23.856 1.00 63.56 746 TYR A N 1
ATOM 6052 C CA . TYR A 1 746 ? -17.193 -24.402 -24.088 1.00 63.56 746 TYR A CA 1
ATOM 6053 C C . TYR A 1 746 ? -16.977 -25.015 -25.472 1.00 63.56 746 TYR A C 1
ATOM 6055 O O . TYR A 1 746 ? -16.204 -24.484 -26.266 1.00 63.56 746 TYR A O 1
ATOM 6063 N N . TRP A 1 747 ? -17.686 -26.098 -25.801 1.00 62.91 747 TRP A N 1
ATOM 6064 C CA . TRP A 1 747 ? -17.457 -26.842 -27.039 1.00 62.91 747 TRP A CA 1
ATOM 6065 C C . TRP A 1 747 ? -18.020 -26.172 -28.288 1.00 62.91 747 TRP A C 1
ATOM 6067 O O . TRP A 1 747 ? -17.493 -26.413 -29.377 1.00 62.91 747 TRP A O 1
ATOM 6077 N N . SER A 1 748 ? -19.072 -25.361 -28.166 1.00 67.50 748 SER A N 1
ATOM 6078 C CA . SER A 1 748 ? -19.597 -24.566 -29.277 1.00 67.50 748 SER A CA 1
ATOM 6079 C C . SER A 1 748 ? -18.612 -23.462 -29.643 1.00 67.50 748 SER A C 1
ATOM 6081 O O . SER A 1 748 ? -18.184 -23.397 -30.794 1.00 67.50 748 SER A O 1
ATOM 6083 N N . ARG A 1 749 ? -18.145 -22.688 -28.654 1.00 64.38 749 ARG A N 1
ATOM 6084 C CA . ARG A 1 749 ? -17.162 -21.614 -28.858 1.00 64.38 749 ARG A CA 1
ATOM 6085 C C . ARG A 1 749 ? -15.816 -22.161 -29.311 1.00 64.38 749 ARG A C 1
ATOM 6087 O O . ARG A 1 749 ? -15.253 -21.674 -30.277 1.00 64.38 749 ARG A O 1
ATOM 6094 N N . PHE A 1 750 ? -15.355 -23.270 -28.735 1.00 60.84 750 PHE A N 1
ATOM 6095 C CA . PHE A 1 750 ? -14.114 -23.940 -29.143 1.00 60.84 750 PHE A CA 1
ATOM 6096 C C . PHE A 1 750 ? -14.077 -24.347 -30.628 1.00 60.84 750 PHE A C 1
ATOM 6098 O O . PHE A 1 750 ? -12.984 -24.512 -31.187 1.00 60.84 750 PHE A O 1
ATOM 6105 N N . ARG A 1 751 ? -15.248 -24.532 -31.259 1.00 66.56 751 ARG A N 1
ATOM 6106 C CA . ARG A 1 751 ? -15.415 -24.883 -32.680 1.00 66.56 751 ARG A CA 1
ATOM 6107 C C . ARG A 1 751 ? -15.656 -23.669 -33.589 1.00 66.56 751 ARG A C 1
ATOM 6109 O O . ARG A 1 751 ? -15.598 -23.832 -34.811 1.00 66.56 751 ARG A O 1
ATOM 6116 N N . GLU A 1 752 ? -15.901 -22.481 -33.042 1.00 67.44 752 GLU A N 1
ATOM 6117 C CA . GLU A 1 752 ? -16.108 -21.260 -33.823 1.00 67.44 752 GLU A CA 1
ATOM 6118 C C . GLU A 1 752 ? -14.796 -20.740 -34.435 1.00 67.44 752 GLU A C 1
ATOM 6120 O O . GLU A 1 752 ? -13.695 -20.946 -33.925 1.00 67.44 752 GLU A O 1
ATOM 6125 N N . LYS A 1 753 ? -14.908 -20.072 -35.588 1.00 63.59 753 LYS A N 1
ATOM 6126 C CA . LYS A 1 753 ? -13.791 -19.392 -36.259 1.00 63.59 753 LYS A CA 1
ATOM 6127 C C . LYS A 1 753 ? -14.002 -17.889 -36.138 1.00 63.59 753 LYS A C 1
ATOM 6129 O O . LYS A 1 753 ? -15.054 -17.395 -36.530 1.00 63.59 753 LYS A O 1
ATOM 6134 N N . GLY A 1 754 ? -13.001 -17.153 -35.659 1.00 69.19 754 GLY A N 1
ATOM 6135 C CA . GLY A 1 754 ? -13.121 -15.702 -35.518 1.00 69.19 754 GLY A CA 1
ATOM 6136 C C . GLY A 1 754 ? -11.994 -15.042 -34.730 1.00 69.19 754 GLY A C 1
ATOM 6137 O O . GLY A 1 754 ? -10.870 -15.544 -34.656 1.00 69.19 754 GLY A O 1
ATOM 6138 N N . GLN A 1 755 ? -12.306 -13.880 -34.162 1.00 65.50 755 GLN A N 1
ATOM 6139 C CA . GLN A 1 755 ? -11.454 -13.147 -33.231 1.00 65.50 755 GLN A CA 1
ATOM 6140 C C . GLN A 1 755 ? -12.062 -13.232 -31.831 1.00 65.50 755 GLN A C 1
ATOM 6142 O O . GLN A 1 755 ? -13.249 -12.953 -31.674 1.00 65.50 755 GLN A O 1
ATOM 6147 N N . GLU A 1 756 ? -11.253 -13.557 -30.826 1.00 66.56 756 GLU A N 1
ATOM 6148 C CA . GLU A 1 756 ? -11.704 -13.606 -29.434 1.00 66.56 756 GLU A CA 1
ATOM 6149 C C . GLU A 1 756 ? -11.246 -12.374 -28.664 1.00 66.56 756 GLU A C 1
ATOM 6151 O O . GLU A 1 756 ? -10.097 -11.928 -28.769 1.00 66.56 756 GLU A O 1
ATOM 6156 N N . SER A 1 757 ? -12.164 -11.831 -27.865 1.00 69.06 757 SER A N 1
ATOM 6157 C CA . SER A 1 757 ? -11.816 -10.897 -26.802 1.00 69.06 757 SER A CA 1
ATOM 6158 C C . SER A 1 757 ? -11.429 -11.667 -25.543 1.00 69.06 757 SER A C 1
ATOM 6160 O O . SER A 1 757 ? -11.806 -12.821 -25.345 1.00 69.06 757 SER A O 1
ATOM 6162 N N . PHE A 1 758 ? -10.720 -11.006 -24.639 1.00 70.88 758 PHE A N 1
ATOM 6163 C CA . PHE A 1 758 ? -10.462 -11.572 -23.321 1.00 70.88 758 PHE A CA 1
ATOM 6164 C C . PHE A 1 758 ? -11.730 -11.725 -22.478 1.00 70.88 758 PHE A C 1
ATOM 6166 O O . PHE A 1 758 ? -11.816 -12.664 -21.701 1.00 70.88 758 PHE A O 1
ATOM 6173 N N . ASP A 1 759 ? -12.763 -10.911 -22.695 1.00 72.81 759 ASP A N 1
ATOM 6174 C CA . ASP A 1 759 ? -14.065 -11.128 -22.046 1.00 72.81 759 ASP A CA 1
ATOM 6175 C C . ASP A 1 759 ? -14.672 -12.482 -22.444 1.00 72.81 759 ASP A C 1
ATOM 6177 O O . ASP A 1 759 ? -15.317 -13.160 -21.641 1.00 72.81 759 ASP A O 1
ATOM 6181 N N . THR A 1 760 ? -14.400 -12.928 -23.676 1.00 71.94 760 THR A N 1
ATOM 6182 C CA . THR A 1 760 ? -14.787 -14.264 -24.152 1.00 71.94 760 THR A CA 1
ATOM 6183 C C . THR A 1 760 ? -14.044 -15.350 -23.367 1.00 71.94 760 THR A C 1
ATOM 6185 O O . THR A 1 760 ? -14.658 -16.336 -22.963 1.00 71.94 760 THR A O 1
ATOM 6188 N N . TRP A 1 761 ? -12.757 -15.138 -23.066 1.00 73.81 761 TRP A N 1
ATOM 6189 C CA . TRP A 1 761 ? -11.941 -16.025 -22.227 1.00 73.81 761 TRP A CA 1
ATOM 6190 C C . TRP A 1 761 ? -12.380 -16.062 -20.761 1.00 73.81 761 TRP A C 1
ATOM 6192 O O . TRP A 1 761 ? -12.453 -17.121 -20.140 1.00 73.81 761 TRP A O 1
ATOM 6202 N N . VAL A 1 762 ? -12.696 -14.903 -20.199 1.00 77.06 762 VAL A N 1
ATOM 6203 C CA . VAL A 1 762 ? -13.224 -14.775 -18.840 1.00 77.06 762 VAL A CA 1
ATOM 6204 C C . VAL A 1 762 ? -14.532 -15.555 -18.709 1.00 77.06 762 VAL A C 1
ATOM 6206 O O . VAL A 1 762 ? -14.711 -16.354 -17.786 1.00 77.06 762 VAL A O 1
ATOM 6209 N N . THR A 1 763 ? -15.414 -15.384 -19.696 1.00 77.94 763 THR A N 1
ATOM 6210 C CA . THR A 1 763 ? -16.655 -16.151 -19.811 1.00 77.94 763 THR A CA 1
ATOM 6211 C C . THR A 1 763 ? -16.354 -17.646 -19.917 1.00 77.94 763 THR A C 1
ATOM 6213 O O . THR A 1 763 ? -16.977 -18.442 -19.225 1.00 77.94 763 THR A O 1
ATOM 6216 N N . PHE A 1 764 ? -15.367 -18.044 -20.724 1.00 76.69 764 PHE A N 1
ATOM 6217 C CA . PHE A 1 764 ? -14.926 -19.436 -20.847 1.00 76.69 764 PHE A CA 1
ATOM 6218 C C . PHE A 1 764 ? -14.504 -20.045 -19.501 1.00 76.69 764 PHE A C 1
ATOM 6220 O O . PHE A 1 764 ? -14.976 -21.126 -19.155 1.00 76.69 764 PHE A O 1
ATOM 6227 N N . LEU A 1 765 ? -13.657 -19.361 -18.722 1.00 79.25 765 LEU A N 1
ATOM 6228 C CA . LEU A 1 765 ? -13.171 -19.892 -17.443 1.00 79.25 765 LEU A CA 1
ATOM 6229 C C . LEU A 1 765 ? -14.318 -20.032 -16.438 1.00 79.25 765 LEU A C 1
ATOM 6231 O O . LEU A 1 765 ? -14.369 -21.009 -15.692 1.00 79.25 765 LEU A O 1
ATOM 6235 N N . SER A 1 766 ? -15.277 -19.108 -16.498 1.00 82.44 766 SER A N 1
ATOM 6236 C CA . SER A 1 766 ? -16.484 -19.144 -15.672 1.00 82.44 766 SER A CA 1
ATOM 6237 C C . SER A 1 766 ? -17.342 -20.390 -15.920 1.00 82.44 766 SER A C 1
ATOM 6239 O O . SER A 1 766 ? -17.884 -20.956 -14.973 1.00 82.44 766 SER A O 1
ATOM 6241 N N . HIS A 1 767 ? -17.435 -20.856 -17.171 1.00 79.38 767 HIS A N 1
ATOM 6242 C CA . HIS A 1 767 ? -18.217 -22.050 -17.518 1.00 79.38 767 HIS A CA 1
ATOM 6243 C C . HIS A 1 767 ? -17.601 -23.347 -16.991 1.00 79.38 767 HIS A C 1
ATOM 6245 O O . HIS A 1 767 ? -18.337 -24.242 -16.598 1.00 79.38 767 HIS A O 1
ATOM 6251 N N . ILE A 1 768 ? -16.270 -23.431 -16.916 1.00 76.31 768 ILE A N 1
ATOM 6252 C CA . ILE A 1 768 ? -15.564 -24.622 -16.413 1.00 76.31 768 ILE A CA 1
ATOM 6253 C C . ILE A 1 768 ? -15.280 -24.555 -14.899 1.00 76.31 768 ILE A C 1
ATOM 6255 O O . ILE A 1 768 ? -14.379 -25.225 -14.396 1.00 76.31 768 ILE A O 1
ATOM 6259 N N . GLY A 1 769 ? -16.038 -23.728 -14.169 1.00 79.56 769 GLY A N 1
ATOM 6260 C CA . GLY A 1 769 ? -16.059 -23.706 -12.704 1.00 79.56 769 GLY A CA 1
ATOM 6261 C C . GLY A 1 769 ? -15.113 -22.713 -12.025 1.00 79.56 769 GLY A C 1
ATOM 6262 O O . GLY A 1 769 ? -15.017 -22.738 -10.799 1.00 79.56 769 GLY A O 1
ATOM 6263 N N . PHE A 1 770 ? -14.431 -21.831 -12.762 1.00 84.62 770 PHE A N 1
ATOM 6264 C CA . PHE A 1 770 ? -13.637 -20.774 -12.131 1.00 84.62 770 PHE A CA 1
ATOM 6265 C C . PHE A 1 770 ? -14.520 -19.588 -11.749 1.00 84.62 770 PHE A C 1
ATOM 6267 O O . PHE A 1 770 ? -15.254 -19.053 -12.575 1.00 84.62 770 PHE A O 1
ATOM 6274 N N . SER A 1 771 ? -14.381 -19.093 -10.527 1.00 86.19 771 SER A N 1
ATOM 6275 C CA . SER A 1 771 ? -14.754 -17.712 -10.232 1.00 86.19 771 SER A CA 1
ATOM 6276 C C . SER A 1 771 ? -13.634 -16.786 -10.707 1.00 86.19 771 SER A C 1
ATOM 6278 O O . SER A 1 771 ? -12.469 -17.191 -10.783 1.00 86.19 771 SER A O 1
ATOM 6280 N N . TRP A 1 772 ? -13.961 -15.544 -11.056 1.00 85.25 772 TRP A N 1
ATOM 6281 C CA . TRP A 1 772 ? -12.950 -14.557 -11.422 1.00 85.25 772 TRP A CA 1
ATOM 6282 C C . TRP A 1 772 ? -13.256 -13.181 -10.846 1.00 85.25 772 TRP A C 1
ATOM 6284 O O . TRP A 1 772 ? -14.403 -12.881 -10.530 1.00 85.25 772 TRP A O 1
ATOM 6294 N N . GLU A 1 773 ? -12.214 -12.366 -10.723 1.00 84.00 773 GLU A N 1
ATOM 6295 C CA . GLU A 1 773 ? -12.301 -10.982 -10.271 1.00 84.00 773 GLU A CA 1
ATOM 6296 C C . GLU A 1 773 ? -11.218 -10.136 -10.943 1.00 84.00 773 GLU A C 1
ATOM 6298 O O . GLU A 1 773 ? -10.094 -10.606 -11.187 1.00 84.00 773 GLU A O 1
ATOM 6303 N N . ARG A 1 774 ? -11.536 -8.875 -11.242 1.00 81.12 774 ARG A N 1
ATOM 6304 C CA . ARG A 1 774 ? -10.549 -7.943 -11.781 1.00 81.12 774 ARG A CA 1
ATOM 6305 C C . ARG A 1 774 ? -9.654 -7.458 -10.643 1.00 81.12 774 ARG A C 1
ATOM 6307 O O . ARG A 1 774 ? -10.084 -7.181 -9.532 1.00 81.12 774 ARG A O 1
ATOM 6314 N N . SER A 1 775 ? -8.360 -7.402 -10.902 1.00 79.00 775 SER A N 1
ATOM 6315 C CA . SER A 1 775 ? -7.363 -6.848 -9.989 1.00 79.00 775 SER A CA 1
ATOM 6316 C C . SER A 1 775 ? -6.738 -5.602 -10.609 1.00 79.00 775 SER A C 1
ATOM 6318 O O . SER A 1 775 ? -6.813 -5.415 -11.825 1.00 79.00 775 SER A O 1
ATOM 6320 N N . LEU A 1 776 ? -6.097 -4.778 -9.772 1.00 79.44 776 LEU A N 1
ATOM 6321 C CA . LEU A 1 776 ? -5.514 -3.504 -10.193 1.00 79.44 776 LEU A CA 1
ATOM 6322 C C . LEU A 1 776 ? -4.706 -3.627 -11.493 1.00 79.44 776 LEU A C 1
ATOM 6324 O O . LEU A 1 776 ? -3.779 -4.435 -11.600 1.00 79.44 776 LEU A O 1
ATOM 6328 N N . GLY A 1 777 ? -5.077 -2.796 -12.471 1.00 70.19 777 GLY A N 1
ATOM 6329 C CA . GLY A 1 777 ? -4.530 -2.799 -13.825 1.00 70.19 777 GLY A CA 1
ATOM 6330 C C . GLY A 1 777 ? -5.372 -3.623 -14.807 1.00 70.19 777 GLY A C 1
ATOM 6331 O O . GLY A 1 777 ? -6.597 -3.491 -14.877 1.00 70.19 777 GLY A O 1
ATOM 6332 N N . SER A 1 778 ? -4.694 -4.431 -15.626 1.00 67.81 778 SER A N 1
ATOM 6333 C CA . SER A 1 778 ? -5.306 -5.327 -16.619 1.00 67.81 778 SER A CA 1
ATOM 6334 C C . SER A 1 778 ? -5.362 -6.784 -16.151 1.00 67.81 778 SER A C 1
ATOM 6336 O O . SER A 1 778 ? -5.637 -7.674 -16.952 1.00 67.81 778 SER A O 1
ATOM 6338 N N . ILE A 1 779 ? -5.089 -7.061 -14.876 1.00 76.69 779 ILE A N 1
ATOM 6339 C CA . ILE A 1 779 ? -4.965 -8.429 -14.369 1.00 76.69 779 ILE A CA 1
ATOM 6340 C C . ILE A 1 779 ? -6.302 -8.949 -13.872 1.00 76.69 779 ILE A C 1
ATOM 6342 O O . ILE A 1 779 ? -7.078 -8.236 -13.249 1.00 76.69 779 ILE A O 1
ATOM 6346 N N . HIS A 1 780 ? -6.543 -10.224 -14.133 1.00 81.56 780 HIS A N 1
ATOM 6347 C CA . HIS A 1 780 ? -7.712 -10.955 -13.690 1.00 81.56 780 HIS A CA 1
ATOM 6348 C C . HIS A 1 780 ? -7.250 -12.138 -12.851 1.00 81.56 780 HIS A C 1
ATOM 6350 O O . HIS A 1 780 ? -6.399 -12.926 -13.278 1.00 81.56 780 HIS A O 1
ATOM 6356 N N . THR A 1 781 ? -7.798 -12.238 -11.646 1.00 84.31 781 THR A N 1
ATOM 6357 C CA . THR A 1 781 ? -7.598 -13.378 -10.756 1.00 84.31 781 THR A CA 1
ATOM 6358 C C . THR A 1 781 ? -8.707 -14.373 -11.020 1.00 84.31 781 THR A C 1
ATOM 6360 O O . THR A 1 781 ? -9.873 -14.011 -10.945 1.00 84.31 781 THR A O 1
ATOM 6363 N N . PHE A 1 782 ? -8.353 -15.620 -11.295 1.00 84.81 782 PHE A N 1
ATOM 6364 C CA . PHE A 1 782 ? -9.291 -16.729 -11.393 1.00 84.81 782 PHE A CA 1
ATOM 6365 C C . PHE A 1 782 ? -9.028 -17.694 -10.247 1.00 84.81 782 PHE A C 1
ATOM 6367 O O . PHE A 1 782 ? -7.873 -17.962 -9.907 1.00 84.81 782 PHE A O 1
ATOM 6374 N N . GLN A 1 783 ? -10.089 -18.227 -9.660 1.00 85.75 783 GLN A N 1
ATOM 6375 C CA . GLN A 1 783 ? -10.021 -19.170 -8.558 1.00 85.75 783 GLN A CA 1
ATOM 6376 C C . GLN A 1 783 ? -10.844 -20.407 -8.886 1.00 85.75 783 GLN A C 1
ATOM 6378 O O . GLN A 1 783 ? -11.998 -20.305 -9.290 1.00 85.75 783 GLN A O 1
ATOM 6383 N N . LEU A 1 784 ? -10.238 -21.572 -8.678 1.00 85.12 784 LEU A N 1
ATOM 6384 C CA . LEU A 1 784 ? -10.925 -22.855 -8.681 1.00 85.12 784 LEU A CA 1
ATOM 6385 C C . LEU A 1 784 ? -10.976 -23.384 -7.252 1.00 85.12 784 LEU A C 1
ATOM 6387 O O . LEU A 1 784 ? -9.939 -23.494 -6.592 1.00 85.12 784 LEU A O 1
ATOM 6391 N N . GLU A 1 785 ? -12.170 -23.707 -6.774 1.00 80.06 785 GLU A N 1
ATOM 6392 C CA . GLU A 1 785 ? -12.340 -24.352 -5.475 1.00 80.06 785 GLU A CA 1
ATOM 6393 C C . GLU A 1 785 ? -11.964 -25.830 -5.563 1.00 80.06 785 GLU A C 1
ATOM 6395 O O . GLU A 1 785 ? -12.462 -26.573 -6.407 1.00 80.06 785 GLU A O 1
ATOM 6400 N N . GLY A 1 786 ? -11.042 -26.250 -4.700 1.00 72.62 786 GLY A N 1
ATOM 6401 C CA . GLY A 1 786 ? -10.688 -27.648 -4.523 1.00 72.62 786 GLY A CA 1
ATOM 6402 C C . GLY A 1 786 ? -11.709 -28.396 -3.656 1.00 72.62 786 GLY A C 1
ATOM 6403 O O . GLY A 1 786 ? -12.447 -27.776 -2.889 1.00 72.62 786 GLY A O 1
ATOM 6404 N N . PRO A 1 787 ? -11.718 -29.739 -3.716 1.00 64.19 787 PRO A N 1
ATOM 6405 C CA . PRO A 1 787 ? -12.661 -30.580 -2.969 1.00 64.19 787 PRO A CA 1
ATOM 6406 C C . PRO A 1 787 ? -12.542 -30.445 -1.441 1.00 64.19 787 PRO A C 1
ATOM 6408 O O . PRO A 1 787 ? -13.509 -30.693 -0.731 1.00 64.19 787 PRO A O 1
ATOM 6411 N N . GLU A 1 788 ? -11.383 -30.017 -0.934 1.00 64.19 788 GLU A N 1
ATOM 6412 C CA . GLU A 1 788 ? -11.127 -29.787 0.498 1.00 64.19 788 GLU A CA 1
ATOM 6413 C C . GLU A 1 788 ? -11.349 -28.320 0.923 1.00 64.19 788 GLU A C 1
ATOM 6415 O O . GLU A 1 788 ? -10.913 -27.901 1.993 1.00 64.19 788 GLU A O 1
ATOM 6420 N N . GLY A 1 789 ? -11.981 -27.501 0.072 1.00 62.56 789 GLY A N 1
ATOM 6421 C CA . GLY A 1 789 ? -12.129 -26.055 0.288 1.00 62.56 789 GLY A CA 1
ATOM 6422 C C . GLY A 1 789 ? -10.863 -25.246 -0.022 1.00 62.56 789 GLY A C 1
ATOM 6423 O O . GLY A 1 789 ? -10.850 -24.025 0.134 1.00 62.56 789 GLY A O 1
ATOM 6424 N N . ASP A 1 790 ? -9.794 -25.896 -0.494 1.00 65.25 790 ASP A N 1
ATOM 6425 C CA . ASP A 1 790 ? -8.566 -25.222 -0.906 1.00 65.25 790 ASP A CA 1
ATOM 6426 C C . ASP A 1 790 ? -8.721 -24.539 -2.269 1.00 65.25 790 ASP A C 1
ATOM 6428 O O . ASP A 1 790 ? -8.868 -25.172 -3.314 1.00 65.25 790 ASP A O 1
ATOM 6432 N N . ALA A 1 791 ? -8.647 -23.212 -2.258 1.00 71.81 791 ALA A N 1
ATOM 6433 C CA . ALA A 1 791 ? -8.739 -22.374 -3.442 1.00 71.81 791 ALA A CA 1
ATOM 6434 C C . ALA A 1 791 ? -7.413 -22.314 -4.221 1.00 71.81 791 ALA A C 1
ATOM 6436 O O . ALA A 1 791 ? -6.406 -21.798 -3.726 1.00 71.81 791 ALA A O 1
ATOM 6437 N N . HIS A 1 792 ? -7.430 -22.756 -5.478 1.00 78.31 792 HIS A N 1
ATOM 6438 C CA . HIS A 1 792 ? -6.315 -22.611 -6.410 1.00 78.31 792 HIS A CA 1
ATOM 6439 C C . HIS A 1 792 ? -6.482 -21.334 -7.232 1.00 78.31 792 HIS A C 1
ATOM 6441 O O . HIS A 1 792 ? -7.376 -21.240 -8.072 1.00 78.31 792 HIS A O 1
ATOM 6447 N N . LYS A 1 793 ? -5.614 -20.348 -6.981 1.00 83.44 793 LYS A N 1
ATOM 6448 C CA . LYS A 1 793 ? -5.625 -19.049 -7.663 1.00 83.44 793 LYS A CA 1
ATOM 6449 C C . LYS A 1 793 ? -4.635 -19.034 -8.825 1.00 83.44 793 LYS A C 1
ATOM 6451 O O . LYS A 1 793 ? -3.482 -19.430 -8.669 1.00 83.44 793 LYS A O 1
ATOM 6456 N N . ILE A 1 794 ? -5.076 -18.517 -9.963 1.00 82.12 794 ILE A N 1
ATOM 6457 C CA . ILE A 1 794 ? -4.244 -18.207 -11.127 1.00 82.12 794 ILE A CA 1
ATOM 6458 C C . ILE A 1 794 ? -4.518 -16.774 -11.562 1.00 82.12 794 ILE A C 1
ATOM 6460 O O . ILE A 1 794 ? -5.651 -16.302 -11.522 1.00 82.12 794 ILE A O 1
ATOM 6464 N N . LEU A 1 795 ? -3.479 -16.076 -11.992 1.00 81.44 795 LEU A N 1
ATOM 6465 C CA . LEU A 1 795 ? -3.591 -14.714 -12.501 1.00 81.44 795 LEU A CA 1
ATOM 6466 C C . LEU A 1 795 ? -3.400 -14.747 -14.011 1.00 81.44 795 LEU A C 1
ATOM 6468 O O . LEU A 1 795 ? -2.567 -15.511 -14.496 1.00 81.44 795 LEU A O 1
ATOM 6472 N N . TYR A 1 796 ? -4.142 -13.917 -14.741 1.00 76.00 796 TYR A N 1
ATOM 6473 C CA . TYR A 1 796 ? -3.907 -13.618 -16.154 1.00 76.00 796 TYR A CA 1
ATOM 6474 C C . TYR A 1 796 ? -3.830 -12.113 -16.346 1.00 76.00 796 TYR A C 1
ATOM 6476 O O . TYR A 1 796 ? -4.693 -11.384 -15.866 1.00 76.00 796 TYR A O 1
ATOM 6484 N N . HIS A 1 797 ? -2.862 -11.646 -17.130 1.00 71.19 797 HIS A N 1
ATOM 6485 C CA . HIS A 1 797 ? -2.980 -10.323 -17.738 1.00 71.19 797 HIS A CA 1
ATOM 6486 C C . HIS A 1 797 ? -4.011 -10.390 -18.863 1.00 71.19 797 HIS A C 1
ATOM 6488 O O . HIS A 1 797 ? -4.019 -11.341 -19.649 1.00 71.19 797 HIS A O 1
ATOM 6494 N N . GLY A 1 798 ? -4.858 -9.367 -18.938 1.00 62.72 798 GLY A N 1
ATOM 6495 C CA . GLY A 1 798 ? -5.745 -9.097 -20.063 1.00 62.72 798 GLY A CA 1
ATOM 6496 C C . GLY A 1 798 ? -4.972 -9.061 -21.387 1.00 62.72 798 GLY A C 1
ATOM 6497 O O . GLY A 1 798 ? -3.742 -8.950 -21.401 1.00 62.72 798 GLY A O 1
ATOM 6498 N N . PRO A 1 799 ? -5.675 -9.190 -22.520 1.00 53.59 799 PRO A N 1
ATOM 6499 C CA . PRO A 1 799 ? -5.083 -9.595 -23.780 1.00 53.59 799 PRO A CA 1
ATOM 6500 C C . PRO A 1 799 ? -4.070 -8.556 -24.263 1.00 53.59 799 PRO A C 1
ATOM 6502 O O . PRO A 1 799 ? -4.284 -7.346 -24.202 1.00 53.59 799 PRO A O 1
ATOM 6505 N N . HIS A 1 800 ? -2.947 -9.074 -24.745 1.00 49.28 800 HIS A N 1
ATOM 6506 C CA . HIS A 1 800 ? -1.852 -8.299 -25.298 1.00 49.28 800 HIS A CA 1
ATOM 6507 C C . HIS A 1 800 ? -2.176 -7.821 -26.713 1.00 49.28 800 HIS A C 1
ATOM 6509 O O . HIS A 1 800 ? -2.373 -8.630 -27.618 1.00 49.28 800 HIS A O 1
ATOM 6515 N N . GLY A 1 801 ? -2.175 -6.501 -26.860 1.00 47.38 801 GLY A N 1
ATOM 6516 C CA . GLY A 1 801 ? -2.291 -5.744 -28.098 1.00 47.38 801 GLY A CA 1
ATOM 6517 C C . GLY A 1 801 ? -2.562 -4.281 -27.748 1.00 47.38 801 GLY A C 1
ATOM 6518 O O . GLY A 1 801 ? -3.132 -3.996 -26.688 1.00 47.38 801 GLY A O 1
ATOM 6519 N N . ARG A 1 802 ? -2.109 -3.324 -28.566 1.00 45.91 802 ARG A N 1
ATOM 6520 C CA . ARG A 1 802 ? -2.387 -1.904 -28.278 1.00 45.91 802 ARG A CA 1
ATOM 6521 C C . ARG A 1 802 ? -3.906 -1.715 -28.310 1.00 45.91 802 ARG A C 1
ATOM 6523 O O . ARG A 1 802 ? -4.535 -2.083 -29.289 1.00 45.91 802 ARG A O 1
ATOM 6530 N N . ASN A 1 803 ? -4.493 -1.138 -27.264 1.00 52.00 803 ASN A N 1
ATOM 6531 C CA . ASN A 1 803 ? -5.920 -0.780 -27.216 1.00 52.00 803 ASN A CA 1
ATOM 6532 C C . ASN A 1 803 ? -6.916 -1.963 -27.237 1.00 52.00 803 ASN A C 1
ATOM 6534 O O . ASN A 1 803 ? -8.017 -1.821 -27.764 1.00 52.00 803 ASN A O 1
ATOM 6538 N N . GLY A 1 804 ? -6.564 -3.124 -26.673 1.00 54.53 804 GLY A N 1
ATOM 6539 C CA . GLY A 1 804 ? -7.506 -4.250 -26.580 1.00 54.53 804 GLY A CA 1
ATOM 6540 C C . GLY A 1 804 ? -7.729 -4.983 -27.908 1.00 54.53 804 GLY A C 1
ATOM 6541 O O . GLY A 1 804 ? -8.821 -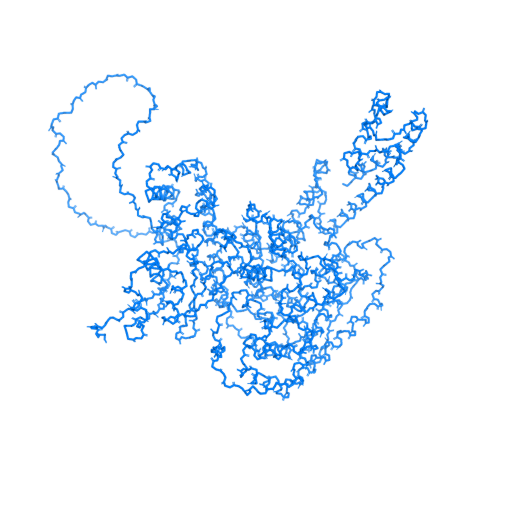5.495 -28.156 1.00 54.53 804 GLY A O 1
ATOM 6542 N N . GLU A 1 805 ? -6.706 -5.025 -28.771 1.00 56.75 805 GLU A N 1
ATOM 6543 C CA . GLU A 1 805 ? -6.738 -5.816 -30.006 1.00 56.75 805 GLU A CA 1
ATOM 6544 C C . GLU A 1 805 ? -7.161 -7.264 -29.724 1.00 56.75 805 GLU A C 1
ATOM 6546 O O . GLU A 1 805 ? -6.627 -7.953 -28.849 1.00 56.75 805 GLU A O 1
ATOM 6551 N N . LYS A 1 806 ? -8.143 -7.729 -30.500 1.00 59.84 806 LYS A N 1
ATOM 6552 C CA . LYS A 1 806 ? -8.650 -9.096 -30.424 1.00 59.84 806 LYS A CA 1
ATOM 6553 C C . LYS A 1 806 ? -7.624 -10.050 -31.023 1.00 59.84 806 LYS A C 1
ATOM 6555 O O . LYS A 1 806 ? -7.150 -9.846 -32.142 1.00 59.84 806 LYS A O 1
ATOM 6560 N N . LEU A 1 807 ? -7.312 -11.123 -30.304 1.00 60.75 807 LEU A N 1
ATOM 6561 C CA . LEU A 1 807 ? -6.434 -12.162 -30.828 1.00 60.75 807 LEU A CA 1
ATOM 6562 C C . LEU A 1 807 ? -7.231 -13.062 -31.787 1.00 60.75 807 LEU A C 1
ATOM 6564 O O . LEU A 1 807 ? -8.398 -13.364 -31.522 1.00 60.75 807 LEU A O 1
ATOM 6568 N N . PRO A 1 808 ? -6.626 -13.541 -32.890 1.00 63.00 808 PRO A N 1
ATOM 6569 C CA . PRO A 1 808 ? -7.210 -14.630 -33.661 1.00 63.00 808 PRO A CA 1
ATOM 6570 C C . PRO A 1 808 ? -7.491 -15.825 -32.741 1.00 63.00 808 PRO A C 1
ATOM 6572 O O . PRO A 1 808 ? -6.612 -16.219 -31.968 1.00 63.00 808 PRO A O 1
ATOM 6575 N N . HIS A 1 809 ? -8.688 -16.402 -32.841 1.00 65.69 809 HIS A N 1
ATOM 6576 C CA . HIS A 1 809 ? -9.201 -17.451 -31.952 1.00 65.69 809 HIS A CA 1
ATOM 6577 C C . HIS A 1 809 ? -8.196 -18.602 -31.736 1.00 65.69 809 HIS A C 1
ATOM 6579 O O . HIS A 1 809 ? -7.861 -18.959 -30.610 1.00 65.69 809 HIS A O 1
ATOM 6585 N N . ASP A 1 810 ? -7.575 -19.106 -32.806 1.00 63.34 810 ASP A N 1
ATOM 6586 C CA . ASP A 1 810 ? -6.594 -20.202 -32.728 1.00 63.34 810 ASP A CA 1
ATOM 6587 C C . ASP A 1 810 ? -5.301 -19.845 -31.973 1.00 63.34 810 ASP A C 1
ATOM 6589 O O . ASP A 1 810 ? -4.597 -20.717 -31.448 1.00 63.34 810 ASP A O 1
ATOM 6593 N N . LEU A 1 811 ? -4.926 -18.565 -31.955 1.00 66.75 811 LEU A N 1
ATOM 6594 C CA . LEU A 1 811 ? -3.766 -18.078 -31.213 1.00 66.75 811 LEU A CA 1
ATOM 6595 C C . LEU A 1 811 ? -4.117 -17.886 -29.737 1.00 66.75 811 LEU A C 1
ATOM 6597 O O . LEU A 1 811 ? -3.349 -18.317 -28.875 1.00 66.75 811 LEU A O 1
ATOM 6601 N N . ALA A 1 812 ? -5.275 -17.285 -29.464 1.00 64.69 812 ALA A N 1
ATOM 6602 C CA . ALA A 1 812 ? -5.798 -17.072 -28.122 1.00 64.69 812 ALA A CA 1
ATOM 6603 C C . ALA A 1 812 ? -5.974 -18.412 -27.388 1.00 64.69 812 ALA A C 1
ATOM 6605 O O . ALA A 1 812 ? -5.339 -18.655 -26.360 1.00 64.69 812 ALA A O 1
ATOM 6606 N N . ARG A 1 813 ? -6.668 -19.360 -28.028 1.00 65.38 813 ARG A N 1
ATOM 6607 C CA . ARG A 1 813 ? -6.864 -20.735 -27.558 1.00 65.38 813 ARG A CA 1
ATOM 6608 C C . ARG A 1 813 ? -5.556 -21.444 -27.227 1.00 65.38 813 ARG A C 1
ATOM 6610 O O . ARG A 1 813 ? -5.421 -22.011 -26.146 1.00 65.38 813 ARG A O 1
ATOM 6617 N N . ARG A 1 814 ? -4.566 -21.419 -28.127 1.00 67.94 814 ARG A N 1
ATOM 6618 C CA . ARG A 1 814 ? -3.264 -22.063 -27.865 1.00 67.94 814 ARG A CA 1
ATOM 6619 C C . ARG A 1 814 ? -2.560 -21.447 -26.662 1.00 67.94 814 ARG A C 1
ATOM 6621 O O . ARG A 1 814 ? -2.025 -22.188 -25.842 1.00 67.94 814 ARG A O 1
ATOM 6628 N N . LYS A 1 815 ? -2.553 -20.118 -26.543 1.00 68.88 815 LYS A N 1
ATOM 6629 C CA . LYS A 1 815 ? -1.909 -19.424 -25.419 1.00 68.88 815 LYS A CA 1
ATOM 6630 C C . LYS A 1 815 ? -2.586 -19.763 -24.095 1.00 68.88 815 LYS A C 1
ATOM 6632 O O . LYS A 1 815 ? -1.914 -20.170 -23.150 1.00 68.88 815 LYS A O 1
ATOM 6637 N N . TRP A 1 816 ? -3.906 -19.651 -24.044 1.00 72.31 816 TRP A N 1
ATOM 6638 C CA . TRP A 1 816 ? -4.665 -19.795 -22.811 1.00 72.31 816 TRP A CA 1
ATOM 6639 C C . TRP A 1 816 ? -4.786 -21.250 -22.339 1.00 72.31 816 TRP A C 1
ATOM 6641 O O . TRP A 1 816 ? -4.565 -21.532 -21.163 1.00 72.31 816 TRP A O 1
ATOM 6651 N N . VAL A 1 817 ? -5.006 -22.205 -23.249 1.00 71.00 817 VAL A N 1
ATOM 6652 C CA . VAL A 1 817 ? -5.026 -23.641 -22.908 1.00 71.00 817 VAL A CA 1
ATOM 6653 C C . VAL A 1 817 ? -3.656 -24.116 -22.426 1.00 71.00 817 VAL A C 1
ATOM 6655 O O . VAL A 1 817 ? -3.577 -24.890 -21.473 1.00 71.00 817 VAL A O 1
ATOM 6658 N N . ASN A 1 818 ? -2.564 -23.654 -23.045 1.00 71.81 818 ASN A N 1
ATOM 6659 C CA . ASN A 1 818 ? -1.220 -23.996 -22.575 1.00 71.81 818 ASN A CA 1
ATOM 6660 C C . ASN A 1 818 ? -0.962 -23.457 -21.165 1.00 71.81 818 ASN A C 1
ATOM 6662 O O . ASN A 1 818 ? -0.343 -24.156 -20.366 1.00 71.81 818 ASN A O 1
ATOM 6666 N N . ARG A 1 819 ? -1.464 -22.257 -20.849 1.00 71.00 819 ARG A N 1
ATOM 6667 C CA . ARG A 1 819 ? -1.386 -21.679 -19.503 1.00 71.00 819 ARG A CA 1
ATOM 6668 C C . ARG A 1 819 ? -2.187 -22.506 -18.498 1.00 71.00 819 ARG A C 1
ATOM 6670 O O . ARG A 1 819 ? -1.622 -22.928 -17.496 1.00 71.00 819 ARG A O 1
ATOM 6677 N N . LEU A 1 820 ? -3.435 -22.871 -18.803 1.00 76.00 820 LEU A N 1
ATOM 6678 C CA . LEU A 1 820 ? -4.218 -23.774 -17.949 1.00 76.00 820 LEU A CA 1
ATOM 6679 C C . LEU A 1 820 ? -3.518 -25.113 -17.701 1.00 76.00 820 LEU A C 1
ATOM 6681 O O . LEU A 1 820 ? -3.385 -25.522 -16.554 1.00 76.00 820 LEU A O 1
ATOM 6685 N N . LYS A 1 821 ? -3.002 -25.771 -18.745 1.00 78.19 821 LYS A N 1
ATOM 6686 C CA . LYS A 1 821 ? -2.322 -27.075 -18.628 1.00 78.19 821 LYS A CA 1
ATOM 6687 C C . LYS A 1 821 ? -1.050 -27.047 -17.770 1.00 78.19 821 LYS A C 1
ATOM 6689 O O . LYS A 1 821 ? -0.579 -28.104 -17.351 1.00 78.19 821 LYS A O 1
ATOM 6694 N N . ARG A 1 822 ? -0.465 -25.871 -17.508 1.00 73.94 822 ARG A N 1
ATOM 6695 C CA . ARG A 1 822 ? 0.657 -25.735 -16.560 1.00 73.94 822 ARG A CA 1
ATOM 6696 C C . ARG A 1 822 ? 0.213 -25.806 -15.112 1.00 73.94 822 ARG A C 1
ATOM 6698 O O . ARG A 1 822 ? 0.938 -26.375 -14.300 1.00 73.94 822 ARG A O 1
ATOM 6705 N N . HIS A 1 823 ? -0.948 -25.235 -14.810 1.00 74.38 823 HIS A N 1
ATOM 6706 C CA . HIS A 1 823 ? -1.461 -25.126 -13.448 1.00 74.38 823 HIS A CA 1
ATOM 6707 C C . HIS A 1 823 ? -2.425 -26.261 -13.091 1.00 74.38 823 HIS A C 1
ATOM 6709 O O . HIS A 1 823 ? -2.496 -26.640 -11.929 1.00 74.38 823 HIS A O 1
ATOM 6715 N N . PHE A 1 824 ? -3.095 -26.852 -14.084 1.00 80.94 824 PHE A N 1
ATOM 6716 C CA . PHE A 1 824 ? -4.145 -27.850 -13.902 1.00 80.94 824 PHE A CA 1
ATOM 6717 C C . PHE A 1 824 ? -3.910 -29.090 -14.757 1.00 80.94 824 PHE A C 1
ATOM 6719 O O . PHE A 1 824 ? -3.379 -29.021 -15.870 1.00 80.94 824 PHE A O 1
ATOM 6726 N N . ASN A 1 825 ? -4.382 -30.225 -14.253 1.00 81.06 825 ASN A N 1
ATOM 6727 C CA . ASN A 1 825 ? -4.598 -31.423 -15.046 1.00 81.06 825 ASN A CA 1
ATOM 6728 C C . ASN A 1 825 ? -5.947 -31.276 -15.753 1.00 81.06 825 ASN A C 1
ATOM 6730 O O . ASN A 1 825 ? -7.000 -31.564 -15.190 1.00 81.06 825 ASN A O 1
ATOM 6734 N N . VAL A 1 826 ? -5.916 -30.763 -16.982 1.00 79.12 826 VAL A N 1
ATOM 6735 C CA . VAL A 1 826 ? -7.129 -30.594 -17.790 1.00 79.12 826 VAL A CA 1
ATOM 6736 C C . VAL A 1 826 ? -7.523 -31.951 -18.371 1.00 79.12 826 VAL A C 1
ATOM 6738 O O . VAL A 1 826 ? -6.856 -32.450 -19.281 1.00 79.12 826 VAL A O 1
ATOM 6741 N N . ILE A 1 827 ? -8.584 -32.544 -17.830 1.00 79.12 827 ILE A N 1
ATOM 6742 C CA . ILE A 1 827 ? -9.139 -33.831 -18.251 1.00 79.12 827 ILE A CA 1
ATOM 6743 C C . ILE A 1 827 ? -10.321 -33.537 -19.167 1.00 79.12 827 ILE A C 1
ATOM 6745 O O . ILE A 1 827 ? -11.337 -33.003 -18.731 1.00 79.12 827 ILE A O 1
ATOM 6749 N N . VAL A 1 828 ? -10.163 -33.862 -20.448 1.00 73.12 828 VAL A N 1
ATOM 6750 C CA . VAL A 1 828 ? -11.186 -33.641 -21.472 1.00 73.12 828 VAL A CA 1
ATOM 6751 C C . VAL A 1 828 ? -11.856 -34.977 -21.770 1.00 73.12 828 VAL A C 1
ATOM 6753 O O . VAL A 1 828 ? -11.187 -35.901 -22.230 1.00 73.12 828 VAL A O 1
ATOM 6756 N N . SER A 1 829 ? -13.153 -35.081 -21.488 1.00 66.75 829 SER A N 1
ATOM 6757 C CA . SER A 1 829 ? -13.965 -36.246 -21.849 1.00 66.75 829 SER A CA 1
ATOM 6758 C C . SER A 1 829 ? -14.758 -35.923 -23.115 1.00 66.75 829 SER A C 1
ATOM 6760 O O . SER A 1 829 ? -15.712 -35.142 -23.078 1.00 66.75 829 SER A O 1
ATOM 6762 N N . GLU A 1 830 ? -14.321 -36.482 -24.244 1.00 51.56 830 GLU A N 1
ATOM 6763 C CA . GLU A 1 830 ? -15.063 -36.459 -25.510 1.00 51.56 830 GLU A CA 1
ATOM 6764 C C . GLU A 1 830 ? -15.991 -37.678 -25.564 1.00 51.56 830 GLU A C 1
ATOM 6766 O O . GLU A 1 830 ? -15.626 -38.766 -25.101 1.00 51.56 830 GLU A O 1
ATOM 6771 N N . LYS A 1 831 ? -17.195 -37.529 -26.133 1.00 45.78 831 LYS A N 1
ATOM 6772 C CA . LYS A 1 831 ? -18.118 -38.660 -26.296 1.00 45.78 831 LYS A CA 1
ATOM 6773 C C . LYS A 1 831 ? -17.430 -39.828 -27.009 1.00 45.78 831 LYS A C 1
ATOM 6775 O O . LYS A 1 831 ? -17.087 -39.726 -28.184 1.00 45.78 831 LYS A O 1
ATOM 6780 N N . GLY A 1 832 ? -17.310 -40.963 -26.316 1.00 43.09 832 GLY A N 1
ATOM 6781 C CA . GLY A 1 832 ? -16.935 -42.244 -26.925 1.00 43.09 832 GLY A CA 1
ATOM 6782 C C . GLY A 1 832 ? -15.765 -43.004 -26.300 1.00 43.09 832 GLY A C 1
ATOM 6783 O O . GLY A 1 832 ? -15.425 -44.063 -26.820 1.00 43.09 832 GLY A O 1
ATOM 6784 N N . VAL A 1 833 ? -15.175 -42.542 -25.195 1.00 36.16 833 VAL A N 1
ATOM 6785 C CA . VAL A 1 833 ? -14.247 -43.370 -24.405 1.00 36.16 833 VAL A CA 1
ATOM 6786 C C . VAL A 1 833 ? -14.725 -43.399 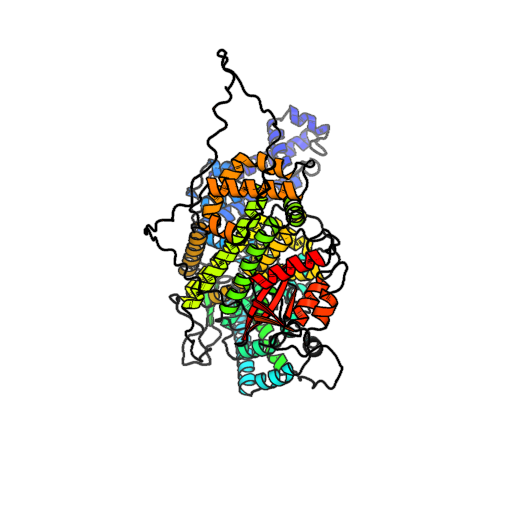-22.962 1.00 36.16 833 VAL A C 1
ATOM 6788 O O . VAL A 1 833 ? -14.461 -42.491 -22.181 1.00 36.16 833 VAL A O 1
ATOM 6791 N N . SER A 1 834 ? -15.470 -44.450 -22.627 1.00 27.39 834 SER A N 1
ATOM 6792 C CA . SER A 1 834 ? -15.717 -44.828 -21.239 1.00 27.39 834 SER A CA 1
ATOM 6793 C C . SER A 1 834 ? -14.376 -45.074 -20.546 1.00 27.39 834 SER A C 1
ATOM 6795 O O . SER A 1 834 ? -13.599 -45.911 -21.018 1.00 27.39 834 SER A O 1
ATOM 6797 N N . VAL A 1 835 ? -14.122 -44.362 -19.448 1.00 29.53 835 VAL A N 1
ATOM 6798 C CA . VAL A 1 835 ? -13.225 -44.843 -18.388 1.00 29.53 835 VAL A CA 1
ATOM 6799 C C . VAL A 1 835 ? -14.028 -45.759 -17.483 1.00 29.53 835 VAL A C 1
ATOM 6801 O O . VAL A 1 835 ? -15.164 -45.360 -17.136 1.00 29.53 835 VAL A O 1
#

Secondary structure (DSSP, 8-state):
-HHHHHHHHHHHHHHHHHHHHHHHHHHHHT--SBTTSGGGHHHHHH-HHHHHHHHHHHHHH---BGGGHHHHHHHHHHHHHHHHHHHHHHHHHHHHTT--GGGS-HHHHHH--HHHHHHHHHTT-HHHHHHHHHH-GGGGGGHHHHHHHTT-TTSS-S-PBPHHHHHHHHHHHHHHHHHHHHHHHHHHHTTHHHHHHHHHTTS-HHHHHHHHTT-TT-BSSTTHHHHHHHHT---GGGGHHHH-TT-BHHHHTSTTHHHHHHHHHHHS-GGGGHHHHTTTHHHHHHTT-S----BSSEEEEEE---TT-TT--EEEEEE---GGGTTSBPHHHHHHHHHHHHHHHHHHHHHHHS-----------S----TT----HHHHHHHTTTS-SS---HHHHHHHHHHHHHHHHHHHHHHHH-HHHHHHHHHHTTT-HHHHHHHHHHHHHHHHHHHHHHHHHHTT------S-TT-----TT-HHHHHHHHHHHHHHHHHHHHHHHHTT-TTTTS--S-HHHHHHHHHHHTT-THHHHH-HHHHHHHHHHHHHS----SPPPHHHHHHHHHHHHHHHHHHHHTTGGGG-S-TTHHHHHHHHHHHHHHHHS--TTHHHHHHHHHHHHHTHHHHHHHHT-TTS-HHHHHHHHHHHHHHHHHHH-TT-HHHHHHHHHS---PPP--------------------PPPTTTT------PPPPPPP----------------PPEEEEETTT-HHHHHHHH--SEE-HHHHHHHHHHTT-EEEEETTTEEEEEEE-TTS-EEEEEEEPPPSTTSPPEEHHHHHHHHHHHHHHHSEEEEE-TT---

pLDDT: mean 75.36, std 17.31, range [26.14, 96.56]

Radius of gyration: 33.42 Å; chains: 1; bounding box: 94×108×91 Å